Protein AF-A0A8H5JXR9-F1 (afdb_monomer_lite)

Secondary structure (DSSP, 8-state):
------PPPPP--TBTTTB-GGG-HHHHHHHHHHHHHHHHH---HHHHHHHHHHHHHHHSSHHHHHHHHH---HHHHHHHHTTTS-HHHH----HHHHHHHHTS-TTS----SSSGGGEEEEEEEETT-TT--EE--EEE-BTTBTTT--EEESSTT-EESS--B-TTSPBP---EEE-BSS--TT--TT-EEEEEEEHHHHHHHTTSSPPPHHHHHHHHHHS-B-TTSSB--S--TTTTSEEEEETTEEEEE---S-GGG--HHHHS-SS--HHHHHHHHHHHHHTTT-------GGGS--TT-GGGGS-HHHHHHHHHHS-HHHHHHHHHH-HHHHT----HHHHHHTTSTTSTTTT-THHHHS--S-HHHHHHHHHHHGGG-HHHHHHHHHHHHHHHHHHHHHHHTT--EESEEE--SS-TT-SBPPPPGGGEEEE-S-EE-TTS--SSSEE--EEEEEE--TT--EEEEEEEEEEETTEEEEEEEEEEETTS-EEEEEE--TTSEEEEE--TT----EEEEEE-SS-EEEEEEE-TTS-B-PPBS--TTS-EEEEE-SS--SEEEEEE-SSSEEEEEEE----SPPPHHHHS-EES-PPPTT---TT-----TT--TTSPEEEE-SS-TT-TTGGGEEEEEEEEETTTEEEEEEEEESSTT--EEES------TT-SS-----SS--EEEEEE--GGGT--EEEEEEEEETTEEEEEEEEETTS-EEE-S-SS--S----EEE--SSS----EEEE----SS---EEEEEETTTSHHHHHHHHHHTTSTTEEEEEEESS--PPTT-S-GGGEEEEE--TT-HHHHHHHHHHH--SEEEE-----TTS-HHHHHIIIIIHHHHHHHHHHH-TT--EEEEEEEGGGB---SS-B-GGG--B--TTT-SSHHHHHHHHHHHHHHHT--SS-EEEEEEE-EEE-TT-TTHHHHHHHHHHTT-TTEEETT---EE-EEEHHHHHHHHHHHHHHHHSTTTHHHHTTEEEE---S--EEHHHHHHHHHHHTT----GGG-EEEPHHHHHHHHHHHHHHHHHHHTTSS--SS-HHHHHGGGT---B--HHHHHHH-PPPPS-HHHHHHHHHHHHHHH-

Sequence (1114 aa):
MDRSPEKPVLFFDIDNCLYSRNDKVLEHMGKNIDDYFKKHLGLSPDDAERLHKDYSQQYGQAIEGLVRHHQIDALEYNAKVDDAVPLDDLIKPNAQLRQFLEDIDTSKTKYEAATWAREFRAIWIQGNNFNHVKLSGVAVGHWRDPMESNVVPVDPNARYDGRQTDDDGFPIEVAEIFILNSFLPNHPPEWCWGFLFHDACWSLLNFEQQVDLGDLFRLCVSTPIGPDMLPNFGHDYGDIASISYEGAIEVLVSDFKSPNYASDMLRANPFEIPALRKSINFAARMQQDAFQSILDRSTLSADKDVFNYFPPEILEKIVMVLPSPDVHSLRLASRVFATLSLSERFWASRFTEGHEFNYLPEVFATPPTSWRALYLSLHIWASENSGMGSRSRVWPSVKDLHETLRQMKDVDCLGNVINTVNEPEAPKPMPERESLITAERYIFEPGTHFMGGSRVLRARSAEFPQHLKIMLMSVSFVDTPAGLFISGLMFVGADGVFESLGYTNKSQMEHLTLPEDQHVKGFEVALDFCGFRAIAAITQDGTTSSWAGDPANYPRRRLYDVEGISLIVAQFDALKLVSLSRDRIAKKLQEPRDRLLWYPEIPPPEIFFDGLRPLDKKVSSTIPIMTAFFGENDGRYIRQVTSIDTHIYDWCHVDRISFEFMDDSIQRCLGDIEYETEQSNAPLRFPDHGSSMGHMDIDSGNGEEIESFEVQFDQGIIIGLKFNTNTNRTELVSNADDPFDLSWTKVTPRGKKIIGMFSQGAENEWGSSKRVLVTGGSGFLGGHVVRQLLEDAETTVAIVSRHPKMPADVADESRVSLHAADLTIPSQIEHVFETFKPHAVIHTASPSYIDTPANLIKANIDGTKALLKAASACADTHAFVFTSSDSAVIPTQEPLLEEDSVLYDETNAPNTYAMSKAAAERLVISSNSEQLWTAAIRIPATYGECDMNFVRQLVQSIRRNEHKMQVGNDTKVFEFLYVKKAAEAHILAMKALLDSEKRDIAGGQAFFISDGKPHKFFDFSRKLYAAAGHPVELEEVTKIPFFMMQAMASTAEWVYWIMTLGYIKPAMRRSAIDHLDSGCCWSLDKAKRVLGYEPVADQDEAIRKTMEWGMKAL

Organism: NCBI:txid42672

pLDDT: mean 78.65, std 15.87, range [23.16, 98.62]

Structure (mmCIF, N/CA/C/O backbone):
data_AF-A0A8H5JXR9-F1
#
_entry.id   AF-A0A8H5JXR9-F1
#
loop_
_atom_site.group_PDB
_atom_site.id
_atom_site.type_symbol
_atom_site.label_atom_id
_atom_site.label_alt_id
_atom_site.label_comp_id
_atom_site.label_asym_id
_atom_site.label_entity_id
_atom_site.label_seq_id
_atom_site.pdbx_PDB_ins_code
_atom_site.Cartn_x
_atom_site.Cartn_y
_atom_site.Cartn_z
_atom_site.occupancy
_atom_site.B_iso_or_equiv
_atom_site.auth_seq_id
_atom_site.auth_comp_id
_atom_site.auth_asym_id
_atom_site.auth_atom_id
_atom_site.pdbx_PDB_model_num
ATOM 1 N N . MET A 1 1 ? 37.589 0.070 -11.341 1.00 32.25 1 MET A N 1
ATOM 2 C CA . MET A 1 1 ? 37.617 0.906 -12.555 1.00 32.25 1 MET A CA 1
ATOM 3 C C . MET A 1 1 ? 37.499 2.342 -12.107 1.00 32.25 1 MET A C 1
ATOM 5 O O . MET A 1 1 ? 36.699 2.620 -11.222 1.00 32.25 1 MET A O 1
ATOM 9 N N . ASP A 1 2 ? 38.390 3.167 -12.631 1.00 27.89 2 ASP A N 1
ATOM 10 C CA . ASP A 1 2 ? 38.575 4.577 -12.306 1.00 27.89 2 ASP A CA 1
ATOM 11 C C . ASP A 1 2 ? 37.255 5.348 -12.490 1.00 27.89 2 ASP A C 1
ATOM 13 O O . ASP A 1 2 ? 36.664 5.306 -13.568 1.00 27.89 2 ASP A O 1
ATOM 17 N N . ARG A 1 3 ? 36.740 5.964 -11.418 1.00 34.00 3 ARG A N 1
ATOM 18 C CA . ARG A 1 3 ? 35.513 6.777 -11.438 1.00 34.00 3 ARG A CA 1
ATOM 19 C C . ARG A 1 3 ? 35.912 8.233 -11.646 1.00 34.00 3 ARG A C 1
ATOM 21 O O . ARG A 1 3 ? 36.011 8.995 -10.688 1.00 34.00 3 ARG A O 1
ATOM 28 N N . SER A 1 4 ? 36.146 8.612 -12.894 1.00 33.78 4 SER A N 1
ATOM 29 C CA . SER A 1 4 ? 36.067 10.016 -13.287 1.00 33.78 4 SER A CA 1
ATOM 30 C C . SER A 1 4 ? 34.589 10.438 -13.373 1.00 33.78 4 SER A C 1
ATOM 32 O O . SER A 1 4 ? 33.741 9.601 -13.693 1.00 33.78 4 SER A O 1
ATOM 34 N N . PRO A 1 5 ? 34.248 11.699 -13.046 1.00 43.16 5 PRO A N 1
ATOM 35 C CA . PRO A 1 5 ? 32.894 12.215 -13.234 1.00 43.16 5 PRO A CA 1
ATOM 36 C C . PRO A 1 5 ? 32.511 12.083 -14.712 1.00 43.16 5 PRO A C 1
ATOM 38 O O . PRO A 1 5 ? 33.328 12.401 -15.582 1.00 43.16 5 PRO A O 1
ATOM 41 N N . GLU A 1 6 ? 31.301 11.584 -14.987 1.00 46.03 6 GLU A N 1
ATOM 42 C CA . GLU A 1 6 ? 30.745 11.538 -16.341 1.00 46.03 6 GLU A CA 1
ATOM 43 C C . GLU A 1 6 ? 30.864 12.932 -16.953 1.00 46.03 6 GLU A C 1
ATOM 45 O O . GLU A 1 6 ? 30.287 13.906 -16.466 1.00 46.03 6 GLU A O 1
ATOM 50 N N . LYS A 1 7 ? 31.713 13.045 -17.976 1.00 47.88 7 LYS A N 1
ATOM 51 C CA . LYS A 1 7 ? 31.901 14.305 -18.682 1.00 47.88 7 LYS A CA 1
ATOM 52 C C . LYS A 1 7 ? 30.597 14.621 -19.416 1.00 47.88 7 LYS A C 1
ATOM 54 O O . LYS A 1 7 ? 30.038 13.704 -20.019 1.00 47.88 7 LYS A O 1
ATOM 59 N N . PRO A 1 8 ? 30.128 15.878 -19.409 1.00 51.44 8 PRO A N 1
ATOM 60 C CA . PRO A 1 8 ? 28.983 16.266 -20.220 1.00 51.44 8 PRO A CA 1
ATOM 61 C C . PRO A 1 8 ? 29.239 15.881 -21.683 1.00 51.44 8 PRO A C 1
ATOM 63 O O . PRO A 1 8 ? 30.275 16.229 -22.253 1.00 51.44 8 PRO A O 1
ATOM 66 N N . VAL A 1 9 ? 28.312 15.118 -22.264 1.00 55.25 9 VAL A N 1
ATOM 67 C CA . VAL A 1 9 ? 28.344 14.706 -23.671 1.00 55.25 9 VAL A CA 1
ATOM 68 C C . VAL A 1 9 ? 27.439 15.656 -24.445 1.00 55.25 9 VAL A C 1
ATOM 70 O O . VAL A 1 9 ? 26.243 15.733 -24.173 1.00 55.25 9 VAL A O 1
ATOM 73 N N . LEU A 1 10 ? 28.017 16.398 -25.387 1.00 58.38 10 LEU A N 1
ATOM 74 C CA . LEU A 1 10 ? 27.280 17.264 -26.303 1.00 58.38 10 LEU A CA 1
ATOM 75 C C . LEU A 1 10 ? 27.076 16.518 -27.622 1.00 58.38 10 LEU A C 1
ATOM 77 O O . LEU A 1 10 ? 28.047 16.079 -28.240 1.00 58.38 10 LEU A O 1
ATOM 81 N N . PHE A 1 11 ? 25.821 16.390 -28.047 1.00 63.31 11 PHE A N 1
ATOM 82 C CA . PHE A 1 11 ? 25.473 15.912 -29.381 1.00 63.31 11 PHE A CA 1
ATOM 83 C C . PHE A 1 11 ? 25.272 17.122 -30.285 1.00 63.31 11 PHE A C 1
ATOM 85 O O . PHE A 1 11 ? 24.472 18.006 -29.979 1.00 63.31 11 PHE A O 1
ATOM 92 N N . PHE A 1 12 ? 26.007 17.162 -31.388 1.00 69.94 12 PHE A N 1
ATOM 93 C CA . PHE A 1 12 ? 25.842 18.172 -32.420 1.00 69.94 12 PHE A CA 1
ATOM 94 C C . PHE A 1 12 ? 25.430 17.483 -33.709 1.00 69.94 12 PHE A C 1
ATOM 96 O O . PHE A 1 12 ? 25.989 16.442 -34.058 1.00 69.94 12 PHE A O 1
ATOM 103 N N . ASP A 1 13 ? 24.485 18.089 -34.417 1.00 71.25 13 ASP A N 1
ATOM 104 C CA . ASP A 1 13 ? 24.206 17.693 -35.789 1.00 71.25 13 ASP A CA 1
ATOM 105 C C . ASP A 1 13 ? 25.420 18.033 -36.676 1.00 71.25 13 ASP A C 1
ATOM 107 O O . ASP A 1 13 ? 26.120 19.029 -36.454 1.00 71.25 13 ASP A O 1
ATOM 111 N N . ILE A 1 14 ? 25.722 17.186 -37.655 1.00 74.06 14 ILE A N 1
ATOM 112 C CA . ILE A 1 14 ? 26.901 17.362 -38.510 1.00 74.06 14 ILE A CA 1
ATOM 113 C C . ILE A 1 14 ? 26.590 18.397 -39.594 1.00 74.06 14 ILE A C 1
ATOM 115 O O . ILE A 1 14 ? 27.339 19.363 -39.746 1.00 74.06 14 ILE A O 1
ATOM 119 N N . ASP A 1 15 ? 25.471 18.249 -40.304 1.00 71.25 15 ASP A N 1
ATOM 120 C CA . ASP A 1 15 ? 25.033 19.188 -41.340 1.00 71.25 15 ASP A CA 1
ATOM 121 C C . ASP A 1 15 ? 24.288 20.384 -40.763 1.00 71.25 15 ASP A C 1
ATOM 123 O O . ASP A 1 15 ? 23.494 20.263 -39.838 1.00 71.25 15 ASP A O 1
ATOM 127 N N . ASN A 1 16 ? 24.482 21.560 -41.364 1.00 67.38 16 ASN A N 1
ATOM 128 C CA . ASN A 1 16 ? 23.810 22.819 -41.014 1.00 67.38 16 ASN A CA 1
ATOM 129 C C . ASN A 1 16 ? 23.987 23.291 -39.557 1.00 67.38 16 ASN A C 1
ATOM 131 O O . ASN A 1 16 ? 23.498 24.370 -39.217 1.00 67.38 16 ASN A O 1
ATOM 135 N N . CYS A 1 17 ? 24.705 22.533 -38.726 1.00 75.12 17 CYS A N 1
ATOM 136 C CA . CYS A 1 17 ? 25.067 22.871 -37.358 1.00 75.12 17 CYS A CA 1
ATOM 137 C C . CYS A 1 17 ? 26.593 22.985 -37.216 1.00 75.12 17 CYS A C 1
ATOM 139 O O . CYS A 1 17 ? 27.087 24.094 -37.013 1.00 75.12 17 CYS A O 1
ATOM 141 N N . LEU A 1 18 ? 27.351 21.893 -37.385 1.00 81.50 18 LEU A N 1
ATOM 142 C CA . LEU A 1 18 ? 28.822 21.934 -37.353 1.00 81.50 18 LEU A CA 1
ATOM 143 C C . LEU A 1 18 ? 29.445 22.296 -38.707 1.00 81.50 18 LEU A C 1
ATOM 145 O O . LEU A 1 18 ? 30.393 23.082 -38.768 1.00 81.50 18 LEU A O 1
ATOM 149 N N . TYR A 1 19 ? 28.910 21.733 -39.786 1.00 81.06 19 TYR A N 1
ATOM 150 C CA . TYR A 1 19 ? 29.397 21.896 -41.151 1.00 81.06 19 TYR A CA 1
ATOM 151 C C . TYR A 1 19 ? 28.339 22.561 -42.033 1.00 81.06 19 TYR A C 1
ATOM 153 O O . TYR A 1 19 ? 27.139 22.552 -41.750 1.00 81.06 19 TYR A O 1
ATOM 161 N N . SER A 1 20 ? 28.788 23.236 -43.089 1.00 80.62 20 SER A N 1
ATOM 162 C CA . SER A 1 20 ? 27.895 24.012 -43.946 1.00 80.62 20 SER A CA 1
ATOM 163 C C . SER A 1 20 ? 27.084 23.077 -44.837 1.00 80.62 20 SER A C 1
ATOM 165 O O . SER A 1 20 ? 27.592 22.056 -45.286 1.00 80.62 20 SER A O 1
ATOM 167 N N . ARG A 1 21 ? 25.880 23.493 -45.250 1.00 75.94 21 ARG A N 1
ATOM 168 C CA . ARG A 1 21 ? 25.125 22.823 -46.327 1.00 75.94 21 ARG A CA 1
ATOM 169 C C . ARG A 1 21 ? 25.956 22.562 -47.594 1.00 75.94 21 ARG A C 1
ATOM 171 O O . ARG A 1 21 ? 25.656 21.649 -48.356 1.00 75.94 21 ARG A O 1
ATOM 178 N N . ASN A 1 22 ? 26.989 23.373 -47.830 1.00 79.62 22 ASN A N 1
ATOM 179 C CA . ASN A 1 22 ? 27.895 23.231 -48.969 1.00 79.62 22 ASN A CA 1
ATOM 180 C C . ASN A 1 22 ? 28.757 21.958 -48.925 1.00 79.62 22 ASN A C 1
ATOM 182 O O . ASN A 1 22 ? 29.306 21.591 -49.964 1.00 79.62 22 ASN A O 1
ATOM 186 N N . ASP A 1 23 ? 28.850 21.291 -47.771 1.00 81.62 23 ASP A N 1
ATOM 187 C CA . ASP A 1 23 ? 29.579 20.031 -47.587 1.00 81.62 23 ASP A CA 1
ATOM 188 C C . ASP A 1 23 ? 28.755 18.807 -48.057 1.00 81.62 23 ASP A C 1
ATOM 190 O O . ASP A 1 23 ? 29.273 17.697 -48.154 1.00 81.62 23 ASP A O 1
ATOM 194 N N . LYS A 1 24 ? 27.493 19.030 -48.469 1.00 85.00 24 LYS A N 1
ATOM 195 C CA . LYS A 1 24 ? 26.612 18.082 -49.184 1.00 85.00 24 LYS A CA 1
ATOM 196 C C . LYS A 1 24 ? 26.311 16.768 -48.458 1.00 85.00 24 LYS A C 1
ATOM 198 O O . LYS A 1 24 ? 25.861 15.817 -49.102 1.00 85.00 24 LYS A O 1
ATOM 203 N N . VAL A 1 25 ? 26.498 16.704 -47.145 1.00 84.75 25 VAL A N 1
ATOM 204 C CA . VAL A 1 25 ? 26.243 15.485 -46.367 1.00 84.75 25 VAL A CA 1
ATOM 205 C C . VAL A 1 25 ? 24.733 15.159 -46.382 1.00 84.75 25 VAL A C 1
ATOM 207 O O . VAL A 1 25 ? 24.370 14.048 -46.771 1.00 84.75 25 VAL A O 1
ATOM 210 N N . LEU A 1 26 ? 23.845 16.151 -46.221 1.00 79.00 26 LEU A N 1
ATOM 211 C CA . LEU A 1 26 ? 22.387 15.992 -46.417 1.00 79.00 26 LEU A CA 1
ATOM 212 C C . LEU A 1 26 ? 21.972 15.543 -47.832 1.00 79.00 26 LEU A C 1
ATOM 214 O O . LEU A 1 26 ? 21.009 14.792 -47.986 1.00 79.00 26 LEU A O 1
ATOM 218 N N . GLU A 1 27 ? 22.661 16.007 -48.881 1.00 84.88 27 GLU A N 1
ATOM 219 C CA . GLU A 1 27 ? 22.359 15.597 -50.265 1.00 84.88 27 GLU A CA 1
ATOM 220 C C . GLU A 1 27 ? 22.741 14.129 -50.499 1.00 84.88 27 GLU A C 1
ATOM 222 O O . GLU A 1 27 ? 22.033 13.399 -51.195 1.00 84.88 27 GLU A O 1
ATOM 227 N N . HIS A 1 28 ? 23.848 13.685 -49.899 1.00 86.62 28 HIS A N 1
ATOM 228 C CA . HIS A 1 28 ? 24.297 12.298 -49.976 1.00 86.62 28 HIS A CA 1
ATOM 229 C C . HIS A 1 28 ? 23.386 11.364 -49.177 1.00 86.62 28 HIS A C 1
ATOM 231 O O . HIS A 1 28 ? 23.009 10.304 -49.672 1.00 86.62 28 HIS A O 1
ATOM 237 N N . MET A 1 29 ? 22.974 11.795 -47.983 1.00 86.62 29 MET A N 1
ATOM 238 C CA . MET A 1 29 ? 22.012 11.080 -47.151 1.00 86.62 29 MET A CA 1
ATOM 239 C C . MET A 1 29 ? 20.667 10.938 -47.873 1.00 86.62 29 MET A C 1
ATOM 241 O O . MET A 1 29 ? 20.179 9.824 -48.028 1.00 86.62 29 MET A O 1
ATOM 245 N N . GLY A 1 30 ? 20.123 12.023 -48.441 1.00 86.75 30 GLY A N 1
ATOM 246 C CA . GLY A 1 30 ? 18.894 11.975 -49.244 1.00 86.75 30 GLY A CA 1
ATOM 247 C C . GLY A 1 30 ? 18.982 10.996 -50.421 1.00 86.75 30 GLY A C 1
ATOM 248 O O . GLY A 1 30 ? 18.058 10.220 -50.652 1.00 86.75 30 GLY A O 1
ATOM 249 N N . LYS A 1 31 ? 20.131 10.946 -51.106 1.00 89.25 31 LYS A N 1
ATOM 250 C CA . LYS A 1 31 ? 20.369 9.974 -52.179 1.00 89.25 31 LYS A CA 1
ATOM 251 C C . LYS A 1 31 ? 20.415 8.530 -51.669 1.00 89.25 31 LYS A C 1
ATOM 253 O O . LYS A 1 31 ? 19.857 7.650 -52.322 1.00 89.25 31 LYS A O 1
ATOM 258 N N . ASN A 1 32 ? 21.050 8.280 -50.524 1.00 92.75 32 ASN A N 1
ATOM 259 C CA . ASN A 1 32 ? 21.072 6.952 -49.911 1.00 92.75 32 ASN A CA 1
ATOM 260 C C . ASN A 1 32 ? 19.659 6.496 -49.517 1.00 92.75 32 ASN A C 1
ATOM 262 O O . ASN A 1 32 ? 19.325 5.331 -49.728 1.00 92.75 32 ASN A O 1
ATOM 266 N N . ILE A 1 33 ? 18.814 7.409 -49.021 1.00 91.56 33 ILE A N 1
ATOM 267 C CA . ILE A 1 33 ? 17.395 7.140 -48.741 1.00 91.56 33 ILE A CA 1
ATOM 268 C C . ILE A 1 33 ? 16.673 6.743 -50.032 1.00 91.56 33 ILE A C 1
ATOM 270 O O . ILE A 1 33 ? 16.065 5.674 -50.096 1.00 91.56 33 ILE A O 1
ATOM 274 N N . ASP A 1 34 ? 16.790 7.544 -51.091 1.00 91.81 34 ASP A N 1
ATOM 275 C CA . ASP A 1 34 ? 16.127 7.252 -52.366 1.00 91.81 34 ASP A CA 1
ATOM 276 C C . ASP A 1 34 ? 16.604 5.918 -52.963 1.00 91.81 34 ASP A C 1
ATOM 278 O O . ASP A 1 34 ? 15.806 5.130 -53.472 1.00 91.81 34 ASP A O 1
ATOM 282 N N . ASP A 1 35 ? 17.904 5.626 -52.892 1.00 91.62 35 ASP A N 1
ATOM 283 C CA . ASP A 1 35 ? 18.478 4.367 -53.372 1.00 91.62 35 ASP A CA 1
ATOM 284 C C . ASP A 1 35 ? 18.046 3.171 -52.503 1.00 91.62 35 ASP A C 1
ATOM 286 O O . ASP A 1 35 ? 17.832 2.069 -53.027 1.00 91.62 35 ASP A O 1
ATOM 290 N N . TYR A 1 36 ? 17.826 3.380 -51.201 1.00 93.12 36 TYR A N 1
ATOM 291 C CA . TYR A 1 36 ? 17.245 2.382 -50.308 1.00 93.12 36 TYR A CA 1
ATOM 292 C C . TYR A 1 36 ? 15.803 2.051 -50.708 1.00 93.12 36 TYR A C 1
ATOM 294 O O . TYR A 1 36 ? 15.482 0.868 -50.865 1.00 93.12 36 TYR A O 1
ATOM 302 N N . PHE A 1 37 ? 14.966 3.070 -50.943 1.00 92.50 37 PHE A N 1
ATOM 303 C CA . PHE A 1 37 ? 13.584 2.915 -51.411 1.00 92.50 37 PHE A CA 1
ATOM 304 C C . PHE A 1 37 ? 13.533 2.200 -52.770 1.00 92.50 37 PHE A C 1
ATOM 306 O O . PHE A 1 37 ? 12.782 1.237 -52.930 1.00 92.50 37 PHE A O 1
ATOM 313 N N . LYS A 1 38 ? 14.385 2.581 -53.733 1.00 92.62 38 LYS A N 1
ATOM 314 C CA . LYS A 1 38 ? 14.481 1.897 -55.040 1.00 92.62 38 LYS A CA 1
ATOM 315 C C . LYS A 1 38 ? 14.813 0.417 -54.882 1.00 92.62 38 LYS A C 1
ATOM 317 O O . LYS A 1 38 ? 14.187 -0.433 -55.510 1.00 92.62 38 LYS A O 1
ATOM 322 N N . LYS A 1 39 ? 15.806 0.095 -54.048 1.00 89.12 39 LYS A N 1
ATOM 323 C CA . LYS A 1 39 ? 16.332 -1.268 -53.925 1.00 89.12 39 LYS A CA 1
ATOM 324 C C . LYS A 1 39 ? 15.428 -2.195 -53.112 1.00 89.12 39 LYS A C 1
ATOM 326 O O . LYS A 1 39 ? 15.252 -3.340 -53.516 1.00 89.12 39 LYS A O 1
ATOM 331 N N . HIS A 1 40 ? 14.888 -1.731 -51.984 1.00 87.44 40 HIS A N 1
ATOM 332 C CA . HIS A 1 40 ? 14.122 -2.583 -51.063 1.00 87.44 40 HIS A CA 1
ATOM 333 C C . HIS A 1 40 ? 12.631 -2.619 -51.388 1.00 87.44 40 HIS A C 1
ATOM 335 O O . HIS A 1 40 ? 11.991 -3.633 -51.130 1.00 87.44 40 HIS A O 1
ATOM 341 N N . LEU A 1 41 ? 12.089 -1.564 -52.005 1.00 88.44 41 LEU A N 1
ATOM 342 C CA . LEU A 1 41 ? 10.682 -1.518 -52.417 1.00 88.44 41 LEU A CA 1
ATOM 343 C C . LEU A 1 41 ? 10.489 -1.735 -53.927 1.00 88.44 41 LEU A C 1
ATOM 345 O O . LEU A 1 41 ? 9.357 -1.780 -54.400 1.00 88.44 41 LEU A O 1
ATOM 349 N N . GLY A 1 42 ? 11.576 -1.875 -54.698 1.00 88.75 42 GLY A N 1
ATOM 350 C CA . GLY A 1 42 ? 11.520 -2.110 -56.146 1.00 88.75 42 GLY A CA 1
ATOM 351 C C . GLY A 1 42 ? 10.958 -0.930 -56.947 1.00 88.75 42 GLY A C 1
ATOM 352 O O . GLY A 1 42 ? 10.382 -1.134 -58.015 1.00 88.75 42 GLY A O 1
ATOM 353 N N . LEU A 1 43 ? 11.078 0.291 -56.419 1.00 91.12 43 LEU A N 1
ATOM 354 C CA . LEU A 1 43 ? 10.469 1.492 -56.990 1.00 91.12 43 LEU A CA 1
ATOM 355 C C . LEU A 1 43 ? 11.297 2.088 -58.132 1.00 91.12 43 LEU A C 1
ATOM 357 O O . LEU A 1 43 ? 12.527 1.985 -58.169 1.00 91.12 43 LEU A O 1
ATOM 361 N N . SER A 1 44 ? 10.605 2.764 -59.054 1.00 91.50 44 SER A N 1
ATOM 362 C CA . SER A 1 44 ? 11.256 3.628 -60.040 1.00 91.50 44 SER A CA 1
ATOM 363 C C . SER A 1 44 ? 11.919 4.828 -59.339 1.00 91.50 44 SER A C 1
ATOM 365 O O . SER A 1 44 ? 11.517 5.173 -58.224 1.00 91.50 44 SER A O 1
ATOM 367 N N . PRO A 1 45 ? 12.924 5.487 -59.948 1.00 89.00 45 PRO A N 1
ATOM 368 C CA . PRO A 1 45 ? 13.599 6.610 -59.305 1.00 89.00 45 PRO A CA 1
ATOM 369 C C . PRO A 1 45 ? 12.662 7.746 -58.879 1.00 89.00 45 PRO A C 1
ATOM 371 O O . PRO A 1 45 ? 12.777 8.222 -57.754 1.00 89.00 45 PRO A O 1
ATOM 374 N N . ASP A 1 46 ? 11.703 8.102 -59.735 1.00 88.81 46 ASP A N 1
ATOM 375 C CA . ASP A 1 46 ? 10.748 9.185 -59.476 1.00 88.81 46 ASP A CA 1
ATOM 376 C C . ASP A 1 46 ? 9.726 8.796 -58.392 1.00 88.81 46 ASP A C 1
ATOM 378 O O . ASP A 1 46 ? 9.295 9.632 -57.598 1.00 88.81 46 ASP A O 1
ATOM 382 N N . ASP A 1 47 ? 9.339 7.516 -58.331 1.00 89.25 47 ASP A N 1
ATOM 383 C CA . ASP A 1 47 ? 8.419 7.022 -57.301 1.00 89.25 47 ASP A CA 1
ATOM 384 C C . ASP A 1 47 ? 9.100 6.887 -55.936 1.00 89.25 47 ASP A C 1
ATOM 386 O O . ASP A 1 47 ? 8.456 7.125 -54.917 1.00 89.25 47 ASP A O 1
ATOM 390 N N . ALA A 1 48 ? 10.388 6.533 -55.907 1.00 91.88 48 ALA A N 1
ATOM 391 C CA . ALA A 1 48 ? 11.174 6.480 -54.679 1.00 91.88 48 ALA A CA 1
ATOM 392 C C . ALA A 1 48 ? 11.338 7.875 -54.062 1.00 91.88 48 ALA A C 1
ATOM 394 O O . ALA A 1 48 ? 11.044 8.039 -52.882 1.00 91.88 48 ALA A O 1
ATOM 395 N N . GLU A 1 49 ? 11.710 8.877 -54.866 1.00 91.38 49 GLU A N 1
ATOM 396 C CA . GLU A 1 49 ? 11.848 10.268 -54.410 1.00 91.38 49 GLU A CA 1
ATOM 397 C C . GLU A 1 49 ? 10.500 10.838 -53.931 1.00 91.38 49 GLU A C 1
ATOM 399 O O . GLU A 1 49 ? 10.417 11.480 -52.880 1.00 91.38 49 GLU A O 1
ATOM 404 N N . ARG A 1 50 ? 9.408 10.555 -54.661 1.00 92.25 50 ARG A N 1
ATOM 405 C CA . ARG A 1 50 ? 8.058 10.968 -54.253 1.00 92.25 50 ARG A CA 1
ATOM 406 C C . ARG A 1 50 ? 7.652 10.325 -52.929 1.00 92.25 50 ARG A C 1
ATOM 408 O O . ARG A 1 50 ? 7.223 11.035 -52.026 1.00 92.25 50 ARG A O 1
ATOM 415 N N . LEU A 1 51 ? 7.805 9.006 -52.798 1.00 91.00 51 LEU A N 1
ATOM 416 C CA . LEU A 1 51 ? 7.372 8.283 -51.602 1.00 91.00 51 LEU A CA 1
ATOM 417 C C . LEU A 1 51 ? 8.222 8.633 -50.378 1.00 91.00 51 LEU A C 1
ATOM 419 O O . LEU A 1 51 ? 7.678 8.785 -49.288 1.00 91.00 51 LEU A O 1
ATOM 423 N N . HIS A 1 52 ? 9.531 8.816 -50.557 1.00 92.50 52 HIS A N 1
ATOM 424 C CA . HIS A 1 52 ? 10.406 9.366 -49.527 1.00 92.50 52 HIS A CA 1
ATOM 425 C C . HIS A 1 52 ? 9.860 10.712 -49.034 1.00 92.50 52 HIS A C 1
ATOM 427 O O . HIS A 1 52 ? 9.637 10.887 -47.834 1.00 92.50 52 HIS A O 1
ATOM 433 N N . LYS A 1 53 ? 9.582 11.653 -49.943 1.00 88.31 53 LYS A N 1
ATOM 434 C CA . LYS A 1 53 ? 9.070 12.977 -49.575 1.00 88.31 53 LYS A CA 1
ATOM 435 C C . LYS A 1 53 ? 7.715 12.909 -48.869 1.00 88.31 53 LYS A C 1
ATOM 437 O O . LYS A 1 53 ? 7.532 13.598 -47.866 1.00 88.31 53 LYS A O 1
ATOM 442 N N . ASP A 1 54 ? 6.803 12.076 -49.359 1.00 89.56 54 ASP A N 1
ATOM 443 C CA . ASP A 1 54 ? 5.477 11.889 -48.769 1.00 89.56 54 ASP A CA 1
ATOM 444 C C . ASP A 1 54 ? 5.587 11.313 -47.348 1.00 89.56 54 ASP A C 1
ATOM 446 O O . ASP A 1 54 ? 4.967 11.831 -46.420 1.00 89.56 54 ASP A O 1
ATOM 450 N N . TYR A 1 55 ? 6.438 10.303 -47.139 1.00 90.25 55 TYR A N 1
ATOM 451 C CA . TYR A 1 55 ? 6.654 9.709 -45.818 1.00 90.25 55 TYR A CA 1
ATOM 452 C C . TYR A 1 55 ? 7.310 10.686 -44.844 1.00 90.25 55 TYR A C 1
ATOM 454 O O . TYR A 1 55 ? 6.856 10.805 -43.708 1.00 90.25 55 TYR A O 1
ATOM 462 N N . SER A 1 56 ? 8.312 11.444 -45.288 1.00 83.06 56 SER A N 1
ATOM 463 C CA . SER A 1 56 ? 8.933 12.485 -44.464 1.00 83.06 56 SER A CA 1
ATOM 464 C C . SER A 1 56 ? 7.947 13.600 -44.091 1.00 83.06 56 SER A C 1
ATOM 466 O O . SER A 1 56 ? 7.978 14.086 -42.965 1.00 83.06 56 SER A O 1
ATOM 468 N N . GLN A 1 57 ? 7.039 13.994 -44.991 1.00 82.38 57 GLN A N 1
ATOM 469 C CA . GLN A 1 57 ? 6.022 15.014 -44.698 1.00 82.38 57 GLN A CA 1
ATOM 470 C C . GLN A 1 57 ? 4.902 14.506 -43.788 1.00 82.38 57 GLN A C 1
ATOM 472 O O . GLN A 1 57 ? 4.416 15.255 -42.943 1.00 82.38 57 GLN A O 1
ATOM 477 N N . GLN A 1 58 ? 4.478 13.256 -43.964 1.00 75.88 58 GLN A N 1
ATOM 478 C CA . GLN A 1 58 ? 3.340 12.694 -43.241 1.00 75.88 58 GLN A CA 1
ATOM 479 C C . GLN A 1 58 ? 3.723 12.123 -41.869 1.00 75.88 58 GLN A C 1
ATOM 481 O O . GLN A 1 58 ? 2.909 12.167 -40.948 1.00 75.88 58 GLN A O 1
ATOM 486 N N . TYR A 1 59 ? 4.939 11.590 -41.731 1.00 76.31 59 TYR A N 1
ATOM 487 C CA . TYR A 1 59 ? 5.398 10.880 -40.531 1.00 76.31 59 TYR A CA 1
ATOM 488 C C . TYR A 1 59 ? 6.618 11.527 -39.864 1.00 76.31 59 TYR A C 1
ATOM 490 O O . TYR A 1 59 ? 7.168 10.970 -38.920 1.00 76.31 59 TYR A O 1
ATOM 498 N N . GLY A 1 60 ? 7.070 12.686 -40.347 1.00 64.75 60 GLY A N 1
ATOM 499 C CA . GLY A 1 60 ? 8.219 13.420 -39.807 1.00 64.75 60 GLY A CA 1
ATOM 500 C C . GLY A 1 60 ? 9.583 12.886 -40.261 1.00 64.75 60 GLY A C 1
ATOM 501 O O . GLY A 1 60 ? 10.511 13.674 -40.425 1.00 64.75 60 GLY A O 1
ATOM 502 N N . GLN A 1 61 ? 9.710 11.581 -40.526 1.00 81.50 61 GLN A N 1
ATOM 503 C CA . GLN A 1 61 ? 10.894 10.963 -41.134 1.00 81.50 61 GLN A CA 1
ATOM 504 C C . GLN A 1 61 ? 10.506 9.833 -42.096 1.00 81.50 61 GLN A C 1
ATOM 506 O O . GLN A 1 61 ? 9.524 9.120 -41.884 1.00 81.50 61 GLN A O 1
ATOM 511 N N . ALA A 1 62 ? 11.323 9.619 -43.130 1.00 84.81 62 ALA A N 1
ATOM 512 C CA . ALA A 1 62 ? 11.108 8.571 -44.128 1.00 84.81 62 ALA A CA 1
ATOM 513 C C . ALA A 1 62 ? 11.075 7.156 -43.518 1.00 84.81 62 ALA A C 1
ATOM 515 O O . ALA A 1 62 ? 10.271 6.318 -43.935 1.00 84.81 62 ALA A O 1
ATOM 516 N N . ILE A 1 63 ? 11.926 6.904 -42.515 1.00 88.25 63 ILE A N 1
ATOM 517 C CA . ILE A 1 63 ? 12.055 5.597 -41.858 1.00 88.25 63 ILE A CA 1
ATOM 518 C C . ILE A 1 63 ? 10.787 5.197 -41.103 1.00 88.25 63 ILE A C 1
ATOM 520 O O . ILE A 1 63 ? 10.396 4.035 -41.138 1.00 88.25 63 ILE A O 1
ATOM 524 N N . GLU A 1 64 ? 10.075 6.156 -40.517 1.00 82.00 64 GLU A N 1
ATOM 525 C CA . GLU A 1 64 ? 8.834 5.883 -39.792 1.00 82.00 64 GLU A CA 1
ATOM 526 C C . GLU A 1 64 ? 7.749 5.345 -40.740 1.00 82.00 64 GLU A C 1
ATOM 528 O O . GLU A 1 64 ? 7.049 4.378 -40.433 1.00 82.00 64 GLU A O 1
ATOM 533 N N . GLY A 1 65 ? 7.662 5.905 -41.950 1.00 86.88 65 GLY A N 1
ATOM 534 C CA . GLY A 1 65 ? 6.788 5.378 -42.997 1.00 86.88 65 GLY A CA 1
ATOM 535 C C . GLY A 1 65 ? 7.222 3.997 -43.508 1.00 86.88 65 GLY A C 1
ATOM 536 O O . GLY A 1 65 ? 6.371 3.151 -43.795 1.00 86.88 65 GLY A O 1
ATOM 537 N N . LEU A 1 66 ? 8.530 3.729 -43.592 1.00 88.00 66 LEU A N 1
ATOM 538 C CA . LEU A 1 66 ? 9.066 2.420 -43.989 1.00 88.00 66 LEU A CA 1
ATOM 539 C C . LEU A 1 66 ? 8.791 1.323 -42.953 1.00 88.00 66 LEU A C 1
ATOM 541 O O . LEU A 1 66 ? 8.364 0.232 -43.326 1.00 88.00 66 LEU A O 1
ATOM 545 N N . VAL A 1 67 ? 8.995 1.599 -41.665 1.00 86.19 67 VAL A N 1
ATOM 546 C CA . VAL A 1 67 ? 8.735 0.637 -40.581 1.00 86.19 67 VAL A CA 1
ATOM 547 C C . VAL A 1 67 ? 7.245 0.297 -40.529 1.00 86.19 67 VAL A C 1
ATOM 549 O O . VAL A 1 67 ? 6.875 -0.877 -40.508 1.00 86.19 67 VAL A O 1
ATOM 552 N N . ARG A 1 68 ? 6.376 1.315 -40.577 1.00 83.25 68 ARG A N 1
ATOM 553 C CA . ARG A 1 68 ? 4.921 1.137 -40.446 1.00 83.25 68 ARG A CA 1
ATOM 554 C C . ARG A 1 68 ? 4.288 0.395 -41.615 1.00 83.25 68 ARG A C 1
ATOM 556 O O . ARG A 1 68 ? 3.454 -0.478 -41.398 1.00 83.25 68 ARG A O 1
ATOM 563 N N . HIS A 1 69 ? 4.654 0.754 -42.845 1.00 87.00 69 HIS A N 1
ATOM 564 C CA . HIS A 1 69 ? 3.967 0.240 -44.036 1.00 87.00 69 HIS A CA 1
ATOM 565 C C . HIS A 1 69 ? 4.694 -0.917 -44.712 1.00 87.00 69 HIS A C 1
ATOM 567 O O . HIS A 1 69 ? 4.067 -1.664 -45.458 1.00 87.00 69 HIS A O 1
ATOM 573 N N . HIS A 1 70 ? 5.995 -1.080 -44.452 1.00 83.38 70 HIS A N 1
ATOM 574 C CA . HIS A 1 70 ? 6.843 -2.052 -45.150 1.00 83.38 70 HIS A CA 1
ATOM 575 C C . HIS A 1 70 ? 7.654 -2.959 -44.210 1.00 83.38 70 HIS A C 1
ATOM 577 O O . HIS A 1 70 ? 8.433 -3.770 -44.701 1.00 83.38 70 HIS A O 1
ATOM 583 N N . GLN A 1 71 ? 7.459 -2.864 -42.884 1.00 84.31 71 GLN A N 1
ATOM 584 C CA . GLN A 1 71 ? 8.104 -3.711 -41.859 1.00 84.31 71 GLN A CA 1
ATOM 585 C C . GLN A 1 71 ? 9.638 -3.773 -41.971 1.00 84.31 71 GLN A C 1
ATOM 587 O O . GLN A 1 71 ? 10.257 -4.808 -41.726 1.00 84.31 71 GLN A O 1
ATOM 592 N N . ILE A 1 72 ? 10.255 -2.660 -42.368 1.00 86.62 72 ILE A N 1
ATOM 593 C CA . ILE A 1 72 ? 11.709 -2.546 -42.515 1.00 86.62 72 ILE A CA 1
ATOM 594 C C . ILE A 1 72 ? 12.389 -2.474 -41.139 1.00 86.62 72 ILE A C 1
ATOM 596 O O . ILE A 1 72 ? 11.905 -1.781 -40.248 1.00 86.62 72 ILE A O 1
ATOM 600 N N . ASP A 1 73 ? 13.528 -3.158 -40.975 1.00 83.38 73 ASP A N 1
ATOM 601 C CA . ASP A 1 73 ? 14.375 -3.043 -39.781 1.00 83.38 73 ASP A CA 1
ATOM 602 C C . ASP A 1 73 ? 15.100 -1.685 -39.769 1.00 83.38 73 ASP A C 1
ATOM 604 O O . ASP A 1 73 ? 15.877 -1.355 -40.671 1.00 83.38 73 ASP A O 1
ATOM 608 N N . ALA A 1 74 ? 14.852 -0.897 -38.722 1.00 83.25 74 ALA A N 1
ATOM 609 C CA . ALA A 1 74 ? 15.440 0.425 -38.545 1.00 83.25 74 ALA A CA 1
ATOM 610 C C . ALA A 1 74 ? 16.973 0.390 -38.416 1.00 83.25 74 ALA A C 1
ATOM 612 O O . ALA A 1 74 ? 17.643 1.293 -38.916 1.00 83.25 74 ALA A O 1
ATOM 613 N N . LEU A 1 75 ? 17.549 -0.655 -37.805 1.00 78.62 75 LEU A N 1
ATOM 614 C CA . LEU A 1 75 ? 19.005 -0.784 -37.668 1.00 78.62 75 LEU A CA 1
ATOM 615 C C . LEU A 1 75 ? 19.665 -1.093 -39.014 1.00 78.62 75 LEU A C 1
ATOM 617 O O . LEU A 1 75 ? 20.738 -0.576 -39.324 1.00 78.62 75 LEU A O 1
ATOM 621 N N . GLU A 1 76 ? 19.005 -1.902 -39.842 1.00 86.88 76 GLU A N 1
ATOM 622 C CA . GLU A 1 76 ? 19.462 -2.180 -41.202 1.00 86.88 76 GLU A CA 1
ATOM 623 C C . GLU A 1 76 ? 19.370 -0.935 -42.095 1.00 86.88 76 GLU A C 1
ATOM 625 O O . GLU A 1 76 ? 20.266 -0.687 -42.909 1.00 86.88 76 GLU A O 1
ATOM 630 N N . TYR A 1 77 ? 18.296 -0.153 -41.957 1.00 89.00 77 TYR A N 1
ATOM 631 C CA . TYR A 1 77 ? 18.149 1.122 -42.651 1.00 89.00 77 TYR A CA 1
ATOM 632 C C . TYR A 1 77 ? 19.266 2.097 -42.267 1.00 89.00 77 TYR A C 1
ATOM 634 O O . TYR A 1 77 ? 19.948 2.599 -43.159 1.00 89.00 77 TYR A O 1
ATOM 642 N N . ASN A 1 78 ? 19.527 2.282 -40.967 1.00 86.31 78 ASN A N 1
ATOM 643 C CA . ASN A 1 78 ? 20.603 3.146 -40.473 1.00 86.31 78 ASN A CA 1
ATOM 644 C C . ASN A 1 78 ? 21.966 2.744 -41.059 1.00 86.31 78 ASN A C 1
ATOM 646 O O . ASN A 1 78 ? 22.673 3.579 -41.617 1.00 86.31 78 ASN A O 1
ATOM 650 N N . ALA A 1 79 ? 22.285 1.444 -41.049 1.00 85.25 79 ALA A N 1
ATOM 651 C CA . ALA A 1 79 ? 23.545 0.923 -41.583 1.00 85.25 79 ALA A CA 1
ATOM 652 C C . ALA A 1 79 ? 23.742 1.190 -43.090 1.00 85.25 79 ALA A C 1
ATOM 654 O O . ALA A 1 79 ? 24.869 1.239 -43.583 1.00 85.25 79 ALA A O 1
ATOM 655 N N . LYS A 1 80 ? 22.646 1.309 -43.849 1.00 87.94 80 LYS A N 1
ATOM 656 C CA . LYS A 1 80 ? 22.657 1.485 -45.312 1.00 87.94 80 LYS A CA 1
ATOM 657 C C . LYS A 1 80 ? 22.422 2.924 -45.760 1.00 87.94 80 LYS A C 1
ATOM 659 O O . LYS A 1 80 ? 22.642 3.211 -46.937 1.00 87.94 80 LYS A O 1
ATOM 664 N N . VAL A 1 81 ? 21.958 3.788 -44.865 1.00 88.12 81 VAL A N 1
ATOM 665 C CA . VAL A 1 81 ? 21.617 5.177 -45.165 1.00 88.12 81 VAL A CA 1
ATOM 666 C C . VAL A 1 81 ? 22.553 6.121 -44.434 1.00 88.12 81 VAL A C 1
ATOM 668 O O . VAL A 1 81 ? 23.351 6.780 -45.101 1.00 88.12 81 VAL A O 1
ATOM 671 N N . ASP A 1 82 ? 22.492 6.127 -43.104 1.00 82.81 82 ASP A N 1
ATOM 672 C CA . ASP A 1 82 ? 23.186 7.089 -42.247 1.00 82.81 82 ASP A CA 1
ATOM 673 C C . ASP A 1 82 ? 24.659 6.698 -42.051 1.00 82.81 82 ASP A C 1
ATOM 675 O O . ASP A 1 82 ? 25.555 7.486 -42.353 1.00 82.81 82 ASP A O 1
ATOM 679 N N . ASP A 1 83 ? 24.940 5.440 -41.688 1.00 83.56 83 ASP A N 1
ATOM 680 C CA . ASP A 1 83 ? 26.321 4.942 -41.533 1.00 83.56 83 ASP A CA 1
ATOM 681 C C . ASP A 1 83 ? 27.042 4.778 -42.885 1.00 83.56 83 ASP A C 1
ATOM 683 O O . ASP A 1 83 ? 28.266 4.641 -42.946 1.00 83.56 83 ASP A O 1
ATOM 687 N N . ALA A 1 84 ? 26.284 4.771 -43.986 1.00 86.62 84 ALA A N 1
ATOM 688 C CA . ALA A 1 84 ? 26.806 4.623 -45.341 1.00 86.62 84 ALA A CA 1
ATOM 689 C C . ALA A 1 84 ? 27.270 5.951 -45.962 1.00 86.62 84 ALA A C 1
ATOM 691 O O . ALA A 1 84 ? 27.787 5.952 -47.083 1.00 86.62 84 ALA A O 1
ATOM 692 N N . VAL A 1 85 ? 27.074 7.084 -45.279 1.00 87.56 85 VAL A N 1
ATOM 693 C CA . VAL A 1 85 ? 27.541 8.384 -45.766 1.00 87.56 85 VAL A CA 1
ATOM 694 C C . VAL A 1 85 ? 29.073 8.452 -45.653 1.00 87.56 85 VAL A C 1
ATOM 696 O O . VAL A 1 85 ? 29.614 8.275 -44.561 1.00 87.56 85 VAL A O 1
ATOM 699 N N . PRO A 1 86 ? 29.813 8.734 -46.745 1.00 87.25 86 PRO A N 1
ATOM 700 C CA . PRO A 1 86 ? 31.275 8.768 -46.736 1.00 87.25 86 PRO A CA 1
ATOM 701 C C . PRO A 1 86 ? 31.786 10.084 -46.130 1.00 87.25 86 PRO A C 1
ATOM 703 O O . PRO A 1 86 ? 32.311 10.953 -46.827 1.00 87.25 86 PRO A O 1
ATOM 706 N N . LEU A 1 87 ? 31.604 10.256 -44.819 1.00 85.00 87 LEU A N 1
ATOM 707 C CA . LEU A 1 87 ? 31.939 11.494 -44.110 1.00 85.00 87 LEU A CA 1
ATOM 708 C C . LEU A 1 87 ? 33.413 11.885 -44.287 1.00 85.00 87 LEU A C 1
ATOM 710 O O . LEU A 1 87 ? 33.694 13.054 -44.532 1.00 85.00 87 LEU A O 1
ATOM 714 N N . ASP A 1 88 ? 34.336 10.920 -44.275 1.00 84.06 88 ASP A N 1
ATOM 715 C CA . ASP A 1 88 ? 35.775 11.168 -44.463 1.00 84.06 88 ASP A CA 1
ATOM 716 C C . ASP A 1 88 ? 36.114 11.856 -45.803 1.00 84.06 88 ASP A C 1
ATOM 718 O O . ASP A 1 88 ? 37.122 12.562 -45.903 1.00 84.06 88 ASP A O 1
ATOM 722 N N . ASP A 1 89 ? 35.266 11.684 -46.823 1.00 86.00 89 ASP A N 1
ATOM 723 C CA . ASP A 1 89 ? 35.424 12.311 -48.139 1.00 86.00 89 ASP A CA 1
ATOM 724 C C . ASP A 1 89 ? 34.713 13.673 -48.236 1.00 86.00 89 ASP A C 1
ATOM 726 O O . ASP A 1 89 ? 35.121 14.536 -49.023 1.00 86.00 89 ASP A O 1
ATOM 730 N N . LEU A 1 90 ? 33.636 13.860 -47.464 1.00 83.81 90 LEU A N 1
ATOM 731 C CA . LEU A 1 90 ? 32.740 15.018 -47.545 1.00 83.81 90 LEU A CA 1
ATOM 732 C C . LEU A 1 90 ? 33.153 16.159 -46.615 1.00 83.81 90 LEU A C 1
ATOM 734 O O . LEU A 1 90 ? 33.081 17.323 -47.009 1.00 83.81 90 LEU A O 1
ATOM 738 N N . ILE A 1 91 ? 33.630 15.845 -45.411 1.00 86.25 91 ILE A N 1
ATOM 739 C CA . ILE A 1 91 ? 34.028 16.841 -44.414 1.00 86.25 91 ILE A CA 1
ATOM 740 C C . ILE A 1 91 ? 35.542 16.850 -44.215 1.00 86.25 91 ILE A C 1
ATOM 742 O O . ILE A 1 91 ? 36.229 15.836 -44.301 1.00 86.25 91 ILE A O 1
ATOM 746 N N . LYS A 1 92 ? 36.092 18.036 -43.945 1.00 83.19 92 LYS A N 1
ATOM 747 C CA . LYS A 1 92 ? 37.521 18.222 -43.661 1.00 83.19 92 LYS A CA 1
ATOM 748 C C . LYS A 1 92 ? 37.709 18.852 -42.288 1.00 83.19 92 LYS A C 1
ATOM 750 O O . LYS A 1 92 ? 36.884 19.673 -41.892 1.00 83.19 92 LYS A O 1
ATOM 755 N N . PRO A 1 93 ? 38.818 18.555 -41.586 1.00 83.69 93 PRO A N 1
ATOM 756 C CA . PRO A 1 93 ? 39.106 19.176 -40.299 1.00 83.69 93 PRO A CA 1
ATOM 757 C C . PRO A 1 93 ? 39.053 20.709 -40.373 1.00 83.69 93 PRO A C 1
ATOM 759 O O . PRO A 1 93 ? 39.795 21.328 -41.138 1.00 83.69 93 PRO A O 1
ATOM 762 N N . ASN A 1 94 ? 38.197 21.320 -39.552 1.00 83.50 94 ASN A N 1
ATOM 763 C CA . ASN A 1 94 ? 38.050 22.769 -39.455 1.00 83.50 94 ASN A CA 1
ATOM 764 C C . ASN A 1 94 ? 38.648 23.274 -38.133 1.00 83.50 94 ASN A C 1
ATOM 766 O O . ASN A 1 94 ? 38.093 23.061 -37.056 1.00 83.50 94 ASN A O 1
ATOM 770 N N . ALA A 1 95 ? 39.794 23.955 -38.219 1.00 85.19 95 ALA A N 1
ATOM 771 C CA . ALA A 1 95 ? 40.518 24.448 -37.047 1.00 85.19 95 ALA A CA 1
ATOM 772 C C . ALA A 1 95 ? 39.751 25.532 -36.266 1.00 85.19 95 ALA A C 1
ATOM 774 O O . ALA A 1 95 ? 39.863 25.581 -35.046 1.00 85.19 95 ALA A O 1
ATOM 775 N N . GLN A 1 96 ? 38.952 26.369 -36.940 1.00 83.31 96 GLN A N 1
ATOM 776 C CA . GLN A 1 96 ? 38.128 27.385 -36.271 1.00 83.31 96 GLN A CA 1
ATOM 777 C C . GLN A 1 96 ? 36.954 26.757 -35.524 1.00 83.31 96 GLN A C 1
ATOM 779 O O . GLN A 1 96 ? 36.686 27.139 -34.391 1.00 83.31 96 GLN A O 1
ATOM 784 N N . LEU A 1 97 ? 36.287 25.771 -36.131 1.00 82.06 97 LEU A N 1
ATOM 785 C CA . LEU A 1 97 ? 35.216 25.021 -35.474 1.00 82.06 97 LEU A CA 1
ATOM 786 C C . LEU A 1 97 ? 35.744 24.264 -34.253 1.00 82.06 97 LEU A C 1
ATOM 788 O O . LEU A 1 97 ? 35.123 24.280 -33.197 1.00 82.06 97 LEU A O 1
ATOM 792 N N . ARG A 1 98 ? 36.915 23.634 -34.384 1.00 82.94 98 ARG A N 1
ATOM 793 C CA . ARG A 1 98 ? 37.574 22.951 -33.272 1.00 82.94 98 ARG A CA 1
ATOM 794 C C . ARG A 1 98 ? 37.870 23.905 -32.119 1.00 82.94 98 ARG A C 1
ATOM 796 O O . ARG A 1 98 ? 37.516 23.588 -30.993 1.00 82.94 98 ARG A O 1
ATOM 803 N N . GLN A 1 99 ? 38.462 25.064 -32.409 1.00 84.12 99 GLN A N 1
ATOM 804 C CA . GLN A 1 99 ? 38.732 26.078 -31.391 1.00 84.12 99 GLN A CA 1
ATOM 805 C C . GLN A 1 99 ? 37.434 26.565 -30.736 1.00 84.12 99 GLN A C 1
ATOM 807 O O . GLN A 1 99 ? 37.368 26.641 -29.520 1.00 84.12 99 GLN A O 1
ATOM 812 N N . PHE A 1 100 ? 36.377 26.810 -31.517 1.00 81.75 100 PHE A N 1
ATOM 813 C CA . PHE A 1 100 ? 35.065 27.183 -30.984 1.00 81.75 100 PHE A CA 1
ATOM 814 C C . PHE A 1 100 ? 34.512 26.134 -30.012 1.00 81.75 100 PHE A C 1
ATOM 816 O O . PHE A 1 100 ? 34.053 26.502 -28.939 1.00 81.75 100 PHE A O 1
ATOM 823 N N . LEU A 1 101 ? 34.579 24.844 -30.363 1.00 77.38 101 LEU A N 1
ATOM 824 C CA . LEU A 1 101 ? 34.131 23.749 -29.496 1.00 77.38 101 LEU A CA 1
ATOM 825 C C . LEU A 1 101 ? 35.000 23.608 -28.235 1.00 77.38 101 LEU A C 1
ATOM 827 O O . LEU A 1 101 ? 34.476 23.290 -27.172 1.00 77.38 101 LEU A O 1
ATOM 831 N N . GLU A 1 102 ? 36.309 23.849 -28.346 1.00 78.25 102 GLU A N 1
ATOM 832 C CA . GLU A 1 102 ? 37.256 23.857 -27.220 1.00 78.25 102 GLU A CA 1
ATOM 833 C C . GLU A 1 102 ? 37.059 25.080 -26.299 1.00 78.25 102 GLU A C 1
ATOM 835 O O . GLU A 1 102 ? 37.288 24.976 -25.095 1.00 78.25 102 GLU A O 1
ATOM 840 N N . ASP A 1 103 ? 36.574 26.201 -26.841 1.00 77.81 103 ASP A N 1
ATOM 841 C CA . ASP A 1 103 ? 36.267 27.442 -26.118 1.00 77.81 103 ASP A CA 1
ATOM 842 C C . ASP A 1 103 ? 34.865 27.434 -25.469 1.00 77.81 103 ASP A C 1
ATOM 844 O O . ASP A 1 103 ? 34.510 28.379 -24.754 1.00 77.81 103 ASP A O 1
ATOM 848 N N . ILE A 1 104 ? 34.047 26.392 -25.696 1.00 69.44 104 ILE A N 1
ATOM 849 C CA . ILE A 1 104 ? 32.753 26.242 -25.017 1.00 69.44 104 ILE A CA 1
ATOM 850 C C . ILE A 1 104 ? 33.008 26.100 -23.517 1.00 69.44 104 ILE A C 1
ATOM 852 O O . ILE A 1 104 ? 33.567 25.114 -23.039 1.00 69.44 104 ILE A O 1
ATOM 856 N N . ASP A 1 105 ? 32.535 27.087 -22.760 1.00 63.66 105 ASP A N 1
ATOM 857 C CA . ASP A 1 105 ? 32.571 27.080 -21.305 1.00 63.66 105 ASP A CA 1
ATOM 858 C C . ASP A 1 105 ? 31.661 25.966 -20.758 1.00 63.66 105 ASP A C 1
ATOM 860 O O . ASP A 1 105 ? 30.449 26.127 -20.582 1.00 63.66 105 ASP A O 1
ATOM 864 N N . THR A 1 106 ? 32.253 24.804 -20.476 1.00 55.84 106 THR A N 1
ATOM 865 C CA . THR A 1 106 ? 31.548 23.635 -19.935 1.00 55.84 106 THR A CA 1
ATOM 866 C C . THR A 1 106 ? 31.008 23.860 -18.520 1.00 55.84 106 THR A C 1
ATOM 868 O O . THR A 1 106 ? 30.261 23.025 -18.022 1.00 55.84 106 THR A O 1
ATOM 871 N N . SER A 1 107 ? 31.359 24.971 -17.856 1.00 50.84 107 SER A N 1
ATOM 872 C CA . SER A 1 107 ? 30.754 25.365 -16.576 1.00 50.84 107 SER A CA 1
ATOM 873 C C . SER A 1 107 ? 29.394 26.063 -16.742 1.00 50.84 107 SER A C 1
ATOM 875 O O . SER A 1 107 ? 28.647 26.190 -15.774 1.00 50.84 107 SER A O 1
ATOM 877 N N . LYS A 1 108 ? 29.039 26.468 -17.973 1.00 43.69 108 LYS A N 1
ATOM 878 C CA . LYS A 1 108 ? 27.784 27.166 -18.315 1.00 43.69 108 LYS A CA 1
ATOM 879 C C . LYS A 1 108 ? 26.776 26.321 -19.090 1.00 43.69 108 LYS A C 1
ATOM 881 O O . LYS A 1 108 ? 25.653 26.768 -19.312 1.00 43.69 108 LYS A O 1
ATOM 886 N N . THR A 1 109 ? 27.130 25.100 -19.480 1.00 44.28 109 THR A N 1
ATOM 887 C CA . THR A 1 109 ? 26.186 24.138 -20.065 1.00 44.28 109 THR A CA 1
ATOM 888 C C . THR A 1 109 ? 25.398 23.460 -18.941 1.00 44.28 109 THR A C 1
ATOM 890 O O . THR A 1 109 ? 25.789 22.428 -18.402 1.00 44.28 109 THR A O 1
ATOM 893 N N . LYS A 1 110 ? 24.283 24.083 -18.539 1.00 41.78 110 LYS A N 1
ATOM 894 C CA . LYS A 1 110 ? 23.321 23.490 -17.602 1.00 41.78 110 LYS A CA 1
ATOM 895 C C . LYS A 1 110 ? 22.463 22.465 -18.346 1.00 41.78 110 LYS A C 1
ATOM 897 O O . LYS A 1 110 ? 21.813 22.797 -19.331 1.00 41.78 110 LYS A O 1
ATOM 902 N N . TYR A 1 111 ? 22.440 21.232 -17.852 1.00 36.34 111 TYR A N 1
ATOM 903 C CA . TYR A 1 111 ? 21.379 20.280 -18.171 1.00 36.34 111 TYR A CA 1
ATOM 904 C C . TYR A 1 111 ? 20.049 20.892 -17.687 1.00 36.34 111 TYR A C 1
ATOM 906 O O . TYR A 1 111 ? 19.894 21.143 -16.495 1.00 36.34 111 TYR A O 1
ATOM 914 N N . GLU A 1 112 ? 19.105 21.158 -18.592 1.00 41.28 112 GLU A N 1
ATOM 915 C CA . GLU A 1 112 ? 17.767 21.701 -18.278 1.00 41.28 112 GLU A CA 1
ATOM 916 C C . GLU A 1 112 ? 16.794 20.636 -17.733 1.00 41.28 112 GLU A C 1
ATOM 918 O O . GLU A 1 112 ? 15.595 20.871 -17.605 1.00 41.28 112 GLU A O 1
ATOM 923 N N . ALA A 1 113 ? 17.289 19.453 -17.364 1.00 39.69 113 ALA A N 1
ATOM 924 C CA . ALA A 1 113 ? 16.500 18.525 -16.570 1.00 39.69 113 ALA A CA 1
ATOM 925 C C . ALA A 1 113 ? 16.433 19.053 -15.123 1.00 39.69 113 ALA A C 1
ATOM 927 O O . ALA A 1 113 ? 17.408 18.957 -14.386 1.00 39.69 113 ALA A O 1
ATOM 928 N N . ALA A 1 114 ? 15.279 19.630 -14.764 1.00 53.56 114 ALA A N 1
ATOM 929 C CA . ALA A 1 114 ? 14.730 19.884 -13.422 1.00 53.56 114 ALA A CA 1
ATOM 930 C C . ALA A 1 114 ? 15.500 20.813 -12.440 1.00 53.56 114 ALA A C 1
ATOM 932 O O . ALA A 1 114 ? 15.672 20.490 -11.267 1.00 53.56 114 ALA A O 1
ATOM 933 N N . THR A 1 115 ? 15.884 22.029 -12.856 1.00 60.66 115 THR A N 1
ATOM 934 C CA . THR A 1 115 ? 16.298 23.094 -11.907 1.00 60.66 115 THR A CA 1
ATOM 935 C C . THR A 1 115 ? 15.164 23.537 -10.977 1.00 60.66 115 THR A C 1
ATOM 937 O O . THR A 1 115 ? 15.391 23.665 -9.779 1.00 60.66 115 THR A O 1
ATOM 940 N N . TRP A 1 116 ? 13.944 23.707 -11.495 1.00 74.62 116 TRP A N 1
ATOM 941 C CA . TRP A 1 116 ? 12.791 24.198 -10.722 1.00 74.62 116 TRP A CA 1
ATOM 942 C C . TRP A 1 116 ? 12.388 23.265 -9.567 1.00 74.62 116 TRP A C 1
ATOM 944 O O . TRP A 1 116 ? 11.996 23.739 -8.508 1.00 74.62 116 TRP A O 1
ATOM 954 N N . ALA A 1 117 ? 12.526 21.943 -9.742 1.00 69.75 117 ALA A N 1
ATOM 955 C CA . ALA A 1 117 ? 12.190 20.938 -8.725 1.00 69.75 117 ALA A CA 1
ATOM 956 C C . ALA A 1 117 ? 13.144 20.971 -7.519 1.00 69.75 117 ALA A C 1
ATOM 958 O O . ALA A 1 117 ? 13.008 20.198 -6.581 1.00 69.75 117 ALA A O 1
ATOM 959 N N . ARG A 1 118 ? 14.164 21.827 -7.578 1.00 70.19 118 ARG A N 1
ATOM 960 C CA . ARG A 1 118 ? 15.192 21.989 -6.551 1.00 70.19 118 ARG A CA 1
ATOM 961 C C . ARG A 1 118 ? 15.134 23.377 -5.943 1.00 70.19 118 ARG A C 1
ATOM 963 O O . ARG A 1 118 ? 15.874 23.649 -5.008 1.00 70.19 118 ARG A O 1
ATOM 970 N N . GLU A 1 119 ? 14.297 24.246 -6.499 1.00 79.56 119 GLU A N 1
ATOM 971 C CA . GLU A 1 119 ? 14.062 25.595 -6.024 1.00 79.56 119 GLU A CA 1
ATOM 972 C C . GLU A 1 119 ? 12.896 25.571 -5.047 1.00 79.56 119 GLU A C 1
ATOM 974 O O . GLU A 1 119 ? 11.777 25.222 -5.424 1.00 79.56 119 GLU A O 1
ATOM 979 N N . PHE A 1 120 ? 13.146 25.958 -3.799 1.00 80.81 120 PHE A N 1
ATOM 980 C CA . PHE A 1 120 ? 12.138 25.924 -2.743 1.00 80.81 120 PHE A CA 1
ATOM 981 C C . PHE A 1 120 ? 12.076 27.232 -1.970 1.00 80.81 120 PHE A C 1
ATOM 983 O O . PHE A 1 120 ? 13.074 27.934 -1.815 1.00 80.81 120 PHE A O 1
ATOM 990 N N . ARG A 1 121 ? 10.896 27.526 -1.434 1.00 86.50 121 ARG A N 1
ATOM 991 C CA . ARG A 1 121 ? 10.661 28.546 -0.410 1.00 86.50 121 ARG A CA 1
ATOM 992 C C . ARG A 1 121 ? 10.020 27.894 0.802 1.00 86.50 121 ARG A C 1
ATOM 994 O O . ARG A 1 121 ? 9.377 26.859 0.675 1.00 86.50 121 ARG A O 1
ATOM 1001 N N . ALA A 1 122 ? 10.136 28.537 1.950 1.00 86.94 122 ALA A N 1
ATOM 1002 C CA . ALA A 1 122 ? 9.468 28.155 3.176 1.00 86.94 122 ALA A CA 1
ATOM 1003 C C . ALA A 1 122 ? 8.456 29.219 3.594 1.00 86.94 122 ALA A C 1
ATOM 1005 O O . ALA A 1 122 ? 8.766 30.416 3.599 1.00 86.94 122 ALA A O 1
ATOM 1006 N N . ILE A 1 123 ? 7.288 28.774 4.046 1.00 89.94 123 ILE A N 1
ATOM 1007 C CA . ILE A 1 123 ? 6.502 29.533 5.023 1.00 89.94 123 ILE A CA 1
ATOM 1008 C C . ILE A 1 123 ? 6.920 29.058 6.409 1.00 89.94 123 ILE A C 1
ATOM 1010 O O . ILE A 1 123 ? 7.017 27.855 6.641 1.00 89.94 123 ILE A O 1
ATOM 1014 N N . TRP A 1 124 ? 7.216 29.973 7.324 1.00 87.88 124 TRP A N 1
ATOM 1015 C CA . TRP A 1 124 ? 7.845 29.604 8.589 1.00 87.88 124 TRP A CA 1
ATOM 1016 C C . TRP A 1 124 ? 7.474 30.534 9.737 1.00 87.88 124 TRP A C 1
ATOM 1018 O O . TRP A 1 124 ? 7.093 31.690 9.538 1.00 87.88 124 TRP A O 1
ATOM 1028 N N . ILE A 1 125 ? 7.624 30.016 10.954 1.00 85.62 125 ILE A N 1
ATOM 1029 C CA . ILE A 1 125 ? 7.506 30.762 12.207 1.00 85.62 125 ILE A CA 1
ATOM 1030 C C . ILE A 1 125 ? 8.748 30.546 13.070 1.00 85.62 125 ILE A C 1
ATOM 1032 O O . ILE A 1 125 ? 9.527 29.618 12.855 1.00 85.62 125 ILE A O 1
ATOM 1036 N N . GLN A 1 126 ? 8.915 31.408 14.070 1.00 83.94 126 GLN A N 1
ATOM 1037 C CA . GLN A 1 126 ? 9.932 31.264 15.106 1.00 83.94 126 GLN A CA 1
ATOM 1038 C C . GLN A 1 126 ? 9.270 30.846 16.429 1.00 83.94 126 GLN A C 1
ATOM 1040 O O . GLN A 1 126 ? 8.288 31.464 16.858 1.00 83.94 126 GLN A O 1
ATOM 1045 N N . GLY A 1 127 ? 9.792 29.795 17.065 1.00 77.06 127 GLY A N 1
ATOM 1046 C CA . GLY A 1 127 ? 9.180 29.173 18.240 1.00 77.06 127 GLY A CA 1
ATOM 1047 C C . GLY A 1 127 ? 7.738 28.725 17.961 1.00 77.06 127 GLY A C 1
ATOM 1048 O O . GLY A 1 127 ? 7.463 28.090 16.947 1.00 77.06 127 GLY A O 1
ATOM 1049 N N . ASN A 1 128 ? 6.803 29.101 18.839 1.00 74.00 128 ASN A N 1
ATOM 1050 C CA . ASN A 1 128 ? 5.377 28.750 18.730 1.00 74.00 128 ASN A CA 1
ATOM 1051 C C . ASN A 1 128 ? 4.481 29.960 18.392 1.00 74.00 128 ASN A C 1
ATOM 1053 O O . ASN A 1 128 ? 3.303 29.983 18.746 1.00 74.00 128 ASN A O 1
ATOM 1057 N N . ASN A 1 129 ? 5.019 31.006 17.753 1.00 77.56 129 ASN A N 1
ATOM 1058 C CA . ASN A 1 129 ? 4.241 32.208 17.439 1.00 77.56 129 ASN A CA 1
ATOM 1059 C C . ASN A 1 129 ? 3.478 32.079 16.106 1.00 77.56 129 ASN A C 1
ATOM 1061 O O . ASN A 1 129 ? 3.897 32.614 15.079 1.00 77.56 129 ASN A O 1
ATOM 1065 N N . PHE A 1 130 ? 2.320 31.414 16.139 1.00 76.00 130 PHE A N 1
ATOM 1066 C CA . PHE A 1 130 ? 1.436 31.205 14.978 1.00 76.00 130 PHE A CA 1
ATOM 1067 C C . PHE A 1 130 ? 0.867 32.492 14.356 1.00 76.00 130 PHE A C 1
ATOM 1069 O O . PHE A 1 130 ? 0.294 32.441 13.271 1.00 76.00 130 PHE A O 1
ATOM 1076 N N . ASN A 1 131 ? 0.999 33.642 15.023 1.00 75.56 131 ASN A N 1
ATOM 1077 C CA . ASN A 1 131 ? 0.514 34.927 14.515 1.00 75.56 131 ASN A CA 1
ATOM 1078 C C . ASN A 1 131 ? 1.574 35.688 13.705 1.00 75.56 131 ASN A C 1
ATOM 1080 O O . ASN A 1 131 ? 1.280 36.757 13.178 1.00 75.56 131 ASN A O 1
ATOM 1084 N N . HIS A 1 132 ? 2.802 35.166 13.609 1.00 86.38 132 HIS A N 1
ATOM 1085 C CA . HIS A 1 132 ? 3.917 35.840 12.941 1.00 86.38 132 HIS A CA 1
ATOM 1086 C C . HIS A 1 132 ? 4.571 34.949 11.882 1.00 86.38 132 HIS A C 1
ATOM 1088 O O . HIS A 1 132 ? 5.768 34.656 11.943 1.00 86.38 132 HIS A O 1
ATOM 1094 N N . VAL A 1 133 ? 3.762 34.508 10.915 1.00 90.50 133 VAL A N 1
ATOM 1095 C CA . VAL A 1 133 ? 4.216 33.709 9.769 1.00 90.50 133 VAL A CA 1
ATOM 1096 C C . VAL A 1 133 ? 4.978 34.582 8.777 1.00 90.50 133 VAL A C 1
ATOM 1098 O O . VAL A 1 133 ? 4.546 35.682 8.429 1.00 90.50 133 VAL A O 1
ATOM 1101 N N . LYS A 1 134 ? 6.123 34.085 8.314 1.00 92.38 134 LYS A N 1
ATOM 1102 C CA . LYS A 1 134 ? 6.993 34.741 7.336 1.00 92.38 134 LYS A CA 1
ATOM 1103 C C . LYS A 1 134 ? 7.193 33.860 6.111 1.00 92.38 134 LYS A C 1
ATOM 1105 O O . LYS A 1 134 ? 7.087 32.640 6.187 1.00 92.38 134 LYS A O 1
ATOM 1110 N N . LEU A 1 135 ? 7.532 34.503 4.999 1.00 92.38 135 LEU A N 1
ATOM 1111 C CA . LEU A 1 135 ? 7.963 33.858 3.763 1.00 92.38 135 LEU A CA 1
ATOM 1112 C C . LEU A 1 135 ? 9.484 33.986 3.630 1.00 92.38 135 LEU A C 1
ATOM 1114 O O . LEU A 1 135 ? 10.036 35.049 3.917 1.00 92.38 135 LEU A O 1
ATOM 1118 N N . SER A 1 136 ? 10.152 32.921 3.198 1.00 89.69 136 SER A N 1
ATOM 1119 C CA . SER A 1 136 ? 11.581 32.932 2.884 1.00 89.69 136 SER A CA 1
ATOM 1120 C C . SER A 1 136 ? 11.866 33.342 1.433 1.00 89.69 136 SER A C 1
ATOM 1122 O O . SER A 1 136 ? 10.987 33.342 0.563 1.00 89.69 136 SER A O 1
ATOM 1124 N N . GLY A 1 137 ? 13.137 33.625 1.148 1.00 86.62 137 GLY A N 1
ATOM 1125 C CA . GLY A 1 137 ? 13.660 33.648 -0.218 1.00 86.62 137 GLY A CA 1
ATOM 1126 C C . GLY A 1 137 ? 13.717 32.246 -0.834 1.00 86.62 137 GLY A C 1
ATOM 1127 O O . GLY A 1 137 ? 13.294 31.267 -0.215 1.00 86.62 137 GLY A O 1
ATOM 1128 N N . VAL A 1 138 ? 14.251 32.142 -2.051 1.00 86.00 138 VAL A N 1
ATOM 1129 C CA . VAL A 1 138 ? 14.400 30.860 -2.764 1.00 86.00 138 VAL A CA 1
ATOM 1130 C C . VAL A 1 138 ? 15.728 30.211 -2.407 1.00 86.00 138 VAL A C 1
ATOM 1132 O O . VAL A 1 138 ? 16.774 30.832 -2.583 1.00 86.00 138 VAL A O 1
ATOM 1135 N N . ALA A 1 139 ? 15.700 28.959 -1.972 1.00 77.94 139 ALA A N 1
ATOM 1136 C CA . ALA A 1 139 ? 16.871 28.102 -1.837 1.00 77.94 139 ALA A CA 1
ATOM 1137 C C . ALA A 1 139 ? 16.971 27.109 -2.998 1.00 77.94 139 ALA A C 1
ATOM 1139 O O . ALA A 1 139 ? 15.955 26.776 -3.606 1.00 77.94 139 ALA A O 1
ATOM 1140 N N . VAL A 1 140 ? 18.181 26.617 -3.285 1.00 72.81 140 VAL A N 1
ATOM 1141 C CA . VAL A 1 140 ? 18.421 25.549 -4.268 1.00 72.81 140 VAL A CA 1
ATOM 1142 C C . VAL A 1 140 ? 18.996 24.314 -3.566 1.00 72.81 140 VAL A C 1
ATOM 1144 O O . VAL A 1 140 ? 20.121 24.350 -3.073 1.00 72.81 140 VAL A O 1
ATOM 1147 N N . GLY A 1 141 ? 18.240 23.214 -3.544 1.00 60.75 141 GLY A N 1
ATOM 1148 C CA . GLY A 1 141 ? 18.642 21.937 -2.942 1.00 60.75 141 GLY A CA 1
ATOM 1149 C C . GLY A 1 141 ? 19.625 21.116 -3.796 1.00 60.75 141 GLY A C 1
ATOM 1150 O O . GLY A 1 141 ? 19.685 21.225 -5.028 1.00 60.75 141 GLY A O 1
ATOM 1151 N N . HIS A 1 142 ? 20.412 20.241 -3.158 1.00 52.50 142 HIS A N 1
ATOM 1152 C CA . HIS A 1 142 ? 21.307 19.309 -3.856 1.00 52.50 142 HIS A CA 1
ATOM 1153 C C . HIS A 1 142 ? 20.523 18.147 -4.508 1.00 52.50 142 HIS A C 1
ATOM 1155 O O . HIS A 1 142 ? 19.497 17.715 -4.011 1.00 52.50 142 HIS A O 1
ATOM 1161 N N . TRP A 1 143 ? 20.999 17.620 -5.654 1.00 36.88 143 TRP A N 1
ATOM 1162 C CA . TRP A 1 143 ? 20.267 16.618 -6.477 1.00 36.88 143 TRP A CA 1
ATOM 1163 C C . TRP A 1 143 ? 19.988 15.303 -5.745 1.00 36.88 143 TRP A C 1
ATOM 1165 O O . TRP A 1 143 ? 19.124 14.553 -6.179 1.00 36.88 143 TRP A O 1
ATOM 1175 N N . ARG A 1 144 ? 20.787 14.981 -4.724 1.00 37.34 144 ARG A N 1
ATOM 1176 C CA . ARG A 1 144 ? 20.725 13.684 -4.043 1.00 37.34 144 ARG A CA 1
ATOM 1177 C C . ARG A 1 144 ? 19.715 13.645 -2.909 1.00 37.34 144 ARG A C 1
ATOM 1179 O O . ARG A 1 144 ? 19.296 12.549 -2.575 1.00 37.34 144 ARG A O 1
ATOM 1186 N N . ASP A 1 145 ? 19.325 14.807 -2.398 1.00 42.81 145 ASP A N 1
ATOM 1187 C CA . ASP A 1 145 ? 18.270 14.946 -1.408 1.00 42.81 145 ASP A CA 1
ATOM 1188 C C . ASP A 1 145 ? 17.834 16.430 -1.367 1.00 42.81 145 ASP A C 1
ATOM 1190 O O . ASP A 1 145 ? 18.542 17.280 -0.814 1.00 42.81 145 ASP A O 1
ATOM 1194 N N . PRO A 1 146 ? 16.713 16.797 -2.016 1.00 40.38 146 PRO A N 1
ATOM 1195 C CA . PRO A 1 146 ? 16.180 18.157 -1.971 1.00 40.38 146 PRO A CA 1
ATOM 1196 C C . PRO A 1 146 ? 15.828 18.619 -0.546 1.00 40.38 146 PRO A C 1
ATOM 1198 O O . PRO A 1 146 ? 15.777 19.825 -0.308 1.00 40.38 146 PRO A O 1
ATOM 1201 N N . MET A 1 147 ? 15.630 17.684 0.394 1.00 46.12 147 MET A N 1
ATOM 1202 C CA . MET A 1 147 ? 15.240 17.934 1.785 1.00 46.12 147 MET A CA 1
ATOM 1203 C C . MET A 1 147 ? 16.422 17.898 2.774 1.00 46.12 147 MET A C 1
ATOM 1205 O O . MET A 1 147 ? 16.258 18.300 3.925 1.00 46.12 147 MET A O 1
ATOM 1209 N N . GLU A 1 148 ? 17.636 17.523 2.343 1.00 44.53 148 GLU A N 1
ATOM 1210 C CA . GLU A 1 148 ? 18.862 17.681 3.156 1.00 44.53 148 GLU A CA 1
ATOM 1211 C C . GLU A 1 148 ? 19.246 19.160 3.342 1.00 44.53 148 GLU A C 1
ATOM 1213 O O . GLU A 1 148 ? 19.845 19.540 4.350 1.00 44.53 148 GLU A O 1
ATOM 1218 N N . SER A 1 149 ? 18.879 20.025 2.390 1.00 54.91 149 SER A N 1
ATOM 1219 C CA . SER A 1 149 ? 19.110 21.471 2.453 1.00 54.91 149 SER A CA 1
ATOM 1220 C C . SER A 1 149 ? 17.869 22.201 2.967 1.00 54.91 149 SER A C 1
ATOM 1222 O O . SER A 1 149 ? 17.257 23.001 2.264 1.00 54.91 149 SER A O 1
ATOM 1224 N N . ASN A 1 150 ? 17.535 21.991 4.236 1.00 65.31 150 ASN A N 1
ATOM 1225 C CA . ASN A 1 150 ? 16.492 22.734 4.951 1.00 65.31 150 ASN A CA 1
ATOM 1226 C C . ASN A 1 150 ? 16.853 24.213 5.211 1.00 65.31 150 ASN A C 1
ATOM 1228 O O . ASN A 1 150 ? 16.285 24.853 6.087 1.00 65.31 150 ASN A O 1
ATOM 1232 N N . VAL A 1 151 ? 17.829 24.772 4.496 1.00 72.94 151 VAL A N 1
ATOM 1233 C CA . VAL A 1 151 ? 18.318 26.135 4.701 1.00 72.94 151 VAL A CA 1
ATOM 1234 C C . VAL A 1 151 ? 17.704 27.062 3.662 1.00 72.94 151 VAL A C 1
ATOM 1236 O O . VAL A 1 151 ? 17.839 26.824 2.464 1.00 72.94 151 VAL A O 1
ATOM 1239 N N . VAL A 1 152 ? 17.053 28.134 4.118 1.00 76.81 152 VAL A N 1
ATOM 1240 C CA . VAL A 1 152 ? 16.434 29.145 3.247 1.00 76.81 152 VAL A CA 1
ATOM 1241 C C . VAL A 1 152 ? 16.855 30.572 3.622 1.00 76.81 152 VAL A C 1
ATOM 1243 O O . VAL A 1 152 ? 17.106 30.846 4.801 1.00 76.81 152 VAL A O 1
ATOM 1246 N N . PRO A 1 153 ? 16.908 31.515 2.656 1.00 82.38 153 PRO A N 1
ATOM 1247 C CA . PRO A 1 153 ? 17.154 32.926 2.946 1.00 82.38 153 PRO A CA 1
ATOM 1248 C C . PRO A 1 153 ? 16.022 33.563 3.757 1.00 82.38 153 PRO A C 1
ATOM 1250 O O . PRO A 1 153 ? 14.846 33.355 3.464 1.00 82.38 153 PRO A O 1
ATOM 1253 N N . VAL A 1 154 ? 16.360 34.418 4.721 1.00 82.31 154 VAL A N 1
ATOM 1254 C CA . VAL A 1 154 ? 15.365 35.153 5.524 1.00 82.31 154 VAL A CA 1
ATOM 1255 C C . VAL A 1 154 ? 14.623 36.213 4.702 1.00 82.31 154 VAL A C 1
ATOM 1257 O O . VAL A 1 154 ? 13.443 36.454 4.953 1.00 82.31 154 VAL A O 1
ATOM 1260 N N . ASP A 1 155 ? 15.291 36.856 3.739 1.00 82.25 155 ASP A N 1
ATOM 1261 C CA . ASP A 1 155 ? 14.669 37.859 2.864 1.00 82.25 155 ASP A CA 1
ATOM 1262 C C . ASP A 1 155 ? 13.813 37.173 1.782 1.00 82.25 155 ASP A C 1
ATOM 1264 O O . ASP A 1 155 ? 14.371 36.434 0.965 1.00 82.25 155 ASP A O 1
ATOM 1268 N N . PRO A 1 156 ? 12.491 37.435 1.710 1.00 85.94 156 PRO A N 1
ATOM 1269 C CA . PRO A 1 156 ? 11.602 36.841 0.708 1.00 85.94 156 PRO A CA 1
ATOM 1270 C C . PRO A 1 156 ? 11.981 37.150 -0.748 1.00 85.94 156 PRO A C 1
ATOM 1272 O O . PRO A 1 156 ? 11.562 36.429 -1.659 1.00 85.94 156 PRO A O 1
ATOM 1275 N N . ASN A 1 157 ? 12.773 38.196 -0.988 1.00 82.69 157 ASN A N 1
ATOM 1276 C CA . ASN A 1 157 ? 13.219 38.577 -2.328 1.00 82.69 157 ASN A CA 1
ATOM 1277 C C . ASN A 1 157 ? 14.589 37.994 -2.707 1.00 82.69 157 ASN A C 1
ATOM 1279 O O . ASN A 1 157 ? 14.988 38.097 -3.867 1.00 82.69 157 ASN A O 1
ATOM 1283 N N . ALA A 1 158 ? 15.311 37.377 -1.768 1.00 79.75 158 ALA A N 1
ATOM 1284 C CA . ALA A 1 158 ? 16.609 36.771 -2.043 1.00 79.75 158 ALA A CA 1
ATOM 1285 C C . ALA A 1 158 ? 16.465 35.421 -2.774 1.00 79.75 158 ALA A C 1
ATOM 1287 O O . ALA A 1 158 ? 15.493 34.686 -2.580 1.00 79.75 158 ALA A O 1
ATOM 1288 N N . ARG A 1 159 ? 17.456 35.071 -3.603 1.00 75.19 159 ARG A N 1
ATOM 1289 C CA . ARG A 1 159 ? 17.610 33.738 -4.214 1.00 75.19 159 ARG A CA 1
ATOM 1290 C C . ARG A 1 159 ? 19.015 33.209 -3.925 1.00 75.19 159 ARG A C 1
ATOM 1292 O O . ARG A 1 159 ? 19.982 33.954 -4.043 1.00 75.19 159 ARG A O 1
ATOM 1299 N N . TYR A 1 160 ? 19.113 31.936 -3.561 1.00 67.62 160 TYR A N 1
ATOM 1300 C CA . TYR A 1 160 ? 20.355 31.239 -3.242 1.00 67.62 160 TYR A CA 1
ATOM 1301 C C . TYR A 1 160 ? 20.701 30.251 -4.358 1.00 67.62 160 TYR A C 1
ATOM 1303 O O . TYR A 1 160 ? 20.425 29.060 -4.270 1.00 67.62 160 TYR A O 1
ATOM 1311 N N . ASP A 1 161 ? 21.289 30.754 -5.440 1.00 61.59 161 ASP A N 1
ATOM 1312 C CA . ASP A 1 161 ? 21.679 29.990 -6.632 1.00 61.59 161 ASP A CA 1
ATOM 1313 C C . ASP A 1 161 ? 23.138 29.491 -6.601 1.00 61.59 161 ASP A C 1
ATOM 1315 O O . ASP A 1 161 ? 23.678 29.044 -7.615 1.00 61.59 161 ASP A O 1
ATOM 1319 N N . GLY A 1 162 ? 23.750 29.489 -5.411 1.00 55.44 162 GLY A N 1
ATOM 1320 C CA . GLY A 1 162 ? 25.136 29.090 -5.172 1.00 55.44 162 GLY A CA 1
ATOM 1321 C C . GLY A 1 162 ? 26.066 30.299 -5.070 1.00 55.44 162 GLY A C 1
ATOM 1322 O O . GLY A 1 162 ? 26.693 30.675 -6.051 1.00 55.44 162 GLY A O 1
ATOM 1323 N N . ARG A 1 163 ? 26.165 30.866 -3.854 1.00 54.12 163 ARG A N 1
ATOM 1324 C CA . ARG A 1 163 ? 27.044 31.982 -3.439 1.00 54.12 163 ARG A CA 1
ATOM 1325 C C . ARG A 1 163 ? 27.086 33.142 -4.439 1.00 54.12 163 ARG A C 1
ATOM 1327 O O . ARG A 1 163 ? 28.032 33.262 -5.214 1.00 54.12 163 ARG A O 1
ATOM 1334 N N . GLN A 1 164 ? 26.104 34.042 -4.347 1.00 51.72 164 GLN A N 1
ATOM 1335 C CA . GLN A 1 164 ? 26.253 35.372 -4.935 1.00 51.72 164 GLN A CA 1
ATOM 1336 C C . GLN A 1 164 ? 27.539 36.002 -4.406 1.00 51.72 164 GLN A C 1
ATOM 1338 O O . GLN A 1 164 ? 27.787 35.996 -3.199 1.00 51.72 164 GLN A O 1
ATOM 1343 N N . THR A 1 165 ? 28.359 36.507 -5.315 1.00 49.19 165 THR A N 1
ATOM 1344 C CA . THR A 1 165 ? 29.521 37.313 -4.976 1.00 49.19 165 THR A CA 1
ATOM 1345 C C . THR A 1 165 ? 29.231 38.771 -5.293 1.00 49.19 165 THR A C 1
ATOM 1347 O O . THR A 1 165 ? 28.505 39.045 -6.249 1.00 49.19 165 THR A O 1
ATOM 1350 N N . ASP A 1 166 ? 29.776 39.705 -4.521 1.00 53.09 166 ASP A N 1
ATOM 1351 C CA . ASP A 1 166 ? 29.781 41.113 -4.914 1.00 53.09 166 ASP A CA 1
ATOM 1352 C C . ASP A 1 166 ? 30.599 41.329 -6.206 1.00 53.09 166 ASP A C 1
ATOM 1354 O O . ASP A 1 166 ? 31.185 40.391 -6.763 1.00 53.09 166 ASP A O 1
ATOM 1358 N N . ASP A 1 167 ? 30.635 42.572 -6.699 1.00 45.84 167 ASP A N 1
ATOM 1359 C CA . ASP A 1 167 ? 31.382 42.951 -7.910 1.00 45.84 167 ASP A CA 1
ATOM 1360 C C . ASP A 1 167 ? 32.888 42.604 -7.823 1.00 45.84 167 ASP A C 1
ATOM 1362 O O . ASP A 1 167 ? 33.564 42.517 -8.851 1.00 45.84 167 ASP A O 1
ATOM 1366 N N . ASP A 1 168 ? 33.400 42.360 -6.610 1.00 40.19 168 ASP A N 1
ATOM 1367 C CA . ASP A 1 168 ? 34.788 42.013 -6.305 1.00 40.19 168 ASP A CA 1
ATOM 1368 C C . ASP A 1 168 ? 35.007 40.497 -6.092 1.00 40.19 168 ASP A C 1
ATOM 1370 O O . ASP A 1 168 ? 36.134 40.053 -5.849 1.00 40.19 168 ASP A O 1
ATOM 1374 N N . GLY A 1 169 ? 33.963 39.672 -6.230 1.00 41.31 169 GLY A N 1
ATOM 1375 C CA . GLY A 1 169 ? 34.059 38.217 -6.111 1.00 41.31 169 GLY A CA 1
ATOM 1376 C C . GLY A 1 169 ? 33.988 37.682 -4.673 1.00 41.31 169 GLY A C 1
ATOM 1377 O O . GLY A 1 169 ? 34.254 36.494 -4.465 1.00 41.31 169 GLY A O 1
ATOM 1378 N N . PHE A 1 170 ? 33.622 38.504 -3.680 1.00 37.56 170 PHE A N 1
ATOM 1379 C CA . PHE A 1 170 ? 33.437 38.064 -2.293 1.00 37.56 170 PHE A CA 1
ATOM 1380 C C . PHE A 1 170 ? 32.012 37.566 -2.041 1.00 37.56 170 PHE A C 1
ATOM 1382 O O . PHE A 1 170 ? 31.068 38.223 -2.470 1.00 37.56 170 PHE A O 1
ATOM 1389 N N . PRO A 1 171 ? 31.815 36.442 -1.323 1.00 46.78 171 PRO A N 1
ATOM 1390 C CA . PRO A 1 171 ? 30.481 35.935 -1.012 1.00 46.78 171 PRO A CA 1
ATOM 1391 C C . PRO A 1 171 ? 29.653 36.979 -0.256 1.00 46.78 171 PRO A C 1
ATOM 1393 O O . PRO A 1 171 ? 30.079 37.466 0.792 1.00 46.78 171 PRO A O 1
ATOM 1396 N N . ILE A 1 172 ? 28.465 37.290 -0.766 1.00 54.84 172 ILE A N 1
ATOM 1397 C CA . ILE A 1 172 ? 27.495 38.145 -0.085 1.00 54.84 172 ILE A CA 1
ATOM 1398 C C . ILE A 1 172 ? 26.921 37.344 1.089 1.00 54.84 172 ILE A C 1
ATOM 1400 O O . ILE A 1 172 ? 26.351 36.270 0.893 1.00 54.84 172 ILE A O 1
ATOM 1404 N N . GLU A 1 173 ? 27.077 37.846 2.316 1.00 53.41 173 GLU A N 1
ATOM 1405 C CA . GLU A 1 173 ? 26.433 37.258 3.494 1.00 53.41 173 GLU A CA 1
ATOM 1406 C C . GLU A 1 173 ? 24.913 37.454 3.397 1.00 53.41 173 GLU A C 1
ATOM 1408 O O . GLU A 1 173 ? 24.401 38.567 3.525 1.00 53.41 173 GLU A O 1
ATOM 1413 N N . VAL A 1 174 ? 24.183 36.362 3.177 1.00 55.75 174 VAL A N 1
ATOM 1414 C CA . VAL A 1 174 ? 22.720 36.329 3.251 1.00 55.75 174 VAL A CA 1
ATOM 1415 C C . VAL A 1 174 ? 22.344 35.713 4.595 1.00 55.75 174 VAL A C 1
ATOM 1417 O O . VAL A 1 174 ? 22.883 34.679 4.978 1.00 55.75 174 VAL A O 1
ATOM 1420 N N . ALA A 1 175 ? 21.441 36.349 5.344 1.00 57.44 175 ALA A N 1
ATOM 1421 C CA . ALA A 1 175 ? 20.919 35.750 6.568 1.00 57.44 175 ALA A CA 1
ATOM 1422 C C . ALA A 1 175 ? 20.106 34.492 6.216 1.00 57.44 175 ALA A C 1
ATOM 1424 O O . ALA A 1 175 ? 19.146 34.570 5.445 1.00 57.44 175 ALA A O 1
ATOM 1425 N N . GLU A 1 176 ? 20.487 33.352 6.785 1.00 64.69 176 GLU A N 1
ATOM 1426 C CA . GLU A 1 176 ? 19.916 32.029 6.512 1.00 64.69 176 GLU A CA 1
ATOM 1427 C C . GLU A 1 176 ? 19.231 31.458 7.762 1.00 64.69 176 GLU A C 1
ATOM 1429 O O . GLU A 1 176 ? 19.634 31.741 8.894 1.00 64.69 176 GLU A O 1
ATOM 1434 N N . ILE A 1 177 ? 18.201 30.635 7.558 1.00 66.31 177 ILE A N 1
ATOM 1435 C CA . ILE A 1 177 ? 17.522 29.879 8.619 1.00 66.31 177 ILE A CA 1
ATOM 1436 C C . ILE A 1 177 ? 17.358 28.420 8.217 1.00 66.31 177 ILE A C 1
ATOM 1438 O O . ILE A 1 177 ? 17.074 28.113 7.062 1.00 66.31 177 ILE A O 1
ATOM 1442 N N . PHE A 1 178 ? 17.514 27.527 9.190 1.00 62.66 178 PHE A N 1
ATOM 1443 C CA . PHE A 1 178 ? 17.200 26.112 9.042 1.00 62.66 178 PHE A CA 1
ATOM 1444 C C . PHE A 1 178 ? 15.715 25.886 9.356 1.00 62.66 178 PHE A C 1
ATOM 1446 O O . PHE A 1 178 ? 15.237 26.331 10.400 1.00 62.66 178 PHE A O 1
ATOM 1453 N N . ILE A 1 179 ? 14.998 25.218 8.456 1.00 66.38 179 ILE A N 1
ATOM 1454 C CA . ILE A 1 179 ? 13.570 24.918 8.532 1.00 66.38 179 ILE A CA 1
ATOM 1455 C C . ILE A 1 179 ? 13.391 23.437 8.798 1.00 66.38 179 ILE A C 1
ATOM 1457 O O . ILE A 1 179 ? 13.661 22.582 7.966 1.00 66.38 179 ILE A O 1
ATOM 1461 N N . LEU A 1 180 ? 12.876 23.127 9.971 1.00 60.19 180 LEU A N 1
ATOM 1462 C CA . LEU A 1 180 ? 12.442 21.781 10.282 1.00 60.19 180 LEU A CA 1
ATOM 1463 C C . LEU A 1 180 ? 11.045 21.552 9.683 1.00 60.19 180 LEU A C 1
ATOM 1465 O O . LEU A 1 180 ? 10.094 22.216 10.098 1.00 60.19 180 LEU A O 1
ATOM 1469 N N . ASN A 1 181 ? 10.915 20.614 8.734 1.00 61.75 181 ASN A N 1
ATOM 1470 C CA . ASN A 1 181 ? 9.625 20.148 8.185 1.00 61.75 181 ASN A CA 1
ATOM 1471 C C . ASN A 1 181 ? 8.904 19.231 9.185 1.00 61.75 181 ASN A C 1
ATOM 1473 O O . ASN A 1 181 ? 8.536 18.101 8.886 1.00 61.75 181 ASN A O 1
ATOM 1477 N N . SER A 1 182 ? 8.799 19.681 10.431 1.00 57.81 182 SER A N 1
ATOM 1478 C CA . SER A 1 182 ? 8.424 18.842 11.556 1.00 57.81 182 SER A CA 1
ATOM 1479 C C . SER A 1 182 ? 7.748 19.703 12.618 1.00 57.81 182 SER A C 1
ATOM 1481 O O . SER A 1 182 ? 8.374 20.617 13.152 1.00 57.81 182 SER A O 1
ATOM 1483 N N . PHE A 1 183 ? 6.496 19.410 12.972 1.00 59.94 183 PHE A N 1
ATOM 1484 C CA . PHE A 1 183 ? 5.896 19.996 14.172 1.00 59.94 183 PHE A CA 1
ATOM 1485 C C . PHE A 1 183 ? 6.461 19.250 15.390 1.00 59.94 183 PHE A C 1
ATOM 1487 O O . PHE A 1 183 ? 6.148 18.074 15.562 1.00 59.94 183 PHE A O 1
ATOM 1494 N N . LEU A 1 184 ? 7.276 19.910 16.222 1.00 54.88 184 LEU A N 1
ATOM 1495 C CA . LEU A 1 184 ? 7.705 19.401 17.533 1.00 54.88 184 LEU A CA 1
ATOM 1496 C C . LEU A 1 184 ? 7.119 20.278 18.647 1.00 54.88 184 LEU A C 1
ATOM 1498 O O . LEU A 1 184 ? 7.165 21.508 18.558 1.00 54.88 184 LEU A O 1
ATOM 1502 N N . PRO A 1 185 ? 6.602 19.688 19.737 1.00 50.00 185 PRO A N 1
ATOM 1503 C CA . PRO A 1 185 ? 6.183 20.450 20.889 1.00 50.00 185 PRO A CA 1
ATOM 1504 C C . PRO A 1 185 ? 7.469 20.821 21.640 1.00 50.00 185 PRO A C 1
ATOM 1506 O O . PRO A 1 185 ? 8.269 19.952 21.985 1.00 50.00 185 PRO A O 1
ATOM 1509 N N . ASN A 1 186 ? 7.665 22.106 21.927 1.00 56.50 186 ASN A N 1
ATOM 1510 C CA . ASN A 1 186 ? 8.811 22.637 22.686 1.00 56.50 186 ASN A CA 1
ATOM 1511 C C . ASN A 1 186 ? 10.092 22.891 21.876 1.00 56.50 186 ASN A C 1
ATOM 1513 O O . ASN A 1 186 ? 11.196 22.589 22.337 1.00 56.50 186 ASN A O 1
ATOM 1517 N N . HIS A 1 187 ? 9.977 23.528 20.710 1.00 63.16 187 HIS A N 1
ATOM 1518 C CA . HIS A 1 187 ? 11.147 24.189 20.141 1.00 63.16 187 HIS A CA 1
ATOM 1519 C C . HIS A 1 187 ? 11.641 25.315 21.062 1.00 63.16 187 HIS A C 1
ATOM 1521 O O . HIS A 1 187 ? 10.822 26.079 21.589 1.00 63.16 187 HIS A O 1
ATOM 1527 N N . PRO A 1 188 ? 12.965 25.456 21.248 1.00 64.69 188 PRO A N 1
ATOM 1528 C CA . PRO A 1 188 ? 13.524 26.652 21.857 1.00 64.69 188 PRO A CA 1
ATOM 1529 C C . PRO A 1 188 ? 13.016 27.909 21.121 1.00 64.69 188 PRO A C 1
ATOM 1531 O O . PRO A 1 188 ? 12.867 27.859 19.895 1.00 64.69 188 PRO A O 1
ATOM 1534 N N . PRO A 1 189 ? 12.738 29.030 21.816 1.00 65.31 189 PRO A N 1
ATOM 1535 C CA . PRO A 1 189 ? 12.181 30.243 21.207 1.00 65.31 189 PRO A CA 1
ATOM 1536 C C . PRO A 1 189 ? 12.972 30.768 20.004 1.00 65.31 189 PRO A C 1
ATOM 1538 O O . PRO A 1 189 ? 12.432 31.497 19.183 1.00 65.31 189 PRO A O 1
ATOM 1541 N N . GLU A 1 190 ? 14.252 30.426 19.910 1.00 69.88 190 GLU A N 1
ATOM 1542 C CA . GLU A 1 190 ? 15.157 30.842 18.852 1.00 69.88 190 GLU A CA 1
ATOM 1543 C C . GLU A 1 190 ? 15.078 29.996 17.567 1.00 69.88 190 GLU A C 1
ATOM 1545 O O . GLU A 1 190 ? 15.563 30.451 16.532 1.00 69.88 190 GLU A O 1
ATOM 1550 N N . TRP A 1 191 ? 14.441 28.819 17.588 1.00 74.12 191 TRP A N 1
ATOM 1551 C CA . TRP A 1 191 ? 14.356 27.915 16.431 1.00 74.12 191 TRP A CA 1
ATOM 1552 C C . TRP A 1 191 ? 13.258 28.324 15.445 1.00 74.12 191 TRP A C 1
ATOM 1554 O O . TRP A 1 191 ? 12.204 28.826 15.839 1.00 74.12 191 TRP A O 1
ATOM 1564 N N . CYS A 1 192 ? 13.504 28.072 14.158 1.00 79.25 192 CYS A N 1
ATOM 1565 C CA . CYS A 1 192 ? 12.561 28.318 13.069 1.00 79.25 192 CYS A CA 1
ATOM 1566 C C . CYS A 1 192 ? 12.071 26.988 12.488 1.00 79.25 192 CYS A C 1
ATOM 1568 O O . CYS A 1 192 ? 12.847 26.045 12.339 1.00 79.25 192 CYS A O 1
ATOM 1570 N N . TRP A 1 193 ? 10.787 26.906 12.160 1.00 80.94 193 TRP A N 1
ATOM 1571 C CA . TRP A 1 193 ? 10.199 25.722 11.532 1.00 80.94 193 TRP A CA 1
ATOM 1572 C C . TRP A 1 193 ? 9.018 26.116 10.649 1.00 80.94 193 TRP A C 1
ATOM 1574 O O . TRP A 1 193 ? 8.486 27.228 10.757 1.00 80.94 193 TRP A O 1
ATOM 1584 N N . GLY A 1 194 ? 8.634 25.226 9.740 1.00 82.50 194 GLY A N 1
ATOM 1585 C CA . GLY A 1 194 ? 7.613 25.531 8.753 1.00 82.50 194 GLY A CA 1
ATOM 1586 C C . GLY A 1 194 ? 7.498 24.490 7.654 1.00 82.50 194 GLY A C 1
ATOM 1587 O O . GLY A 1 194 ? 7.811 23.325 7.875 1.00 82.50 194 GLY A O 1
ATOM 1588 N N . PHE A 1 195 ? 7.027 24.926 6.488 1.00 84.25 195 PHE A N 1
ATOM 1589 C CA . PHE A 1 195 ? 6.709 24.053 5.359 1.00 84.25 195 PHE A CA 1
ATOM 1590 C C . PHE A 1 195 ? 7.368 24.563 4.085 1.00 84.25 195 PHE A C 1
ATOM 1592 O O . PHE A 1 195 ? 7.280 25.756 3.773 1.00 84.25 195 PHE A O 1
ATOM 1599 N N . LEU A 1 196 ? 8.009 23.652 3.353 1.00 81.38 196 LEU A N 1
ATOM 1600 C CA . LEU A 1 196 ? 8.635 23.932 2.066 1.00 81.38 196 LEU A CA 1
ATOM 1601 C C . LEU A 1 196 ? 7.644 23.791 0.904 1.00 81.38 196 LEU A C 1
ATOM 1603 O O . LEU A 1 196 ? 6.815 22.887 0.871 1.00 81.38 196 LEU A O 1
ATOM 1607 N N . PHE A 1 197 ? 7.792 24.664 -0.086 1.00 83.75 197 PHE A N 1
ATOM 1608 C CA . PHE A 1 197 ? 7.074 24.643 -1.356 1.00 83.75 197 PHE A CA 1
ATOM 1609 C C . PHE A 1 197 ? 8.074 24.817 -2.492 1.00 83.75 197 PHE A C 1
ATOM 1611 O O . PHE A 1 197 ? 8.965 25.661 -2.395 1.00 83.75 197 PHE A O 1
ATOM 1618 N N . HIS A 1 198 ? 7.898 24.091 -3.597 1.00 83.44 198 HIS A N 1
ATOM 1619 C CA . HIS A 1 198 ? 8.616 24.406 -4.833 1.00 83.44 198 HIS A CA 1
ATOM 1620 C C . HIS A 1 198 ? 8.323 25.859 -5.250 1.00 83.44 198 HIS A C 1
ATOM 1622 O O . HIS A 1 198 ? 7.160 26.266 -5.249 1.00 83.44 198 HIS A O 1
ATOM 1628 N N . ASP A 1 199 ? 9.336 26.624 -5.670 1.00 86.62 199 ASP A N 1
ATOM 1629 C CA . ASP A 1 199 ? 9.180 28.030 -6.096 1.00 86.62 199 ASP A CA 1
ATOM 1630 C C . ASP A 1 199 ? 8.165 28.161 -7.245 1.00 86.62 199 ASP A C 1
ATOM 1632 O O . ASP A 1 199 ? 7.338 29.073 -7.258 1.00 86.62 199 ASP A O 1
ATOM 1636 N N . ALA A 1 200 ? 8.156 27.197 -8.173 1.00 87.44 200 ALA A N 1
ATOM 1637 C CA . ALA A 1 200 ? 7.196 27.149 -9.275 1.00 87.44 200 ALA A CA 1
ATOM 1638 C C . ALA A 1 200 ? 5.752 26.910 -8.794 1.00 87.44 200 ALA A C 1
ATOM 1640 O O . ALA A 1 200 ? 4.834 27.600 -9.235 1.00 87.44 200 ALA A O 1
ATOM 1641 N N . CYS A 1 201 ? 5.540 25.969 -7.867 1.00 87.31 201 CYS A N 1
ATOM 1642 C CA . CYS A 1 201 ? 4.216 25.692 -7.303 1.00 87.31 201 CYS A CA 1
ATOM 1643 C C . CYS A 1 201 ? 3.720 26.858 -6.440 1.00 87.31 201 CYS A C 1
ATOM 1645 O O . CYS A 1 201 ? 2.559 27.240 -6.544 1.00 87.31 201 CYS A O 1
ATOM 1647 N N . TRP A 1 202 ? 4.607 27.474 -5.650 1.00 89.31 202 TRP A N 1
ATOM 1648 C CA . TRP A 1 202 ? 4.326 28.715 -4.927 1.00 89.31 202 TRP A CA 1
ATOM 1649 C C . TRP A 1 202 ? 3.902 29.836 -5.882 1.00 89.31 202 TRP A C 1
ATOM 1651 O O . TRP A 1 202 ? 2.909 30.520 -5.651 1.00 89.31 202 TRP A O 1
ATOM 1661 N N . SER A 1 203 ? 4.632 30.002 -6.987 1.00 90.62 203 SER A N 1
ATOM 1662 C CA . SER A 1 203 ? 4.339 31.021 -7.997 1.00 90.62 203 SER A CA 1
ATOM 1663 C C . SER A 1 203 ? 2.990 30.790 -8.674 1.00 90.62 203 SER A C 1
ATOM 1665 O O . SER A 1 203 ? 2.256 31.753 -8.875 1.00 90.62 203 SER A O 1
ATOM 1667 N N . LEU A 1 204 ? 2.627 29.534 -8.966 1.00 89.69 204 LEU A N 1
ATOM 1668 C CA . LEU A 1 204 ? 1.287 29.181 -9.450 1.00 89.69 204 LEU A CA 1
ATOM 1669 C C . LEU A 1 204 ? 0.209 29.504 -8.414 1.00 89.69 204 LEU A C 1
ATOM 1671 O O . LEU A 1 204 ? -0.778 30.160 -8.743 1.00 89.69 204 LEU A O 1
ATOM 1675 N N . LEU A 1 205 ? 0.417 29.086 -7.163 1.00 89.94 205 LEU A N 1
ATOM 1676 C CA . LEU A 1 205 ? -0.508 29.342 -6.063 1.00 89.94 205 LEU A CA 1
ATOM 1677 C C . LEU A 1 205 ? -0.693 30.846 -5.814 1.00 89.94 205 LEU A C 1
ATOM 1679 O O . LEU A 1 205 ? -1.776 31.278 -5.450 1.00 89.94 205 LEU A O 1
ATOM 1683 N N . ASN A 1 206 ? 0.320 31.672 -6.059 1.00 89.38 206 ASN A N 1
ATOM 1684 C CA . ASN A 1 206 ? 0.243 33.116 -5.849 1.00 89.38 206 ASN A CA 1
ATOM 1685 C C . ASN A 1 206 ? -0.024 33.914 -7.145 1.00 89.38 206 ASN A C 1
ATOM 1687 O O . ASN A 1 206 ? 0.072 35.142 -7.134 1.00 89.38 206 ASN A O 1
ATOM 1691 N N . PHE A 1 207 ? -0.321 33.242 -8.267 1.00 83.38 207 PHE A N 1
ATOM 1692 C CA . PHE A 1 207 ? -0.428 33.875 -9.588 1.00 83.38 207 PHE A CA 1
ATOM 1693 C C . PHE A 1 207 ? -1.680 34.752 -9.739 1.00 83.38 207 PHE A C 1
ATOM 1695 O O . PHE A 1 207 ? -1.577 35.906 -10.149 1.00 83.38 207 PHE A O 1
ATOM 1702 N N . GLU A 1 208 ? -2.862 34.215 -9.418 1.00 73.88 208 GLU A N 1
ATOM 1703 C CA . GLU A 1 208 ? -4.140 34.937 -9.557 1.00 73.88 208 GLU A CA 1
ATOM 1704 C C . GLU A 1 208 ? -4.529 35.708 -8.293 1.00 73.88 208 GLU A C 1
ATOM 1706 O O . GLU A 1 208 ? -5.131 36.781 -8.361 1.00 73.88 208 GLU A O 1
ATOM 1711 N N . GLN A 1 209 ? -4.194 35.150 -7.132 1.00 77.94 209 GLN A N 1
ATOM 1712 C CA . GLN A 1 209 ? -4.611 35.646 -5.833 1.00 77.94 209 GLN A CA 1
ATOM 1713 C C . GLN A 1 209 ? -3.435 35.559 -4.865 1.00 77.94 209 GLN A C 1
ATOM 1715 O O . GLN A 1 209 ? -2.805 34.513 -4.734 1.00 77.94 209 GLN A O 1
ATOM 1720 N N . GLN A 1 210 ? -3.156 36.659 -4.163 1.00 85.50 210 GLN A N 1
ATOM 1721 C CA . GLN A 1 210 ? -2.164 36.643 -3.097 1.00 85.50 210 GLN A CA 1
ATOM 1722 C C . GLN A 1 210 ? -2.695 35.824 -1.916 1.00 85.50 210 GLN A C 1
ATOM 1724 O O . GLN A 1 210 ? -3.785 36.104 -1.409 1.00 85.50 210 GLN A O 1
ATOM 1729 N N . VAL A 1 211 ? -1.930 34.819 -1.493 1.00 89.44 211 VAL A N 1
ATOM 1730 C CA . VAL A 1 211 ? -2.309 33.937 -0.383 1.00 89.44 211 VAL A CA 1
ATOM 1731 C C . VAL A 1 211 ? -1.973 34.578 0.963 1.00 89.44 211 VAL A C 1
ATOM 1733 O O . VAL A 1 211 ? -0.903 35.167 1.131 1.00 89.44 211 VAL A O 1
ATOM 1736 N N . ASP A 1 212 ? -2.885 34.454 1.931 1.00 91.25 212 ASP A N 1
ATOM 1737 C CA . ASP A 1 212 ? -2.604 34.802 3.322 1.00 91.25 212 ASP A CA 1
ATOM 1738 C C . ASP A 1 212 ? -1.671 33.751 3.941 1.00 91.25 212 ASP A C 1
ATOM 1740 O O . ASP A 1 212 ? -1.988 32.560 3.994 1.00 91.25 212 ASP A O 1
ATOM 1744 N N . LEU A 1 213 ? -0.491 34.191 4.385 1.00 91.75 213 LEU A N 1
ATOM 1745 C CA . LEU A 1 213 ? 0.529 33.294 4.932 1.00 91.75 213 LEU A CA 1
ATOM 1746 C C . LEU A 1 213 ? 0.068 32.618 6.228 1.00 91.75 213 LEU A C 1
ATOM 1748 O O . LEU A 1 213 ? 0.447 31.477 6.483 1.00 91.75 213 LEU A O 1
ATOM 1752 N N . GLY A 1 214 ? -0.725 33.313 7.046 1.00 89.44 214 GLY A N 1
ATOM 1753 C CA . GLY A 1 214 ? -1.242 32.799 8.308 1.00 89.44 214 GLY A CA 1
ATOM 1754 C C . GLY A 1 214 ? -2.223 31.656 8.087 1.00 89.44 214 GLY A C 1
ATOM 1755 O O . GLY A 1 214 ? -2.081 30.595 8.701 1.00 89.44 214 GLY A O 1
ATOM 1756 N N . ASP A 1 215 ? -3.176 31.850 7.180 1.00 90.31 215 ASP A N 1
ATOM 1757 C CA . ASP A 1 215 ? -4.171 30.832 6.845 1.00 90.31 215 ASP A CA 1
ATOM 1758 C C . ASP A 1 215 ? -3.527 29.624 6.159 1.00 90.31 215 ASP A C 1
ATOM 1760 O O . ASP A 1 215 ? -3.768 28.490 6.576 1.00 90.31 215 ASP A O 1
ATOM 1764 N N . LEU A 1 216 ? -2.612 29.842 5.206 1.00 90.81 216 LEU A N 1
ATOM 1765 C CA . LEU A 1 216 ? -1.880 28.744 4.568 1.00 90.81 216 LEU A CA 1
ATOM 1766 C C . LEU A 1 216 ? -1.037 27.949 5.570 1.00 90.81 216 LEU A C 1
ATOM 1768 O O . LEU A 1 216 ? -1.014 26.721 5.514 1.00 90.81 216 LEU A O 1
ATOM 1772 N N . PHE A 1 217 ? -0.368 28.618 6.511 1.00 88.94 217 PHE A N 1
ATOM 1773 C CA . PHE A 1 217 ? 0.407 27.930 7.542 1.00 88.94 217 PHE A CA 1
ATOM 1774 C C . PHE A 1 217 ? -0.491 27.087 8.450 1.00 88.94 217 PHE A C 1
ATOM 1776 O O . PHE A 1 217 ? -0.188 25.925 8.704 1.00 88.94 217 PHE A O 1
ATOM 1783 N N . ARG A 1 218 ? -1.622 27.634 8.914 1.00 86.81 218 ARG A N 1
ATOM 1784 C CA . ARG A 1 218 ? -2.594 26.892 9.739 1.00 86.81 218 ARG A CA 1
ATOM 1785 C C . ARG A 1 218 ? -3.170 25.691 8.994 1.00 86.81 218 ARG A C 1
ATOM 1787 O O . ARG A 1 218 ? -3.305 24.624 9.598 1.00 86.81 218 ARG A O 1
ATOM 1794 N N . LEU A 1 219 ? -3.460 25.856 7.703 1.00 88.94 219 LEU A N 1
ATOM 1795 C CA . LEU A 1 219 ? -3.874 24.770 6.827 1.00 88.94 219 LEU A CA 1
ATOM 1796 C C . LEU A 1 219 ? -2.805 23.673 6.806 1.00 88.94 219 LEU A C 1
ATOM 1798 O O . LEU A 1 219 ? -3.104 22.556 7.203 1.00 88.94 219 LEU A O 1
ATOM 1802 N N . CYS A 1 220 ? -1.549 24.003 6.491 1.00 86.62 220 CYS A N 1
ATOM 1803 C CA . CYS A 1 220 ? -0.447 23.032 6.461 1.00 86.62 220 CYS A CA 1
ATOM 1804 C C . CYS A 1 220 ? -0.244 22.307 7.801 1.00 86.62 220 CYS A C 1
ATOM 1806 O O . CYS A 1 220 ? 0.016 21.111 7.822 1.00 86.62 220 CYS A O 1
ATOM 1808 N N . VAL A 1 221 ? -0.405 23.001 8.933 1.00 83.75 221 VAL A N 1
ATOM 1809 C CA . VAL A 1 221 ? -0.320 22.392 10.274 1.00 83.75 221 VAL A CA 1
ATOM 1810 C C . VAL A 1 221 ? -1.457 21.394 10.543 1.00 83.75 221 VAL A C 1
ATOM 1812 O O . VAL A 1 221 ? -1.286 20.485 11.362 1.00 83.75 221 VAL A O 1
ATOM 1815 N N . SER A 1 222 ? -2.601 21.574 9.882 1.00 84.62 222 SER A N 1
ATOM 1816 C CA . SER A 1 222 ? -3.791 20.714 9.974 1.00 84.62 222 SER A CA 1
ATOM 1817 C C . SER A 1 222 ? -3.795 19.580 8.953 1.00 84.62 222 SER A C 1
ATOM 1819 O O . SER A 1 222 ? -4.604 18.662 9.065 1.00 84.62 222 SER A O 1
ATOM 1821 N N . THR A 1 223 ? -2.904 19.644 7.969 1.00 85.88 223 THR A N 1
ATOM 1822 C CA . THR A 1 223 ? -2.793 18.671 6.889 1.00 85.88 223 THR A CA 1
ATOM 1823 C C . THR A 1 223 ? -1.836 17.545 7.296 1.00 85.88 223 THR A C 1
ATOM 1825 O O . THR A 1 223 ? -0.731 17.841 7.764 1.00 85.88 223 THR A O 1
ATOM 1828 N N . PRO A 1 224 ? -2.218 16.265 7.123 1.00 81.06 224 PRO A N 1
ATOM 1829 C CA . PRO A 1 224 ? -1.294 15.146 7.285 1.00 81.06 224 PRO A CA 1
ATOM 1830 C C . PRO A 1 224 ? -0.067 15.305 6.386 1.00 81.06 224 PRO A C 1
ATOM 1832 O O . PRO A 1 224 ? -0.156 15.864 5.294 1.00 81.06 224 PRO A O 1
ATOM 1835 N N . ILE A 1 225 ? 1.084 14.817 6.832 1.00 75.12 225 ILE A N 1
ATOM 1836 C CA . ILE A 1 225 ? 2.337 14.885 6.076 1.00 75.12 225 ILE A CA 1
ATOM 1837 C C . ILE A 1 225 ? 2.656 13.483 5.569 1.00 75.12 225 ILE A C 1
ATOM 1839 O O . ILE A 1 225 ? 2.751 12.568 6.377 1.00 75.12 225 ILE A O 1
ATOM 1843 N N . GLY A 1 226 ? 2.814 13.300 4.260 1.00 66.94 226 GLY A N 1
ATOM 1844 C CA . GLY A 1 226 ? 3.156 11.997 3.693 1.00 66.94 226 GLY A CA 1
ATOM 1845 C C . GLY A 1 226 ? 4.572 11.525 4.078 1.00 66.94 226 GLY A C 1
ATOM 1846 O O . GLY A 1 226 ? 5.355 12.283 4.657 1.00 66.94 226 GLY A O 1
ATOM 1847 N N . PRO A 1 227 ? 4.946 10.274 3.749 1.00 61.53 227 PRO A N 1
ATOM 1848 C CA . PRO A 1 227 ? 6.307 9.757 3.947 1.00 61.53 227 PRO A CA 1
ATOM 1849 C C . PRO A 1 227 ? 7.379 10.564 3.197 1.00 61.53 227 PRO A C 1
ATOM 1851 O O . PRO A 1 227 ? 8.547 10.561 3.573 1.00 61.53 227 PRO A O 1
ATOM 1854 N N . ASP A 1 228 ? 6.963 11.269 2.147 1.00 61.00 228 ASP A N 1
ATOM 1855 C CA . ASP A 1 228 ? 7.725 12.253 1.378 1.00 61.00 228 ASP A CA 1
ATOM 1856 C C . ASP A 1 228 ? 7.939 13.581 2.130 1.00 61.00 228 ASP A C 1
ATOM 1858 O O . ASP A 1 228 ? 8.529 14.509 1.584 1.00 61.00 228 ASP A O 1
ATOM 1862 N N . MET A 1 229 ? 7.480 13.683 3.383 1.00 67.06 229 MET A N 1
ATOM 1863 C CA . MET A 1 229 ? 7.573 14.863 4.247 1.00 67.06 229 MET A CA 1
ATOM 1864 C C . MET A 1 229 ? 6.869 16.107 3.674 1.00 67.06 229 MET A C 1
ATOM 1866 O O . MET A 1 229 ? 7.143 17.237 4.094 1.00 67.06 229 MET A O 1
ATOM 1870 N N . LEU A 1 230 ? 5.922 15.910 2.749 1.00 71.38 230 LEU A N 1
ATOM 1871 C CA . LEU A 1 230 ? 5.110 16.965 2.147 1.00 71.38 230 LEU A CA 1
ATOM 1872 C C . LEU A 1 230 ? 3.677 16.956 2.704 1.00 71.38 230 LEU A C 1
ATOM 1874 O O . LEU A 1 230 ? 3.126 15.884 2.963 1.00 71.38 230 LEU A O 1
ATOM 1878 N N . PRO A 1 231 ? 3.031 18.128 2.872 1.00 78.19 231 PRO A N 1
ATOM 1879 C CA . PRO A 1 231 ? 1.615 18.183 3.216 1.00 78.19 231 PRO A CA 1
ATOM 1880 C C . PRO A 1 231 ? 0.756 17.493 2.150 1.00 78.19 231 PRO A C 1
ATOM 1882 O O . PRO A 1 231 ? 0.757 17.877 0.977 1.00 78.19 231 PRO A O 1
ATOM 1885 N N . ASN A 1 232 ? -0.013 16.498 2.572 1.00 79.69 232 ASN A N 1
ATOM 1886 C CA . ASN A 1 232 ? -0.954 15.782 1.733 1.00 79.69 232 ASN A CA 1
ATOM 1887 C C . ASN A 1 232 ? -2.311 16.491 1.747 1.00 79.69 232 ASN A C 1
ATOM 1889 O O . ASN A 1 232 ? -3.165 16.234 2.595 1.00 79.69 232 ASN A O 1
ATOM 1893 N N . PHE A 1 233 ? -2.524 17.377 0.778 1.00 80.31 233 PHE A N 1
ATOM 1894 C CA . PHE A 1 233 ? -3.792 18.086 0.635 1.00 80.31 233 PHE A CA 1
ATOM 1895 C C . PHE A 1 233 ? -4.945 17.213 0.111 1.00 80.31 233 PHE A C 1
ATOM 1897 O O . PHE A 1 233 ? -6.022 17.752 -0.080 1.00 80.31 233 PHE A O 1
ATOM 1904 N N . GLY A 1 234 ? -4.767 15.902 -0.098 1.00 74.31 234 GLY A N 1
ATOM 1905 C CA . GLY A 1 234 ? -5.805 15.010 -0.635 1.00 74.31 234 GLY A CA 1
ATOM 1906 C C . GLY A 1 234 ? -5.897 15.002 -2.163 1.00 74.31 234 GLY A C 1
ATOM 1907 O O . GLY A 1 234 ? -6.934 14.648 -2.705 1.00 74.31 234 GLY A O 1
ATOM 1908 N N . HIS A 1 235 ? -4.832 15.408 -2.862 1.00 77.88 235 HIS A N 1
ATOM 1909 C CA . HIS A 1 235 ? -4.792 15.492 -4.324 1.00 77.88 235 HIS A CA 1
ATOM 1910 C C . HIS A 1 235 ? -3.800 14.477 -4.907 1.00 77.88 235 HIS A C 1
ATOM 1912 O O . HIS A 1 235 ? -2.636 14.450 -4.509 1.00 77.88 235 HIS A O 1
ATOM 1918 N N . ASP A 1 236 ? -4.231 13.686 -5.892 1.00 73.50 236 ASP A N 1
ATOM 1919 C CA . ASP A 1 236 ? -3.461 12.573 -6.479 1.00 73.50 236 ASP A CA 1
ATOM 1920 C C . ASP A 1 236 ? -2.361 12.988 -7.462 1.00 73.50 236 ASP A C 1
ATOM 1922 O O . ASP A 1 236 ? -1.592 12.171 -7.973 1.00 73.50 236 ASP A O 1
ATOM 1926 N N . TYR A 1 237 ? -2.279 14.288 -7.733 1.00 74.94 237 TYR A N 1
ATOM 1927 C CA . TYR A 1 237 ? -1.294 14.871 -8.625 1.00 74.94 237 TYR A CA 1
ATOM 1928 C C . TYR A 1 237 ? -1.351 14.235 -10.018 1.00 74.94 237 TYR A C 1
ATOM 1930 O O . TYR A 1 237 ? -0.296 14.099 -10.634 1.00 74.94 237 TYR A O 1
ATOM 1938 N N . GLY A 1 238 ? -2.554 13.898 -10.505 1.00 72.62 238 GLY A N 1
ATOM 1939 C CA . GLY A 1 238 ? -2.826 13.215 -11.772 1.00 72.62 238 GLY A CA 1
ATOM 1940 C C . GLY A 1 238 ? -2.197 11.832 -11.814 1.00 72.62 238 GLY A C 1
ATOM 1941 O O . GLY A 1 238 ? -1.261 11.607 -12.585 1.00 72.62 238 GLY A O 1
ATOM 1942 N N . ASP A 1 239 ? -2.687 10.952 -10.941 1.00 70.50 239 ASP A N 1
ATOM 1943 C CA . ASP A 1 239 ? -2.275 9.552 -10.780 1.00 70.50 239 ASP A CA 1
ATOM 1944 C C . ASP A 1 239 ? -0.816 9.311 -10.364 1.00 70.50 239 ASP A C 1
ATOM 1946 O O . ASP A 1 239 ? -0.357 8.158 -10.365 1.00 70.50 239 ASP A O 1
ATOM 1950 N N . ILE A 1 240 ? -0.069 10.365 -10.017 1.00 71.75 240 ILE A N 1
ATOM 1951 C CA . ILE A 1 240 ? 1.288 10.217 -9.482 1.00 71.75 240 ILE A CA 1
ATOM 1952 C C . ILE A 1 240 ? 1.203 9.708 -8.062 1.00 71.75 240 ILE A C 1
ATOM 1954 O O . ILE A 1 240 ? 1.860 8.725 -7.748 1.00 71.75 240 ILE A O 1
ATOM 1958 N N . ALA A 1 241 ? 0.419 10.372 -7.215 1.00 71.50 241 ALA A N 1
ATOM 1959 C CA . ALA A 1 241 ? 0.317 9.956 -5.840 1.00 71.50 241 ALA A CA 1
ATOM 1960 C C . ALA A 1 241 ? -0.375 8.593 -5.785 1.00 71.50 241 ALA A C 1
ATOM 1962 O O . ALA A 1 241 ? -1.436 8.376 -6.371 1.00 71.50 241 ALA A O 1
ATOM 1963 N N . SER A 1 242 ? 0.256 7.656 -5.097 1.00 66.00 242 SER A N 1
ATOM 1964 C CA . SER A 1 242 ? -0.313 6.352 -4.801 1.00 66.00 242 SER A CA 1
ATOM 1965 C C . SER A 1 242 ? -0.930 6.378 -3.414 1.00 66.00 242 SER A C 1
ATOM 1967 O O . SER A 1 242 ? -0.362 6.962 -2.491 1.00 66.00 242 SER A O 1
ATOM 1969 N N . ILE A 1 243 ? -2.057 5.697 -3.245 1.00 63.81 243 ILE A N 1
ATOM 1970 C CA . ILE A 1 243 ? -2.591 5.414 -1.916 1.00 63.81 243 ILE A CA 1
ATOM 1971 C C . ILE A 1 243 ? -1.688 4.360 -1.269 1.00 63.81 243 ILE A C 1
ATOM 1973 O O . ILE A 1 243 ? -1.470 3.286 -1.828 1.00 63.81 243 ILE A O 1
ATOM 1977 N N . SER A 1 244 ? -1.145 4.693 -0.105 1.00 58.69 244 SER A N 1
ATOM 1978 C CA . SER A 1 244 ? -0.448 3.780 0.795 1.00 58.69 244 SER A CA 1
ATOM 1979 C C . SER A 1 244 ? -1.301 3.558 2.040 1.00 58.69 244 SER A C 1
ATOM 1981 O O . SER A 1 244 ? -2.068 4.433 2.437 1.00 58.69 244 SER A O 1
ATOM 1983 N N . TYR A 1 245 ? -1.146 2.404 2.680 1.00 52.81 245 TYR A N 1
ATOM 1984 C CA . TYR A 1 245 ? -1.789 2.109 3.956 1.00 52.81 245 TYR A CA 1
ATOM 1985 C C . TYR A 1 245 ? -0.734 2.102 5.051 1.00 52.81 245 TYR A C 1
ATOM 1987 O O . TYR A 1 245 ? 0.184 1.280 5.038 1.00 52.81 245 TYR A O 1
ATOM 1995 N N . GLU A 1 246 ? -0.873 3.003 6.020 1.00 49.06 246 GLU A N 1
ATOM 1996 C CA . GLU A 1 246 ? -0.039 2.996 7.216 1.00 49.06 246 GLU A CA 1
ATOM 1997 C C . GLU A 1 246 ? -0.906 2.669 8.435 1.00 49.06 246 GLU A C 1
ATOM 1999 O O . GLU A 1 246 ? -1.687 3.482 8.934 1.00 49.06 246 GLU A O 1
ATOM 2004 N N . GLY A 1 247 ? -0.823 1.414 8.882 1.00 56.31 247 GLY A N 1
ATOM 2005 C CA . GLY A 1 247 ? -1.769 0.869 9.852 1.00 56.31 247 GLY A CA 1
ATOM 2006 C C . GLY A 1 247 ? -3.163 0.713 9.238 1.00 56.31 247 GLY A C 1
ATOM 2007 O O . GLY A 1 247 ? -3.316 0.034 8.229 1.00 56.31 247 GLY A O 1
ATOM 2008 N N . ALA A 1 248 ? -4.174 1.330 9.856 1.00 47.53 248 ALA A N 1
ATOM 2009 C CA . ALA A 1 248 ? -5.578 1.252 9.432 1.00 47.53 248 ALA A CA 1
ATOM 2010 C C . ALA A 1 248 ? -6.036 2.451 8.575 1.00 47.53 248 ALA A C 1
ATOM 2012 O O . ALA A 1 248 ? -7.239 2.667 8.440 1.00 47.53 248 ALA A O 1
ATOM 2013 N N . ILE A 1 249 ? -5.109 3.278 8.076 1.00 52.53 249 ILE A N 1
ATOM 2014 C CA . ILE A 1 249 ? -5.425 4.574 7.459 1.00 52.53 249 ILE A CA 1
ATOM 2015 C C . ILE A 1 249 ? -4.822 4.669 6.068 1.00 52.53 249 ILE A C 1
ATOM 2017 O O . ILE A 1 249 ? -3.637 4.396 5.875 1.00 52.53 249 ILE A O 1
ATOM 2021 N N . GLU A 1 250 ? -5.653 5.113 5.130 1.00 59.56 250 GLU A N 1
ATOM 2022 C CA . GLU A 1 250 ? -5.245 5.497 3.786 1.00 59.56 250 GLU A CA 1
ATOM 2023 C C . GLU A 1 250 ? -4.492 6.824 3.817 1.00 59.56 250 GLU A C 1
ATOM 2025 O O . GLU A 1 250 ? -4.977 7.844 4.315 1.00 59.56 250 GLU A O 1
ATOM 2030 N N . VAL A 1 251 ? -3.290 6.801 3.263 1.00 60.75 251 VAL A N 1
ATOM 2031 C CA . VAL A 1 251 ? -2.413 7.952 3.130 1.00 60.75 251 VAL A CA 1
ATOM 2032 C C . VAL A 1 251 ? -2.050 8.083 1.664 1.00 60.75 251 VAL A C 1
ATOM 2034 O O . VAL A 1 251 ? -1.399 7.215 1.088 1.00 60.75 251 VAL A O 1
ATOM 2037 N N . LEU A 1 252 ? -2.447 9.190 1.050 1.00 67.06 252 LEU A N 1
ATOM 2038 C CA . LEU A 1 252 ? -1.932 9.556 -0.264 1.00 67.06 252 LEU A CA 1
ATOM 2039 C C . LEU A 1 252 ? -0.433 9.880 -0.145 1.00 67.06 252 LEU A C 1
ATOM 2041 O O . LEU A 1 252 ? -0.042 10.720 0.668 1.00 67.06 252 LEU A O 1
ATOM 2045 N N . VAL A 1 253 ? 0.400 9.232 -0.953 1.00 62.34 253 VAL A N 1
ATOM 2046 C CA . VAL A 1 253 ? 1.852 9.440 -0.986 1.00 62.34 253 VAL A CA 1
ATOM 2047 C C . VAL A 1 253 ? 2.249 9.880 -2.379 1.00 62.34 253 VAL A C 1
ATOM 2049 O O . VAL A 1 253 ? 1.955 9.175 -3.343 1.00 62.34 253 VAL A O 1
ATOM 2052 N N . SER A 1 254 ? 2.950 11.008 -2.496 1.00 61.91 254 SER A N 1
ATOM 2053 C CA . SER A 1 254 ? 3.439 11.527 -3.779 1.00 61.91 254 SER A CA 1
ATOM 2054 C C . SER A 1 254 ? 4.676 10.752 -4.259 1.00 61.91 254 SER A C 1
ATOM 2056 O O . SER A 1 254 ? 5.747 11.327 -4.435 1.00 61.91 254 SER A O 1
ATOM 2058 N N . ASP A 1 255 ? 4.559 9.437 -4.452 1.00 56.56 255 ASP A N 1
ATOM 2059 C CA . ASP A 1 255 ? 5.655 8.603 -4.950 1.00 56.56 255 ASP A CA 1
ATOM 2060 C C . ASP A 1 255 ? 5.510 8.329 -6.449 1.00 56.56 255 ASP A C 1
ATOM 2062 O O . ASP A 1 255 ? 4.436 8.012 -6.956 1.00 56.56 255 ASP A O 1
ATOM 2066 N N . PHE A 1 256 ? 6.607 8.426 -7.195 1.00 56.00 256 PHE A N 1
ATOM 2067 C CA . PHE A 1 256 ? 6.578 8.080 -8.607 1.00 56.00 256 PHE A CA 1
ATOM 2068 C C . PHE A 1 256 ? 6.505 6.562 -8.737 1.00 56.00 256 PHE A C 1
ATOM 2070 O O . PHE A 1 256 ? 7.477 5.866 -8.455 1.00 56.00 256 PHE A O 1
ATOM 2077 N N . LYS A 1 257 ? 5.400 6.054 -9.299 1.00 46.53 257 LYS A N 1
ATOM 2078 C CA . LYS A 1 257 ? 5.175 4.622 -9.587 1.00 46.53 257 LYS A CA 1
ATOM 2079 C C . LYS A 1 257 ? 6.349 3.914 -10.317 1.00 46.53 257 LYS A C 1
ATOM 2081 O O . LYS A 1 257 ? 6.409 2.688 -10.323 1.00 46.53 257 LYS A O 1
ATOM 2086 N N . SER A 1 258 ? 7.313 4.641 -10.910 1.00 39.75 258 SER A N 1
ATOM 2087 C CA . SER A 1 258 ? 8.663 4.141 -11.238 1.00 39.75 258 SER A CA 1
ATOM 2088 C C . SER A 1 258 ? 9.669 5.286 -11.510 1.00 39.75 258 SER A C 1
ATOM 2090 O O . SER A 1 258 ? 9.366 6.167 -12.321 1.00 39.75 258 SER A O 1
ATOM 2092 N N . PRO A 1 259 ? 10.915 5.255 -10.983 1.00 36.84 259 PRO A N 1
ATOM 2093 C CA . PRO A 1 259 ? 11.941 6.278 -11.260 1.00 36.84 259 PRO A CA 1
ATOM 2094 C C . PRO A 1 259 ? 12.373 6.371 -12.735 1.00 36.84 259 PRO A C 1
ATOM 2096 O O . PRO A 1 259 ? 12.829 7.421 -13.194 1.00 36.84 259 PRO A O 1
ATOM 2099 N N . ASN A 1 260 ? 12.196 5.293 -13.509 1.00 39.91 260 ASN A N 1
ATOM 2100 C CA . ASN A 1 260 ? 12.497 5.268 -14.947 1.00 39.91 260 ASN A CA 1
ATOM 2101 C C . ASN A 1 260 ? 11.393 5.921 -15.806 1.00 39.91 260 ASN A C 1
ATOM 2103 O O . ASN A 1 260 ? 11.591 6.102 -17.005 1.00 39.91 260 ASN A O 1
ATOM 2107 N N . TYR A 1 261 ? 10.263 6.299 -15.194 1.00 41.16 261 TYR A N 1
ATOM 2108 C CA . TYR A 1 261 ? 9.074 6.871 -15.836 1.00 41.16 261 TYR A CA 1
ATOM 2109 C C . TYR A 1 261 ? 8.698 8.258 -15.301 1.00 41.16 261 TYR A C 1
ATOM 2111 O O . TYR A 1 261 ? 7.559 8.691 -15.476 1.00 41.16 261 TYR A O 1
ATOM 2119 N N . ALA A 1 262 ? 9.635 9.014 -14.714 1.00 51.59 262 ALA A N 1
ATOM 2120 C CA . ALA A 1 262 ? 9.450 10.461 -14.653 1.00 51.59 262 ALA A CA 1
ATOM 2121 C C . ALA A 1 262 ? 9.446 10.980 -16.100 1.00 51.59 262 ALA A C 1
ATOM 2123 O O . ALA A 1 262 ? 10.499 11.274 -16.662 1.00 51.59 262 ALA A O 1
ATOM 2124 N N . SER A 1 263 ? 8.277 10.973 -16.744 1.00 61.31 263 SER A N 1
ATOM 2125 C CA . SER A 1 263 ? 8.102 11.449 -18.110 1.00 61.31 263 SER A CA 1
ATOM 2126 C C . SER A 1 263 ? 8.611 12.885 -18.196 1.00 61.31 263 SER A C 1
ATOM 2128 O O . SER A 1 263 ? 8.689 13.588 -17.183 1.00 61.31 263 SER A O 1
ATOM 2130 N N . ASP A 1 264 ? 8.962 13.357 -19.391 1.00 65.56 264 ASP A N 1
ATOM 2131 C CA . ASP A 1 264 ? 9.412 14.746 -19.554 1.00 65.56 264 ASP A CA 1
ATOM 2132 C C . ASP A 1 264 ? 8.404 15.737 -18.955 1.00 65.56 264 ASP A C 1
ATOM 2134 O O . ASP A 1 264 ? 8.800 16.773 -18.426 1.00 65.56 264 ASP A O 1
ATOM 2138 N N . MET A 1 265 ? 7.115 15.370 -18.943 1.00 70.44 265 MET A N 1
ATOM 2139 C CA . MET A 1 265 ? 6.032 16.070 -18.250 1.00 70.44 265 MET A CA 1
ATOM 2140 C C . MET A 1 265 ? 6.301 16.283 -16.756 1.00 70.44 265 MET A C 1
ATOM 2142 O O . MET A 1 265 ? 6.126 17.386 -16.259 1.00 70.44 265 MET A O 1
ATOM 2146 N N . LEU A 1 266 ? 6.770 15.267 -16.034 1.00 69.06 266 LEU A N 1
ATOM 2147 C CA . LEU A 1 266 ? 7.035 15.346 -14.593 1.00 69.06 266 LEU A CA 1
ATOM 2148 C C . LEU A 1 266 ? 8.260 16.196 -14.259 1.00 69.06 266 LEU A C 1
ATOM 2150 O O . LEU A 1 266 ? 8.330 16.803 -13.193 1.00 69.06 266 LEU A O 1
ATOM 2154 N N . ARG A 1 267 ? 9.220 16.263 -15.184 1.00 70.19 267 ARG A N 1
ATOM 2155 C CA . ARG A 1 267 ? 10.434 17.075 -15.033 1.00 70.19 267 ARG A CA 1
ATOM 2156 C C . ARG A 1 267 ? 10.243 18.516 -15.497 1.00 70.19 267 ARG A C 1
ATOM 2158 O O . ARG A 1 267 ? 11.079 19.364 -15.181 1.00 70.19 267 ARG A O 1
ATOM 2165 N N . ALA A 1 268 ? 9.175 18.808 -16.233 1.00 78.44 268 ALA A N 1
ATOM 2166 C CA . ALA A 1 268 ? 8.919 20.132 -16.774 1.00 78.44 268 ALA A CA 1
ATOM 2167 C C . ALA A 1 268 ? 8.347 21.087 -15.723 1.00 78.44 268 ALA A C 1
ATOM 2169 O O . ALA A 1 268 ? 7.518 20.710 -14.894 1.00 78.44 268 ALA A O 1
ATOM 2170 N N . ASN A 1 269 ? 8.793 22.343 -15.787 1.00 83.12 269 ASN A N 1
ATOM 2171 C CA . ASN A 1 269 ? 8.345 23.405 -14.895 1.00 83.12 269 ASN A CA 1
ATOM 2172 C C . ASN A 1 269 ? 6.843 23.679 -15.126 1.00 83.12 269 ASN A C 1
ATOM 2174 O O . ASN A 1 269 ? 6.467 24.016 -16.253 1.00 83.12 269 ASN A O 1
ATOM 2178 N N . PRO A 1 270 ? 5.982 23.547 -14.099 1.00 87.19 270 PRO A N 1
ATOM 2179 C CA . PRO A 1 270 ? 4.546 23.763 -14.252 1.00 87.19 270 PRO A CA 1
ATOM 2180 C C . PRO A 1 270 ? 4.168 25.254 -14.329 1.00 87.19 270 PRO A C 1
ATOM 2182 O O . PRO A 1 270 ? 3.061 25.580 -14.742 1.00 87.19 270 PRO A O 1
ATOM 2185 N N . PHE A 1 271 ? 5.055 26.179 -13.949 1.00 87.94 271 PHE A N 1
ATOM 2186 C CA . PHE A 1 271 ? 4.809 27.623 -14.016 1.00 87.94 271 PHE A CA 1
ATOM 2187 C C . PHE A 1 271 ? 5.369 28.241 -15.303 1.00 87.94 271 PHE A C 1
ATOM 2189 O O . PHE A 1 271 ? 4.652 28.896 -16.063 1.00 87.94 271 PHE A O 1
ATOM 2196 N N . GLU A 1 272 ? 6.653 28.017 -15.583 1.00 83.75 272 GLU A N 1
ATOM 2197 C CA . GLU A 1 272 ? 7.316 28.582 -16.758 1.00 83.75 272 GLU A CA 1
ATOM 2198 C C . GLU A 1 272 ? 7.164 27.662 -17.973 1.00 83.75 272 GLU A C 1
ATOM 2200 O O . GLU A 1 272 ? 7.913 26.703 -18.142 1.00 83.75 272 GLU A O 1
ATOM 2205 N N . ILE A 1 273 ? 6.213 27.987 -18.860 1.00 83.50 273 ILE A N 1
ATOM 2206 C CA . ILE A 1 273 ? 5.927 27.210 -20.079 1.00 83.50 273 ILE A CA 1
ATOM 2207 C C . ILE A 1 273 ? 6.278 28.037 -21.335 1.00 83.50 273 ILE A C 1
ATOM 2209 O O . ILE A 1 273 ? 5.410 28.699 -21.917 1.00 83.50 273 ILE A O 1
ATOM 2213 N N . PRO A 1 274 ? 7.537 28.021 -21.825 1.00 73.88 274 PRO A N 1
ATOM 2214 C CA . PRO A 1 274 ? 7.948 28.807 -22.995 1.00 73.88 274 PRO A CA 1
ATOM 2215 C C . PRO A 1 274 ? 7.133 28.526 -24.266 1.00 73.88 274 PRO A C 1
ATOM 2217 O O . PRO A 1 274 ? 6.898 29.429 -25.077 1.00 73.88 274 PRO A O 1
ATOM 2220 N N . ALA A 1 275 ? 6.680 27.283 -24.449 1.00 69.00 275 ALA A N 1
ATOM 2221 C CA . ALA A 1 275 ? 5.876 26.877 -25.601 1.00 69.00 275 ALA A CA 1
ATOM 2222 C C . ALA A 1 275 ? 4.488 27.531 -25.630 1.00 69.00 275 ALA A C 1
ATOM 2224 O O . ALA A 1 275 ? 3.969 27.804 -26.713 1.00 69.00 275 ALA A O 1
ATOM 2225 N N . LEU A 1 276 ? 3.919 27.868 -24.471 1.00 76.69 276 LEU A N 1
ATOM 2226 C CA . LEU A 1 276 ? 2.635 28.556 -24.386 1.00 76.69 276 LEU A CA 1
ATOM 2227 C C . LEU A 1 276 ? 2.721 29.957 -25.006 1.00 76.69 276 LEU A C 1
ATOM 2229 O O . LEU A 1 276 ? 1.901 30.319 -25.849 1.00 76.69 276 LEU A O 1
ATOM 2233 N N . ARG A 1 277 ? 3.785 30.714 -24.697 1.00 71.81 277 ARG A N 1
ATOM 2234 C CA . ARG A 1 277 ? 4.034 32.035 -25.308 1.00 71.81 277 ARG A CA 1
ATOM 2235 C C . ARG A 1 277 ? 4.211 31.942 -26.825 1.00 71.81 277 ARG A C 1
ATOM 2237 O O . ARG A 1 277 ? 3.712 32.792 -27.562 1.00 71.81 277 ARG A O 1
ATOM 2244 N N . LYS A 1 278 ? 4.908 30.909 -27.310 1.00 70.56 278 LYS A N 1
ATOM 2245 C CA . LYS A 1 278 ? 5.061 30.656 -28.755 1.00 70.56 278 LYS A CA 1
ATOM 2246 C C . LYS A 1 278 ? 3.717 30.322 -29.411 1.00 70.56 278 LYS A C 1
ATOM 2248 O O . LYS A 1 278 ? 3.434 30.856 -30.479 1.00 70.56 278 LYS A O 1
ATOM 2253 N N . SER A 1 279 ? 2.883 29.520 -28.752 1.00 71.88 279 SER A N 1
ATOM 2254 C CA . SER A 1 279 ? 1.563 29.105 -29.246 1.00 71.88 279 SER A CA 1
ATOM 2255 C C . SER A 1 279 ? 0.580 30.271 -29.338 1.00 71.88 279 SER A C 1
ATOM 2257 O O . SER A 1 279 ? -0.115 30.395 -30.345 1.00 71.88 279 SER A O 1
ATOM 2259 N N . ILE A 1 280 ? 0.585 31.180 -28.356 1.00 71.69 280 ILE A N 1
ATOM 2260 C CA . ILE A 1 280 ? -0.196 32.430 -28.392 1.00 71.69 280 ILE A CA 1
ATOM 2261 C C . ILE A 1 280 ? 0.226 33.295 -29.591 1.00 71.69 280 ILE A C 1
ATOM 2263 O O . ILE A 1 280 ? -0.615 33.747 -30.370 1.00 71.69 280 ILE A O 1
ATOM 2267 N N . ASN A 1 281 ? 1.534 33.461 -29.804 1.00 70.38 281 ASN A N 1
ATOM 2268 C CA . ASN A 1 281 ? 2.062 34.224 -30.940 1.00 70.38 281 ASN A CA 1
ATOM 2269 C C . ASN A 1 281 ? 1.783 33.556 -32.299 1.00 70.38 281 ASN A C 1
ATOM 2271 O O . ASN A 1 281 ? 1.594 34.245 -33.303 1.00 70.38 281 ASN A O 1
ATOM 2275 N N . PHE A 1 282 ? 1.769 32.223 -32.356 1.00 68.12 282 PHE A N 1
ATOM 2276 C CA . PHE A 1 282 ? 1.456 31.460 -33.563 1.00 68.12 282 PHE A CA 1
ATOM 2277 C C . PHE A 1 282 ? -0.040 31.500 -33.904 1.00 68.12 282 PHE A C 1
ATOM 2279 O O . PHE A 1 282 ? -0.394 31.700 -35.067 1.00 68.12 282 PHE A O 1
ATOM 2286 N N . ALA A 1 283 ? -0.919 31.401 -32.902 1.00 67.25 283 ALA A N 1
ATOM 2287 C CA . ALA A 1 283 ? -2.366 31.534 -33.068 1.00 67.25 283 ALA A CA 1
ATOM 2288 C C . ALA A 1 283 ? -2.748 32.865 -33.740 1.00 67.25 283 ALA A C 1
ATOM 2290 O O . ALA A 1 283 ? -3.601 32.889 -34.628 1.00 67.25 283 ALA A O 1
ATOM 2291 N N . ALA A 1 284 ? -2.043 33.952 -33.403 1.00 65.25 284 ALA A N 1
ATOM 2292 C CA . ALA A 1 284 ? -2.220 35.253 -34.048 1.00 65.25 284 ALA A CA 1
ATOM 2293 C C . ALA A 1 284 ? -1.912 35.241 -35.563 1.00 65.25 284 ALA A C 1
ATOM 2295 O O . ALA A 1 284 ? -2.461 36.049 -36.308 1.00 65.25 284 ALA A O 1
ATOM 2296 N N . ARG A 1 285 ? -1.063 34.318 -36.042 1.00 63.75 285 ARG A N 1
ATOM 2297 C CA . ARG A 1 285 ? -0.730 34.154 -37.471 1.00 63.75 285 ARG A CA 1
ATOM 2298 C C . ARG A 1 285 ? -1.730 33.258 -38.207 1.00 63.75 285 ARG A C 1
ATOM 2300 O O . ARG A 1 285 ? -2.097 33.572 -39.334 1.00 63.75 285 ARG A O 1
ATOM 2307 N N . MET A 1 286 ? -2.211 32.186 -37.569 1.00 61.19 286 MET A N 1
ATOM 2308 C CA . MET A 1 286 ? -3.185 31.243 -38.154 1.00 61.19 286 MET A CA 1
ATOM 2309 C C . MET A 1 286 ? -4.566 31.850 -38.431 1.00 61.19 286 MET A C 1
ATOM 2311 O O . MET A 1 286 ? -5.335 31.308 -39.226 1.00 61.19 286 MET A O 1
ATOM 2315 N N . GLN A 1 287 ? -4.880 32.993 -37.822 1.00 58.75 287 GLN A N 1
ATOM 2316 C CA . GLN A 1 287 ? -6.119 33.731 -38.061 1.00 58.75 287 GLN A CA 1
ATOM 2317 C C . GLN A 1 287 ? -6.328 34.114 -39.543 1.00 58.75 287 GLN A C 1
ATOM 2319 O O . GLN A 1 287 ? -7.457 34.405 -39.933 1.00 58.75 287 GLN A O 1
ATOM 2324 N N . GLN A 1 288 ? -5.278 34.087 -40.375 1.00 51.09 288 GLN A N 1
ATOM 2325 C CA . GLN A 1 288 ? -5.380 34.401 -41.803 1.00 51.09 288 GLN A CA 1
ATOM 2326 C C . GLN A 1 288 ? -5.926 33.252 -42.679 1.00 51.09 288 GLN A C 1
ATOM 2328 O O . GLN A 1 288 ? -6.416 33.552 -43.762 1.00 51.09 288 GLN A O 1
ATOM 2333 N N . ASP A 1 289 ? -5.952 31.991 -42.209 1.00 49.59 289 ASP A N 1
ATOM 2334 C CA . ASP A 1 289 ? -6.221 30.815 -43.072 1.00 49.59 289 ASP A CA 1
ATOM 2335 C C . ASP A 1 289 ? -7.356 29.865 -42.613 1.00 49.59 289 ASP A C 1
ATOM 2337 O O . ASP A 1 289 ? -7.578 28.807 -43.206 1.00 49.59 289 ASP A O 1
ATOM 2341 N N . ALA A 1 290 ? -8.127 30.186 -41.570 1.00 45.81 290 ALA A N 1
ATOM 2342 C CA . ALA A 1 290 ? -9.057 29.205 -40.996 1.00 45.81 290 ALA A CA 1
ATOM 2343 C C . ALA A 1 290 ? -10.448 29.156 -41.675 1.00 45.81 290 ALA A C 1
ATOM 2345 O O . ALA A 1 290 ? -11.286 30.042 -41.500 1.00 45.81 290 ALA A O 1
ATOM 2346 N N . PHE A 1 291 ? -10.728 28.034 -42.351 1.00 49.19 291 PHE A N 1
ATOM 2347 C CA . PHE A 1 291 ? -12.029 27.599 -42.881 1.00 49.19 291 PHE A CA 1
ATOM 2348 C C . PHE A 1 291 ? -13.213 27.902 -41.937 1.00 49.19 291 PHE A C 1
ATOM 2350 O O . PHE A 1 291 ? -13.266 27.414 -40.798 1.00 49.19 291 PHE A O 1
ATOM 2357 N N . GLN A 1 292 ? -14.204 28.644 -42.443 1.00 48.03 292 GLN A N 1
ATOM 2358 C CA . GLN A 1 292 ? -15.569 28.653 -41.916 1.00 48.03 292 GLN A CA 1
ATOM 2359 C C . GLN A 1 292 ? -16.368 27.557 -42.629 1.00 48.03 292 GLN A C 1
ATOM 2361 O O . GLN A 1 292 ? -16.781 27.722 -43.773 1.00 48.03 292 GLN A O 1
ATOM 2366 N N . SER A 1 293 ? -16.599 26.427 -41.962 1.00 44.62 293 SER A N 1
ATOM 2367 C CA . SER A 1 293 ? -17.615 25.473 -42.413 1.00 44.62 293 SER A CA 1
ATOM 2368 C C . SER A 1 293 ? -18.982 25.984 -41.961 1.00 44.62 293 SER A C 1
ATOM 2370 O O . SER A 1 293 ? -19.434 25.666 -40.860 1.00 44.62 293 SER A O 1
ATOM 2372 N N . ILE A 1 294 ? -19.628 26.798 -42.793 1.00 51.62 294 ILE A N 1
ATOM 2373 C CA . ILE A 1 294 ? -21.041 27.143 -42.624 1.00 51.62 294 ILE A CA 1
ATOM 2374 C C . ILE A 1 294 ? -21.842 26.077 -43.373 1.00 51.62 294 ILE A C 1
ATOM 2376 O O . ILE A 1 294 ? -21.922 26.100 -44.598 1.00 51.62 294 ILE A O 1
ATOM 2380 N N . LEU A 1 295 ? -22.414 25.121 -42.642 1.00 50.19 295 LEU A N 1
ATOM 2381 C CA . LEU A 1 295 ? -23.496 24.298 -43.182 1.00 50.19 295 LEU A CA 1
ATOM 2382 C C . LEU A 1 295 ? -24.738 25.187 -43.305 1.00 50.19 295 LEU A C 1
ATOM 2384 O O . LEU A 1 295 ? -25.151 25.815 -42.329 1.00 50.19 295 LEU A O 1
ATOM 2388 N N . ASP A 1 296 ? -25.313 25.268 -44.504 1.00 52.25 296 ASP A N 1
ATOM 2389 C CA . ASP A 1 296 ? -26.479 26.109 -44.766 1.00 52.25 296 ASP A CA 1
ATOM 2390 C C . ASP A 1 296 ? -27.712 25.567 -44.019 1.00 52.25 296 ASP A C 1
ATOM 2392 O O . ASP A 1 296 ? -28.150 24.432 -44.237 1.00 52.25 296 ASP A O 1
ATOM 2396 N N . ARG A 1 297 ? -28.309 26.387 -43.143 1.00 51.91 297 ARG A N 1
ATOM 2397 C CA . ARG A 1 297 ? -29.538 26.035 -42.407 1.00 51.91 297 ARG A CA 1
ATOM 2398 C C . ARG A 1 297 ? -30.691 25.678 -43.346 1.00 51.91 297 ARG A C 1
ATOM 2400 O O . ARG A 1 297 ? -31.579 24.933 -42.943 1.00 51.91 297 ARG A O 1
ATOM 2407 N N . SER A 1 298 ? -30.668 26.160 -44.591 1.00 55.16 298 SER A N 1
ATOM 2408 C CA . SER A 1 298 ? -31.691 25.855 -45.595 1.00 55.16 298 SER A CA 1
ATOM 2409 C C . SER A 1 298 ? -31.720 24.376 -46.021 1.00 55.16 298 SER A C 1
ATOM 2411 O O . SER A 1 298 ? -32.746 23.900 -46.506 1.00 55.16 298 SER A O 1
ATOM 2413 N N . THR A 1 299 ? -30.628 23.627 -45.806 1.00 52.62 299 THR A N 1
ATOM 2414 C CA . THR A 1 299 ? -30.498 22.225 -46.253 1.00 52.62 299 THR A CA 1
ATOM 2415 C C . THR A 1 299 ? -31.013 21.163 -45.274 1.00 52.62 299 THR A C 1
ATOM 2417 O O . THR A 1 299 ? -31.112 19.995 -45.651 1.00 52.62 299 THR A O 1
ATOM 2420 N N . LEU A 1 300 ? -31.379 21.518 -44.036 1.00 55.22 300 LEU A N 1
ATOM 2421 C CA . LEU A 1 300 ? -31.726 20.544 -42.992 1.00 55.22 300 LEU A CA 1
ATOM 2422 C C . LEU A 1 300 ? -33.053 20.905 -42.305 1.00 55.22 300 LEU A C 1
ATOM 2424 O O . LEU A 1 300 ? -33.139 21.874 -41.562 1.00 55.22 300 LEU A O 1
ATOM 2428 N N . SER A 1 301 ? -34.093 20.088 -42.510 1.00 56.59 301 SER A N 1
ATOM 2429 C CA . SER A 1 301 ? -35.381 20.218 -41.806 1.00 56.59 301 SER A CA 1
ATOM 2430 C C . SER A 1 301 ? -35.197 19.984 -40.297 1.00 56.59 301 SER A C 1
ATOM 2432 O O . SER A 1 301 ? -35.018 18.837 -39.869 1.00 56.59 301 SER A O 1
ATOM 2434 N N . ALA A 1 302 ? -35.265 21.059 -39.506 1.00 60.97 302 ALA A N 1
ATOM 2435 C CA . ALA A 1 302 ? -35.118 21.068 -38.044 1.00 60.97 302 ALA A CA 1
ATOM 2436 C C . ALA A 1 302 ? -36.454 20.956 -37.272 1.00 60.97 302 ALA A C 1
ATOM 2438 O O . ALA A 1 302 ? -36.447 20.906 -36.048 1.00 60.97 302 ALA A O 1
ATOM 2439 N N . ASP A 1 303 ? -37.595 20.850 -37.964 1.00 62.81 303 ASP A N 1
ATOM 2440 C CA . ASP A 1 303 ? -38.951 20.947 -37.384 1.00 62.81 303 ASP A CA 1
ATOM 2441 C C . ASP A 1 303 ? -39.308 19.908 -36.300 1.00 62.81 303 ASP A C 1
ATOM 2443 O O . ASP A 1 303 ? -40.311 20.062 -35.607 1.00 62.81 303 ASP A O 1
ATOM 2447 N N . LYS A 1 304 ? -38.511 18.843 -36.141 1.00 68.62 304 LYS A N 1
ATOM 2448 C CA . LYS A 1 304 ? -38.702 17.804 -35.109 1.00 68.62 304 LYS A CA 1
ATOM 2449 C C . LYS A 1 304 ? -37.671 17.848 -33.977 1.00 68.62 304 LYS A C 1
ATOM 2451 O O . LYS A 1 304 ? -37.762 17.038 -33.060 1.00 68.62 304 LYS A O 1
ATOM 2456 N N . ASP A 1 305 ? -36.687 18.739 -34.051 1.00 81.25 305 ASP A N 1
ATOM 2457 C CA . ASP A 1 305 ? -35.656 18.881 -33.025 1.00 81.25 305 ASP A CA 1
ATOM 2458 C C . ASP A 1 305 ? -36.188 19.766 -31.887 1.00 81.25 305 ASP A C 1
ATOM 2460 O O . ASP A 1 305 ? -36.572 20.914 -32.113 1.00 81.25 305 ASP A O 1
ATOM 2464 N N . VAL A 1 306 ? -36.232 19.235 -30.661 1.00 85.38 306 VAL A N 1
ATOM 2465 C CA . VAL A 1 306 ? -36.756 19.953 -29.483 1.00 85.38 306 VAL A CA 1
ATOM 2466 C C . VAL A 1 306 ? -35.957 21.217 -29.164 1.00 85.38 306 VAL A C 1
ATOM 2468 O O . VAL A 1 306 ? -36.494 22.147 -28.568 1.00 85.38 306 VAL A O 1
ATOM 2471 N N . PHE A 1 307 ? -34.701 21.300 -29.608 1.00 86.88 307 PHE A N 1
ATOM 2472 C CA . PHE A 1 307 ? -33.873 22.484 -29.409 1.00 86.88 307 PHE A CA 1
ATOM 2473 C C . PHE A 1 307 ? -34.195 23.617 -30.393 1.00 86.88 307 PHE A C 1
ATOM 2475 O O . PHE A 1 307 ? -33.762 24.747 -30.178 1.00 86.88 307 PHE A O 1
ATOM 2482 N N . ASN A 1 308 ? -35.008 23.366 -31.428 1.00 83.94 308 ASN A N 1
ATOM 2483 C CA . ASN A 1 308 ? -35.430 24.386 -32.396 1.00 83.94 308 ASN A CA 1
ATOM 2484 C C . ASN A 1 308 ? -36.335 25.467 -31.768 1.00 83.94 308 ASN A C 1
ATOM 2486 O O . ASN A 1 308 ? -36.533 26.529 -32.352 1.00 83.94 308 ASN A O 1
ATOM 2490 N N . TYR A 1 309 ? -36.881 25.209 -30.574 1.00 83.19 309 TYR A N 1
ATOM 2491 C CA . TYR A 1 309 ? -37.684 26.169 -29.812 1.00 83.19 309 TYR A CA 1
ATOM 2492 C C . TYR A 1 309 ? -36.843 27.157 -28.989 1.00 83.19 309 TYR A C 1
ATOM 2494 O O . TYR A 1 309 ? -37.388 28.151 -28.505 1.00 83.19 309 TYR A O 1
ATOM 2502 N N . PHE A 1 310 ? -35.540 26.911 -28.813 1.00 84.50 310 PHE A N 1
ATOM 2503 C CA . PHE A 1 310 ? -34.669 27.818 -28.072 1.00 84.50 310 PHE A CA 1
ATOM 2504 C C . PHE A 1 310 ? -34.075 28.901 -28.977 1.00 84.50 310 PHE A C 1
ATOM 2506 O O . PHE A 1 310 ? -33.695 28.626 -30.118 1.00 84.50 310 PHE A O 1
ATOM 2513 N N . PRO A 1 311 ? -33.938 30.137 -28.470 1.00 84.94 311 PRO A N 1
ATOM 2514 C CA . PRO A 1 311 ? -33.258 31.188 -29.206 1.00 84.94 311 PRO A CA 1
ATOM 2515 C C . PRO A 1 311 ? -31.740 30.896 -29.289 1.00 84.94 311 PRO A C 1
ATOM 2517 O O . PRO A 1 311 ? -31.197 30.211 -28.411 1.00 84.94 311 PRO A O 1
ATOM 2520 N N . PRO A 1 312 ? -31.031 31.393 -30.324 1.00 78.12 312 PRO A N 1
ATOM 2521 C CA . PRO A 1 312 ? -29.606 31.120 -30.545 1.00 78.12 312 PRO A CA 1
ATOM 2522 C C . PRO A 1 312 ? -28.701 31.404 -29.342 1.00 78.12 312 PRO A C 1
ATOM 2524 O O . PRO A 1 312 ? -27.717 30.700 -29.150 1.00 78.12 312 PRO A O 1
ATOM 2527 N N . GLU A 1 313 ? -29.046 32.387 -28.516 1.00 82.88 313 GLU A N 1
ATOM 2528 C CA . GLU A 1 313 ? -28.309 32.777 -27.313 1.00 82.88 313 GLU A CA 1
ATOM 2529 C C . GLU A 1 313 ? -28.337 31.679 -26.239 1.00 82.88 313 GLU A C 1
ATOM 2531 O O . GLU A 1 313 ? -27.342 31.444 -25.556 1.00 82.88 313 GLU A O 1
ATOM 2536 N N . ILE A 1 314 ? -29.464 30.973 -26.102 1.00 88.88 314 ILE A N 1
ATOM 2537 C CA . ILE A 1 314 ? -29.605 29.854 -25.159 1.00 88.88 314 ILE A CA 1
ATOM 2538 C C . ILE A 1 314 ? -28.870 28.625 -25.692 1.00 88.88 314 ILE A C 1
ATOM 2540 O O . ILE A 1 314 ? -28.181 27.952 -24.932 1.00 88.88 314 ILE A O 1
ATOM 2544 N N . LEU A 1 315 ? -28.945 28.372 -27.001 1.00 87.44 315 LEU A N 1
ATOM 2545 C CA . LEU A 1 315 ? -28.173 27.311 -27.652 1.00 87.44 315 LEU A CA 1
ATOM 2546 C C . LEU A 1 315 ? -26.663 27.547 -27.493 1.00 87.44 315 LEU A C 1
ATOM 2548 O O . LEU A 1 315 ? -25.928 26.633 -27.129 1.00 87.44 315 LEU A O 1
ATOM 2552 N N . GLU A 1 316 ? -26.200 28.782 -27.696 1.00 86.25 316 GLU A N 1
ATOM 2553 C CA . GLU A 1 316 ? -24.808 29.171 -27.457 1.00 86.25 316 GLU A CA 1
ATOM 2554 C C . GLU A 1 316 ? -24.421 28.965 -25.984 1.00 86.25 316 GLU A C 1
ATOM 2556 O O . GLU A 1 316 ? -23.368 28.398 -25.698 1.00 86.25 316 GLU A O 1
ATOM 2561 N N . LYS A 1 317 ? -25.291 29.339 -25.036 1.00 89.62 317 LYS A N 1
ATOM 2562 C CA . LYS A 1 317 ? -25.031 29.135 -23.605 1.00 89.62 317 LYS A CA 1
ATOM 2563 C C . LYS A 1 317 ? -24.926 27.656 -23.230 1.00 89.62 317 LYS A C 1
ATOM 2565 O O . LYS A 1 317 ? -24.056 27.317 -22.434 1.00 89.62 317 LYS A O 1
ATOM 2570 N N . ILE A 1 318 ? -25.759 26.793 -23.815 1.00 91.94 318 ILE A N 1
ATOM 2571 C CA . ILE A 1 318 ? -25.701 25.338 -23.610 1.00 91.94 318 ILE A CA 1
ATOM 2572 C C . ILE A 1 318 ? -24.329 24.807 -24.038 1.00 91.94 318 ILE A C 1
ATOM 2574 O O . ILE A 1 318 ? -23.643 24.185 -23.233 1.00 91.94 318 ILE A O 1
ATOM 2578 N N . VAL A 1 319 ? -23.875 25.110 -25.261 1.00 90.75 319 VAL A N 1
ATOM 2579 C CA . VAL A 1 319 ? -22.566 24.613 -25.728 1.00 90.75 319 VAL A CA 1
ATOM 2580 C C . VAL A 1 319 ? -21.384 25.230 -24.980 1.00 90.75 319 VAL A C 1
ATOM 2582 O O . VAL A 1 319 ? -20.338 24.604 -24.905 1.00 90.75 319 VAL A O 1
ATOM 2585 N N . MET A 1 320 ? -21.527 26.431 -24.413 1.00 92.19 320 MET A N 1
ATOM 2586 C CA . MET A 1 320 ? -20.480 27.056 -23.596 1.00 92.19 320 MET A CA 1
ATOM 2587 C C . MET A 1 320 ? -20.290 26.405 -22.221 1.00 92.19 320 MET A C 1
ATOM 2589 O O . MET A 1 320 ? -19.213 26.552 -21.656 1.00 92.19 320 MET A O 1
ATOM 2593 N N . VAL A 1 321 ? -21.320 25.760 -21.665 1.00 90.88 321 VAL A N 1
ATOM 2594 C CA . VAL A 1 321 ? -21.264 25.112 -20.338 1.00 90.88 321 VAL A CA 1
ATOM 2595 C C . VAL A 1 321 ? -20.898 23.630 -20.449 1.00 90.88 321 VAL A C 1
ATOM 2597 O O . VAL A 1 321 ? -20.356 23.063 -19.509 1.00 90.88 321 VAL A O 1
ATOM 2600 N N . LEU A 1 322 ? -21.188 23.002 -21.590 1.00 90.75 322 LEU A N 1
ATOM 2601 C CA . LEU A 1 322 ? -20.871 21.595 -21.822 1.00 90.75 322 LEU A CA 1
ATOM 2602 C C . LEU A 1 322 ? -19.379 21.390 -22.153 1.00 90.75 322 LEU A C 1
ATOM 2604 O O . LEU A 1 322 ? -18.823 22.184 -22.918 1.00 90.75 322 LEU A O 1
ATOM 2608 N N . PRO A 1 323 ? -18.743 20.300 -21.687 1.00 89.69 323 PRO A N 1
ATOM 2609 C CA . PRO A 1 323 ? -17.427 19.848 -22.156 1.00 89.69 323 PRO A CA 1
ATOM 2610 C C . PRO A 1 323 ? -17.388 19.601 -23.675 1.00 89.69 323 PRO A C 1
ATOM 2612 O O . PRO A 1 323 ? -18.409 19.275 -24.281 1.00 89.69 323 PRO A O 1
ATOM 2615 N N . SER A 1 324 ? -16.227 19.720 -24.338 1.00 88.50 324 SER A N 1
ATOM 2616 C CA . SER A 1 324 ? -16.166 19.552 -25.806 1.00 88.50 324 SER A CA 1
ATOM 2617 C C . SER A 1 324 ? -16.605 18.168 -26.316 1.00 88.50 324 SER A C 1
ATOM 2619 O O . SER A 1 324 ? -17.238 18.136 -27.376 1.00 88.50 324 SER A O 1
ATOM 2621 N N . PRO A 1 325 ? -16.348 17.039 -25.618 1.00 89.00 325 PRO A N 1
ATOM 2622 C CA . PRO A 1 325 ? -16.903 15.734 -26.000 1.00 89.00 325 PRO A CA 1
ATOM 2623 C C . PRO A 1 325 ? -18.438 15.702 -25.985 1.00 89.00 325 PRO A C 1
ATOM 2625 O O . PRO A 1 325 ? -19.062 15.142 -26.891 1.00 89.00 325 PRO A O 1
ATOM 2628 N N . ASP A 1 326 ? -19.058 16.376 -25.018 1.00 92.75 326 ASP A N 1
ATOM 2629 C CA . ASP A 1 326 ? -20.515 16.474 -24.916 1.00 92.75 326 ASP A CA 1
ATOM 2630 C C . ASP A 1 326 ? -21.077 17.408 -25.980 1.00 92.75 326 ASP A C 1
ATOM 2632 O O . ASP A 1 326 ? -22.105 17.112 -26.584 1.00 92.75 326 ASP A O 1
ATOM 2636 N N . VAL A 1 327 ? -20.372 18.496 -26.298 1.00 91.25 327 VAL A N 1
ATOM 2637 C CA . VAL A 1 327 ? -20.709 19.361 -27.436 1.00 91.25 327 VAL A CA 1
ATOM 2638 C C . VAL A 1 327 ? -20.627 18.572 -28.742 1.00 91.25 327 VAL A C 1
ATOM 2640 O O . VAL A 1 327 ? -21.514 18.696 -29.584 1.00 91.25 327 VAL A O 1
ATOM 2643 N N . HIS A 1 328 ? -19.605 17.733 -28.927 1.00 88.12 328 HIS A N 1
ATOM 2644 C CA . HIS A 1 328 ? -19.496 16.859 -30.093 1.00 88.12 328 HIS A CA 1
ATOM 2645 C C . HIS A 1 328 ? -20.681 15.887 -30.176 1.00 88.12 328 HIS A C 1
ATOM 2647 O O . HIS A 1 328 ? -21.369 15.846 -31.198 1.00 88.12 328 HIS A O 1
ATOM 2653 N N . SER A 1 329 ? -20.976 15.183 -29.082 1.00 92.50 329 SER A N 1
ATOM 2654 C CA . SER A 1 329 ? -22.098 14.243 -28.984 1.00 92.50 329 SER A CA 1
ATOM 2655 C C . SER A 1 329 ? -23.444 14.928 -29.232 1.00 92.50 329 SER A C 1
ATOM 2657 O O . SER A 1 329 ? -24.261 14.445 -30.016 1.00 92.50 329 SER A O 1
ATOM 2659 N N . LEU A 1 330 ? -23.650 16.114 -28.656 1.00 89.81 330 LEU A N 1
ATOM 2660 C CA . LEU A 1 330 ? -24.841 16.936 -28.853 1.00 89.81 330 LEU A CA 1
ATOM 2661 C C . LEU A 1 330 ? -24.991 17.374 -30.313 1.00 89.81 330 LEU A C 1
ATOM 2663 O O . LEU A 1 330 ? -26.098 17.366 -30.846 1.00 89.81 330 LEU A O 1
ATOM 2667 N N . ARG A 1 331 ? -23.893 17.718 -30.992 1.00 89.06 331 ARG A N 1
ATOM 2668 C CA . ARG A 1 331 ? -23.905 18.074 -32.419 1.00 89.06 331 ARG A CA 1
ATOM 2669 C C . ARG A 1 331 ? -24.125 16.878 -33.341 1.00 89.06 331 ARG A C 1
ATOM 2671 O O . ARG A 1 331 ? -24.645 17.073 -34.435 1.00 89.06 331 ARG A O 1
ATOM 2678 N N . LEU A 1 332 ? -23.761 15.666 -32.924 1.00 86.94 332 LEU A N 1
ATOM 2679 C CA . LEU A 1 332 ? -24.128 14.435 -33.630 1.00 86.94 332 LEU A CA 1
ATOM 2680 C C . LEU A 1 332 ? -25.609 14.083 -33.419 1.00 86.94 332 LEU A C 1
ATOM 2682 O O . LEU A 1 332 ? -26.269 13.618 -34.348 1.00 86.94 332 LEU A O 1
ATOM 2686 N N . ALA A 1 333 ? -26.137 14.330 -32.217 1.00 87.81 333 ALA A N 1
ATOM 2687 C CA . ALA A 1 333 ? -27.505 13.990 -31.833 1.00 87.81 333 ALA A CA 1
ATOM 2688 C C . ALA A 1 333 ? -28.559 15.017 -32.293 1.00 87.81 333 ALA A C 1
ATOM 2690 O O . ALA A 1 333 ? -29.692 14.641 -32.598 1.00 87.81 333 ALA A O 1
ATOM 2691 N N . SER A 1 334 ? -28.208 16.305 -32.363 1.00 87.94 334 SER A N 1
ATOM 2692 C CA . SER A 1 334 ? -29.119 17.406 -32.694 1.00 87.94 334 SER A CA 1
ATOM 2693 C C . SER A 1 334 ? -28.691 18.143 -33.958 1.00 87.94 334 SER A C 1
ATOM 2695 O O . SER A 1 334 ? -27.578 18.659 -34.077 1.00 87.94 334 SER A O 1
ATOM 2697 N N . ARG A 1 335 ? -29.633 18.281 -34.895 1.00 83.12 335 ARG A N 1
ATOM 2698 C CA . ARG A 1 335 ? -29.421 19.008 -36.158 1.00 83.12 335 ARG A CA 1
ATOM 2699 C C . ARG A 1 335 ? -29.323 20.516 -35.932 1.00 83.12 335 ARG A C 1
ATOM 2701 O O . ARG A 1 335 ? -28.604 21.204 -36.660 1.00 83.12 335 ARG A O 1
ATOM 2708 N N . VAL A 1 336 ? -30.022 21.024 -34.915 1.00 85.00 336 VAL A N 1
ATOM 2709 C CA . VAL A 1 336 ? -29.954 22.432 -34.499 1.00 85.00 336 VAL A CA 1
ATOM 2710 C C . VAL A 1 336 ? -28.537 22.772 -34.033 1.00 85.00 336 VAL A C 1
ATOM 2712 O O . VAL A 1 336 ? -27.955 23.745 -34.513 1.00 85.00 336 VAL A O 1
ATOM 2715 N N . PHE A 1 337 ? -27.929 21.930 -33.194 1.00 86.75 337 PHE A N 1
ATOM 2716 C CA . PHE A 1 337 ? -26.541 22.117 -32.764 1.00 86.75 337 PHE A CA 1
ATOM 2717 C C . PHE A 1 337 ? -25.519 21.785 -33.863 1.00 86.75 337 PHE A C 1
ATOM 2719 O O . PHE A 1 337 ? -24.501 22.471 -33.975 1.00 86.75 337 PHE A O 1
ATOM 2726 N N . ALA A 1 338 ? -25.783 20.808 -34.738 1.00 82.69 338 ALA A N 1
ATOM 2727 C CA . ALA A 1 338 ? -24.924 20.504 -35.889 1.00 82.69 338 ALA A CA 1
ATOM 2728 C C . ALA A 1 338 ? -24.684 21.736 -36.782 1.00 82.69 338 ALA A C 1
ATOM 2730 O O . ALA A 1 338 ? -23.559 21.969 -37.225 1.00 82.69 338 ALA A O 1
ATOM 2731 N N . THR A 1 339 ? -25.718 22.560 -36.983 1.00 76.81 339 THR A N 1
ATOM 2732 C CA . THR A 1 339 ? -25.670 23.791 -37.796 1.00 76.81 339 THR A CA 1
ATOM 2733 C C . THR A 1 339 ? -25.316 25.054 -37.002 1.00 76.81 339 THR A C 1
ATOM 2735 O O . THR A 1 339 ? -25.203 26.135 -37.583 1.00 76.81 339 THR A O 1
ATOM 2738 N N . LEU A 1 340 ? -25.127 24.951 -35.682 1.00 80.69 340 LEU A N 1
ATOM 2739 C CA . LEU A 1 340 ? -24.739 26.083 -34.846 1.00 80.69 340 LEU A CA 1
ATOM 2740 C C . LEU A 1 340 ? -23.273 26.464 -35.110 1.00 80.69 340 LEU A C 1
ATOM 2742 O O . LEU A 1 340 ? -22.362 25.632 -35.048 1.00 80.69 340 LEU A O 1
ATOM 2746 N N . SER A 1 341 ? -23.033 27.742 -35.400 1.00 78.44 341 SER A N 1
ATOM 2747 C CA . SER A 1 341 ? -21.682 28.290 -35.508 1.00 78.44 341 SER A CA 1
ATOM 2748 C C . SER A 1 341 ? -21.058 28.417 -34.120 1.00 78.44 341 SER A C 1
ATOM 2750 O O . SER A 1 341 ? -21.636 29.061 -33.246 1.00 78.44 341 SER A O 1
ATOM 2752 N N . LEU A 1 342 ? -19.862 27.860 -33.932 1.00 85.06 342 LEU A N 1
ATOM 2753 C CA . LEU A 1 342 ? -19.104 28.029 -32.692 1.00 85.06 342 LEU A CA 1
ATOM 2754 C C . LEU A 1 342 ? -18.379 29.371 -32.723 1.00 85.06 342 LEU A C 1
ATOM 2756 O O . LEU A 1 342 ? -17.441 29.555 -33.503 1.00 85.06 342 LEU A O 1
ATOM 2760 N N . SER A 1 343 ? -18.851 30.307 -31.906 1.00 85.44 343 SER A N 1
ATOM 2761 C CA . SER A 1 343 ? -18.311 31.660 -31.819 1.00 85.44 343 SER A CA 1
ATOM 2762 C C . SER A 1 343 ? -16.969 31.699 -31.080 1.00 85.44 343 SER A C 1
ATOM 2764 O O . SER A 1 343 ? -16.584 30.764 -30.381 1.00 85.44 343 SER A O 1
ATOM 2766 N N . GLU A 1 344 ? -16.274 32.833 -31.160 1.00 86.62 344 GLU A N 1
ATOM 2767 C CA . GLU A 1 344 ? -15.088 33.099 -30.333 1.00 86.62 344 GLU A CA 1
ATOM 2768 C C . GLU A 1 344 ? -15.394 33.034 -28.823 1.00 86.62 344 GLU A C 1
ATOM 2770 O O . GLU A 1 344 ? -14.510 32.701 -28.043 1.00 86.62 344 GLU A O 1
ATOM 2775 N N . ARG A 1 345 ? -16.648 33.267 -28.395 1.00 88.50 345 ARG A N 1
ATOM 2776 C CA . ARG A 1 345 ? -17.058 33.109 -26.986 1.00 88.50 345 ARG A CA 1
ATOM 2777 C C . ARG A 1 345 ? -17.120 31.646 -26.568 1.00 88.50 345 ARG A C 1
ATOM 2779 O O . ARG A 1 345 ? -16.712 31.317 -25.458 1.00 88.50 345 ARG A O 1
ATOM 2786 N N . PHE A 1 346 ? -17.591 30.773 -27.460 1.00 90.25 346 PHE A N 1
ATOM 2787 C CA . PHE A 1 346 ? -17.517 29.332 -27.245 1.00 90.25 346 PHE A CA 1
ATOM 2788 C C . PHE A 1 346 ? -16.060 28.887 -27.086 1.00 90.25 346 PHE A C 1
ATOM 2790 O O . PHE A 1 346 ? -15.730 28.227 -26.106 1.00 90.25 346 PHE A O 1
ATOM 2797 N N . TRP A 1 347 ? -15.164 29.301 -27.983 1.00 90.06 347 TRP A N 1
ATOM 2798 C CA . TRP A 1 347 ? -13.757 28.904 -27.888 1.00 90.06 347 TRP A CA 1
ATOM 2799 C C . TRP A 1 347 ? -13.058 29.490 -26.656 1.00 90.06 347 TRP A C 1
ATOM 2801 O O . TRP A 1 347 ? -12.286 28.783 -26.019 1.00 90.06 347 TRP A O 1
ATOM 2811 N N . ALA A 1 348 ? -13.388 30.721 -26.254 1.00 91.88 348 ALA A N 1
ATOM 2812 C CA . ALA A 1 348 ? -12.919 31.297 -24.994 1.00 91.88 348 ALA A CA 1
ATOM 2813 C C . ALA A 1 348 ? -13.400 30.497 -23.770 1.00 91.88 348 ALA A C 1
ATOM 2815 O O . ALA A 1 348 ? -12.647 30.328 -22.815 1.00 91.88 348 ALA A O 1
ATOM 2816 N N . SER A 1 349 ? -14.625 29.949 -23.805 1.00 93.06 349 SER A N 1
ATOM 2817 C CA . SER A 1 349 ? -15.153 29.137 -22.696 1.00 93.06 349 SER A CA 1
ATOM 2818 C C . SER A 1 349 ? -14.324 27.878 -22.419 1.00 93.06 349 SER A C 1
ATOM 2820 O O . SER A 1 349 ? -14.291 27.422 -21.283 1.00 93.06 349 SER A O 1
ATOM 2822 N N . ARG A 1 350 ? -13.580 27.356 -23.408 1.00 93.31 350 ARG A N 1
ATOM 2823 C CA . ARG A 1 350 ? -12.719 26.167 -23.239 1.00 93.31 350 ARG A CA 1
ATOM 2824 C C . ARG A 1 350 ? -11.532 26.393 -22.290 1.00 93.31 350 ARG A C 1
ATOM 2826 O O . ARG A 1 350 ? -10.901 25.440 -21.852 1.00 93.31 350 ARG A O 1
ATOM 2833 N N . PHE A 1 351 ? -11.238 27.654 -21.975 1.00 92.06 351 PHE A N 1
ATOM 2834 C CA . PHE A 1 351 ? -10.193 28.074 -21.037 1.00 92.06 351 PHE A CA 1
ATOM 2835 C C . PHE A 1 351 ? -10.755 28.434 -19.655 1.00 92.06 351 PHE A C 1
ATOM 2837 O O . PHE A 1 351 ? -10.010 28.859 -18.781 1.00 92.06 351 PHE A O 1
ATOM 2844 N N . THR A 1 352 ? -12.070 28.313 -19.455 1.00 89.88 352 THR A N 1
ATOM 2845 C CA . THR A 1 352 ? -12.719 28.603 -18.169 1.00 89.88 352 THR A CA 1
ATOM 2846 C C . THR A 1 352 ? -12.820 27.353 -17.302 1.00 89.88 352 THR A C 1
ATOM 2848 O O . THR A 1 352 ? -12.610 26.239 -17.774 1.00 89.88 352 THR A O 1
ATOM 2851 N N . GLU A 1 353 ? -13.132 27.537 -16.022 1.00 85.12 353 GLU A N 1
ATOM 2852 C CA . GLU A 1 353 ? -13.307 26.452 -15.054 1.00 85.12 353 GLU A CA 1
ATOM 2853 C C . GLU A 1 353 ? -14.247 25.346 -15.576 1.00 85.12 353 GLU A C 1
ATOM 2855 O O . GLU A 1 353 ? -15.221 25.623 -16.281 1.00 85.12 353 GLU A O 1
ATOM 2860 N N . GLY A 1 354 ? -13.903 24.085 -15.293 1.00 83.00 354 GLY A N 1
ATOM 2861 C CA . GLY A 1 354 ? -14.600 22.901 -15.817 1.00 83.00 354 GLY A CA 1
ATOM 2862 C C . GLY A 1 354 ? -14.275 22.494 -17.265 1.00 83.00 354 GLY A C 1
ATOM 2863 O O . GLY A 1 354 ? -14.892 21.559 -17.766 1.00 83.00 354 GLY A O 1
ATOM 2864 N N . HIS A 1 355 ? -13.331 23.160 -17.946 1.00 89.56 355 HIS A N 1
ATOM 2865 C CA . HIS A 1 355 ? -13.013 22.905 -19.361 1.00 89.56 355 HIS A CA 1
ATOM 2866 C C . HIS A 1 355 ? -11.527 22.595 -19.634 1.00 89.56 355 HIS A C 1
ATOM 2868 O O . HIS A 1 355 ? -10.680 22.681 -18.748 1.00 89.56 355 HIS A O 1
ATOM 2874 N N . GLU A 1 356 ? -11.209 22.223 -20.880 1.00 87.19 356 GLU A N 1
ATOM 2875 C CA . GLU A 1 356 ? -9.977 21.527 -21.295 1.00 87.19 356 GLU A CA 1
ATOM 2876 C C . GLU A 1 356 ? -8.683 22.294 -21.024 1.00 87.19 356 GLU A C 1
ATOM 2878 O O . GLU A 1 356 ? -7.640 21.677 -20.841 1.00 87.19 356 GLU A O 1
ATOM 2883 N N . PHE A 1 357 ? -8.732 23.626 -21.039 1.00 90.06 357 PHE A N 1
ATOM 2884 C CA . PHE A 1 357 ? -7.570 24.496 -20.854 1.00 90.06 357 PHE A CA 1
ATOM 2885 C C . PHE A 1 357 ? -7.745 25.448 -19.663 1.00 90.06 357 PHE A C 1
ATOM 2887 O O . PHE A 1 357 ? -7.154 26.530 -19.641 1.00 90.06 357 PHE A O 1
ATOM 2894 N N . ASN A 1 358 ? -8.551 25.061 -18.667 1.00 89.25 358 ASN A N 1
ATOM 2895 C CA . ASN A 1 358 ? -8.793 25.849 -17.450 1.00 89.25 358 ASN A CA 1
ATOM 2896 C C . ASN A 1 358 ? -7.518 26.177 -16.645 1.00 89.25 358 ASN A C 1
ATOM 2898 O O . ASN A 1 358 ? -7.529 27.084 -15.817 1.00 89.25 358 ASN A O 1
ATOM 2902 N N . TYR A 1 359 ? -6.424 25.461 -16.908 1.00 89.62 359 TYR A N 1
ATOM 2903 C CA . TYR A 1 359 ? -5.123 25.611 -16.268 1.00 89.62 359 TYR A CA 1
ATOM 2904 C C . TYR A 1 359 ? -4.245 26.706 -16.879 1.00 89.62 359 TYR A C 1
ATOM 2906 O O . TYR A 1 359 ? -3.085 26.836 -16.494 1.00 89.62 359 TYR A O 1
ATOM 2914 N N . LEU A 1 360 ? -4.772 27.499 -17.818 1.00 89.31 360 LEU A N 1
ATOM 2915 C CA . LEU A 1 360 ? -4.046 28.562 -18.521 1.00 89.31 360 LEU A CA 1
ATOM 2916 C C . LEU A 1 360 ? -4.674 29.954 -18.317 1.00 89.31 360 LEU A C 1
ATOM 2918 O O . LEU A 1 360 ? -4.940 30.638 -19.304 1.00 89.31 360 LEU A O 1
ATOM 2922 N N . PRO A 1 361 ? -4.936 30.423 -17.087 1.00 86.12 361 PRO A N 1
ATOM 2923 C CA . PRO A 1 361 ? -5.620 31.698 -16.850 1.00 86.12 361 PRO A CA 1
ATOM 2924 C C . PRO A 1 361 ? -4.932 32.937 -17.445 1.00 86.12 361 PRO A C 1
ATOM 2926 O O . PRO A 1 361 ? -5.597 33.931 -17.743 1.00 86.12 361 PRO A O 1
ATOM 2929 N N . GLU A 1 362 ? -3.617 32.906 -17.681 1.00 84.00 362 GLU A N 1
ATOM 2930 C CA . GLU A 1 362 ? -2.873 34.028 -18.268 1.00 84.00 362 GLU A CA 1
ATOM 2931 C C . GLU A 1 362 ? -3.370 34.429 -19.663 1.00 84.00 362 GLU A C 1
ATOM 2933 O O . GLU A 1 362 ? -3.173 35.572 -20.088 1.00 84.00 362 GLU A O 1
ATOM 2938 N N . VAL A 1 363 ? -4.057 33.520 -20.365 1.00 85.69 363 VAL A N 1
ATOM 2939 C CA . VAL A 1 363 ? -4.670 33.809 -21.665 1.00 85.69 363 VAL A CA 1
ATOM 2940 C C . VAL A 1 363 ? -5.760 34.871 -21.547 1.00 85.69 363 VAL A C 1
ATOM 2942 O O . VAL A 1 363 ? -6.025 35.559 -22.521 1.00 85.69 363 VAL A O 1
ATOM 2945 N N . PHE A 1 364 ? -6.369 35.063 -20.372 1.00 86.50 364 PHE A N 1
ATOM 2946 C CA . PHE A 1 364 ? -7.338 36.139 -20.145 1.00 86.50 364 PHE A CA 1
ATOM 2947 C C . PHE A 1 364 ? -6.676 37.471 -19.792 1.00 86.50 364 PHE A C 1
ATOM 2949 O O . PHE A 1 364 ? -7.236 38.524 -20.094 1.00 86.50 364 PHE A O 1
ATOM 2956 N N . ALA A 1 365 ? -5.476 37.446 -19.202 1.00 82.56 365 ALA A N 1
ATOM 2957 C CA . ALA A 1 365 ? -4.695 38.655 -18.947 1.00 82.56 365 ALA A CA 1
ATOM 2958 C C . ALA A 1 365 ? -4.154 39.260 -20.253 1.00 82.56 365 ALA A C 1
ATOM 2960 O O . ALA A 1 365 ? -4.095 40.480 -20.400 1.00 82.56 365 ALA A O 1
ATOM 2961 N N . THR A 1 366 ? -3.797 38.409 -21.223 1.00 79.88 366 THR A N 1
ATOM 2962 C CA . THR A 1 366 ? -3.433 38.821 -22.589 1.00 79.88 366 THR A CA 1
ATOM 2963 C C . THR A 1 366 ? -4.266 38.045 -23.621 1.00 79.88 366 THR A C 1
ATOM 2965 O O . THR A 1 366 ? -3.760 37.085 -24.207 1.00 79.88 366 THR A O 1
ATOM 2968 N N . PRO A 1 367 ? -5.536 38.440 -23.856 1.00 82.38 367 PRO A N 1
ATOM 2969 C CA . PRO A 1 367 ? -6.441 37.731 -24.760 1.00 82.38 367 PRO A CA 1
ATOM 2970 C C . PRO A 1 367 ? -5.869 37.554 -26.171 1.00 82.38 367 PRO A C 1
ATOM 2972 O O . PRO A 1 367 ? -5.345 38.520 -26.740 1.00 82.38 367 PRO A O 1
ATOM 2975 N N . PRO A 1 368 ? -5.986 36.356 -26.775 1.00 82.31 368 PRO A N 1
ATOM 2976 C CA . PRO A 1 368 ? -5.562 36.133 -28.149 1.00 82.31 368 PRO A CA 1
ATOM 2977 C C . PRO A 1 368 ? -6.465 36.892 -29.126 1.00 82.31 368 PRO A C 1
ATOM 2979 O O . PRO A 1 368 ? -7.627 37.191 -28.848 1.00 82.31 368 PRO A O 1
ATOM 2982 N N . THR A 1 369 ? -5.957 37.136 -30.334 1.00 78.75 369 THR A N 1
ATOM 2983 C CA . THR A 1 369 ? -6.758 37.732 -31.413 1.00 78.75 369 THR A CA 1
ATOM 2984 C C . THR A 1 369 ? -7.812 36.770 -31.981 1.00 78.75 369 THR A C 1
ATOM 2986 O O . THR A 1 369 ? -8.807 37.229 -32.542 1.00 78.75 369 THR A O 1
ATOM 2989 N N . SER A 1 370 ? -7.619 35.451 -31.828 1.00 84.12 370 SER A N 1
ATOM 2990 C CA . SER A 1 370 ? -8.636 34.408 -32.034 1.00 84.12 370 SER A CA 1
ATOM 2991 C C . SER A 1 370 ? -8.453 33.277 -31.017 1.00 84.12 370 SER A C 1
ATOM 2993 O O . SER A 1 370 ? -7.424 32.598 -30.990 1.00 84.12 370 SER A O 1
ATOM 2995 N N . TRP A 1 371 ? -9.485 33.052 -30.211 1.00 87.25 371 TRP A N 1
ATOM 2996 C CA . TRP A 1 371 ? -9.617 31.946 -29.269 1.00 87.25 371 TRP A CA 1
ATOM 2997 C C . TRP A 1 371 ? -9.706 30.603 -29.976 1.00 87.25 371 TRP A C 1
ATOM 2999 O O . TRP A 1 371 ? -9.145 29.625 -29.494 1.00 87.25 371 TRP A O 1
ATOM 3009 N N . ARG A 1 372 ? -10.357 30.547 -31.145 1.00 85.06 372 ARG A N 1
ATOM 3010 C CA . ARG A 1 372 ? -10.401 29.322 -31.955 1.00 85.06 372 ARG A CA 1
ATOM 3011 C C . ARG A 1 372 ? -9.008 28.909 -32.416 1.00 85.06 372 ARG A C 1
ATOM 3013 O O . ARG A 1 372 ? -8.650 27.740 -32.305 1.00 85.06 372 ARG A O 1
ATOM 3020 N N . ALA A 1 373 ? -8.238 29.855 -32.954 1.00 81.88 373 ALA A N 1
ATOM 3021 C CA . ALA A 1 373 ? -6.883 29.581 -33.422 1.00 81.88 373 ALA A CA 1
ATOM 3022 C C . ALA A 1 373 ? -5.974 29.150 -32.265 1.00 81.88 373 ALA A C 1
ATOM 3024 O O . ALA A 1 373 ? -5.190 28.221 -32.434 1.00 81.88 373 ALA A O 1
ATOM 3025 N N . LEU A 1 374 ? -6.126 29.779 -31.093 1.00 85.62 374 LEU A N 1
ATOM 3026 C CA . LEU A 1 374 ? -5.407 29.386 -29.884 1.00 85.62 374 LEU A CA 1
ATOM 3027 C C . LEU A 1 374 ? -5.801 27.982 -29.415 1.00 85.62 374 LEU A C 1
ATOM 3029 O O . LEU A 1 374 ? -4.928 27.178 -29.119 1.00 85.62 374 LEU A O 1
ATOM 3033 N N . TYR A 1 375 ? -7.095 27.661 -29.386 1.00 87.44 375 TYR A N 1
ATOM 3034 C CA . TYR A 1 375 ? -7.564 26.324 -29.025 1.00 87.44 375 TYR A CA 1
ATOM 3035 C C . TYR A 1 375 ? -6.975 25.260 -29.956 1.00 87.44 375 TYR A C 1
ATOM 3037 O O . TYR A 1 375 ? -6.430 24.269 -29.487 1.00 87.44 375 TYR A O 1
ATOM 3045 N N . LEU A 1 376 ? -7.042 25.470 -31.275 1.00 81.75 376 LEU A N 1
ATOM 3046 C CA . LEU A 1 376 ? -6.526 24.508 -32.251 1.00 81.75 376 LEU A CA 1
ATOM 3047 C C . LEU A 1 376 ? -5.001 24.374 -32.185 1.00 81.75 376 LEU A C 1
ATOM 3049 O O . LEU A 1 376 ? -4.494 23.260 -32.292 1.00 81.75 376 LEU A O 1
ATOM 3053 N N . SER A 1 377 ? -4.268 25.478 -31.995 1.00 77.75 377 SER A N 1
ATOM 3054 C CA . SER A 1 377 ? -2.811 25.415 -31.858 1.00 77.75 377 SER A CA 1
ATOM 3055 C C . SER A 1 377 ? -2.410 24.684 -30.582 1.00 77.75 377 SER A C 1
ATOM 3057 O O . SER A 1 377 ? -1.576 23.788 -30.639 1.00 77.75 377 SER A O 1
ATOM 3059 N N . LEU A 1 378 ? -3.049 24.985 -29.451 1.00 81.38 378 LEU A N 1
ATOM 3060 C CA . LEU A 1 378 ? -2.780 24.288 -28.198 1.00 81.38 378 LEU A CA 1
ATOM 3061 C C . LEU A 1 378 ? -3.211 22.827 -28.258 1.00 81.38 378 LEU A C 1
ATOM 3063 O O . LEU A 1 378 ? -2.491 21.991 -27.750 1.00 81.38 378 LEU A O 1
ATOM 3067 N N . HIS A 1 379 ? -4.311 22.478 -28.921 1.00 77.06 379 HIS A N 1
ATOM 3068 C CA . HIS A 1 379 ? -4.722 21.079 -29.045 1.00 77.06 379 HIS A CA 1
ATOM 3069 C C . HIS A 1 379 ? -3.712 20.232 -29.837 1.00 77.06 379 HIS A C 1
ATOM 3071 O O . HIS A 1 379 ? -3.500 19.072 -29.507 1.00 77.06 379 HIS A O 1
ATOM 3077 N N . ILE A 1 380 ? -3.052 20.817 -30.843 1.00 70.00 380 ILE A N 1
ATOM 3078 C CA . ILE A 1 380 ? -1.980 20.149 -31.597 1.00 70.00 380 ILE A CA 1
ATOM 3079 C C . ILE A 1 380 ? -0.687 20.060 -30.765 1.00 70.00 380 ILE A C 1
ATOM 3081 O O . ILE A 1 380 ? 0.020 19.065 -30.838 1.00 70.00 380 ILE A O 1
ATOM 3085 N N . TRP A 1 381 ? -0.362 21.097 -29.986 1.00 67.31 381 TRP A N 1
ATOM 3086 C CA . TRP A 1 381 ? 0.940 21.219 -29.312 1.00 67.31 381 TRP A CA 1
ATOM 3087 C C . TRP A 1 381 ? 0.949 20.674 -27.876 1.00 67.31 381 TRP A C 1
ATOM 3089 O O . TRP A 1 381 ? 2.007 20.310 -27.369 1.00 67.31 381 TRP A O 1
ATOM 3099 N N . ALA A 1 382 ? -0.199 20.630 -27.196 1.00 63.50 382 ALA A N 1
ATOM 3100 C CA . ALA A 1 382 ? -0.297 20.283 -25.779 1.00 63.50 382 ALA A CA 1
ATOM 3101 C C . ALA A 1 382 ? 0.058 18.818 -25.511 1.00 63.50 382 ALA A C 1
ATOM 3103 O O . ALA A 1 382 ? 0.696 18.541 -24.501 1.00 63.50 382 ALA A O 1
ATOM 3104 N N . SER A 1 383 ? -0.279 17.897 -26.421 1.00 60.75 383 SER A N 1
ATOM 3105 C CA . SER A 1 383 ? 0.088 16.478 -26.296 1.00 60.75 383 SER A CA 1
ATOM 3106 C C . SER A 1 383 ? 1.596 16.232 -26.395 1.00 60.75 383 SER A C 1
ATOM 3108 O O . SER A 1 383 ? 2.079 15.208 -25.925 1.00 60.75 383 SER A O 1
ATOM 3110 N N . GLU A 1 384 ? 2.341 17.166 -26.988 1.00 64.38 384 GLU A N 1
ATOM 3111 C CA . GLU A 1 384 ? 3.794 17.083 -27.169 1.00 64.38 384 GLU A CA 1
ATOM 3112 C C . GLU A 1 384 ? 4.557 18.003 -26.199 1.00 64.38 384 GLU A C 1
ATOM 3114 O O . GLU A 1 384 ? 5.789 17.991 -26.167 1.00 64.38 384 GLU A O 1
ATOM 3119 N N . ASN A 1 385 ? 3.853 18.810 -25.389 1.00 76.75 385 ASN A N 1
ATOM 3120 C CA . ASN A 1 385 ? 4.477 19.753 -24.469 1.00 76.75 385 ASN A CA 1
ATOM 3121 C C . ASN A 1 385 ? 4.399 19.306 -23.008 1.00 76.75 385 ASN A C 1
ATOM 3123 O O . ASN A 1 385 ? 3.390 19.472 -22.321 1.00 76.75 385 ASN A O 1
ATOM 3127 N N . SER A 1 386 ? 5.539 18.855 -22.503 1.00 78.31 386 SER A N 1
ATOM 3128 C CA . SER A 1 386 ? 5.722 18.443 -21.116 1.00 78.31 386 SER A CA 1
ATOM 3129 C C . SER A 1 386 ? 5.327 19.504 -20.077 1.00 78.31 386 SER A C 1
ATOM 3131 O O . SER A 1 386 ? 4.716 19.163 -19.069 1.00 78.31 386 SER A O 1
ATOM 3133 N N . GLY A 1 387 ? 5.613 20.790 -20.312 1.00 81.81 387 GLY A N 1
ATOM 3134 C CA . GLY A 1 387 ? 5.268 21.874 -19.380 1.00 81.81 387 GLY A CA 1
ATOM 3135 C C . GLY A 1 387 ? 3.761 22.095 -19.240 1.00 81.81 387 GLY A C 1
ATOM 3136 O O . GLY A 1 387 ? 3.267 22.309 -18.134 1.00 81.81 387 GLY A O 1
ATOM 3137 N N . MET A 1 388 ? 3.014 21.975 -20.342 1.00 83.75 388 MET A N 1
ATOM 3138 C CA . MET A 1 388 ? 1.550 22.049 -20.310 1.00 83.75 388 MET A CA 1
ATOM 3139 C C . MET A 1 388 ? 0.940 20.885 -19.531 1.00 83.75 388 MET A C 1
ATOM 3141 O O . MET A 1 388 ? 0.087 21.128 -18.681 1.00 83.75 388 MET A O 1
ATOM 3145 N N . GLY A 1 389 ? 1.422 19.659 -19.757 1.00 83.06 389 GLY A N 1
ATOM 3146 C CA . GLY A 1 389 ? 0.981 18.491 -18.990 1.00 83.06 389 GLY A CA 1
ATOM 3147 C C . GLY A 1 389 ? 1.357 18.570 -17.502 1.00 83.06 389 GLY A C 1
ATOM 3148 O O . GLY A 1 389 ? 0.570 18.196 -16.636 1.00 83.06 389 GLY A O 1
ATOM 3149 N N . SER A 1 390 ? 2.532 19.126 -17.177 1.00 83.69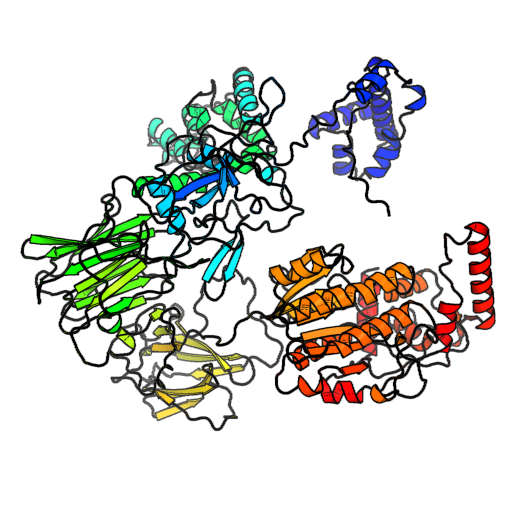 390 SER A N 1
ATOM 3150 C CA . SER A 1 390 ? 2.949 19.361 -15.787 1.00 83.69 390 SER A CA 1
ATOM 3151 C C . SER A 1 390 ? 1.985 20.308 -15.073 1.00 83.69 390 SER A C 1
ATOM 3153 O O . SER A 1 390 ? 1.545 20.040 -13.955 1.00 83.69 390 SER A O 1
ATOM 3155 N N . ARG A 1 391 ? 1.602 21.404 -15.740 1.00 88.50 391 ARG A N 1
ATOM 3156 C CA . ARG A 1 391 ? 0.680 22.390 -15.174 1.00 88.50 391 ARG A CA 1
ATOM 3157 C C . ARG A 1 391 ? -0.745 21.879 -15.069 1.00 88.50 391 ARG A C 1
ATOM 3159 O O . ARG A 1 391 ? -1.344 22.066 -14.017 1.00 88.50 391 ARG A O 1
ATOM 3166 N N . SER A 1 392 ? -1.280 21.233 -16.107 1.00 87.31 392 SER A N 1
ATOM 3167 C CA . SER A 1 392 ? -2.659 20.717 -16.099 1.00 87.31 392 SER A CA 1
ATOM 3168 C C . SER A 1 392 ? -2.915 19.759 -14.940 1.00 87.31 392 SER A C 1
ATOM 3170 O O . SER A 1 392 ? -4.023 19.686 -14.429 1.00 87.31 392 SER A O 1
ATOM 3172 N N . ARG A 1 393 ? -1.866 19.059 -14.512 1.00 85.81 393 ARG A N 1
ATOM 3173 C CA . ARG A 1 393 ? -1.858 18.105 -13.411 1.00 85.81 393 ARG A CA 1
ATOM 3174 C C . ARG A 1 393 ? -1.781 18.748 -12.022 1.00 85.81 393 ARG A C 1
ATOM 3176 O O . ARG A 1 393 ? -2.368 18.240 -11.079 1.00 85.81 393 ARG A O 1
ATOM 3183 N N . VAL A 1 394 ? -1.024 19.836 -11.875 1.00 85.94 394 VAL A N 1
ATOM 3184 C CA . VAL A 1 394 ? -0.862 20.554 -10.593 1.00 85.94 394 VAL A CA 1
ATOM 3185 C C . VAL A 1 394 ? -1.996 21.559 -10.366 1.00 85.94 394 VAL A C 1
ATOM 3187 O O . VAL A 1 394 ? -2.324 21.883 -9.229 1.00 85.94 394 VAL A O 1
ATOM 3190 N N . TRP A 1 395 ? -2.604 22.057 -11.444 1.00 89.56 395 TRP A N 1
ATOM 3191 C CA . TRP A 1 395 ? -3.611 23.113 -11.397 1.00 89.56 395 TRP A CA 1
ATOM 3192 C C . TRP A 1 395 ? -4.852 22.807 -10.543 1.00 89.56 395 TRP A C 1
ATOM 3194 O O . TRP A 1 395 ? -5.262 23.715 -9.818 1.00 89.56 395 TRP A O 1
ATOM 3204 N N . PRO A 1 396 ? -5.443 21.593 -10.558 1.00 87.81 396 PRO A N 1
ATOM 3205 C CA . PRO A 1 396 ? -6.604 21.310 -9.717 1.00 87.81 396 PRO A CA 1
ATOM 3206 C C . PRO A 1 396 ? -6.267 21.464 -8.226 1.00 87.81 396 PRO A C 1
ATOM 3208 O O . PRO A 1 396 ? -6.948 22.209 -7.534 1.00 87.81 396 PRO A O 1
ATOM 3211 N N . SER A 1 397 ? -5.112 20.958 -7.775 1.00 86.69 397 SER A N 1
ATOM 3212 C CA . SER A 1 397 ? -4.615 21.196 -6.409 1.00 86.69 397 SER A CA 1
ATOM 3213 C C . SER A 1 397 ? -4.500 22.687 -6.054 1.00 86.69 397 SER A C 1
ATOM 3215 O O . SER A 1 397 ? -4.884 23.094 -4.958 1.00 86.69 397 SER A O 1
ATOM 3217 N N . VAL A 1 398 ? -4.018 23.532 -6.977 1.00 89.12 398 VAL A N 1
ATOM 3218 C CA . VAL A 1 398 ? -3.964 24.992 -6.761 1.00 89.12 398 VAL A CA 1
ATOM 3219 C C . VAL A 1 398 ? -5.364 25.577 -6.565 1.00 89.12 398 VAL A C 1
ATOM 3221 O O . VAL A 1 398 ? -5.570 26.402 -5.674 1.00 89.12 398 VAL A O 1
ATOM 3224 N N . LYS A 1 399 ? -6.327 25.140 -7.379 1.00 88.69 399 LYS A N 1
ATOM 3225 C CA . LYS A 1 399 ? -7.719 25.591 -7.322 1.00 88.69 399 LYS A CA 1
ATOM 3226 C C . LYS A 1 399 ? -8.408 25.162 -6.028 1.00 88.69 399 LYS A C 1
ATOM 3228 O O . LYS A 1 399 ? -9.035 26.008 -5.389 1.00 88.69 399 LYS A O 1
ATOM 3233 N N . ASP A 1 400 ? -8.227 23.916 -5.608 1.00 87.94 400 ASP A N 1
ATOM 3234 C CA . ASP A 1 400 ? -8.827 23.398 -4.376 1.00 87.94 400 ASP A CA 1
ATOM 3235 C C . ASP A 1 400 ? -8.238 24.092 -3.138 1.00 87.94 400 ASP A C 1
ATOM 3237 O O . ASP A 1 400 ? -8.958 24.451 -2.200 1.00 87.94 400 ASP A O 1
ATOM 3241 N N . LEU A 1 401 ? -6.930 24.379 -3.155 1.00 89.19 401 LEU A N 1
ATOM 3242 C CA . LEU A 1 401 ? -6.273 25.180 -2.121 1.00 89.19 401 LEU A CA 1
ATOM 3243 C C . LEU A 1 401 ? -6.801 26.616 -2.084 1.00 89.19 401 LEU A C 1
ATOM 3245 O O . LEU A 1 401 ? -7.064 27.137 -1.001 1.00 89.19 401 LEU A O 1
ATOM 3249 N N . HIS A 1 402 ? -6.991 27.268 -3.235 1.00 90.62 402 HIS A N 1
ATOM 3250 C CA . HIS A 1 402 ? -7.599 28.603 -3.290 1.00 90.62 402 HIS A CA 1
ATOM 3251 C C . HIS A 1 402 ? -9.017 28.623 -2.738 1.00 90.62 402 HIS A C 1
ATOM 3253 O O . HIS A 1 402 ? -9.361 29.566 -2.026 1.00 90.62 402 HIS A O 1
ATOM 3259 N N . GLU A 1 403 ? -9.832 27.620 -3.057 1.00 89.50 403 GLU A N 1
ATOM 3260 C CA . GLU A 1 403 ? -11.192 27.517 -2.529 1.00 89.50 403 GLU A CA 1
ATOM 3261 C C . GLU A 1 403 ? -11.179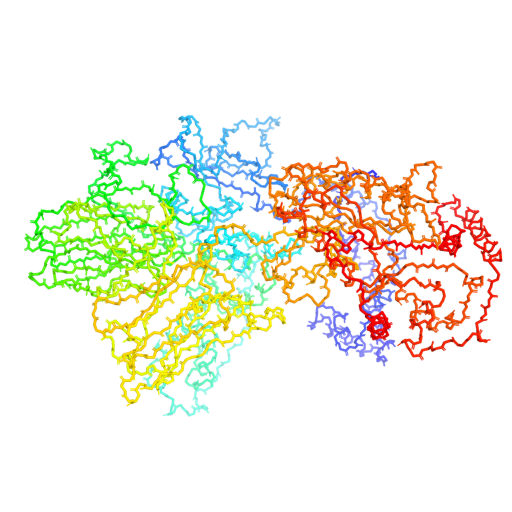 27.300 -1.014 1.00 89.50 403 GLU A C 1
ATOM 3263 O O . GLU A 1 403 ? -11.872 28.005 -0.281 1.00 89.50 403 GLU A O 1
ATOM 3268 N N . THR A 1 404 ? -10.316 26.412 -0.520 1.00 90.12 404 THR A N 1
ATOM 3269 C CA . THR A 1 404 ? -10.152 26.169 0.920 1.00 90.12 404 THR A CA 1
ATOM 3270 C C . THR A 1 404 ? -9.710 27.445 1.649 1.00 90.12 404 THR A C 1
ATOM 3272 O O . THR A 1 404 ? -10.337 27.866 2.619 1.00 90.12 404 THR A O 1
ATOM 3275 N N . LEU A 1 405 ? -8.676 28.132 1.153 1.00 91.00 405 LEU A N 1
ATOM 3276 C CA . LEU A 1 405 ? -8.176 29.385 1.736 1.00 91.00 405 LEU A CA 1
ATOM 3277 C C . LEU A 1 405 ? -9.210 30.517 1.666 1.00 91.00 405 LEU A C 1
ATOM 3279 O O . LEU A 1 405 ? -9.283 31.357 2.561 1.00 91.00 405 LEU A O 1
ATOM 3283 N N . ARG A 1 406 ? -10.038 30.553 0.619 1.00 90.69 406 ARG A N 1
ATOM 3284 C CA . ARG A 1 406 ? -11.145 31.510 0.510 1.00 90.69 406 ARG A CA 1
ATOM 3285 C C . ARG A 1 406 ? -12.197 31.269 1.587 1.00 90.69 406 ARG A C 1
ATOM 3287 O O . ARG A 1 406 ? -12.706 32.244 2.130 1.00 90.69 406 ARG A O 1
ATOM 3294 N N . GLN A 1 407 ? -12.487 30.009 1.904 1.00 90.62 407 GLN A N 1
ATOM 3295 C CA . GLN A 1 407 ? -13.391 29.638 2.994 1.00 90.62 407 GLN A CA 1
ATOM 3296 C C . GLN A 1 407 ? -12.794 29.910 4.386 1.00 90.62 407 GLN A C 1
ATOM 3298 O O . GLN A 1 407 ? -13.552 30.107 5.329 1.00 90.62 407 GLN A O 1
ATOM 3303 N N . MET A 1 408 ? -11.463 29.957 4.527 1.00 89.44 408 MET A N 1
ATOM 3304 C CA . MET A 1 408 ? -10.781 30.354 5.776 1.00 89.44 408 MET A CA 1
ATOM 3305 C C . MET A 1 408 ? -10.828 31.853 6.038 1.00 89.44 408 MET A C 1
ATOM 3307 O O . MET A 1 408 ? -10.832 32.296 7.189 1.00 89.44 408 MET A O 1
ATOM 3311 N N . LYS A 1 409 ? -10.809 32.634 4.960 1.00 88.06 409 LYS A N 1
ATOM 3312 C CA . LYS A 1 409 ? -10.595 34.068 5.032 1.00 88.06 409 LYS A CA 1
ATOM 3313 C C . LYS A 1 409 ? -11.710 34.755 5.819 1.00 88.06 409 LYS A C 1
ATOM 3315 O O . LYS A 1 409 ? -12.886 34.624 5.492 1.00 88.06 409 LYS A O 1
ATOM 3320 N N . ASP A 1 410 ? -11.311 35.549 6.809 1.00 84.56 410 ASP A N 1
ATOM 3321 C CA . ASP A 1 410 ? -12.215 36.307 7.683 1.00 84.56 410 ASP A CA 1
ATOM 3322 C C . ASP A 1 410 ? -13.217 35.413 8.459 1.00 84.56 410 ASP A C 1
ATOM 3324 O O . ASP A 1 410 ? -14.294 35.873 8.850 1.00 84.56 410 ASP A O 1
ATOM 3328 N N . VAL A 1 411 ? -12.868 34.138 8.703 1.00 86.56 411 VAL A N 1
ATOM 3329 C CA . VAL A 1 411 ? -13.681 33.191 9.485 1.00 86.56 411 VAL A CA 1
ATOM 3330 C C . VAL A 1 411 ? -13.048 32.914 10.849 1.00 86.56 411 VAL A C 1
ATOM 3332 O O . VAL A 1 411 ? -12.039 32.220 10.983 1.00 86.56 411 VAL A O 1
ATOM 3335 N N . ASP A 1 412 ? -13.693 33.420 11.898 1.00 87.06 412 ASP A N 1
ATOM 3336 C CA . ASP A 1 412 ? -13.279 33.186 13.279 1.00 87.06 412 ASP A CA 1
ATOM 3337 C C . ASP A 1 412 ? -13.795 31.845 13.827 1.00 87.06 412 ASP A C 1
ATOM 3339 O O . ASP A 1 412 ? -14.902 31.397 13.523 1.00 87.06 412 ASP A O 1
ATOM 3343 N N . CYS A 1 413 ? -13.000 31.225 14.705 1.00 91.06 413 CYS A N 1
ATOM 3344 C CA . CYS A 1 413 ? -13.405 30.043 15.467 1.00 91.06 413 CYS A CA 1
ATOM 3345 C C . CYS A 1 413 ? -14.177 30.481 16.723 1.00 91.06 413 CYS A C 1
ATOM 3347 O O . CYS A 1 413 ? -13.570 30.881 17.724 1.00 91.06 413 CYS A O 1
ATOM 3349 N N . LEU A 1 414 ? -15.507 30.428 16.655 1.00 92.56 414 LEU A N 1
ATOM 3350 C CA . LEU A 1 414 ? -16.439 30.932 17.665 1.00 92.56 414 LEU A CA 1
ATOM 3351 C C . LEU A 1 414 ? -16.620 29.964 18.849 1.00 92.56 414 LEU A C 1
ATOM 3353 O O . LEU A 1 414 ? -16.345 28.768 18.749 1.00 92.56 414 LEU A O 1
ATOM 3357 N N . GLY A 1 415 ? -17.094 30.499 19.976 1.00 90.69 415 GLY A N 1
ATOM 3358 C CA . GLY A 1 415 ? -17.354 29.770 21.224 1.00 90.69 415 GLY A CA 1
ATOM 3359 C C . GLY A 1 415 ? -16.425 30.178 22.366 1.00 90.69 415 GLY A C 1
ATOM 3360 O O . GLY A 1 415 ? -15.523 31.000 22.194 1.00 90.69 415 GLY A O 1
ATOM 3361 N N . ASN A 1 416 ? -16.620 29.600 23.552 1.00 92.56 416 ASN A N 1
ATOM 3362 C CA . ASN A 1 416 ? -15.755 29.901 24.693 1.00 92.56 416 ASN A CA 1
ATOM 3363 C C . ASN A 1 416 ? -14.373 29.276 24.483 1.00 92.56 416 ASN A C 1
ATOM 3365 O O . ASN A 1 416 ? -14.257 28.063 24.330 1.00 92.56 416 ASN A O 1
ATOM 3369 N N . VAL A 1 417 ? -13.323 30.096 24.488 1.00 94.00 417 VAL A N 1
ATOM 3370 C CA . VAL A 1 417 ? -11.949 29.655 24.205 1.00 94.00 417 VAL A CA 1
ATOM 3371 C C . VAL A 1 417 ? -11.419 28.763 25.333 1.00 94.00 417 VAL A C 1
ATOM 3373 O O . VAL A 1 417 ? -11.420 29.164 26.501 1.00 94.00 417 VAL A O 1
ATOM 3376 N N . ILE A 1 418 ? -10.944 27.568 24.973 1.00 93.31 418 ILE A N 1
ATOM 3377 C CA . ILE A 1 418 ? -10.271 26.620 25.870 1.00 93.31 418 ILE A CA 1
ATOM 3378 C C . ILE A 1 418 ? -8.764 26.634 25.597 1.00 93.31 418 ILE A C 1
ATOM 3380 O O . ILE A 1 418 ? -8.324 26.766 24.457 1.00 93.31 418 ILE A O 1
ATOM 3384 N N . ASN A 1 419 ? -7.981 26.468 26.660 1.00 89.31 419 ASN A N 1
ATOM 3385 C CA . ASN A 1 419 ? -6.530 26.364 26.635 1.00 89.31 419 ASN A CA 1
ATOM 3386 C C . ASN A 1 419 ? -6.053 25.215 25.736 1.00 89.31 419 ASN A C 1
ATOM 3388 O O . ASN A 1 419 ? -6.416 24.056 25.940 1.00 89.31 419 ASN A O 1
ATOM 3392 N N . THR A 1 420 ? -5.229 25.556 24.746 1.00 85.75 420 THR A N 1
ATOM 3393 C CA . THR A 1 420 ? -4.572 24.621 23.820 1.00 85.75 420 THR A CA 1
ATOM 3394 C C . THR A 1 420 ? -3.125 25.055 23.582 1.00 85.75 420 THR A C 1
ATOM 3396 O O . THR A 1 420 ? -2.730 26.146 23.986 1.00 85.75 420 THR A O 1
ATOM 3399 N N . VAL A 1 421 ? -2.331 24.235 22.882 1.00 76.81 421 VAL A N 1
ATOM 3400 C CA . VAL A 1 421 ? -0.944 24.585 22.508 1.00 76.81 421 VAL A CA 1
ATOM 3401 C C . VAL A 1 421 ? -0.880 25.881 21.688 1.00 76.81 421 VAL A C 1
ATOM 3403 O O . VAL A 1 421 ? 0.049 26.667 21.869 1.00 76.81 421 VAL A O 1
ATOM 3406 N N . ASN A 1 422 ? -1.874 26.138 20.832 1.00 76.88 422 ASN A N 1
ATOM 3407 C CA . ASN A 1 422 ? -1.907 27.335 19.987 1.00 76.88 422 ASN A CA 1
ATOM 3408 C C . ASN A 1 422 ? -2.576 28.535 20.680 1.00 76.88 422 ASN A C 1
ATOM 3410 O O . ASN A 1 422 ? -2.397 29.669 20.240 1.00 76.88 422 ASN A O 1
ATOM 3414 N N . GLU A 1 423 ? -3.331 28.306 21.758 1.00 82.75 423 GLU A N 1
ATOM 3415 C CA . GLU A 1 423 ? -3.990 29.341 22.566 1.00 82.75 423 GLU A CA 1
ATOM 3416 C C . GLU A 1 423 ? -3.663 29.151 24.066 1.00 82.75 423 GLU A C 1
ATOM 3418 O O . GLU A 1 423 ? -4.564 28.916 24.881 1.00 82.75 423 GLU A O 1
ATOM 3423 N N . PRO A 1 424 ? -2.375 29.240 24.465 1.00 79.50 424 PRO A N 1
ATOM 3424 C CA . PRO A 1 424 ? -1.927 28.908 25.822 1.00 79.50 424 PRO A CA 1
ATOM 3425 C C . PRO A 1 424 ? -2.353 29.937 26.879 1.00 79.50 424 PRO A C 1
ATOM 3427 O O . PRO A 1 424 ? -2.279 29.657 28.073 1.00 79.50 424 PRO A O 1
ATOM 3430 N N . GLU A 1 425 ? -2.806 31.120 26.460 1.00 84.44 425 GLU A N 1
ATOM 3431 C CA . GLU A 1 425 ? -3.309 32.184 27.340 1.00 84.44 425 GLU A CA 1
ATOM 3432 C C . GLU A 1 425 ? -4.834 32.130 27.539 1.00 84.44 425 GLU A C 1
ATOM 3434 O O . GLU A 1 425 ? -5.402 32.981 28.225 1.00 84.44 425 GLU A O 1
ATOM 3439 N N . ALA A 1 426 ? -5.525 31.151 26.941 1.00 87.19 426 ALA A N 1
ATOM 3440 C CA . ALA A 1 426 ? -6.976 31.064 27.051 1.00 87.19 426 ALA A CA 1
ATOM 3441 C C . ALA A 1 426 ? -7.431 30.826 28.509 1.00 87.19 426 ALA A C 1
ATOM 3443 O O . ALA A 1 426 ? -6.791 30.072 29.249 1.00 87.19 426 ALA A O 1
ATOM 3444 N N . PRO A 1 427 ? -8.563 31.427 28.924 1.00 87.06 427 PRO A N 1
ATOM 3445 C CA . PRO A 1 427 ? -8.950 31.523 30.332 1.00 87.06 427 PRO A CA 1
ATOM 3446 C C . PRO A 1 427 ? -9.488 30.218 30.935 1.00 87.06 427 PRO A C 1
ATOM 3448 O O . PRO A 1 427 ? -9.474 30.069 32.157 1.00 87.06 427 PRO A O 1
ATOM 3451 N N . LYS A 1 428 ? -9.996 29.287 30.114 1.00 89.56 428 LYS A N 1
ATOM 3452 C CA . LYS A 1 428 ? -10.571 28.014 30.576 1.00 89.56 428 LYS A CA 1
ATOM 3453 C C . LYS A 1 428 ? -9.599 26.858 30.306 1.00 89.56 428 LYS A C 1
ATOM 3455 O O . LYS A 1 428 ? -9.199 26.695 29.155 1.00 89.56 428 LYS A O 1
ATOM 3460 N N . PRO A 1 429 ? -9.229 26.032 31.302 1.00 90.19 429 PRO A N 1
ATOM 3461 C CA . PRO A 1 429 ? -8.437 24.828 31.057 1.00 90.19 429 PRO A CA 1
ATOM 3462 C C . PRO A 1 429 ? -9.260 23.762 30.318 1.00 90.19 429 PRO A C 1
ATOM 3464 O O . PRO A 1 429 ? -10.492 23.779 30.359 1.00 90.19 429 PRO A O 1
ATOM 3467 N N . MET A 1 430 ? -8.580 22.816 29.667 1.00 88.06 430 MET A N 1
ATOM 3468 C CA . MET A 1 430 ? -9.232 21.634 29.099 1.00 88.06 430 MET A CA 1
ATOM 3469 C C . MET A 1 430 ? -9.874 20.799 30.225 1.00 88.06 430 MET A C 1
ATOM 3471 O O . MET A 1 430 ? -9.186 20.513 31.209 1.00 88.06 430 MET A O 1
ATOM 3475 N N . PRO A 1 431 ? -11.156 20.398 30.118 1.00 89.50 431 PRO A N 1
ATOM 3476 C CA . PRO A 1 431 ? -11.775 19.522 31.111 1.00 89.50 431 PRO A CA 1
ATOM 3477 C C . PRO A 1 431 ? -11.082 18.156 31.200 1.00 89.50 431 PRO A C 1
ATOM 3479 O O . PRO A 1 431 ? -10.517 17.664 30.223 1.00 89.50 431 PRO A O 1
ATOM 3482 N N . GLU A 1 432 ? -11.152 17.516 32.369 1.00 85.62 432 GLU A N 1
ATOM 3483 C CA . GLU A 1 432 ? -10.590 16.175 32.564 1.00 85.62 432 GLU A CA 1
ATOM 3484 C C . GLU A 1 432 ? -11.266 15.167 31.625 1.00 85.62 432 GLU A C 1
ATOM 3486 O O . GLU A 1 432 ? -12.495 15.092 31.574 1.00 85.62 432 GLU A O 1
ATOM 3491 N N . ARG A 1 433 ? -10.485 14.343 30.915 1.00 80.25 433 ARG A N 1
ATOM 3492 C CA . ARG A 1 433 ? -11.012 13.387 29.919 1.00 80.25 433 ARG A CA 1
ATOM 3493 C C . ARG A 1 433 ? -12.069 12.437 30.499 1.00 80.25 433 ARG A C 1
ATOM 3495 O O . ARG A 1 433 ? -13.016 12.084 29.810 1.00 80.25 433 ARG A O 1
ATOM 3502 N N . GLU A 1 434 ? -11.952 12.060 31.774 1.00 80.12 434 GLU A N 1
ATOM 3503 C CA . GLU A 1 434 ? -12.922 11.195 32.469 1.00 80.12 434 GLU A CA 1
ATOM 3504 C C . GLU A 1 434 ? -14.293 11.860 32.675 1.00 80.12 434 GLU A C 1
ATOM 3506 O O . GLU A 1 434 ? -15.323 11.179 32.717 1.00 80.12 434 GLU A O 1
ATOM 3511 N N . SER A 1 435 ? -14.311 13.194 32.760 1.00 83.88 435 SER A N 1
ATOM 3512 C CA . SER A 1 435 ? -15.533 13.999 32.851 1.00 83.88 435 SER A CA 1
ATOM 3513 C C . SER A 1 435 ? -16.249 14.149 31.508 1.00 83.88 435 SER A C 1
ATOM 3515 O O . SER A 1 435 ? -17.381 14.625 31.475 1.00 83.88 435 SER A O 1
ATOM 3517 N N . LEU A 1 436 ? -15.618 13.716 30.412 1.00 86.25 436 LEU A N 1
ATOM 3518 C CA . LEU A 1 436 ? -16.133 13.837 29.059 1.00 86.25 436 LEU A CA 1
ATOM 3519 C C . LEU A 1 436 ? -16.468 12.475 28.448 1.00 86.25 436 LEU A C 1
ATOM 3521 O O . LEU A 1 436 ? -16.014 11.406 28.874 1.00 86.25 436 LEU A O 1
ATOM 3525 N N . ILE A 1 437 ? -17.306 12.540 27.422 1.00 85.94 437 ILE A N 1
ATOM 3526 C CA . ILE A 1 437 ? -17.582 11.444 26.502 1.00 85.94 437 ILE A CA 1
ATOM 3527 C C . ILE A 1 437 ? -17.364 11.989 25.106 1.00 85.94 437 ILE A C 1
ATOM 3529 O O . ILE A 1 437 ? -18.074 12.899 24.679 1.00 85.94 437 ILE A O 1
ATOM 3533 N N . THR A 1 438 ? -16.356 11.445 24.438 1.00 88.00 438 THR A N 1
ATOM 3534 C CA . THR A 1 438 ? -15.758 12.034 23.240 1.00 88.00 438 THR A CA 1
ATOM 3535 C C . THR A 1 438 ? -15.977 11.140 22.038 1.00 88.00 438 THR A C 1
ATOM 3537 O O . THR A 1 438 ? -15.759 9.934 22.128 1.00 88.00 438 THR A O 1
ATOM 3540 N N . ALA A 1 439 ? -16.390 11.725 20.919 1.00 90.31 439 ALA A N 1
ATOM 3541 C CA . ALA A 1 439 ? -16.290 11.123 19.605 1.00 90.31 439 ALA A CA 1
ATOM 3542 C C . ALA A 1 439 ? -15.032 11.649 18.915 1.00 90.31 439 ALA A C 1
ATOM 3544 O O . ALA A 1 439 ? -14.879 12.852 18.719 1.00 90.31 439 ALA A O 1
ATOM 3545 N N . GLU A 1 440 ? -14.139 10.726 18.583 1.00 87.75 440 GLU A N 1
ATOM 3546 C CA . GLU A 1 440 ? -12.883 10.952 17.877 1.00 87.75 440 GLU A CA 1
ATOM 3547 C C . GLU A 1 440 ? -12.444 9.616 17.265 1.00 87.75 440 GLU A C 1
ATOM 3549 O O . GLU A 1 440 ? -12.769 8.557 17.814 1.00 87.75 440 GLU A O 1
ATOM 3554 N N . ARG A 1 441 ? -11.713 9.654 16.147 1.00 80.12 441 ARG A N 1
ATOM 3555 C CA . ARG A 1 441 ? -10.984 8.482 15.640 1.00 80.12 441 ARG A CA 1
ATOM 3556 C C . ARG A 1 441 ? -9.500 8.664 15.886 1.00 80.12 441 ARG A C 1
ATOM 3558 O O . ARG A 1 441 ? -8.983 8.144 16.867 1.00 80.12 441 ARG A O 1
ATOM 3565 N N . TYR A 1 442 ? -8.828 9.406 15.013 1.00 78.56 442 TYR A N 1
ATOM 3566 C CA . TYR A 1 442 ? -7.374 9.407 14.942 1.00 78.56 442 TYR A CA 1
ATOM 3567 C C . TYR A 1 442 ? -6.829 10.823 15.092 1.00 78.56 442 TYR A C 1
ATOM 3569 O O . TYR A 1 442 ? -6.649 11.554 14.120 1.00 78.56 442 TYR A O 1
ATOM 3577 N N . ILE A 1 443 ? -6.650 11.217 16.353 1.00 81.69 443 ILE A N 1
ATOM 3578 C CA . ILE A 1 443 ? -6.164 12.538 16.737 1.00 81.69 443 ILE A CA 1
ATOM 3579 C C . ILE A 1 443 ? -4.735 12.421 17.237 1.00 81.69 443 ILE A C 1
ATOM 3581 O O . ILE A 1 443 ? -4.452 11.677 18.175 1.00 81.69 443 ILE A O 1
ATOM 3585 N N . PHE A 1 444 ? -3.860 13.218 16.644 1.00 77.88 444 PHE A N 1
ATOM 3586 C CA . PHE A 1 444 ? -2.475 13.325 17.058 1.00 77.88 444 PHE A CA 1
ATOM 3587 C C . PHE A 1 444 ? -2.274 14.444 18.059 1.00 77.88 444 PHE A C 1
ATOM 3589 O O . PHE A 1 444 ? -2.893 15.514 17.977 1.00 77.88 444 PHE A O 1
ATOM 3596 N N . GLU A 1 445 ? -1.343 14.212 18.984 1.00 69.56 445 GLU A N 1
ATOM 3597 C CA . GLU A 1 445 ? -0.843 15.290 19.817 1.00 69.56 445 GLU A CA 1
ATOM 3598 C C . GLU A 1 445 ? -0.253 16.370 18.908 1.00 69.56 445 GLU A C 1
ATOM 3600 O O . GLU A 1 445 ? 0.439 16.028 17.939 1.00 69.56 445 GLU A O 1
ATOM 3605 N N . PRO A 1 446 ? -0.474 17.663 19.217 1.00 61.16 446 PRO A N 1
ATOM 3606 C CA . PRO A 1 446 ? 0.024 18.755 18.396 1.00 61.16 446 PRO A CA 1
ATOM 3607 C C . PRO A 1 446 ? 1.485 18.546 17.994 1.00 61.16 446 PRO A C 1
ATOM 3609 O O . PRO A 1 446 ? 1.805 18.669 16.825 1.00 61.16 446 PRO A O 1
ATOM 3612 N N . GLY A 1 447 ? 2.314 18.062 18.925 1.00 59.97 447 GLY A N 1
ATOM 3613 C CA . GLY A 1 447 ? 3.738 17.766 18.783 1.00 59.97 447 GLY A CA 1
ATOM 3614 C C . GLY A 1 447 ? 4.206 16.602 17.898 1.00 59.97 447 GLY A C 1
ATOM 3615 O O . GLY A 1 447 ? 5.400 16.327 17.849 1.00 59.97 447 GLY A O 1
ATOM 3616 N N . THR A 1 448 ? 3.318 15.842 17.275 1.00 63.84 448 THR A N 1
ATOM 3617 C CA . THR A 1 448 ? 3.705 14.559 16.660 1.00 63.84 448 THR A CA 1
ATOM 3618 C C . THR A 1 448 ? 3.508 14.582 15.157 1.00 63.84 448 THR A C 1
ATOM 3620 O O . THR A 1 448 ? 2.552 15.181 14.673 1.00 63.84 448 THR A O 1
ATOM 3623 N N . HIS A 1 449 ? 4.415 13.968 14.393 1.00 67.75 449 HIS A N 1
ATOM 3624 C CA . HIS A 1 449 ? 4.182 13.766 12.958 1.00 67.75 449 HIS A CA 1
ATOM 3625 C C . HIS A 1 449 ? 3.014 12.826 12.767 1.00 67.75 449 HIS A C 1
ATOM 3627 O O . HIS A 1 449 ? 2.881 11.845 13.495 1.00 67.75 449 HIS A O 1
ATOM 3633 N N . PHE A 1 450 ? 2.168 13.171 11.806 1.00 72.50 450 PHE A N 1
ATOM 3634 C CA . PHE A 1 450 ? 0.982 12.405 11.507 1.00 72.50 450 PHE A CA 1
ATOM 3635 C C . PHE A 1 450 ? 0.833 12.277 10.003 1.00 72.50 450 PHE A C 1
ATOM 3637 O O . PHE A 1 450 ? 0.783 13.277 9.288 1.00 72.50 450 PHE A O 1
ATOM 3644 N N . MET A 1 451 ? 0.822 11.029 9.552 1.00 70.19 451 MET A N 1
ATOM 3645 C CA . MET A 1 451 ? 0.777 10.672 8.137 1.00 70.19 451 MET A CA 1
ATOM 3646 C C . MET A 1 451 ? -0.657 10.452 7.649 1.00 70.19 451 MET A C 1
ATOM 3648 O O . MET A 1 451 ? -0.938 10.579 6.466 1.00 70.19 451 MET A O 1
ATOM 3652 N N . GLY A 1 452 ? -1.599 10.273 8.576 1.00 73.38 452 GLY A N 1
ATOM 3653 C CA . GLY A 1 452 ? -3.039 10.306 8.336 1.00 73.38 452 GLY A CA 1
ATOM 3654 C C . GLY A 1 452 ? -3.772 10.797 9.582 1.00 73.38 452 GLY A C 1
ATOM 3655 O O . GLY A 1 452 ? -3.148 11.007 10.617 1.00 73.38 452 GLY A O 1
ATOM 3656 N N . GLY A 1 453 ? -5.089 10.984 9.514 1.00 79.62 453 GLY A N 1
ATOM 3657 C CA . GLY A 1 453 ? -5.885 11.444 10.656 1.00 79.62 453 GLY A CA 1
ATOM 3658 C C . GLY A 1 453 ? -6.005 12.965 10.782 1.00 79.62 453 GLY A C 1
ATOM 3659 O O . GLY A 1 453 ? -6.031 13.683 9.786 1.00 79.62 453 GLY A O 1
ATOM 3660 N N . SER A 1 454 ? -6.105 13.451 12.021 1.00 84.69 454 SER A N 1
ATOM 3661 C CA . SER A 1 454 ? -6.345 14.862 12.351 1.00 84.69 454 SER A CA 1
ATOM 3662 C C . SER A 1 454 ? -5.498 15.351 13.526 1.00 84.69 454 SER A C 1
ATOM 3664 O O . SER A 1 454 ? -4.981 14.565 14.321 1.00 84.69 454 SER A O 1
ATOM 3666 N N . ARG A 1 455 ? -5.414 16.674 13.698 1.00 85.19 455 ARG A N 1
ATOM 3667 C CA . ARG A 1 455 ? -4.735 17.318 14.831 1.00 85.19 455 ARG A CA 1
ATOM 3668 C C . ARG A 1 455 ? -5.612 18.396 15.456 1.00 85.19 455 ARG A C 1
ATOM 3670 O O . ARG A 1 455 ? -6.314 19.119 14.760 1.00 85.19 455 ARG A O 1
ATOM 3677 N N . VAL A 1 456 ? -5.522 18.551 16.776 1.00 88.06 456 VAL A N 1
ATOM 3678 C CA . VAL A 1 456 ? -6.225 19.619 17.500 1.00 88.06 456 VAL A CA 1
ATOM 3679 C C . VAL A 1 456 ? -5.367 20.878 17.552 1.00 88.06 456 VAL A C 1
ATOM 3681 O O . VAL A 1 456 ? -4.314 20.888 18.186 1.00 88.06 456 VAL A O 1
ATOM 3684 N N . LEU A 1 457 ? -5.842 21.958 16.932 1.00 87.25 457 LEU A N 1
ATOM 3685 C CA . LEU A 1 457 ? -5.226 23.286 17.023 1.00 87.25 457 LEU A CA 1
ATOM 3686 C C . LEU A 1 457 ? -5.990 24.215 17.954 1.00 87.25 457 LEU A C 1
ATOM 3688 O O . LEU A 1 457 ? -5.381 25.041 18.626 1.00 87.25 457 LEU A O 1
ATOM 3692 N N . ARG A 1 458 ? -7.317 24.092 18.001 1.00 90.88 458 ARG A N 1
ATOM 3693 C CA . ARG A 1 458 ? -8.187 24.926 18.831 1.00 90.88 458 ARG A CA 1
ATOM 3694 C C . ARG A 1 458 ? -9.226 24.076 19.537 1.00 90.88 458 ARG A C 1
ATOM 3696 O O . ARG A 1 458 ? -9.629 23.024 19.052 1.00 90.88 458 ARG A O 1
ATOM 3703 N N . ALA A 1 459 ? -9.689 24.562 20.680 1.00 93.69 459 ALA A N 1
ATOM 3704 C CA . ALA A 1 459 ? -10.791 23.960 21.413 1.00 93.69 459 ALA A CA 1
ATOM 3705 C C . ALA A 1 459 ? -11.765 25.044 21.873 1.00 93.69 459 ALA A C 1
ATOM 3707 O O . ALA A 1 459 ? -11.363 26.147 22.265 1.00 93.69 459 ALA A O 1
ATOM 3708 N N . ARG A 1 460 ? -13.057 24.742 21.791 1.00 95.00 460 ARG A N 1
ATOM 3709 C CA . ARG A 1 460 ? -14.146 25.645 22.160 1.00 95.00 460 ARG A CA 1
ATOM 3710 C C . ARG A 1 460 ? -15.152 24.907 23.028 1.00 95.00 460 ARG A C 1
ATOM 3712 O O . ARG A 1 460 ? -15.387 23.718 22.816 1.00 95.00 460 ARG A O 1
ATOM 3719 N N . SER A 1 461 ? -15.762 25.608 23.977 1.00 93.69 461 SER A N 1
ATOM 3720 C CA . SER A 1 461 ? -16.919 25.096 24.711 1.00 93.69 461 SER A CA 1
ATOM 3721 C C . SER A 1 461 ? -18.157 25.960 24.582 1.00 93.69 461 SER A C 1
ATOM 3723 O O . SER A 1 461 ? -18.085 27.184 24.462 1.00 93.69 461 SER A O 1
ATOM 3725 N N . ALA A 1 462 ? -19.306 25.297 24.642 1.00 89.62 462 ALA A N 1
ATOM 3726 C CA . ALA A 1 462 ? -20.604 25.920 24.835 1.00 89.62 462 ALA A CA 1
ATOM 3727 C C . ALA A 1 462 ? -21.245 25.272 26.057 1.00 89.62 462 ALA A C 1
ATOM 3729 O O . ALA A 1 462 ? -21.250 24.045 26.187 1.00 89.62 462 ALA A O 1
ATOM 3730 N N . GLU A 1 463 ? -21.734 26.110 26.960 1.00 86.75 463 GLU A N 1
ATOM 3731 C CA . GLU A 1 463 ? -22.400 25.689 28.185 1.00 86.75 463 GLU A CA 1
ATOM 3732 C C . GLU A 1 463 ? -23.890 25.964 28.030 1.00 86.75 463 GLU A C 1
ATOM 3734 O O . GLU A 1 463 ? -24.300 27.065 27.667 1.00 86.75 463 GLU A O 1
ATOM 3739 N N . PHE A 1 464 ? -24.700 24.952 28.307 1.00 78.94 464 PHE A N 1
ATOM 3740 C CA . PHE A 1 464 ? -26.143 25.012 28.177 1.00 78.94 464 PHE A CA 1
ATOM 3741 C C . PHE A 1 464 ? -26.759 24.932 29.575 1.00 78.94 464 PHE A C 1
ATOM 3743 O O . PHE A 1 464 ? -26.450 24.006 30.332 1.00 78.94 464 PHE A O 1
ATOM 3750 N N . PRO A 1 465 ? -27.646 25.870 29.950 1.00 70.00 465 PRO A N 1
ATOM 3751 C CA . PRO A 1 465 ? -28.439 25.730 31.162 1.00 70.00 465 PRO A CA 1
ATOM 3752 C C . PRO A 1 465 ? -29.183 24.390 31.155 1.00 70.00 465 PRO A C 1
ATOM 3754 O O . PRO A 1 465 ? -29.687 23.965 30.112 1.00 70.00 465 PRO A O 1
ATOM 3757 N N . GLN A 1 466 ? -29.286 23.729 32.313 1.00 61.09 466 GLN A N 1
ATOM 3758 C CA . GLN A 1 466 ? -30.059 22.489 32.429 1.00 61.09 466 GLN A CA 1
ATOM 3759 C C . GLN A 1 466 ? -31.474 22.714 31.866 1.00 61.09 466 GLN A C 1
ATOM 3761 O O . GLN A 1 466 ? -32.188 23.609 32.319 1.00 61.09 466 GLN A O 1
ATOM 3766 N N . HIS A 1 467 ? -31.855 21.899 30.874 1.00 61.66 467 HIS A N 1
ATOM 3767 C CA . HIS A 1 467 ? -33.129 21.951 30.138 1.00 61.66 467 HIS A CA 1
ATOM 3768 C C . HIS A 1 467 ? -33.282 23.040 29.057 1.00 61.66 467 HIS A C 1
ATOM 3770 O O . HIS A 1 467 ? -34.418 23.339 28.675 1.00 61.66 467 HIS A O 1
ATOM 3776 N N . LEU A 1 468 ? -32.194 23.614 28.523 1.00 62.62 468 LEU A N 1
ATOM 3777 C CA . LEU A 1 468 ? -32.305 24.525 27.377 1.00 62.62 468 LEU A CA 1
ATOM 3778 C C . LEU A 1 468 ? -32.958 23.810 26.179 1.00 62.62 468 LEU A C 1
ATOM 3780 O O . LEU A 1 468 ? -32.441 22.824 25.649 1.00 62.62 468 LEU A O 1
ATOM 3784 N N . LYS A 1 469 ? -34.118 24.317 25.752 1.00 73.31 469 LYS A N 1
ATOM 3785 C CA . LYS A 1 469 ? -34.818 23.850 24.552 1.00 73.31 469 LYS A CA 1
ATOM 3786 C C . LYS A 1 469 ? -34.134 24.441 23.326 1.00 73.31 469 LYS A C 1
ATOM 3788 O O . LYS A 1 469 ? -34.260 25.639 23.086 1.00 73.31 469 LYS A O 1
ATOM 3793 N N . ILE A 1 470 ? -33.426 23.615 22.565 1.00 74.81 470 ILE A N 1
ATOM 3794 C CA . ILE A 1 470 ? -32.839 24.016 21.285 1.00 74.81 470 ILE A CA 1
ATOM 3795 C C . ILE A 1 470 ? -33.950 23.949 20.236 1.00 74.81 470 ILE A C 1
ATOM 3797 O O . ILE A 1 470 ? -34.458 22.871 19.948 1.00 74.81 470 ILE A O 1
ATOM 3801 N N . MET A 1 471 ? -34.346 25.099 19.693 1.00 77.12 471 MET A N 1
ATOM 3802 C CA . MET A 1 471 ? -35.351 25.179 18.626 1.00 77.12 471 MET A CA 1
ATOM 3803 C C . MET A 1 471 ? -34.749 24.885 17.254 1.00 77.12 471 MET A C 1
ATOM 3805 O O . MET A 1 471 ? -35.362 24.225 16.417 1.00 77.12 471 MET A O 1
ATOM 3809 N N . LEU A 1 472 ? -33.550 25.413 17.020 1.00 84.81 472 LEU A N 1
ATOM 3810 C CA . LEU A 1 472 ? -32.861 25.315 15.745 1.00 84.81 472 LEU A CA 1
ATOM 3811 C C . LEU A 1 472 ? -31.399 24.986 16.002 1.00 84.81 472 LEU A C 1
ATOM 3813 O O . LEU A 1 472 ? -30.722 25.675 16.767 1.00 84.81 472 LEU A O 1
ATOM 3817 N N . MET A 1 473 ? -30.915 23.956 15.325 1.00 89.44 473 MET A N 1
ATOM 3818 C CA . MET A 1 473 ? -29.495 23.668 15.218 1.00 89.44 473 MET A CA 1
ATOM 3819 C C . MET A 1 473 ? -29.072 23.942 13.780 1.00 89.44 473 MET A C 1
ATOM 3821 O O . MET A 1 473 ? -29.747 23.523 12.847 1.00 89.44 473 MET A O 1
ATOM 3825 N N . SER A 1 474 ? -27.976 24.665 13.590 1.00 92.00 474 SER A N 1
ATOM 3826 C CA . SER A 1 474 ? -27.382 24.871 12.271 1.00 92.00 474 SER A CA 1
ATOM 3827 C C . SER A 1 474 ? -25.983 24.289 12.248 1.00 92.00 474 SER A C 1
ATOM 3829 O O . SER A 1 474 ? -25.228 24.435 13.210 1.00 92.00 474 SER A O 1
ATOM 3831 N N . VAL A 1 475 ? -25.651 23.624 11.153 1.00 95.38 475 VAL A N 1
ATOM 3832 C CA . VAL A 1 475 ? -24.378 22.939 10.958 1.00 95.38 475 VAL A CA 1
ATOM 3833 C C . VAL A 1 475 ? -23.679 23.619 9.798 1.00 95.38 475 VAL A C 1
ATOM 3835 O O . VAL A 1 475 ? -24.223 23.711 8.702 1.00 95.38 475 VAL A O 1
ATOM 3838 N N . SER A 1 476 ? -22.507 24.168 10.083 1.00 95.69 476 SER A N 1
ATOM 3839 C CA . SER A 1 476 ? -21.636 24.797 9.100 1.00 95.69 476 SER A CA 1
ATOM 3840 C C . SER A 1 476 ? -20.699 23.747 8.524 1.00 95.69 476 SER A C 1
ATOM 3842 O O . SER A 1 476 ? -20.176 22.921 9.276 1.00 95.69 476 SER A O 1
ATOM 3844 N N . PHE A 1 477 ? -20.447 23.821 7.221 1.00 95.88 477 PHE A N 1
ATOM 3845 C CA . PHE A 1 477 ? -19.522 22.945 6.515 1.00 95.88 477 PHE A CA 1
ATOM 3846 C C . PHE A 1 477 ? -18.336 23.720 5.942 1.00 95.88 477 PHE A C 1
ATOM 3848 O O . PHE A 1 477 ? -18.346 24.950 5.844 1.00 95.88 477 PHE A O 1
ATOM 3855 N N . VAL A 1 478 ? -17.271 22.988 5.647 1.00 93.38 478 VAL A N 1
ATOM 3856 C CA . VAL A 1 478 ? -16.126 23.459 4.877 1.00 93.38 478 VAL A CA 1
ATOM 3857 C C . VAL A 1 478 ? -15.800 22.411 3.830 1.00 93.38 478 VAL A C 1
ATOM 3859 O O . VAL A 1 478 ? -15.718 21.218 4.140 1.00 93.38 478 VAL A O 1
ATOM 3862 N N . ASP A 1 479 ? -15.637 22.869 2.598 1.00 90.56 479 ASP A N 1
ATOM 3863 C CA . ASP A 1 479 ? -15.193 22.032 1.497 1.00 90.56 479 ASP A CA 1
ATOM 3864 C C . ASP A 1 479 ? -13.666 22.016 1.448 1.00 90.56 479 ASP A C 1
ATOM 3866 O O . ASP A 1 479 ? -13.015 23.060 1.554 1.00 90.56 479 ASP A O 1
ATOM 3870 N N . THR A 1 480 ? -13.099 20.825 1.333 1.00 87.00 480 THR A N 1
ATOM 3871 C CA . THR A 1 480 ? -11.655 20.596 1.279 1.00 87.00 480 THR A CA 1
ATOM 3872 C C . THR A 1 480 ? -11.376 19.589 0.170 1.00 87.00 480 THR A C 1
ATOM 3874 O O . THR A 1 480 ? -12.280 18.839 -0.195 1.00 87.00 480 THR A O 1
ATOM 3877 N N . PRO A 1 481 ? -10.135 19.461 -0.324 1.00 79.31 481 PRO A N 1
ATOM 3878 C CA . PRO A 1 481 ? -9.859 18.453 -1.344 1.00 79.31 481 PRO A CA 1
ATOM 3879 C C . PRO A 1 481 ? -10.083 17.008 -0.838 1.00 79.31 481 PRO A C 1
ATOM 3881 O O . PRO A 1 481 ? -10.345 16.113 -1.630 1.00 79.31 481 PRO A O 1
ATOM 3884 N N . ALA A 1 482 ? -10.083 16.779 0.484 1.00 76.81 482 ALA A N 1
ATOM 3885 C CA . ALA A 1 482 ? -10.460 15.504 1.112 1.00 76.81 482 ALA A CA 1
ATOM 3886 C C . ALA A 1 482 ? -11.989 15.336 1.322 1.00 76.81 482 ALA A C 1
ATOM 3888 O O . ALA A 1 482 ? -12.444 14.413 2.006 1.00 76.81 482 ALA A O 1
ATOM 3889 N N . GLY A 1 483 ? -12.796 16.252 0.784 1.00 84.62 483 GLY A N 1
ATOM 3890 C CA . GLY A 1 483 ? -14.255 16.274 0.836 1.00 84.62 483 GLY A CA 1
ATOM 3891 C C . GLY A 1 483 ? -14.839 17.266 1.846 1.00 84.62 483 GLY A C 1
ATOM 3892 O O . GLY A 1 483 ? -14.129 18.052 2.477 1.00 84.62 483 GLY A O 1
ATOM 3893 N N . LEU A 1 484 ? -16.160 17.183 2.015 1.00 91.31 484 LEU A N 1
ATOM 3894 C CA . LEU A 1 484 ? -16.951 18.065 2.871 1.00 91.31 484 LEU A CA 1
ATOM 3895 C C . LEU A 1 484 ? -16.870 17.640 4.346 1.00 91.31 484 LEU A C 1
ATOM 3897 O O . LEU A 1 484 ? -17.065 16.465 4.669 1.00 91.31 484 LEU A O 1
ATOM 3901 N N . PHE A 1 485 ? -16.610 18.591 5.245 1.00 94.44 485 PHE A N 1
ATOM 3902 C CA . PHE A 1 485 ? -16.524 18.348 6.689 1.00 94.44 485 PHE A CA 1
ATOM 3903 C C . PHE A 1 485 ? -17.323 19.370 7.490 1.00 94.44 485 PHE A C 1
ATOM 3905 O O . PHE A 1 485 ? -17.447 20.529 7.097 1.00 94.44 485 PHE A O 1
ATOM 3912 N N . ILE A 1 486 ? -17.811 18.966 8.663 1.00 97.44 486 ILE A N 1
ATOM 3913 C CA . ILE A 1 486 ? -18.434 19.883 9.620 1.00 97.44 486 ILE A CA 1
ATOM 3914 C C . ILE A 1 486 ? -17.367 20.842 10.158 1.00 97.44 486 ILE A C 1
ATOM 3916 O O . ILE A 1 486 ? -16.365 20.414 10.728 1.00 97.44 486 ILE A O 1
ATOM 3920 N N . SER A 1 487 ? -17.597 22.146 10.014 1.00 96.31 487 SER A N 1
ATOM 3921 C CA . SER A 1 487 ? -16.692 23.218 10.443 1.00 96.31 487 SER A CA 1
ATOM 3922 C C . SER A 1 487 ? -17.130 23.919 11.723 1.00 96.31 487 SER A C 1
ATOM 3924 O O . SER A 1 487 ? -16.291 24.365 12.512 1.00 96.31 487 SER A O 1
ATOM 3926 N N . GLY A 1 488 ? -18.434 23.935 11.992 1.00 95.38 488 GLY A N 1
ATOM 3927 C CA . GLY A 1 488 ? -18.983 24.548 13.190 1.00 95.38 488 GLY A CA 1
ATOM 3928 C C . GLY A 1 488 ? -20.444 24.205 13.433 1.00 95.38 488 GLY A C 1
ATOM 3929 O O . GLY A 1 488 ? -21.150 23.710 12.557 1.00 95.38 488 GLY A O 1
ATOM 3930 N N . LEU A 1 489 ? -20.894 24.476 14.652 1.00 93.38 489 LEU A N 1
ATOM 3931 C CA . LEU A 1 489 ? -22.242 24.212 15.135 1.00 93.38 489 LEU A CA 1
ATOM 3932 C C . LEU A 1 489 ? -22.825 25.494 15.720 1.00 93.38 489 LEU A C 1
ATOM 3934 O O . LEU A 1 489 ? -22.151 26.218 16.450 1.00 93.38 489 LEU A O 1
ATOM 3938 N N . MET A 1 490 ? -24.093 25.753 15.437 1.00 90.38 490 MET A N 1
ATOM 3939 C CA . MET A 1 490 ? -24.839 26.871 15.994 1.00 90.38 490 MET A CA 1
ATOM 3940 C C . MET A 1 490 ? -26.138 26.360 16.592 1.00 90.38 490 MET A C 1
ATOM 3942 O O . MET A 1 490 ? -26.869 25.604 15.958 1.00 90.38 490 MET A O 1
ATOM 3946 N N . PHE A 1 491 ? -26.444 26.802 17.801 1.00 87.19 491 PHE A N 1
ATOM 3947 C CA . PHE A 1 491 ? -27.639 26.411 18.530 1.00 87.19 491 PHE A CA 1
ATOM 3948 C C . PHE A 1 491 ? -28.443 27.657 18.851 1.00 87.19 491 PHE A C 1
ATOM 3950 O O . PHE A 1 491 ? -27.882 28.628 19.347 1.00 87.19 491 PHE A O 1
ATOM 3957 N N . VAL A 1 492 ? -29.746 27.624 18.589 1.00 85.44 492 VAL A N 1
ATOM 3958 C CA . VAL A 1 492 ? -30.684 28.685 18.961 1.00 85.44 492 VAL A CA 1
ATOM 3959 C C . VAL A 1 492 ? -31.677 28.112 19.963 1.00 85.44 492 VAL A C 1
ATOM 3961 O O . VAL A 1 492 ? -32.450 27.204 19.643 1.00 85.44 492 VAL A O 1
ATOM 3964 N N . GLY A 1 493 ? -31.631 28.631 21.187 1.00 78.06 493 GLY A N 1
ATOM 3965 C CA . GLY A 1 493 ? -32.557 28.303 22.259 1.00 78.06 493 GLY A CA 1
ATOM 3966 C C . GLY A 1 493 ? -33.938 28.933 22.056 1.00 78.06 493 GLY A C 1
ATOM 3967 O O . GLY A 1 493 ? -34.089 29.941 21.364 1.00 78.06 493 GLY A O 1
ATOM 3968 N N . ALA A 1 494 ? -34.960 28.363 22.695 1.00 71.94 494 ALA A N 1
ATOM 3969 C CA . ALA A 1 494 ? -36.327 28.896 22.680 1.00 71.94 494 ALA A CA 1
ATOM 3970 C C . ALA A 1 494 ? -36.479 30.272 23.356 1.00 71.94 494 ALA A C 1
ATOM 3972 O O . ALA A 1 494 ? -37.456 30.983 23.134 1.00 71.94 494 ALA A O 1
ATOM 3973 N N . ASP A 1 495 ? -35.506 30.652 24.179 1.00 69.94 495 ASP A N 1
ATOM 3974 C CA . ASP A 1 495 ? -35.358 31.973 24.787 1.00 69.94 495 ASP A CA 1
ATOM 3975 C C . ASP A 1 495 ? -34.689 33.002 23.853 1.00 69.94 495 ASP A C 1
ATOM 3977 O O . ASP A 1 495 ? -34.568 34.174 24.213 1.00 69.94 495 ASP A O 1
ATOM 3981 N N . GLY A 1 496 ? -34.278 32.583 22.650 1.00 67.62 496 GLY A N 1
ATOM 3982 C CA . GLY A 1 496 ? -33.570 33.404 21.670 1.00 67.62 496 GLY A CA 1
ATOM 3983 C C . GLY A 1 496 ? -32.064 33.524 21.918 1.00 67.62 496 GLY A C 1
ATOM 3984 O O . GLY A 1 496 ? -31.398 34.258 21.185 1.00 67.62 496 GLY A O 1
ATOM 3985 N N . VAL A 1 497 ? -31.513 32.828 22.921 1.00 67.75 497 VAL A N 1
ATOM 3986 C CA . VAL A 1 497 ? -30.064 32.762 23.153 1.00 67.75 497 VAL A CA 1
ATOM 3987 C C . VAL A 1 497 ? -29.435 31.879 22.079 1.00 67.75 497 VAL A C 1
ATOM 3989 O O . VAL A 1 497 ? -29.927 30.784 21.809 1.00 67.75 497 VAL A O 1
ATOM 3992 N N . PHE A 1 498 ? -28.354 32.350 21.457 1.00 75.06 498 PHE A N 1
ATOM 3993 C CA . PHE A 1 498 ? -27.598 31.565 20.488 1.00 75.06 498 PHE A CA 1
ATOM 3994 C C . PHE A 1 498 ? -26.182 31.290 20.989 1.00 75.06 498 PHE A C 1
ATOM 3996 O O . PHE A 1 498 ? -25.489 32.195 21.446 1.00 75.06 498 PHE A O 1
ATOM 4003 N N . GLU A 1 499 ? -25.756 30.038 20.864 1.00 84.12 499 GLU A N 1
ATOM 4004 C CA . GLU A 1 499 ? -24.390 29.591 21.130 1.00 84.12 499 GLU A CA 1
ATOM 4005 C C . GLU A 1 499 ? -23.788 29.092 19.817 1.00 84.12 499 GLU A C 1
ATOM 4007 O O . GLU A 1 499 ? -24.458 28.428 19.025 1.00 84.12 499 GLU A O 1
ATOM 4012 N N . SER A 1 500 ? -22.534 29.441 19.545 1.00 89.06 500 SER A N 1
ATOM 4013 C CA . SER A 1 500 ? -21.817 29.019 18.336 1.00 89.06 500 SER A CA 1
ATOM 4014 C C . SER A 1 500 ? -20.489 28.385 18.714 1.00 89.06 500 SER A C 1
ATOM 4016 O O . SER A 1 500 ? -19.811 28.854 19.624 1.00 89.06 500 SER A O 1
ATOM 4018 N N . LEU A 1 501 ? -20.119 27.329 18.002 1.00 92.44 501 LEU A N 1
ATOM 4019 C CA . LEU A 1 501 ? -18.894 26.570 18.198 1.00 92.44 501 LEU A CA 1
ATOM 4020 C C . LEU A 1 501 ? -18.202 26.357 16.863 1.00 92.44 501 LEU A C 1
ATOM 4022 O O . LEU A 1 501 ? -18.809 25.824 15.941 1.00 92.44 501 LEU A O 1
ATOM 4026 N N . GLY A 1 502 ? -16.919 26.689 16.786 1.00 94.50 502 GLY A N 1
ATOM 4027 C CA . GLY A 1 502 ? -16.115 26.412 15.600 1.00 94.50 502 GLY A CA 1
ATOM 4028 C C . GLY A 1 502 ? -16.218 27.479 14.521 1.00 94.50 502 GLY A C 1
ATOM 4029 O O . GLY A 1 502 ? -16.580 28.628 14.780 1.00 94.50 502 GLY A O 1
ATOM 4030 N N . TYR A 1 503 ? -15.851 27.097 13.306 1.00 94.19 503 TYR A N 1
ATOM 4031 C CA . TYR A 1 503 ? -15.804 27.980 12.148 1.00 94.19 503 TYR A CA 1
ATOM 4032 C C . TYR A 1 503 ? -17.181 28.046 11.492 1.00 94.19 503 TYR A C 1
ATOM 4034 O O . TYR A 1 503 ? -17.833 27.026 11.291 1.00 94.19 503 TYR A O 1
ATOM 4042 N N . THR A 1 504 ? -17.653 29.253 11.185 1.00 88.75 504 THR A N 1
ATOM 4043 C CA . THR A 1 504 ? -19.002 29.455 10.639 1.00 88.75 504 THR A CA 1
ATOM 4044 C C . THR A 1 504 ? -18.937 29.984 9.215 1.00 88.75 504 THR A C 1
ATOM 4046 O O . THR A 1 504 ? -18.687 31.168 8.994 1.00 88.75 504 THR A O 1
ATOM 4049 N N . ASN A 1 505 ? -19.247 29.120 8.254 1.00 85.69 505 ASN A N 1
ATOM 4050 C CA . ASN A 1 505 ? -19.390 29.454 6.851 1.00 85.69 505 ASN A CA 1
ATOM 4051 C C . ASN A 1 505 ? -20.876 29.606 6.493 1.00 85.69 505 ASN A C 1
ATOM 4053 O O . ASN A 1 505 ? -21.635 28.643 6.422 1.00 85.69 505 ASN A O 1
ATOM 4057 N N . LYS A 1 506 ? -21.317 30.847 6.268 1.00 80.06 506 LYS A N 1
ATOM 4058 C CA . LYS A 1 506 ? -22.736 31.144 6.007 1.00 80.06 506 LYS A CA 1
ATOM 4059 C C . LYS A 1 506 ? -23.226 30.658 4.642 1.00 80.06 506 LYS A C 1
ATOM 4061 O O . LYS A 1 506 ? -24.434 30.529 4.472 1.00 80.06 506 LYS A O 1
ATOM 4066 N N . SER A 1 507 ? -22.336 30.450 3.669 1.00 80.62 507 SER A N 1
ATOM 4067 C CA . SER A 1 507 ? -22.726 29.972 2.334 1.00 80.62 507 SER A CA 1
ATOM 4068 C C . SER A 1 507 ? -22.930 28.457 2.280 1.00 80.62 507 SER A C 1
ATOM 4070 O O . SER A 1 507 ? -23.600 27.984 1.366 1.00 80.62 507 SER A O 1
ATOM 4072 N N . GLN A 1 508 ? -22.399 27.717 3.256 1.00 86.81 508 GLN A N 1
ATOM 4073 C CA . GLN A 1 508 ? -22.494 26.261 3.361 1.00 86.81 508 GLN A CA 1
ATOM 4074 C C . GLN A 1 508 ? -23.003 25.876 4.755 1.00 86.81 508 GLN A C 1
ATOM 4076 O O . GLN A 1 508 ? -22.259 25.390 5.606 1.00 86.81 508 GLN A O 1
ATOM 4081 N N . MET A 1 509 ? -24.283 26.155 5.004 1.00 91.06 509 MET A N 1
ATOM 4082 C CA . MET A 1 509 ? -24.932 25.886 6.283 1.00 91.06 509 MET A CA 1
ATOM 4083 C C . MET A 1 509 ? -26.238 25.129 6.078 1.00 91.06 509 MET A C 1
ATOM 4085 O O . MET A 1 509 ? -27.084 25.538 5.282 1.00 91.06 509 MET A O 1
ATOM 4089 N N . GLU A 1 510 ? -26.417 24.061 6.845 1.00 93.88 510 GLU A N 1
ATOM 4090 C CA . GLU A 1 510 ? -27.661 23.302 6.904 1.00 93.88 510 GLU A CA 1
ATOM 4091 C C . GLU A 1 510 ? -28.382 23.552 8.226 1.00 93.88 510 GLU A C 1
ATOM 4093 O O . GLU A 1 510 ? -27.764 23.789 9.265 1.00 93.88 510 GLU A O 1
ATOM 4098 N N . HIS A 1 511 ? -29.711 23.505 8.187 1.00 91.50 511 HIS A N 1
ATOM 4099 C CA . HIS A 1 511 ? -30.573 23.834 9.315 1.00 91.50 511 HIS A CA 1
ATOM 4100 C C . HIS A 1 511 ? -31.409 22.619 9.719 1.00 91.50 511 HIS A C 1
ATOM 4102 O O . HIS A 1 511 ? -32.241 22.135 8.954 1.00 91.50 511 HIS A O 1
ATOM 4108 N N . LEU A 1 512 ? -31.229 22.169 10.956 1.00 88.00 512 LEU A N 1
ATOM 4109 C CA . LEU A 1 512 ? -31.984 21.096 11.585 1.00 88.00 512 LEU A CA 1
ATOM 4110 C C . LEU A 1 512 ? -33.071 21.703 12.473 1.00 88.00 512 LEU A C 1
ATOM 4112 O O . LEU A 1 512 ? -32.790 22.293 13.521 1.00 88.00 512 LEU A O 1
ATOM 4116 N N . THR A 1 513 ? -34.324 21.563 12.041 1.00 80.38 513 THR A N 1
ATOM 4117 C CA . THR A 1 513 ? -35.484 21.987 12.836 1.00 80.38 513 THR A CA 1
ATOM 4118 C C . THR A 1 513 ? -35.823 20.899 13.844 1.00 80.38 513 THR A C 1
ATOM 4120 O O . THR A 1 513 ? -36.044 19.749 13.463 1.00 80.38 513 THR A O 1
ATOM 4123 N N . LEU A 1 514 ? -35.877 21.262 15.124 1.00 80.56 514 LEU A N 1
ATOM 4124 C CA . LEU A 1 514 ? -36.219 20.347 16.210 1.00 80.56 514 LEU A CA 1
ATOM 4125 C C . LEU A 1 514 ? -37.657 20.606 16.693 1.00 80.56 514 LEU A C 1
ATOM 4127 O O . LEU A 1 514 ? -38.152 21.728 16.560 1.00 80.56 514 LEU A O 1
ATOM 4131 N N . PRO A 1 515 ? -38.362 19.601 17.247 1.00 76.75 515 PRO A N 1
ATOM 4132 C CA . PRO A 1 515 ? -39.713 19.800 17.774 1.00 76.75 515 PRO A CA 1
ATOM 4133 C C . PRO A 1 515 ? -39.753 20.852 18.899 1.00 76.75 515 PRO A C 1
ATOM 4135 O O . PRO A 1 515 ? -38.957 20.778 19.833 1.00 76.75 515 PRO A O 1
ATOM 4138 N N . GLU A 1 516 ? -40.729 21.773 18.861 1.00 66.38 516 GLU A N 1
ATOM 4139 C CA . GLU A 1 516 ? -40.841 22.960 19.747 1.00 66.38 516 GLU A CA 1
ATOM 4140 C C . GLU A 1 516 ? -40.893 22.646 21.268 1.00 66.38 516 GLU A C 1
ATOM 4142 O O . GLU A 1 516 ? -40.693 23.528 22.109 1.00 66.38 516 GLU A O 1
ATOM 4147 N N . ASP A 1 517 ? -41.099 21.379 21.644 1.00 67.44 517 ASP A N 1
ATOM 4148 C CA . ASP A 1 517 ? -41.268 20.927 23.029 1.00 67.44 517 ASP A CA 1
ATOM 4149 C C . ASP A 1 517 ? -40.257 19.888 23.529 1.00 67.44 517 ASP A C 1
ATOM 4151 O O . ASP A 1 517 ? -40.383 19.420 24.662 1.00 67.44 517 ASP A O 1
ATOM 4155 N N . GLN A 1 518 ? -39.235 19.547 22.742 1.00 67.62 518 GLN A N 1
ATOM 4156 C CA . GLN A 1 518 ? -38.263 18.517 23.116 1.00 67.62 518 GLN A CA 1
ATOM 4157 C C . GLN A 1 518 ? -36.877 19.113 23.407 1.00 67.62 518 GLN A C 1
ATOM 4159 O O . GLN A 1 518 ? -36.427 20.042 22.745 1.00 67.62 518 GLN A O 1
ATOM 4164 N N . HIS A 1 519 ? -36.187 18.579 24.421 1.00 74.69 519 HIS A N 1
ATOM 4165 C CA . HIS A 1 519 ? -34.785 18.919 24.697 1.00 74.69 519 HIS A CA 1
ATOM 4166 C C . HIS A 1 519 ? -33.829 17.991 23.941 1.00 74.69 519 HIS A C 1
ATOM 4168 O O . HIS A 1 519 ? -34.156 16.828 23.693 1.00 74.69 519 HIS A O 1
ATOM 4174 N N . VAL A 1 520 ? -32.633 18.493 23.625 1.00 82.06 520 VAL A N 1
ATOM 4175 C CA . VAL A 1 520 ? -31.556 17.690 23.032 1.00 82.06 520 VAL A CA 1
ATOM 4176 C C . VAL A 1 520 ? -30.836 16.916 24.134 1.00 82.06 520 VAL A C 1
ATOM 4178 O O . VAL A 1 520 ? -30.364 17.489 25.115 1.00 82.06 520 VAL A O 1
ATOM 4181 N N . LYS A 1 521 ? -30.774 15.596 23.975 1.00 85.06 521 LYS A N 1
ATOM 4182 C CA . LYS A 1 521 ? -30.113 14.656 24.892 1.00 85.06 521 LYS A CA 1
ATOM 4183 C C . LYS A 1 521 ? -28.728 14.220 24.440 1.00 85.06 521 LYS A C 1
ATOM 4185 O O . LYS A 1 521 ? -27.994 13.589 25.200 1.00 85.06 521 LYS A O 1
ATOM 4190 N N . GLY A 1 522 ? -28.392 14.493 23.190 1.00 88.94 522 GLY A N 1
ATOM 4191 C CA . GLY A 1 522 ? -27.185 13.966 22.595 1.00 88.94 522 GLY A CA 1
ATOM 4192 C C . GLY A 1 522 ? -27.073 14.252 21.114 1.00 88.94 522 GLY A C 1
ATOM 4193 O O . GLY A 1 522 ? -27.936 14.904 20.527 1.00 88.94 522 GLY A O 1
ATOM 4194 N N . PHE A 1 523 ? -26.037 13.676 20.521 1.00 92.19 523 PHE A N 1
ATOM 4195 C CA . PHE A 1 523 ? -25.815 13.678 19.082 1.00 92.19 523 PHE A CA 1
ATOM 4196 C C . PHE A 1 523 ? -25.494 12.270 18.594 1.00 92.19 523 PHE A C 1
ATOM 4198 O O . PHE A 1 523 ? -24.828 11.507 19.296 1.00 92.19 523 PHE A O 1
ATOM 4205 N N . GLU A 1 524 ? -25.931 11.937 17.388 1.00 93.56 524 GLU A N 1
ATOM 4206 C CA . GLU A 1 524 ? -25.311 10.879 16.595 1.00 93.56 524 GLU A CA 1
ATOM 4207 C C . GLU A 1 524 ? -24.417 11.543 15.557 1.00 93.56 524 GLU A C 1
ATOM 4209 O O . GLU A 1 524 ? -24.797 12.538 14.943 1.00 93.56 524 GLU A O 1
ATOM 4214 N N . VAL A 1 525 ? -23.197 11.040 15.420 1.00 95.00 525 VAL A N 1
ATOM 4215 C CA . VAL A 1 525 ? -22.174 11.624 14.553 1.00 95.00 525 VAL A CA 1
ATOM 4216 C C . VAL A 1 525 ? -21.609 10.555 13.639 1.00 95.00 525 VAL A C 1
ATOM 4218 O O . VAL A 1 525 ? -21.397 9.427 14.082 1.00 95.00 525 VAL A O 1
ATOM 4221 N N . ALA A 1 526 ? -21.359 10.925 12.388 1.00 93.31 526 ALA A N 1
ATOM 4222 C CA . ALA A 1 526 ? -20.668 10.107 11.405 1.00 93.31 526 ALA A CA 1
ATOM 4223 C C . ALA A 1 526 ? -19.305 10.744 11.113 1.00 93.31 526 ALA A C 1
ATOM 4225 O O . ALA A 1 526 ? -19.227 11.946 10.834 1.00 93.31 526 ALA A O 1
ATOM 4226 N N . LEU A 1 527 ? -18.232 9.966 11.243 1.00 90.44 527 LEU A N 1
ATOM 4227 C CA . LEU A 1 527 ? -16.862 10.468 11.152 1.00 90.44 527 LEU A CA 1
ATOM 4228 C C . LEU A 1 527 ? -15.911 9.447 10.529 1.00 90.44 527 LEU A C 1
ATOM 4230 O O . LEU A 1 527 ? -15.990 8.249 10.806 1.00 90.44 527 LEU A O 1
ATOM 4234 N N . ASP A 1 528 ? -14.972 9.949 9.735 1.00 83.88 528 ASP A N 1
ATOM 4235 C CA . ASP A 1 528 ? -13.844 9.183 9.216 1.00 83.88 528 ASP A CA 1
ATOM 4236 C C . ASP A 1 528 ? -12.556 9.525 9.989 1.00 83.88 528 ASP A C 1
ATOM 4238 O O . ASP A 1 528 ? -12.596 9.991 11.131 1.00 83.88 528 ASP A O 1
ATOM 4242 N N . PHE A 1 529 ? -11.392 9.208 9.421 1.00 80.88 529 PHE A N 1
ATOM 4243 C CA . PHE A 1 529 ? -10.107 9.528 10.046 1.00 80.88 529 PHE A CA 1
ATOM 4244 C C . PHE A 1 529 ? -9.779 11.032 10.016 1.00 80.88 529 PHE A C 1
ATOM 4246 O O . PHE A 1 529 ? -9.079 11.525 10.902 1.00 80.88 529 PHE A O 1
ATOM 4253 N N . CYS A 1 530 ? -10.297 11.768 9.036 1.00 81.44 530 CYS A N 1
ATOM 4254 C CA . CYS A 1 530 ? -10.007 13.176 8.785 1.00 81.44 530 CYS A CA 1
ATOM 4255 C C . CYS A 1 530 ? -10.990 14.130 9.476 1.00 81.44 530 CYS A C 1
ATOM 4257 O O . CYS A 1 530 ? -10.684 15.312 9.613 1.00 81.44 530 CYS A O 1
ATOM 4259 N N . GLY A 1 531 ? -12.156 13.658 9.921 1.00 89.50 531 GLY A N 1
ATOM 4260 C CA . GLY A 1 531 ? -13.071 14.465 10.722 1.00 89.50 531 GLY A CA 1
ATOM 4261 C C . GLY A 1 531 ? -14.532 14.047 10.623 1.00 89.50 531 GLY A C 1
ATOM 4262 O O . GLY A 1 531 ? -14.876 12.929 10.244 1.00 89.50 531 GLY A O 1
ATOM 4263 N N . PHE A 1 532 ? -15.408 14.973 11.007 1.00 95.44 532 PHE A N 1
ATOM 4264 C CA . PHE A 1 532 ? -16.849 14.751 11.075 1.00 95.44 532 PHE A CA 1
ATOM 4265 C C . PHE A 1 532 ? -17.518 15.057 9.733 1.00 95.44 532 PHE A C 1
ATOM 4267 O O . PHE A 1 532 ? -17.374 16.160 9.205 1.00 95.44 532 PHE A O 1
ATOM 4274 N N . ARG A 1 533 ? -18.281 14.090 9.216 1.00 94.94 533 ARG A N 1
ATOM 4275 C CA . ARG A 1 533 ? -18.991 14.161 7.929 1.00 94.94 533 ARG A CA 1
ATOM 4276 C C . ARG A 1 533 ? -20.457 14.538 8.093 1.00 94.94 533 ARG A C 1
ATOM 4278 O O . ARG A 1 533 ? -20.974 15.334 7.316 1.00 94.94 533 ARG A O 1
ATOM 4285 N N . ALA A 1 534 ? -21.107 14.014 9.131 1.00 96.25 534 ALA A N 1
ATOM 4286 C CA . ALA A 1 534 ? -22.515 14.284 9.392 1.00 96.25 534 ALA A CA 1
ATOM 4287 C C . ALA A 1 534 ? -22.852 14.262 10.886 1.00 96.25 534 ALA A C 1
ATOM 4289 O O . ALA A 1 534 ? -22.166 13.628 11.696 1.00 96.25 534 ALA A O 1
ATOM 4290 N N . ILE A 1 535 ? -23.932 14.952 11.253 1.00 96.12 535 ILE A N 1
ATOM 4291 C CA . ILE A 1 535 ? -24.450 15.001 12.624 1.00 96.12 535 ILE A CA 1
ATOM 4292 C C . ILE A 1 535 ? -25.980 15.033 12.644 1.00 96.12 535 ILE A C 1
ATOM 4294 O O . ILE A 1 535 ? -26.613 15.711 11.835 1.00 96.12 535 ILE A O 1
ATOM 4298 N N . ALA A 1 536 ? -26.571 14.336 13.609 1.00 93.88 536 ALA A N 1
ATOM 4299 C CA . ALA A 1 536 ? -27.987 14.407 13.945 1.00 93.88 536 ALA A CA 1
ATOM 4300 C C . ALA A 1 536 ? -28.156 14.654 15.450 1.00 93.88 536 ALA A C 1
ATOM 4302 O O . ALA A 1 536 ? -27.385 14.153 16.272 1.00 93.88 536 ALA A O 1
ATOM 4303 N N . ALA A 1 537 ? -29.177 15.419 15.833 1.00 90.88 537 ALA A N 1
ATOM 4304 C CA . ALA A 1 537 ? -29.516 15.647 17.232 1.00 90.88 537 ALA A CA 1
ATOM 4305 C C . ALA A 1 537 ? -30.415 14.521 17.756 1.00 90.88 537 ALA A C 1
ATOM 4307 O O . ALA A 1 537 ? -31.328 14.072 17.065 1.00 90.88 537 ALA A O 1
ATOM 4308 N N . ILE A 1 538 ? -30.188 14.095 18.997 1.00 89.12 538 ILE A N 1
ATOM 4309 C CA . ILE A 1 538 ? -31.048 13.138 19.700 1.00 89.12 538 ILE A CA 1
ATOM 4310 C C . ILE A 1 538 ? -31.998 13.924 20.593 1.00 89.12 538 ILE A C 1
ATOM 4312 O O . ILE A 1 538 ? -31.556 14.674 21.466 1.00 89.12 538 ILE A O 1
ATOM 4316 N N . THR A 1 539 ? -33.296 13.739 20.408 1.00 85.62 539 THR A N 1
ATOM 4317 C CA . THR A 1 539 ? -34.336 14.446 21.156 1.00 85.62 539 THR A CA 1
ATOM 4318 C C . THR A 1 539 ? -34.749 13.707 22.437 1.00 85.62 539 THR A C 1
ATOM 4320 O O . THR A 1 539 ? -34.277 12.614 22.762 1.00 85.62 539 THR A O 1
ATOM 4323 N N . GLN A 1 540 ? -35.641 14.322 23.220 1.00 80.94 540 GLN A N 1
ATOM 4324 C CA . GLN A 1 540 ? -36.088 13.834 24.527 1.00 80.94 540 GLN A CA 1
ATOM 4325 C C . GLN A 1 540 ? -36.686 12.419 24.508 1.00 80.94 540 GLN A C 1
ATOM 4327 O O . GLN A 1 540 ? -36.495 11.669 25.475 1.00 80.94 540 GLN A O 1
ATOM 4332 N N . ASP A 1 541 ? -37.417 12.072 23.450 1.00 78.31 541 ASP A N 1
ATOM 4333 C CA . ASP A 1 541 ? -38.023 10.751 23.249 1.00 78.31 541 ASP A CA 1
ATOM 4334 C C . ASP A 1 541 ? -37.020 9.703 22.735 1.00 78.31 541 ASP A C 1
ATOM 4336 O O . ASP A 1 541 ? -37.361 8.528 22.627 1.00 78.31 541 ASP A O 1
ATOM 4340 N N . GLY A 1 542 ? -35.765 10.103 22.505 1.00 76.94 542 GLY A N 1
ATOM 4341 C CA . GLY A 1 542 ? -34.689 9.239 22.036 1.00 76.94 542 GLY A CA 1
ATOM 4342 C C . GLY A 1 542 ? -34.644 9.075 20.518 1.00 76.94 542 GLY A C 1
ATOM 4343 O O . GLY A 1 542 ? -33.798 8.310 20.048 1.00 76.94 542 GLY A O 1
ATOM 4344 N N . THR A 1 543 ? -35.512 9.776 19.777 1.00 82.94 543 THR A N 1
ATOM 4345 C CA . THR A 1 543 ? -35.490 9.811 18.311 1.00 82.94 543 THR A CA 1
ATOM 4346 C C . THR A 1 543 ? -34.374 10.725 17.801 1.00 82.94 543 THR A C 1
ATOM 4348 O O . THR A 1 543 ? -33.891 11.610 18.511 1.00 82.94 543 THR A O 1
ATOM 4351 N N . THR A 1 544 ? -33.898 10.463 16.588 1.00 86.81 544 THR A N 1
ATOM 4352 C CA . THR A 1 544 ? -32.889 11.283 15.913 1.00 86.81 544 THR A CA 1
ATOM 4353 C C . THR A 1 544 ? -33.561 12.251 14.946 1.00 86.81 544 THR A C 1
ATOM 4355 O O . THR A 1 544 ? -34.552 11.914 14.295 1.00 86.81 544 THR A O 1
ATOM 4358 N N . SER A 1 545 ? -33.034 13.472 14.855 1.00 89.88 545 SER A N 1
ATOM 4359 C CA . SER A 1 545 ? -33.413 14.421 13.807 1.00 89.88 545 SER A CA 1
ATOM 4360 C C . SER A 1 545 ? -33.005 13.909 12.421 1.00 89.88 545 SER A C 1
ATOM 4362 O O . SER A 1 545 ? -32.308 12.901 12.292 1.00 89.88 545 SER A O 1
ATOM 4364 N N . SER A 1 546 ? -33.355 14.655 11.367 1.00 90.62 546 SER A N 1
ATOM 4365 C CA . SER A 1 546 ? -32.643 14.510 10.095 1.00 90.62 546 SER A CA 1
ATOM 4366 C C . SER A 1 546 ? -31.144 14.746 10.303 1.00 90.62 546 SER A C 1
ATOM 4368 O O . SER A 1 546 ? -30.743 15.504 11.195 1.00 90.62 546 SER A O 1
ATOM 4370 N N . TRP A 1 547 ? -30.330 14.096 9.482 1.00 93.06 547 TRP A N 1
ATOM 4371 C CA . TRP A 1 547 ? -28.899 14.354 9.429 1.00 93.06 547 TRP A CA 1
ATOM 4372 C C . TRP A 1 547 ? -28.638 15.680 8.720 1.00 93.06 547 TRP A C 1
ATOM 4374 O O . TRP A 1 547 ? -29.330 16.010 7.758 1.00 93.06 547 TRP A O 1
ATOM 4384 N N . ALA A 1 548 ? -27.664 16.431 9.224 1.00 95.31 548 ALA A N 1
ATOM 4385 C CA . ALA A 1 548 ? -26.968 17.437 8.439 1.00 95.31 548 ALA A CA 1
ATOM 4386 C C . ALA A 1 548 ? -25.685 16.802 7.895 1.00 95.31 548 ALA A C 1
ATOM 4388 O O . ALA A 1 548 ? -24.925 16.225 8.683 1.00 95.31 548 ALA A O 1
ATOM 4389 N N . GLY A 1 549 ? -25.449 16.916 6.589 1.00 93.69 549 GLY A N 1
ATOM 4390 C CA . GLY A 1 549 ? -24.421 16.155 5.870 1.00 93.69 549 GLY A CA 1
ATOM 4391 C C . GLY A 1 549 ? -24.825 14.701 5.579 1.00 93.69 549 GLY A C 1
ATOM 4392 O O . GLY A 1 549 ? -25.948 14.282 5.869 1.00 93.69 549 GLY A O 1
ATOM 4393 N N . ASP A 1 550 ? -23.900 13.921 5.011 1.00 90.00 550 ASP A N 1
ATOM 4394 C CA . ASP A 1 550 ? -24.146 12.532 4.597 1.00 90.00 550 ASP A CA 1
ATOM 4395 C C . ASP A 1 550 ? -23.509 11.513 5.569 1.00 90.00 550 ASP A C 1
ATOM 4397 O O . ASP A 1 550 ? -22.281 11.452 5.683 1.00 90.00 550 ASP A O 1
ATOM 4401 N N . PRO A 1 551 ? -24.312 10.724 6.312 1.00 87.62 551 PRO A N 1
ATOM 4402 C CA . PRO A 1 551 ? -23.811 9.687 7.210 1.00 87.62 551 PRO A CA 1
ATOM 4403 C C . PRO A 1 551 ? -23.576 8.335 6.515 1.00 87.62 551 PRO A C 1
ATOM 4405 O O . PRO A 1 551 ? -23.268 7.353 7.204 1.00 87.62 551 PRO A O 1
ATOM 4408 N N . ALA A 1 552 ? -23.825 8.222 5.207 1.00 80.56 552 ALA A N 1
ATOM 4409 C CA . ALA A 1 552 ? -23.620 6.988 4.463 1.00 80.56 552 ALA A CA 1
ATOM 4410 C C . ALA A 1 552 ? -22.135 6.611 4.450 1.00 80.56 552 ALA A C 1
ATOM 4412 O O . ALA A 1 552 ? -21.266 7.469 4.367 1.00 80.56 552 ALA A O 1
ATOM 4413 N N . ASN A 1 553 ? -21.842 5.314 4.548 1.00 75.25 553 ASN A N 1
ATOM 4414 C CA . ASN A 1 553 ? -20.487 4.764 4.429 1.00 75.25 553 ASN A CA 1
ATOM 4415 C C . ASN A 1 553 ? -19.458 5.259 5.464 1.00 75.25 553 ASN A C 1
ATOM 4417 O O . ASN A 1 553 ? -18.271 4.965 5.327 1.00 75.25 553 ASN A O 1
ATOM 4421 N N . TYR A 1 554 ? -19.891 5.911 6.549 1.00 84.81 554 TYR A N 1
ATOM 4422 C CA . TYR A 1 554 ? -19.000 6.357 7.622 1.00 84.81 554 TYR A CA 1
ATOM 4423 C C . TYR A 1 554 ? -19.334 5.711 8.971 1.00 84.81 554 TYR A C 1
ATOM 4425 O O . TYR A 1 554 ? -20.511 5.573 9.318 1.00 84.81 554 TYR A O 1
ATOM 4433 N N . PRO A 1 555 ? -18.315 5.357 9.777 1.00 86.06 555 PRO A N 1
ATOM 4434 C CA . PRO A 1 555 ? -18.510 4.941 11.157 1.00 86.06 555 PRO A CA 1
ATOM 4435 C C . PRO A 1 555 ? -19.309 5.955 11.976 1.00 86.06 555 PRO A C 1
ATOM 4437 O O . PRO A 1 555 ? -19.107 7.166 11.869 1.00 86.06 555 PRO A O 1
ATOM 4440 N N . ARG A 1 556 ? -20.186 5.449 12.843 1.00 90.06 556 ARG A N 1
ATOM 4441 C CA . ARG A 1 556 ? -21.113 6.236 13.651 1.00 90.06 556 ARG A CA 1
ATOM 4442 C C . ARG A 1 556 ? -20.849 6.076 15.137 1.00 90.06 556 ARG A C 1
ATOM 4444 O O . ARG A 1 556 ? -20.560 4.986 15.634 1.00 90.06 556 ARG A O 1
ATOM 4451 N N . ARG A 1 557 ? -21.002 7.175 15.871 1.00 90.31 557 ARG A N 1
ATOM 4452 C CA . ARG A 1 557 ? -20.897 7.206 17.330 1.00 90.31 557 ARG A CA 1
ATOM 4453 C C . ARG A 1 557 ? -22.033 8.005 17.943 1.00 90.31 557 ARG A C 1
ATOM 4455 O O . ARG A 1 557 ? -22.446 9.032 17.415 1.00 90.31 557 ARG A O 1
ATOM 4462 N N . ARG A 1 558 ? -22.510 7.539 19.094 1.00 89.38 558 ARG A N 1
ATOM 4463 C CA . ARG A 1 558 ? -23.585 8.175 19.853 1.00 89.38 558 ARG A CA 1
ATOM 4464 C C . ARG A 1 558 ? -23.024 8.890 21.078 1.00 89.38 558 ARG A C 1
ATOM 4466 O O . ARG A 1 558 ? -22.359 8.291 21.913 1.00 89.38 558 ARG A O 1
ATOM 4473 N N . LEU A 1 559 ? -23.302 10.182 21.193 1.00 89.31 559 LEU A N 1
ATOM 4474 C CA . LEU A 1 559 ? -22.958 11.037 22.327 1.00 89.31 559 LEU A CA 1
ATOM 4475 C C . LEU A 1 559 ? -24.234 11.350 23.110 1.00 89.31 559 LEU A C 1
ATOM 4477 O O . LEU A 1 559 ? -24.786 12.432 22.969 1.00 89.31 559 LEU A O 1
ATOM 4481 N N . TYR A 1 560 ? -24.731 10.398 23.903 1.00 86.38 560 TYR A N 1
ATOM 4482 C CA . TYR A 1 560 ? -26.060 10.468 24.534 1.00 86.38 560 TYR A CA 1
ATOM 4483 C C . TYR A 1 560 ? -26.000 10.468 26.062 1.00 86.38 560 TYR A C 1
ATOM 4485 O O . TYR A 1 560 ? -25.295 9.632 26.627 1.00 86.38 560 TYR A O 1
ATOM 4493 N N . ASP A 1 561 ? -26.769 11.336 26.730 1.00 81.88 561 ASP A N 1
ATOM 4494 C CA . ASP A 1 561 ? -27.049 11.274 28.172 1.00 81.88 561 ASP A CA 1
ATOM 4495 C C . ASP A 1 561 ? -28.557 11.291 28.466 1.00 81.88 561 ASP A C 1
ATOM 4497 O O . ASP A 1 561 ? -29.357 11.875 27.737 1.00 81.88 561 ASP A O 1
ATOM 4501 N N . VAL A 1 562 ? -28.957 10.666 29.572 1.00 77.25 562 VAL A N 1
ATOM 4502 C CA . VAL A 1 562 ? -30.362 10.618 29.993 1.00 77.25 562 VAL A CA 1
ATOM 4503 C C . VAL A 1 562 ? -30.823 11.972 30.540 1.00 77.25 562 VAL A C 1
ATOM 4505 O O . VAL A 1 562 ? -31.989 12.325 30.354 1.00 77.25 562 VAL A O 1
ATOM 4508 N N . GLU A 1 563 ? -29.928 12.716 31.197 1.00 78.06 563 GLU A N 1
ATOM 4509 C CA . GLU A 1 563 ? -30.228 14.005 31.837 1.00 78.06 563 GLU A CA 1
ATOM 4510 C C . GLU A 1 563 ? -30.091 15.206 30.885 1.00 78.06 563 GLU A C 1
ATOM 4512 O O . GLU A 1 563 ? -30.529 16.306 31.221 1.00 78.06 563 GLU A O 1
ATOM 4517 N N . GLY A 1 564 ? -29.561 14.991 29.677 1.00 78.31 564 GLY A N 1
ATOM 4518 C CA . GLY A 1 564 ? -29.308 16.037 28.686 1.00 78.31 564 GLY A CA 1
ATOM 4519 C C . GLY A 1 564 ? -27.826 16.382 28.543 1.00 78.31 564 GLY A C 1
ATOM 4520 O O . GLY A 1 564 ? -26.964 15.732 29.126 1.00 78.31 564 GLY A O 1
ATOM 4521 N N . ILE A 1 565 ? -27.532 17.412 27.752 1.00 81.75 565 ILE A N 1
ATOM 4522 C CA . ILE A 1 565 ? -26.176 17.953 27.595 1.00 81.75 565 ILE A CA 1
ATOM 4523 C C . ILE A 1 565 ? -26.103 19.283 28.342 1.00 81.75 565 ILE A C 1
ATOM 4525 O O . ILE A 1 565 ? -26.967 20.135 28.130 1.00 81.75 565 ILE A O 1
ATOM 4529 N N . SER A 1 566 ? -25.088 19.477 29.188 1.00 85.62 566 SER A N 1
ATOM 4530 C CA . SER A 1 566 ? -24.848 20.774 29.843 1.00 85.62 566 SER A CA 1
ATOM 4531 C C . SER A 1 566 ? -23.579 21.462 29.348 1.00 85.62 566 SER A C 1
ATOM 4533 O O . SER A 1 566 ? -23.465 22.684 29.419 1.00 85.62 566 SER A O 1
ATOM 4535 N N . LEU A 1 567 ? -22.648 20.705 28.771 1.00 88.56 567 LEU A N 1
ATOM 4536 C CA . LEU A 1 567 ? -21.417 21.229 28.204 1.00 88.56 567 LEU A CA 1
ATOM 4537 C C . LEU A 1 567 ? -21.055 20.439 26.949 1.00 88.56 567 LEU A C 1
ATOM 4539 O O . LEU A 1 567 ? -20.915 19.217 26.976 1.00 88.56 567 LEU A O 1
ATOM 4543 N N . ILE A 1 568 ? -20.838 21.168 25.859 1.00 91.50 568 ILE A N 1
ATOM 4544 C CA . ILE A 1 568 ? -20.193 20.652 24.654 1.00 91.50 568 ILE A CA 1
ATOM 4545 C C . ILE A 1 568 ? -18.767 21.184 24.630 1.00 91.50 568 ILE A C 1
ATOM 4547 O O . ILE A 1 568 ? -18.548 22.384 24.799 1.00 91.50 568 ILE A O 1
ATOM 4551 N N . VAL A 1 569 ? -17.807 20.296 24.387 1.00 94.00 569 VAL A N 1
ATOM 4552 C CA . VAL A 1 569 ? -16.421 20.650 24.074 1.00 94.00 569 VAL A CA 1
ATOM 4553 C C . VAL A 1 569 ? -16.132 20.164 22.666 1.00 94.00 569 VAL A C 1
ATOM 4555 O O . VAL A 1 569 ? -16.175 18.968 22.394 1.00 94.00 569 VAL A O 1
ATOM 4558 N N . ALA A 1 570 ? -15.847 21.099 21.774 1.00 95.44 570 ALA A N 1
ATOM 4559 C CA . ALA A 1 570 ? -15.519 20.827 20.388 1.00 95.44 570 ALA A CA 1
ATOM 4560 C C . ALA A 1 570 ? -14.053 21.186 20.135 1.00 95.44 570 ALA A C 1
ATOM 4562 O O . ALA A 1 570 ? -13.581 22.257 20.525 1.00 95.44 570 ALA A O 1
ATOM 4563 N N . GLN A 1 571 ? -13.328 20.271 19.506 1.00 94.75 571 GLN A N 1
ATOM 4564 C CA . GLN A 1 571 ? -11.934 20.435 19.126 1.00 94.75 571 GLN A CA 1
ATOM 4565 C C . GLN A 1 571 ? -11.834 20.509 17.610 1.00 94.75 571 GLN A C 1
ATOM 4567 O O . GLN A 1 571 ? -12.468 19.736 16.889 1.00 94.75 571 GLN A O 1
ATOM 4572 N N . PHE A 1 572 ? -11.019 21.442 17.143 1.00 94.19 572 PHE A N 1
ATOM 4573 C CA . PHE A 1 572 ? -10.908 21.797 15.742 1.00 94.19 572 PHE A CA 1
ATOM 4574 C C . PHE A 1 572 ? -9.450 21.793 15.306 1.00 94.19 572 PHE A C 1
ATOM 4576 O O . PHE A 1 572 ? -8.554 22.156 16.080 1.00 94.19 572 PHE A O 1
ATOM 4583 N N . ASP A 1 573 ? -9.230 21.444 14.047 1.00 91.69 573 ASP A N 1
ATOM 4584 C CA . ASP A 1 573 ? -8.011 21.825 13.346 1.00 91.69 573 ASP A CA 1
ATOM 4585 C C . ASP A 1 573 ? -8.140 23.292 12.853 1.00 91.69 573 ASP A C 1
ATOM 4587 O O . ASP A 1 573 ? -8.820 24.120 13.479 1.00 91.69 573 ASP A O 1
ATOM 4591 N N . ALA A 1 574 ? -7.467 23.678 11.768 1.00 89.12 574 ALA A N 1
ATOM 4592 C CA . ALA A 1 574 ? -7.592 25.022 11.197 1.00 89.12 574 ALA A CA 1
ATOM 4593 C C . ALA A 1 574 ? -8.946 25.325 10.532 1.00 89.12 574 ALA A C 1
ATOM 4595 O O . ALA A 1 574 ? -9.211 26.493 10.260 1.00 89.12 574 ALA A O 1
ATOM 4596 N N . LEU A 1 575 ? -9.775 24.315 10.260 1.00 91.06 575 LEU A N 1
ATOM 4597 C CA . LEU A 1 575 ? -10.933 24.408 9.365 1.00 91.06 575 LEU A CA 1
ATOM 4598 C C . LEU A 1 575 ? -12.183 23.704 9.886 1.00 91.06 575 LEU A C 1
ATOM 4600 O O . LEU A 1 575 ? -13.302 24.174 9.683 1.00 91.06 575 LEU A O 1
ATOM 4604 N N . LYS A 1 576 ? -11.996 22.531 10.487 1.00 93.69 576 LYS A N 1
ATOM 4605 C CA . LYS A 1 576 ? -13.027 21.521 10.684 1.00 93.69 576 LYS A CA 1
ATOM 4606 C C . LYS A 1 576 ? -13.010 20.927 12.083 1.00 93.69 576 LYS A C 1
ATOM 4608 O O . LYS A 1 576 ? -12.021 20.985 12.817 1.00 93.69 576 LYS A O 1
ATOM 4613 N N . LEU A 1 577 ? -14.161 20.384 12.459 1.00 96.19 577 LEU A N 1
ATOM 4614 C CA . LEU A 1 577 ? -14.388 19.650 13.692 1.00 96.19 577 LEU A CA 1
ATOM 4615 C C . LEU A 1 577 ? -13.686 18.292 13.601 1.00 96.19 577 LEU A C 1
ATOM 4617 O O . LEU A 1 577 ? -13.964 17.503 12.698 1.00 96.19 577 LEU A O 1
ATOM 4621 N N . VAL A 1 578 ? -12.797 18.018 14.556 1.00 93.94 578 VAL A N 1
ATOM 4622 C CA . VAL A 1 578 ? -12.003 16.775 14.611 1.00 93.94 578 VAL A CA 1
ATOM 4623 C C . VAL A 1 578 ? -12.294 15.948 15.861 1.00 93.94 578 VAL A C 1
ATOM 4625 O O . VAL A 1 578 ? -12.078 14.739 15.859 1.00 93.94 578 VAL A O 1
ATOM 4628 N N . SER A 1 579 ? -12.845 16.568 16.909 1.00 94.25 579 SER A N 1
ATOM 4629 C CA . SER A 1 579 ? -13.390 15.873 18.078 1.00 94.25 579 SER A CA 1
ATOM 4630 C C . SER A 1 579 ? -14.585 16.625 18.647 1.00 94.25 579 SER A C 1
ATOM 4632 O O . SER A 1 579 ? -14.590 17.856 18.730 1.00 94.25 579 SER A O 1
ATOM 4634 N N . LEU A 1 580 ? -15.604 15.871 19.052 1.00 94.94 580 LEU A N 1
ATOM 4635 C CA . LEU A 1 580 ? -16.801 16.396 19.695 1.00 94.94 580 LEU A CA 1
ATOM 4636 C C . LEU A 1 580 ? -17.043 15.643 20.993 1.00 94.94 580 LEU A C 1
ATOM 4638 O O . LEU A 1 580 ? -17.159 14.419 21.009 1.00 94.94 580 LEU A O 1
ATOM 4642 N N . SER A 1 581 ? -17.139 16.383 22.086 1.00 92.75 581 SER A N 1
ATOM 4643 C CA . SER A 1 581 ? -17.327 15.833 23.419 1.00 92.75 581 SER A CA 1
ATOM 4644 C C . SER A 1 581 ? -18.520 16.458 24.115 1.00 92.75 581 SER A C 1
ATOM 4646 O O . SER A 1 581 ? -18.821 17.637 23.931 1.00 92.75 581 SER A O 1
ATOM 4648 N N . ARG A 1 582 ? -19.148 15.667 24.982 1.00 89.88 582 ARG A N 1
ATOM 4649 C CA . ARG A 1 582 ? -20.151 16.132 25.940 1.00 89.88 582 ARG A CA 1
ATOM 4650 C C . ARG A 1 582 ? -19.731 15.813 27.370 1.00 89.88 582 ARG A C 1
ATOM 4652 O O . ARG A 1 582 ? -18.928 14.904 27.588 1.00 89.88 582 ARG A O 1
ATOM 4659 N N . ASP A 1 583 ? -20.289 16.521 28.338 1.00 86.44 583 ASP A N 1
ATOM 4660 C CA . ASP A 1 583 ? -20.079 16.290 29.767 1.00 86.44 583 ASP A CA 1
ATOM 4661 C C . ASP A 1 583 ? -20.765 15.035 30.294 1.00 86.44 583 ASP A C 1
ATOM 4663 O O . ASP A 1 583 ? -21.863 14.699 29.869 1.00 86.44 583 ASP A O 1
ATOM 4667 N N . ARG A 1 584 ? -20.148 14.347 31.258 1.00 82.38 584 ARG A N 1
ATOM 4668 C CA . ARG A 1 584 ? -20.683 13.152 31.921 1.00 82.38 584 ARG A CA 1
ATOM 4669 C C . ARG A 1 584 ? -21.528 13.510 33.147 1.00 82.38 584 ARG A C 1
ATOM 4671 O O . ARG A 1 584 ? -21.019 13.530 34.266 1.00 82.38 584 ARG A O 1
ATOM 4678 N N . ILE A 1 585 ? -22.827 13.729 32.942 1.00 73.81 585 ILE A N 1
ATOM 4679 C CA . ILE A 1 585 ? -23.766 14.080 34.021 1.00 73.81 585 ILE A CA 1
ATOM 4680 C C . ILE A 1 585 ? -24.119 12.855 34.882 1.00 73.81 585 ILE A C 1
ATOM 4682 O O . ILE A 1 585 ? -23.970 12.875 36.108 1.00 73.81 585 ILE A O 1
ATOM 4686 N N . ALA A 1 586 ? -24.530 11.747 34.258 1.00 68.50 586 ALA A N 1
ATOM 4687 C CA . ALA A 1 586 ? -24.902 10.537 34.986 1.00 68.50 586 ALA A CA 1
ATOM 4688 C C . ALA A 1 586 ? -23.677 9.685 35.384 1.00 68.50 586 ALA A C 1
ATOM 4690 O O . ALA A 1 586 ? -22.844 9.322 34.554 1.00 68.50 586 ALA A O 1
ATOM 4691 N N . LYS A 1 587 ? -23.610 9.246 36.652 1.00 64.81 587 LYS A N 1
ATOM 4692 C CA . LYS A 1 587 ? -22.585 8.293 37.149 1.00 64.81 587 LYS A CA 1
ATOM 4693 C C . LYS A 1 587 ? -22.824 6.831 36.736 1.00 64.81 587 LYS A C 1
ATOM 4695 O O . LYS A 1 587 ? -22.055 5.952 37.125 1.00 64.81 587 LYS A O 1
ATOM 4700 N N . LYS A 1 588 ? -23.910 6.537 36.016 1.00 64.88 588 LYS A N 1
ATOM 4701 C CA . LYS A 1 588 ? -24.261 5.168 35.612 1.00 64.88 588 LYS A CA 1
ATOM 4702 C C . LYS A 1 588 ? -23.301 4.691 34.515 1.00 64.88 588 LYS A C 1
ATOM 4704 O O . LYS A 1 588 ? -22.941 5.471 33.639 1.00 64.88 588 LYS A O 1
ATOM 4709 N N . LEU A 1 589 ? -22.906 3.413 34.548 1.00 60.22 589 LEU A N 1
ATOM 4710 C CA . LEU A 1 589 ? -22.187 2.806 33.423 1.00 60.22 589 LEU A CA 1
ATOM 4711 C C . LEU A 1 589 ? -23.035 2.941 32.151 1.00 60.22 589 LEU A C 1
ATOM 4713 O O . LEU A 1 589 ? -24.211 2.572 32.154 1.00 60.22 589 LEU A O 1
ATOM 4717 N N . GLN A 1 590 ? -22.427 3.472 31.093 1.00 65.38 590 GLN A N 1
ATOM 4718 C CA . GLN A 1 590 ? -23.059 3.563 29.784 1.00 65.38 590 GLN A CA 1
ATOM 4719 C C . GLN A 1 590 ? -23.152 2.193 29.126 1.00 65.38 590 GLN A C 1
ATOM 4721 O O . GLN A 1 590 ? -22.275 1.344 29.311 1.00 65.38 590 GLN A O 1
ATOM 4726 N N . GLU A 1 591 ? -24.206 1.994 28.340 1.00 70.12 591 GLU A N 1
ATOM 4727 C CA . GLU A 1 591 ? -24.353 0.785 27.540 1.00 70.12 591 GLU A CA 1
ATOM 4728 C C . GLU A 1 591 ? -23.297 0.765 26.413 1.00 70.12 591 GLU A C 1
ATOM 4730 O O . GLU A 1 591 ? -22.917 1.829 25.918 1.00 70.12 591 GLU A O 1
ATOM 4735 N N . PRO A 1 592 ? -22.808 -0.417 25.982 1.00 71.31 592 PRO A N 1
ATOM 4736 C CA . PRO A 1 592 ? -21.847 -0.542 24.879 1.00 71.31 592 PRO A CA 1
ATOM 4737 C C . PRO A 1 592 ? -22.244 0.247 23.624 1.00 71.31 592 PRO A C 1
ATOM 4739 O O . PRO A 1 592 ? -21.398 0.897 23.014 1.00 71.31 592 PRO A O 1
ATOM 4742 N N . ARG A 1 593 ? -23.546 0.265 23.309 1.00 76.88 593 ARG A N 1
ATOM 4743 C CA . ARG A 1 593 ? -24.156 1.059 22.236 1.00 76.88 593 ARG A CA 1
ATOM 4744 C C . ARG A 1 593 ? -23.713 2.526 22.241 1.00 76.88 593 ARG A C 1
ATOM 4746 O O . ARG A 1 593 ? -23.357 3.048 21.193 1.00 76.88 593 ARG A O 1
ATOM 4753 N N . ASP A 1 594 ? -23.705 3.160 23.412 1.00 77.69 594 ASP A N 1
ATOM 4754 C CA . ASP A 1 594 ? -23.415 4.590 23.577 1.00 77.69 594 ASP A CA 1
ATOM 4755 C C . ASP A 1 594 ? -21.911 4.883 23.754 1.00 77.69 594 ASP A C 1
ATOM 4757 O O . ASP A 1 594 ? -21.502 6.042 23.794 1.00 77.69 594 ASP A O 1
ATOM 4761 N N . ARG A 1 595 ? -21.070 3.847 23.899 1.00 74.12 595 ARG A N 1
ATOM 4762 C CA . ARG A 1 595 ? -19.625 3.991 24.157 1.00 74.12 595 ARG A CA 1
ATOM 4763 C C . ARG A 1 595 ? -18.749 3.649 22.948 1.00 74.12 595 ARG A C 1
ATOM 4765 O O . ARG A 1 595 ? -17.627 4.149 22.869 1.00 74.12 595 ARG A O 1
ATOM 4772 N N . LEU A 1 596 ? -19.219 2.770 22.066 1.00 76.94 596 LEU A N 1
ATOM 4773 C CA . LEU A 1 596 ? -18.434 2.182 20.977 1.00 76.94 596 LEU A CA 1
ATOM 4774 C C . LEU A 1 596 ? -18.669 2.906 19.642 1.00 76.94 596 LEU A C 1
ATOM 4776 O O . LEU A 1 596 ? -19.631 3.660 19.488 1.00 76.94 596 LEU A O 1
ATOM 4780 N N . LEU A 1 597 ? -17.746 2.699 18.703 1.00 78.56 597 LEU A N 1
ATOM 4781 C CA . LEU A 1 597 ? -17.857 3.138 17.313 1.00 78.56 597 LEU A CA 1
ATOM 4782 C C . LEU A 1 597 ? -18.496 2.000 16.505 1.00 78.56 597 LEU A C 1
ATOM 4784 O O . LEU A 1 597 ? -18.075 0.856 16.657 1.00 78.56 597 LEU A O 1
ATOM 4788 N N . TRP A 1 598 ? -19.488 2.294 15.670 1.00 81.19 598 TRP A N 1
ATOM 4789 C CA . TRP A 1 598 ? -20.261 1.289 14.929 1.00 81.19 598 TRP A CA 1
ATOM 4790 C C . TRP A 1 598 ? -20.241 1.559 13.427 1.00 81.19 598 TRP A C 1
ATOM 4792 O O . TRP A 1 598 ? -20.140 2.711 13.018 1.00 81.19 598 TRP A O 1
ATOM 4802 N N . TYR A 1 599 ? -20.362 0.524 12.603 1.00 76.44 599 TYR A N 1
ATOM 4803 C CA . TYR A 1 599 ? -20.500 0.650 11.154 1.00 76.44 599 TYR A CA 1
ATOM 4804 C C . TYR A 1 599 ? -21.434 -0.437 10.590 1.00 76.44 599 TYR A C 1
ATOM 4806 O O . TYR A 1 599 ? -21.409 -1.562 11.086 1.00 76.44 599 TYR A O 1
ATOM 4814 N N . PRO A 1 600 ? -22.251 -0.146 9.563 1.00 66.88 600 PRO A N 1
ATOM 4815 C CA . PRO A 1 600 ? -22.571 1.197 9.082 1.00 66.88 600 PRO A CA 1
ATOM 4816 C C . PRO A 1 600 ? -23.529 1.932 10.033 1.00 66.88 600 PRO A C 1
ATOM 4818 O O . PRO A 1 600 ? -23.567 3.160 10.030 1.00 66.88 600 PRO A O 1
ATOM 4821 N N . GLU A 1 601 ? -24.274 1.218 10.885 1.00 77.94 601 GLU A N 1
ATOM 4822 C CA . GLU A 1 601 ? -25.276 1.818 11.772 1.00 77.94 601 GLU A CA 1
ATOM 4823 C C . GLU A 1 601 ? -25.090 1.436 13.245 1.00 77.94 601 GLU A C 1
ATOM 4825 O O . GLU A 1 601 ? -24.458 0.443 13.590 1.00 77.94 601 GLU A O 1
ATOM 4830 N N . ILE A 1 602 ? -25.652 2.248 14.141 1.00 80.75 602 ILE A N 1
ATOM 4831 C CA . ILE A 1 602 ? -25.642 1.984 15.583 1.00 80.75 602 ILE A CA 1
ATOM 4832 C C . ILE A 1 602 ? -26.806 1.037 15.901 1.00 80.75 602 ILE A C 1
ATOM 4834 O O . ILE A 1 602 ? -27.937 1.352 15.524 1.00 80.75 602 ILE A O 1
ATOM 4838 N N . PRO A 1 603 ? -26.595 -0.070 16.639 1.00 76.81 603 PRO A N 1
ATOM 4839 C CA . PRO A 1 603 ? -27.668 -1.012 16.931 1.00 76.81 603 PRO A CA 1
ATOM 4840 C C . PRO A 1 603 ? -28.812 -0.354 17.712 1.00 76.81 603 PRO A C 1
ATOM 4842 O O . PRO A 1 603 ? -28.552 0.500 18.567 1.00 76.81 603 PRO A O 1
ATOM 4845 N N . PRO A 1 604 ? -30.076 -0.730 17.450 1.00 75.06 604 PRO A N 1
ATOM 4846 C CA . PRO A 1 604 ? -31.234 -0.191 18.154 1.00 75.06 604 PRO A CA 1
ATOM 4847 C C . PRO A 1 604 ? -31.289 -0.685 19.620 1.00 75.06 604 PRO A C 1
ATOM 4849 O O . PRO A 1 604 ? -30.679 -1.705 19.959 1.00 75.06 604 PRO A O 1
ATOM 4852 N N . PRO A 1 605 ? -31.972 0.042 20.530 1.00 71.81 605 PRO A N 1
ATOM 4853 C CA . PRO A 1 605 ? -31.954 -0.234 21.977 1.00 71.81 605 PRO A CA 1
ATOM 4854 C C . PRO A 1 605 ? -32.548 -1.593 22.384 1.00 71.81 605 PRO A C 1
ATOM 4856 O O . PRO A 1 605 ? -32.299 -2.067 23.493 1.00 71.81 605 PRO A O 1
ATOM 4859 N N . GLU A 1 606 ? -33.349 -2.213 21.520 1.00 66.56 606 GLU A N 1
ATOM 4860 C CA . GLU A 1 606 ? -33.987 -3.515 21.725 1.00 66.56 606 GLU A CA 1
ATOM 4861 C C . GLU A 1 606 ? -32.984 -4.680 21.673 1.00 66.56 606 GLU A C 1
ATOM 4863 O O . GLU A 1 606 ? -33.272 -5.782 22.150 1.00 66.56 606 GLU A O 1
ATOM 4868 N N . ILE A 1 607 ? -31.784 -4.455 21.131 1.00 61.91 607 ILE A N 1
ATOM 4869 C CA . ILE A 1 607 ? -30.741 -5.476 21.066 1.00 61.91 607 ILE A CA 1
ATOM 4870 C C . ILE A 1 607 ? -29.852 -5.368 22.310 1.00 61.91 607 ILE A C 1
ATOM 4872 O O . ILE A 1 607 ? -29.249 -4.332 22.587 1.00 61.91 607 ILE A O 1
ATOM 4876 N N . PHE A 1 608 ? -29.771 -6.459 23.075 1.00 55.38 608 PHE A N 1
ATOM 4877 C CA . PHE A 1 608 ? -28.934 -6.563 24.269 1.00 55.38 608 PHE A CA 1
ATOM 4878 C C . PHE A 1 608 ? -27.902 -7.659 24.110 1.00 55.38 608 PHE A C 1
ATOM 4880 O O . PHE A 1 608 ? -28.193 -8.723 23.573 1.00 55.38 608 PHE A O 1
ATOM 4887 N N . PHE A 1 609 ? -26.711 -7.384 24.624 1.00 55.28 609 PHE A N 1
ATOM 4888 C CA . PHE A 1 609 ? -25.569 -8.273 24.537 1.00 55.28 609 PHE A CA 1
ATOM 4889 C C . PHE A 1 609 ? -25.229 -8.735 25.941 1.00 55.28 609 PHE A C 1
ATOM 4891 O O . PHE A 1 609 ? -24.606 -8.004 26.713 1.00 55.28 609 PHE A O 1
ATOM 4898 N N . ASP A 1 610 ? -25.687 -9.934 26.281 1.00 42.16 610 ASP A N 1
ATOM 4899 C CA . ASP A 1 610 ? -25.168 -10.642 27.441 1.00 42.16 610 ASP A CA 1
ATOM 4900 C C . ASP A 1 610 ? -23.875 -11.347 27.014 1.00 42.16 610 ASP A C 1
ATOM 4902 O O . ASP A 1 610 ? -23.837 -11.989 25.966 1.00 42.16 610 ASP A O 1
ATOM 4906 N N . GLY A 1 611 ? -22.791 -11.177 27.769 1.00 40.50 611 GLY A N 1
ATOM 4907 C CA . GLY A 1 611 ? -21.537 -11.876 27.474 1.00 40.50 611 GLY A CA 1
ATOM 4908 C C . GLY A 1 611 ? -20.609 -11.241 26.432 1.00 40.50 611 GLY A C 1
ATOM 4909 O O . GLY A 1 611 ? -19.738 -11.945 25.925 1.00 40.50 611 GLY A O 1
ATOM 4910 N N . LEU A 1 612 ? -20.674 -9.923 26.178 1.00 48.38 612 LEU A N 1
ATOM 4911 C CA . LEU A 1 612 ? -19.444 -9.224 25.775 1.00 48.38 612 LEU A CA 1
ATOM 4912 C C . LEU A 1 612 ? -18.429 -9.512 26.893 1.00 48.38 612 LEU A C 1
ATOM 4914 O O . LEU A 1 612 ? -18.492 -8.876 27.952 1.00 48.38 612 LEU A O 1
ATOM 4918 N N . ARG A 1 613 ? -17.524 -10.496 26.694 1.00 43.06 613 ARG A N 1
ATOM 4919 C CA . ARG A 1 613 ? -16.286 -10.590 27.488 1.00 43.06 613 ARG A CA 1
ATOM 4920 C C . ARG A 1 613 ? -15.780 -9.160 27.563 1.00 43.06 613 ARG A C 1
ATOM 4922 O O . ARG A 1 613 ? -15.888 -8.489 26.532 1.00 43.06 613 ARG A O 1
ATOM 4929 N N . PRO A 1 614 ? -15.368 -8.658 28.743 1.00 37.09 614 PRO A N 1
ATOM 4930 C CA . PRO A 1 614 ? -14.968 -7.267 28.870 1.00 37.09 614 PRO A CA 1
ATOM 4931 C C . PRO A 1 614 ? -14.058 -6.992 27.690 1.00 37.09 614 PRO A C 1
ATOM 4933 O O . PRO A 1 614 ? -13.017 -7.631 27.610 1.00 37.09 614 PRO A O 1
ATOM 4936 N N . LEU A 1 615 ? -14.544 -6.178 26.737 1.00 43.91 615 LEU A N 1
ATOM 4937 C CA . LEU A 1 615 ? -13.756 -5.685 25.620 1.00 43.91 615 LEU A CA 1
ATOM 4938 C C . LEU A 1 615 ? -12.508 -5.216 26.330 1.00 43.91 615 LEU A C 1
ATOM 4940 O O . LEU A 1 615 ? -12.622 -4.305 27.169 1.00 43.91 615 LEU A O 1
ATOM 4944 N N . ASP A 1 616 ? -11.420 -5.978 26.175 1.00 37.78 616 ASP A N 1
ATOM 4945 C CA . ASP A 1 616 ? -10.253 -5.808 27.021 1.00 37.78 616 ASP A CA 1
ATOM 4946 C C . ASP A 1 616 ? -9.900 -4.328 26.949 1.00 37.78 616 ASP A C 1
ATOM 4948 O O . ASP A 1 616 ? -10.246 -3.651 25.976 1.00 37.78 616 ASP A O 1
ATOM 4952 N N . LYS A 1 617 ? -9.326 -3.786 28.025 1.00 36.72 617 LYS A N 1
ATOM 4953 C CA . LYS A 1 617 ? -9.138 -2.345 28.308 1.00 36.72 617 LYS A CA 1
ATOM 4954 C C . LYS A 1 617 ? -8.430 -1.506 27.209 1.00 36.72 617 LYS A C 1
ATOM 4956 O O . LYS A 1 617 ? -8.016 -0.384 27.482 1.00 36.72 617 LYS A O 1
ATOM 4961 N N . LYS A 1 618 ? -8.284 -2.037 26.002 1.00 39.22 618 LYS A N 1
ATOM 4962 C CA . LYS A 1 618 ? -7.588 -1.574 24.820 1.00 39.22 618 LYS A CA 1
ATOM 4963 C C . LYS A 1 618 ? -8.418 -1.460 23.538 1.00 39.22 618 LYS A C 1
ATOM 4965 O O . LYS A 1 618 ? -7.794 -1.072 22.566 1.00 39.22 618 LYS A O 1
ATOM 4970 N N . VAL A 1 619 ? -9.735 -1.726 23.483 1.00 44.34 619 VAL A N 1
ATOM 4971 C CA . VAL A 1 619 ? -10.469 -1.452 22.221 1.00 44.34 619 VAL A CA 1
ATOM 4972 C C . VAL A 1 619 ? -10.332 0.027 21.893 1.00 44.34 619 VAL A C 1
ATOM 4974 O O . VAL A 1 619 ? -10.930 0.890 22.551 1.00 44.34 619 VAL A O 1
ATOM 4977 N N . SER A 1 620 ? -9.470 0.299 20.919 1.00 48.88 620 SER A N 1
ATOM 4978 C CA . SER A 1 620 ? -9.151 1.636 20.477 1.00 48.88 620 SER A CA 1
ATOM 4979 C C . SER A 1 620 ? -10.422 2.215 19.875 1.00 48.88 620 SER A C 1
ATOM 4981 O O . SER A 1 620 ? -11.098 1.572 19.073 1.00 48.88 620 SER A O 1
ATOM 4983 N N . SER A 1 621 ? -10.775 3.449 20.233 1.00 52.94 621 SER A N 1
ATOM 4984 C CA . SER A 1 621 ? -11.937 4.159 19.675 1.00 52.94 621 SER A CA 1
ATOM 4985 C C . SER A 1 621 ? -11.859 4.387 18.156 1.00 52.94 621 SER A C 1
ATOM 4987 O O . SER A 1 621 ? -12.745 5.021 17.591 1.00 52.94 621 SER A O 1
ATOM 4989 N N . THR A 1 622 ? -10.803 3.897 17.505 1.00 57.84 622 THR A N 1
ATOM 4990 C CA . THR A 1 622 ? -10.498 4.032 16.082 1.00 57.84 622 THR A CA 1
ATOM 4991 C C . THR A 1 622 ? -11.164 2.975 15.206 1.00 57.84 622 THR A C 1
ATOM 4993 O O . THR A 1 622 ? -11.391 3.256 14.024 1.00 57.84 622 THR A O 1
ATOM 4996 N N . ILE A 1 623 ? -11.469 1.787 15.743 1.00 64.94 623 ILE A N 1
ATOM 4997 C CA . ILE A 1 623 ? -11.950 0.645 14.952 1.00 64.94 623 ILE A CA 1
ATOM 4998 C C . ILE A 1 623 ? -13.456 0.462 15.166 1.00 64.94 623 ILE A C 1
ATOM 5000 O O . ILE A 1 623 ? -13.897 0.291 16.306 1.00 64.94 623 ILE A O 1
ATOM 5004 N N . PRO A 1 624 ? -14.268 0.557 14.096 1.00 69.62 624 PRO A N 1
ATOM 5005 C CA . PRO A 1 624 ? -15.702 0.370 14.206 1.00 69.62 624 PRO A CA 1
ATOM 5006 C C . PRO A 1 624 ? -16.061 -1.105 14.400 1.00 69.62 624 PRO A C 1
ATOM 5008 O O . PRO A 1 624 ? -15.438 -2.008 13.848 1.00 69.62 624 PRO A O 1
ATOM 5011 N N . ILE A 1 625 ? -17.120 -1.338 15.161 1.00 72.25 625 ILE A N 1
ATOM 5012 C CA . ILE A 1 625 ? -17.776 -2.636 15.274 1.00 72.25 625 ILE A CA 1
ATOM 5013 C C . ILE A 1 625 ? -18.772 -2.758 14.124 1.00 72.25 625 ILE A C 1
ATOM 5015 O O . ILE A 1 625 ? -19.624 -1.884 13.944 1.00 72.25 625 ILE A O 1
ATOM 5019 N N . MET A 1 626 ? -18.658 -3.838 13.358 1.00 69.25 626 MET A N 1
ATOM 5020 C CA . MET A 1 626 ? -19.489 -4.106 12.190 1.00 69.25 626 MET A CA 1
ATOM 5021 C C . MET A 1 626 ? -20.859 -4.605 12.625 1.00 69.25 626 MET A C 1
ATOM 5023 O O . MET A 1 626 ? -20.964 -5.449 13.508 1.00 69.25 626 MET A O 1
ATOM 5027 N N . THR A 1 627 ? -21.910 -4.110 11.990 1.00 69.81 627 THR A N 1
ATOM 5028 C CA . THR A 1 627 ? -23.305 -4.447 12.279 1.00 69.81 627 THR A CA 1
ATOM 5029 C C . THR A 1 627 ? -24.010 -4.868 11.002 1.00 69.81 627 THR A C 1
ATOM 5031 O O . THR A 1 627 ? -23.760 -4.306 9.939 1.00 69.81 627 THR A O 1
ATOM 5034 N N . ALA A 1 628 ? -24.931 -5.823 11.110 1.00 72.88 628 ALA A N 1
ATOM 5035 C CA . ALA A 1 628 ? -25.914 -6.064 10.065 1.00 72.88 628 ALA A CA 1
ATOM 5036 C C . ALA A 1 628 ? -27.275 -6.379 10.667 1.00 72.88 628 ALA A C 1
ATOM 5038 O O . ALA A 1 628 ? -27.408 -7.183 11.595 1.00 72.88 628 ALA A O 1
ATOM 5039 N N . PHE A 1 629 ? -28.298 -5.764 10.081 1.00 71.94 629 PHE A N 1
ATOM 5040 C CA . PHE A 1 629 ? -29.692 -5.955 10.452 1.00 71.94 629 PHE A CA 1
ATOM 5041 C C . PHE A 1 629 ? -30.397 -6.736 9.356 1.00 71.94 629 PHE A C 1
ATOM 5043 O O . PHE A 1 629 ? -30.730 -6.190 8.305 1.00 71.94 629 PHE A O 1
ATOM 5050 N N . PHE A 1 630 ? -30.661 -8.014 9.609 1.00 72.69 630 PHE A N 1
ATOM 5051 C CA . PHE A 1 630 ? -31.524 -8.806 8.739 1.00 72.69 630 PHE A CA 1
ATOM 5052 C C . PHE A 1 630 ? -33.008 -8.475 8.944 1.00 72.69 630 PHE A C 1
ATOM 5054 O O . PHE A 1 630 ? -33.830 -8.714 8.073 1.00 72.69 630 PHE A O 1
ATOM 5061 N N . GLY A 1 631 ? -33.378 -7.867 10.071 1.00 66.50 631 GLY A N 1
ATOM 5062 C CA . GLY A 1 631 ? -34.741 -7.415 10.324 1.00 66.50 631 GLY A CA 1
ATOM 5063 C C . GLY A 1 631 ? -35.038 -5.974 9.909 1.00 66.50 631 GLY A C 1
ATOM 5064 O O . GLY A 1 631 ? -36.203 -5.607 9.993 1.00 66.50 631 GLY A O 1
ATOM 5065 N N . GLU A 1 632 ? -34.049 -5.171 9.494 1.00 71.00 632 GLU A N 1
ATOM 5066 C CA . GLU A 1 632 ? -34.040 -3.701 9.687 1.00 71.00 632 GLU A CA 1
ATOM 5067 C C . GLU A 1 632 ? -34.136 -3.291 11.164 1.00 71.00 632 GLU A C 1
ATOM 5069 O O . GLU A 1 632 ? -34.400 -4.105 12.053 1.00 71.00 632 GLU A O 1
ATOM 5074 N N . ASN A 1 633 ? -33.974 -1.991 11.421 1.00 63.66 633 ASN A N 1
ATOM 5075 C CA . ASN A 1 633 ? -34.085 -1.401 12.758 1.00 63.66 633 ASN A CA 1
ATOM 5076 C C . ASN A 1 633 ? -35.459 -1.616 13.430 1.00 63.66 633 ASN A C 1
ATOM 5078 O O . ASN A 1 633 ? -35.565 -1.482 14.645 1.00 63.66 633 ASN A O 1
ATOM 5082 N N . ASP A 1 634 ? -36.506 -1.974 12.678 1.00 67.25 634 ASP A N 1
ATOM 5083 C CA . ASP A 1 634 ? -37.854 -2.248 13.198 1.00 67.25 634 ASP A CA 1
ATOM 5084 C C . ASP A 1 634 ? -38.295 -3.721 13.092 1.00 67.25 634 ASP A C 1
ATOM 5086 O O . ASP A 1 634 ? -39.425 -4.063 13.452 1.00 67.25 634 ASP A O 1
ATOM 5090 N N . GLY A 1 635 ? -37.419 -4.612 12.620 1.00 71.88 635 GLY A N 1
ATOM 5091 C CA . GLY A 1 635 ? -37.707 -6.041 12.511 1.00 71.88 635 GLY A CA 1
ATOM 5092 C C . GLY A 1 635 ? -38.669 -6.431 11.380 1.00 71.88 635 GLY A C 1
ATOM 5093 O O . GLY A 1 635 ? -39.118 -7.580 11.359 1.00 71.88 635 GLY A O 1
ATOM 5094 N N . ARG A 1 636 ? -39.011 -5.530 10.445 1.00 78.56 636 ARG A N 1
ATOM 5095 C CA . ARG A 1 636 ? -39.959 -5.800 9.345 1.00 78.56 636 ARG A CA 1
ATOM 5096 C C . ARG A 1 636 ? -39.556 -6.962 8.428 1.00 78.56 636 ARG A C 1
ATOM 5098 O O . ARG A 1 636 ? -40.443 -7.645 7.915 1.00 78.56 636 ARG A O 1
ATOM 5105 N N . TYR A 1 637 ? -38.258 -7.210 8.242 1.00 77.81 637 TYR A N 1
ATOM 5106 C CA . TYR A 1 637 ? -37.757 -8.266 7.348 1.00 77.81 637 TYR A CA 1
ATOM 5107 C C . TYR A 1 637 ? -37.377 -9.559 8.074 1.00 77.81 637 TYR A C 1
ATOM 5109 O O . TYR A 1 637 ? -36.997 -10.530 7.431 1.00 77.81 637 TYR A O 1
ATOM 5117 N N . ILE A 1 638 ? -37.574 -9.640 9.396 1.00 77.56 638 ILE A N 1
ATOM 5118 C CA . ILE A 1 638 ? -37.185 -10.829 10.174 1.00 77.56 638 ILE A CA 1
ATOM 5119 C C . ILE A 1 638 ? -37.868 -12.113 9.683 1.00 77.56 638 ILE A C 1
ATOM 5121 O O . ILE A 1 638 ? -37.275 -13.181 9.690 1.00 77.56 638 ILE A O 1
ATOM 5125 N N . ARG A 1 639 ? -39.118 -11.992 9.224 1.00 79.88 639 ARG A N 1
ATOM 5126 C CA . ARG A 1 639 ? -39.920 -13.099 8.684 1.00 79.88 639 ARG A CA 1
ATOM 5127 C C . ARG A 1 639 ? -39.639 -13.388 7.224 1.00 79.88 639 ARG A C 1
ATOM 5129 O O . ARG A 1 639 ? -40.372 -14.159 6.625 1.00 79.88 639 ARG A O 1
ATOM 5136 N N . GLN A 1 640 ? -38.699 -12.677 6.624 1.00 84.50 640 GLN A N 1
ATOM 5137 C CA . GLN A 1 640 ? -38.313 -12.902 5.247 1.00 84.50 640 GLN A CA 1
ATOM 5138 C C . GLN A 1 640 ? -37.041 -13.729 5.157 1.00 84.50 640 GLN A C 1
ATOM 5140 O O . GLN A 1 640 ? -36.789 -14.218 4.072 1.00 84.50 640 GLN A O 1
ATOM 5145 N N . VAL A 1 641 ? -36.303 -13.945 6.253 1.00 84.75 641 VAL A N 1
ATOM 5146 C CA . VAL A 1 641 ? -35.063 -14.733 6.239 1.00 84.75 641 VAL A CA 1
ATOM 5147 C C . VAL A 1 641 ? -35.369 -16.195 5.913 1.00 84.75 641 VAL A C 1
ATOM 5149 O 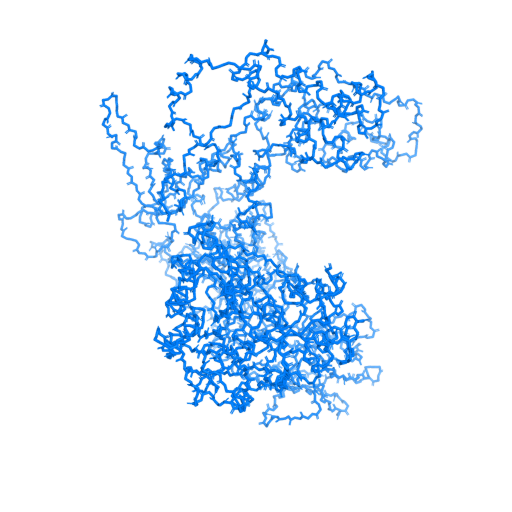O . VAL A 1 641 ? -36.148 -16.833 6.621 1.00 84.75 641 VAL A O 1
ATOM 5152 N N . THR A 1 642 ? -34.771 -16.724 4.853 1.00 87.06 642 THR A N 1
ATOM 5153 C CA . THR A 1 642 ? -34.970 -18.103 4.382 1.00 87.06 642 THR A CA 1
ATOM 5154 C C . THR A 1 642 ? -33.793 -19.007 4.700 1.00 87.06 642 THR A C 1
ATOM 5156 O O . THR A 1 642 ? -34.012 -20.186 4.957 1.00 87.06 642 THR A O 1
ATOM 5159 N N . SER A 1 643 ? -32.572 -18.476 4.743 1.00 86.50 643 SER A N 1
ATOM 5160 C CA . SER A 1 643 ? -31.389 -19.226 5.163 1.00 86.50 643 SER A CA 1
ATOM 5161 C C . SER A 1 643 ? -30.352 -18.333 5.837 1.00 86.50 643 SER A C 1
ATOM 5163 O O . SER A 1 643 ? -30.365 -17.102 5.713 1.00 86.50 643 SER A O 1
ATOM 5165 N N . ILE A 1 644 ? -29.454 -18.983 6.574 1.00 85.56 644 ILE A N 1
ATOM 5166 C CA . ILE A 1 644 ? -28.204 -18.410 7.056 1.00 85.56 644 ILE A CA 1
ATOM 5167 C C . ILE A 1 644 ? -27.068 -19.226 6.461 1.00 85.56 644 ILE A C 1
ATOM 5169 O O . ILE A 1 644 ? -27.020 -20.446 6.621 1.00 85.56 644 ILE A O 1
ATOM 5173 N N . ASP A 1 645 ? -26.132 -18.525 5.846 1.00 83.56 645 ASP A N 1
ATOM 5174 C CA . ASP A 1 645 ? -24.968 -19.096 5.196 1.00 83.56 645 ASP A CA 1
ATOM 5175 C C . ASP A 1 645 ? -23.718 -18.521 5.848 1.00 83.56 645 ASP A C 1
ATOM 5177 O O . ASP A 1 645 ? -23.582 -17.308 5.994 1.00 83.56 645 ASP A O 1
ATOM 5181 N N . THR A 1 646 ? -22.800 -19.381 6.262 1.00 79.00 646 THR A N 1
ATOM 5182 C CA . THR A 1 646 ? -21.492 -18.967 6.762 1.00 79.00 646 THR A CA 1
ATOM 5183 C C . THR A 1 646 ? -20.426 -19.405 5.786 1.00 79.00 646 THR A C 1
ATOM 5185 O O . THR A 1 646 ? -20.432 -20.534 5.294 1.00 79.00 646 THR A O 1
ATOM 5188 N N . HIS A 1 647 ? -19.492 -18.512 5.508 1.00 75.56 647 HIS A N 1
ATOM 5189 C CA . HIS A 1 647 ? -18.257 -18.869 4.849 1.00 75.56 647 HIS A CA 1
ATOM 5190 C C . HIS A 1 647 ? -17.223 -19.172 5.929 1.00 75.56 647 HIS A C 1
ATOM 5192 O O . HIS A 1 647 ? -17.076 -18.435 6.909 1.00 75.56 647 HIS A O 1
ATOM 5198 N N . ILE A 1 648 ? -16.572 -20.318 5.771 1.00 69.81 648 ILE A N 1
ATOM 5199 C CA . ILE A 1 648 ? -15.537 -20.793 6.673 1.00 69.81 648 ILE A CA 1
ATOM 5200 C C . ILE A 1 648 ? -14.265 -20.853 5.849 1.00 69.81 648 ILE A C 1
ATOM 5202 O O . ILE A 1 648 ? -14.150 -21.672 4.925 1.00 69.81 648 ILE A O 1
ATOM 5206 N N . TYR A 1 649 ? -13.322 -19.977 6.175 1.00 58.22 649 TYR A N 1
ATOM 5207 C CA . TYR A 1 649 ? -11.975 -20.088 5.651 1.00 58.22 649 TYR A CA 1
ATOM 5208 C C . TYR A 1 649 ? -11.197 -21.058 6.535 1.00 58.22 649 TYR A C 1
ATOM 5210 O O . TYR A 1 649 ? -11.428 -21.136 7.736 1.00 58.22 649 TYR A O 1
ATOM 5218 N N . ASP A 1 650 ? -10.311 -21.838 5.922 1.00 62.72 650 ASP A N 1
ATOM 5219 C CA . ASP A 1 650 ? -9.627 -22.965 6.556 1.00 62.72 650 ASP A CA 1
ATOM 5220 C C . ASP A 1 650 ? -10.557 -24.065 7.115 1.00 62.72 650 ASP A C 1
ATOM 5222 O O . ASP A 1 650 ? -11.433 -24.578 6.421 1.00 62.72 650 ASP A O 1
ATOM 5226 N N . TRP A 1 651 ? -10.295 -24.517 8.336 1.00 60.44 651 TRP A N 1
ATOM 5227 C CA . TRP A 1 651 ? -10.974 -25.601 9.012 1.00 60.44 651 TRP A CA 1
ATOM 5228 C C . TRP A 1 651 ? -12.072 -25.124 9.967 1.00 60.44 651 TRP A C 1
ATOM 5230 O O . TRP A 1 651 ? -12.994 -25.894 10.235 1.00 60.44 651 TRP A O 1
ATOM 5240 N N . CYS A 1 652 ? -12.009 -23.901 10.501 1.00 60.62 652 CYS A N 1
ATOM 5241 C CA . CYS A 1 652 ? -12.945 -23.479 11.551 1.00 60.62 652 CYS A CA 1
ATOM 5242 C C . CYS A 1 652 ? -13.260 -21.984 11.615 1.00 60.62 652 CYS A C 1
ATOM 5244 O O . CYS A 1 652 ? -14.238 -21.635 12.272 1.00 60.62 652 CYS A O 1
ATOM 5246 N N . HIS A 1 653 ? -12.503 -21.104 10.959 1.00 65.25 653 HIS A N 1
ATOM 5247 C CA . HIS A 1 653 ? -12.702 -19.665 11.120 1.00 65.25 653 HIS A CA 1
ATOM 5248 C C . HIS A 1 653 ? -13.811 -19.126 10.208 1.00 65.25 653 HIS A C 1
ATOM 5250 O O . HIS A 1 653 ? -13.781 -19.295 8.992 1.00 65.25 653 HIS A O 1
ATOM 5256 N N . VAL A 1 654 ? -14.798 -18.456 10.801 1.00 64.31 654 VAL A N 1
ATOM 5257 C CA . VAL A 1 654 ? -15.912 -17.817 10.089 1.00 64.31 654 VAL A CA 1
ATOM 5258 C C . VAL A 1 654 ? -15.507 -16.391 9.710 1.00 64.31 654 VAL A C 1
ATOM 5260 O O . VAL A 1 654 ? -15.361 -15.546 10.595 1.00 64.31 654 VAL A O 1
ATOM 5263 N N . ASP A 1 655 ? -15.344 -16.108 8.415 1.00 63.47 655 ASP A N 1
ATOM 5264 C CA . ASP A 1 655 ? -15.059 -14.756 7.894 1.00 63.47 655 ASP A CA 1
ATOM 5265 C C . ASP A 1 655 ? -16.313 -14.019 7.415 1.00 63.47 655 ASP A C 1
ATOM 5267 O O . ASP A 1 655 ? -16.365 -12.794 7.521 1.00 63.47 655 ASP A O 1
ATOM 5271 N N . ARG A 1 656 ? -17.330 -14.739 6.925 1.00 71.75 656 ARG A N 1
ATOM 5272 C CA . ARG A 1 656 ? -18.569 -14.164 6.390 1.00 71.75 656 ARG A CA 1
ATOM 5273 C C . ARG A 1 656 ? -19.800 -14.914 6.882 1.00 71.75 656 ARG A C 1
ATOM 5275 O O . ARG A 1 656 ? -19.821 -16.137 6.964 1.00 71.75 656 ARG A O 1
ATOM 5282 N N . ILE A 1 657 ? -20.858 -14.165 7.161 1.00 75.19 657 ILE A N 1
ATOM 5283 C CA . ILE A 1 657 ? -22.198 -14.653 7.479 1.00 75.19 657 ILE A CA 1
ATOM 5284 C C . ILE A 1 657 ? -23.182 -13.895 6.591 1.00 75.19 657 ILE A C 1
ATOM 5286 O O . ILE A 1 657 ? -23.397 -12.698 6.783 1.00 75.19 657 ILE A O 1
ATOM 5290 N N . SER A 1 658 ? -23.788 -14.576 5.629 1.00 78.75 658 SER A N 1
ATOM 5291 C CA . SER A 1 658 ? -24.836 -14.048 4.760 1.00 78.75 658 SER A CA 1
ATOM 5292 C C . SER A 1 658 ? -26.212 -14.554 5.172 1.00 78.75 658 SER A C 1
ATOM 5294 O O . SER A 1 658 ? -26.368 -15.655 5.696 1.00 78.75 658 SER A O 1
ATOM 5296 N N . PHE A 1 659 ? -27.220 -13.726 4.920 1.00 80.62 659 PHE A N 1
ATOM 5297 C CA . PHE A 1 659 ? -28.619 -14.053 5.158 1.00 80.62 659 PHE A CA 1
ATOM 5298 C C . PHE A 1 659 ? -29.365 -13.975 3.829 1.00 80.62 659 PHE A C 1
ATOM 5300 O O . PHE A 1 659 ? -29.310 -12.934 3.166 1.00 80.62 659 PHE A O 1
ATOM 5307 N N . GLU A 1 660 ? -30.067 -15.042 3.455 1.00 83.81 660 GLU A N 1
ATOM 5308 C CA . GLU A 1 660 ? -30.972 -15.020 2.304 1.00 83.81 660 GLU A CA 1
ATOM 5309 C C . GLU A 1 660 ? -32.387 -14.658 2.738 1.00 83.81 660 GLU A C 1
ATOM 5311 O O . GLU A 1 660 ? -32.809 -14.947 3.863 1.00 83.81 660 GLU A O 1
ATOM 5316 N N . PHE A 1 661 ? -33.126 -14.022 1.831 1.00 84.56 661 PHE A N 1
ATOM 5317 C CA . PHE A 1 661 ? -34.480 -13.550 2.072 1.00 84.56 661 PHE A CA 1
ATOM 5318 C C . PHE A 1 661 ? -35.442 -14.032 0.988 1.00 84.56 661 PHE A C 1
ATOM 5320 O O . PHE A 1 661 ? -35.049 -14.295 -0.139 1.00 84.56 661 PHE A O 1
ATOM 5327 N N . MET A 1 662 ? -36.740 -14.051 1.301 1.00 83.31 662 MET A N 1
ATOM 5328 C CA . MET A 1 662 ? -37.810 -14.301 0.327 1.00 83.31 662 MET A CA 1
ATOM 5329 C C . MET A 1 662 ? -37.835 -13.289 -0.833 1.00 83.31 662 MET A C 1
ATOM 5331 O O . MET A 1 662 ? -38.420 -13.581 -1.875 1.00 83.31 662 MET A O 1
ATOM 5335 N N . ASP A 1 663 ? -37.285 -12.092 -0.627 1.00 79.88 663 ASP A N 1
ATOM 5336 C CA . ASP A 1 663 ? -37.113 -11.059 -1.646 1.00 79.88 663 ASP A CA 1
ATOM 5337 C C . ASP A 1 663 ? -35.619 -10.897 -1.937 1.00 79.88 663 ASP A C 1
ATOM 5339 O O . ASP A 1 663 ? -34.878 -10.353 -1.118 1.00 79.88 663 ASP A O 1
ATOM 5343 N N . ASP A 1 664 ? -35.198 -11.344 -3.121 1.00 71.88 664 ASP A N 1
ATOM 5344 C CA . ASP A 1 664 ? -33.801 -11.323 -3.572 1.00 71.88 664 ASP A CA 1
ATOM 5345 C C . ASP A 1 664 ? -33.190 -9.907 -3.616 1.00 71.88 664 ASP A C 1
ATOM 5347 O O . ASP A 1 664 ? -31.972 -9.758 -3.712 1.00 71.88 664 ASP A O 1
ATOM 5351 N N . SER A 1 665 ? -34.009 -8.846 -3.560 1.00 70.38 665 SER A N 1
ATOM 5352 C CA . SER A 1 665 ? -33.516 -7.464 -3.476 1.00 70.38 665 SER A CA 1
ATOM 5353 C C . SER A 1 665 ? -32.955 -7.096 -2.097 1.00 70.38 665 SER A C 1
ATOM 5355 O O . SER A 1 665 ? -32.305 -6.057 -1.950 1.00 70.38 665 SER A O 1
ATOM 5357 N N . ILE A 1 666 ? -33.184 -7.936 -1.084 1.00 68.19 666 ILE A N 1
ATOM 5358 C CA . ILE A 1 666 ? -32.702 -7.747 0.280 1.00 68.19 666 ILE A CA 1
ATOM 5359 C C . ILE A 1 666 ? -31.438 -8.587 0.459 1.00 68.19 666 ILE A C 1
ATOM 5361 O O . ILE A 1 666 ? -31.501 -9.798 0.625 1.00 68.19 666 ILE A O 1
ATOM 5365 N N . GLN A 1 667 ? -30.276 -7.938 0.464 1.00 63.72 667 GLN A N 1
ATOM 5366 C CA . GLN A 1 667 ? -29.005 -8.589 0.789 1.00 63.72 667 GLN A CA 1
ATOM 5367 C C . GLN A 1 667 ? -28.453 -8.050 2.105 1.00 63.72 667 GLN A C 1
ATOM 5369 O O . GLN A 1 667 ? -28.373 -6.834 2.311 1.00 63.72 667 GLN A O 1
ATOM 5374 N N . ARG A 1 668 ? -28.096 -8.950 3.028 1.00 72.69 668 ARG A N 1
ATOM 5375 C CA . ARG A 1 668 ? -27.504 -8.604 4.329 1.00 72.69 668 ARG A CA 1
ATOM 5376 C C . ARG A 1 668 ? -26.367 -9.566 4.641 1.00 72.69 668 ARG A C 1
ATOM 5378 O O . ARG A 1 668 ? -26.517 -10.774 4.475 1.00 72.69 668 ARG A O 1
ATOM 5385 N N . CYS A 1 669 ? -25.247 -9.021 5.103 1.00 65.31 669 CYS A N 1
ATOM 5386 C CA . CYS A 1 669 ? -24.036 -9.787 5.354 1.00 65.31 669 CYS A CA 1
ATOM 5387 C C . CYS A 1 669 ? -23.234 -9.198 6.524 1.00 65.31 669 CYS A C 1
ATOM 5389 O O . CYS A 1 669 ? -23.222 -7.981 6.714 1.00 65.31 669 CYS A O 1
ATOM 5391 N N . LEU A 1 670 ? -22.598 -10.061 7.315 1.00 63.81 670 LEU A N 1
ATOM 5392 C CA . LEU A 1 670 ? -21.634 -9.732 8.370 1.00 63.81 670 LEU A CA 1
ATOM 5393 C C . LEU A 1 670 ? -20.304 -10.385 8.051 1.00 63.81 670 LEU A C 1
ATOM 5395 O O . LEU A 1 670 ? -20.249 -11.602 7.919 1.00 63.81 670 LEU A O 1
ATOM 5399 N N . GLY A 1 671 ? -19.252 -9.579 7.925 1.00 56.72 671 GLY A N 1
ATOM 5400 C CA . GLY A 1 671 ? -18.124 -9.981 7.082 1.00 56.72 671 GLY A CA 1
ATOM 5401 C C . GLY A 1 671 ? -18.551 -9.893 5.616 1.00 56.72 671 GLY A C 1
ATOM 5402 O O . GLY A 1 671 ? -19.704 -10.165 5.304 1.00 56.72 671 GLY A O 1
ATOM 5403 N N . ASP A 1 672 ? -17.696 -9.384 4.736 1.00 43.81 672 ASP A N 1
ATOM 5404 C CA . ASP A 1 672 ? -18.101 -8.885 3.411 1.00 43.81 672 ASP A CA 1
ATOM 5405 C C . ASP A 1 672 ? -19.275 -7.883 3.461 1.00 43.81 672 ASP A C 1
ATOM 5407 O O . ASP A 1 672 ? -20.330 -8.082 2.856 1.00 43.81 672 ASP A O 1
ATOM 5411 N N . ILE A 1 673 ? -19.086 -6.755 4.157 1.00 31.89 673 ILE A N 1
ATOM 5412 C CA . ILE A 1 673 ? -19.618 -5.513 3.584 1.00 31.89 673 ILE A CA 1
ATOM 5413 C C . ILE A 1 673 ? -18.601 -5.126 2.521 1.00 31.89 673 ILE A C 1
ATOM 5415 O O . ILE A 1 673 ? -17.412 -5.057 2.833 1.00 31.89 673 ILE A O 1
ATOM 5419 N N . GLU A 1 674 ? -19.056 -4.902 1.292 1.00 27.05 674 GLU A N 1
ATOM 5420 C CA . GLU A 1 674 ? -18.331 -4.114 0.301 1.00 27.05 674 GLU A CA 1
ATOM 5421 C C . GLU A 1 674 ? -17.895 -2.790 0.960 1.00 27.05 674 GLU A C 1
ATOM 5423 O O . GLU A 1 674 ? -18.593 -1.783 0.925 1.00 27.05 674 GLU A O 1
ATOM 5428 N N . TYR A 1 675 ? -16.720 -2.773 1.584 1.00 31.38 675 TYR A N 1
ATOM 5429 C CA . TYR A 1 675 ? -15.811 -1.704 1.249 1.00 31.38 675 TYR A CA 1
ATOM 5430 C C . TYR A 1 675 ? -15.539 -1.944 -0.229 1.00 31.38 675 TYR A C 1
ATOM 5432 O O . TYR A 1 675 ? -15.055 -3.019 -0.595 1.00 31.38 675 TYR A O 1
ATOM 5440 N N . GLU A 1 676 ? -15.869 -0.985 -1.087 1.00 24.50 676 GLU A N 1
ATOM 5441 C CA . GLU A 1 676 ? -15.049 -0.807 -2.273 1.00 24.50 676 GLU A CA 1
ATOM 5442 C C . GLU A 1 676 ? -13.608 -0.710 -1.763 1.00 24.50 676 GLU A C 1
ATOM 5444 O O . GLU A 1 676 ? -13.109 0.345 -1.395 1.00 24.50 676 GLU A O 1
ATOM 5449 N N . THR A 1 677 ? -12.921 -1.844 -1.699 1.00 29.03 677 THR A N 1
ATOM 5450 C CA . THR A 1 677 ? -11.569 -1.812 -2.188 1.00 29.03 677 THR A CA 1
ATOM 5451 C C . THR A 1 677 ? -11.769 -1.629 -3.681 1.00 29.03 677 THR A C 1
ATOM 5453 O O . THR A 1 677 ? -12.138 -2.563 -4.390 1.00 29.03 677 THR A O 1
ATOM 5456 N N . GLU A 1 678 ? -11.462 -0.446 -4.203 1.00 30.91 678 GLU A N 1
ATOM 5457 C CA . GLU A 1 678 ? -11.130 -0.287 -5.626 1.00 30.91 678 GLU A CA 1
ATOM 5458 C C . GLU A 1 678 ? -9.877 -1.120 -6.020 1.00 30.91 678 GLU A C 1
ATOM 5460 O O . GLU A 1 678 ? -9.202 -0.860 -7.012 1.00 30.91 678 GLU A O 1
ATOM 5465 N N . GLN A 1 679 ? -9.542 -2.167 -5.260 1.00 28.62 679 GLN A N 1
ATOM 5466 C CA . GLN A 1 679 ? -8.428 -3.071 -5.461 1.00 28.62 679 GLN A CA 1
ATOM 5467 C C . GLN A 1 679 ? -8.813 -4.521 -5.137 1.00 28.62 679 GLN A C 1
ATOM 5469 O O . GLN A 1 679 ? -8.095 -5.210 -4.425 1.00 28.62 679 GLN A O 1
ATOM 5474 N N . SER A 1 680 ? -9.894 -5.047 -5.714 1.00 29.50 680 SER A N 1
ATOM 5475 C CA . SER A 1 680 ? -9.829 -6.440 -6.178 1.00 29.50 680 SER A CA 1
ATOM 5476 C C . SER A 1 680 ? -10.810 -6.717 -7.318 1.00 29.50 680 SER A C 1
ATOM 5478 O O . SER A 1 680 ? -12.017 -6.809 -7.151 1.00 29.50 680 SER A O 1
ATOM 5480 N N . ASN A 1 681 ? -10.264 -6.926 -8.517 1.00 24.52 681 ASN A N 1
ATOM 5481 C CA . ASN A 1 681 ? -10.972 -7.577 -9.625 1.00 24.52 681 ASN A CA 1
ATOM 5482 C C . ASN A 1 681 ? -10.827 -9.112 -9.549 1.00 24.52 681 ASN A C 1
ATOM 5484 O O . ASN A 1 681 ? -10.842 -9.804 -10.569 1.00 24.52 681 ASN A O 1
ATOM 5488 N N . ALA A 1 682 ? -10.637 -9.668 -8.350 1.00 24.81 682 ALA A N 1
ATOM 5489 C CA . ALA A 1 682 ? -10.498 -11.102 -8.162 1.00 24.81 682 ALA A CA 1
ATOM 5490 C C . ALA A 1 682 ? -11.149 -11.533 -6.840 1.00 24.81 682 ALA A C 1
ATOM 5492 O O . ALA A 1 682 ? -10.772 -11.008 -5.794 1.00 24.81 682 ALA A O 1
ATOM 5493 N N . PRO A 1 683 ? -12.083 -12.502 -6.858 1.00 23.89 683 PRO A N 1
ATOM 5494 C CA . PRO A 1 683 ? -12.549 -13.127 -5.629 1.00 23.89 683 PRO A CA 1
ATOM 5495 C C . PRO A 1 683 ? -11.356 -13.771 -4.915 1.00 23.89 683 PRO A C 1
ATOM 5497 O O . PRO A 1 683 ? -10.527 -14.416 -5.567 1.00 23.89 683 PRO A O 1
ATOM 5500 N N . LEU A 1 684 ? -11.287 -13.602 -3.591 1.00 27.53 684 LEU A N 1
ATOM 5501 C CA . LEU A 1 684 ? -10.354 -14.291 -2.700 1.00 27.53 684 LEU A CA 1
ATOM 5502 C C . LEU A 1 684 ? -10.316 -15.785 -3.058 1.00 27.53 684 LEU A C 1
ATOM 5504 O O . LEU A 1 684 ? -11.267 -16.527 -2.821 1.00 27.53 684 LEU A O 1
ATOM 5508 N N . ARG A 1 685 ? -9.227 -16.232 -3.686 1.00 24.67 685 ARG A N 1
ATOM 5509 C CA . ARG A 1 685 ? -8.943 -17.653 -3.899 1.00 24.67 685 ARG A CA 1
ATOM 5510 C C . ARG A 1 685 ? -7.808 -18.047 -2.976 1.00 24.67 685 ARG A C 1
ATOM 5512 O O . ARG A 1 685 ? -6.646 -17.786 -3.274 1.00 24.67 685 ARG A O 1
ATOM 5519 N N . PHE A 1 686 ? -8.174 -18.680 -1.871 1.00 30.16 686 PHE A N 1
ATOM 5520 C CA . PHE A 1 686 ? -7.242 -19.367 -0.990 1.00 30.16 686 PHE A CA 1
ATOM 5521 C C . PHE A 1 686 ? -6.939 -20.786 -1.517 1.00 30.16 686 PHE A C 1
ATOM 5523 O O . PHE A 1 686 ? -7.735 -21.330 -2.287 1.00 30.16 686 PHE A O 1
ATOM 5530 N N . PRO A 1 687 ? -5.787 -21.382 -1.150 1.00 28.22 687 PRO A N 1
ATOM 5531 C CA . PRO A 1 687 ? -5.394 -22.730 -1.573 1.00 28.22 687 PRO A CA 1
ATOM 5532 C C . PRO A 1 687 ? -6.414 -23.779 -1.101 1.00 28.22 687 PRO A C 1
ATOM 5534 O O . PRO A 1 687 ? -6.995 -23.602 -0.036 1.00 28.22 687 PRO A O 1
ATOM 5537 N N . ASP A 1 688 ? -6.592 -24.869 -1.861 1.00 29.88 688 ASP A N 1
ATOM 5538 C CA . ASP A 1 688 ? -7.578 -25.964 -1.696 1.00 29.88 688 ASP A CA 1
ATOM 5539 C C . ASP A 1 688 ? -7.513 -26.756 -0.354 1.00 29.88 688 ASP A C 1
ATOM 5541 O O . ASP A 1 688 ? -7.481 -27.989 -0.327 1.00 29.88 688 ASP A O 1
ATOM 5545 N N . HIS A 1 689 ? -7.543 -26.091 0.798 1.00 38.69 689 HIS A N 1
ATOM 5546 C CA . HIS A 1 689 ? -8.111 -26.648 2.023 1.00 38.69 689 HIS A CA 1
ATOM 5547 C C . HIS A 1 689 ? -9.575 -26.229 2.018 1.00 38.69 689 HIS A C 1
ATOM 5549 O O . HIS A 1 689 ? -9.910 -25.180 2.551 1.00 38.69 689 HIS A O 1
ATOM 5555 N N . GLY A 1 690 ? -10.375 -26.989 1.259 1.00 41.31 690 GLY A N 1
ATOM 5556 C CA . GLY A 1 690 ? -11.697 -26.610 0.757 1.00 41.31 690 GLY A CA 1
ATOM 5557 C C . GLY A 1 690 ? -12.453 -25.630 1.646 1.00 41.31 690 GLY A C 1
ATOM 5558 O O . GLY A 1 690 ? -12.801 -25.974 2.774 1.00 41.31 690 GLY A O 1
ATOM 5559 N N . SER A 1 691 ? -12.727 -24.439 1.107 1.00 49.69 691 SER A N 1
ATOM 5560 C CA . SER A 1 691 ? -13.715 -23.544 1.693 1.00 49.69 691 SER A CA 1
ATOM 5561 C C . SER A 1 691 ? -14.987 -24.347 1.924 1.00 49.69 691 SER A C 1
ATOM 5563 O O . SER A 1 691 ? -15.484 -25.057 1.042 1.00 49.69 691 SER A O 1
ATOM 5565 N N . SER A 1 692 ? -15.460 -24.304 3.159 1.00 64.44 692 SER A N 1
ATOM 5566 C CA . SER A 1 692 ? -16.690 -24.977 3.539 1.00 64.44 692 SER A CA 1
ATOM 5567 C C . SER A 1 692 ? -17.728 -23.915 3.838 1.00 64.44 692 SER A C 1
ATOM 5569 O O . SER A 1 692 ? -17.410 -22.826 4.313 1.00 64.44 692 SER A O 1
ATOM 5571 N N . MET A 1 693 ? -18.972 -24.220 3.492 1.00 72.75 693 MET A N 1
ATOM 5572 C CA . MET A 1 693 ? -20.100 -23.390 3.869 1.00 72.75 693 MET A CA 1
ATOM 5573 C C . MET A 1 693 ? -20.868 -24.099 4.970 1.00 72.75 693 MET A C 1
ATOM 5575 O O . MET A 1 693 ? -21.255 -25.260 4.809 1.00 72.75 693 MET A O 1
ATOM 5579 N N . GLY A 1 694 ? -21.086 -23.401 6.079 1.00 76.50 694 GLY A N 1
ATOM 5580 C CA . GLY A 1 694 ? -22.167 -23.752 6.984 1.00 76.50 694 GLY A CA 1
ATOM 5581 C C . GLY A 1 694 ? -23.467 -23.218 6.397 1.00 76.50 694 GLY A C 1
ATOM 5582 O O . GLY A 1 694 ? -23.501 -22.107 5.878 1.00 76.50 694 GLY A O 1
ATOM 5583 N N . HIS A 1 695 ? -24.531 -24.007 6.462 1.00 85.88 695 HIS A N 1
ATOM 5584 C CA . HIS A 1 695 ? -25.835 -23.614 5.942 1.00 85.88 695 HIS A CA 1
ATOM 5585 C C . HIS A 1 695 ? -26.928 -24.032 6.918 1.00 85.88 695 HIS A C 1
ATOM 5587 O O . HIS A 1 695 ? -26.874 -25.135 7.461 1.00 85.88 695 HIS A O 1
ATOM 5593 N N . MET A 1 696 ? -27.911 -23.157 7.118 1.00 88.25 696 MET A N 1
ATOM 5594 C CA . MET A 1 696 ? -29.104 -23.414 7.917 1.00 88.25 696 MET A CA 1
ATOM 5595 C C . MET A 1 696 ? -30.336 -22.815 7.242 1.00 88.25 696 MET A C 1
ATOM 5597 O O . MET A 1 696 ? -30.471 -21.596 7.163 1.00 88.25 696 MET A O 1
ATOM 5601 N N . ASP A 1 697 ? -31.283 -23.669 6.860 1.00 88.50 697 ASP A N 1
ATOM 5602 C CA . ASP A 1 697 ? -32.608 -23.254 6.388 1.00 88.50 697 ASP A CA 1
ATOM 5603 C C . ASP A 1 697 ? -33.493 -22.738 7.535 1.00 88.50 697 ASP A C 1
ATOM 5605 O O . ASP A 1 697 ? -33.530 -23.337 8.617 1.00 88.50 697 ASP A O 1
ATOM 5609 N N . ILE A 1 698 ? -34.291 -21.701 7.272 1.00 86.19 698 ILE A N 1
ATOM 5610 C CA . ILE A 1 698 ? -35.302 -21.136 8.176 1.00 86.19 698 ILE A CA 1
ATOM 5611 C C . ILE A 1 698 ? -36.679 -21.187 7.506 1.00 86.19 698 ILE A C 1
ATOM 5613 O O . ILE A 1 698 ? -36.930 -20.524 6.497 1.00 86.19 698 ILE A O 1
ATOM 5617 N N . ASP A 1 699 ? -37.625 -21.909 8.113 1.00 84.94 699 ASP A N 1
ATOM 5618 C CA . ASP A 1 699 ? -39.011 -21.990 7.634 1.00 84.94 699 ASP A CA 1
ATOM 5619 C C . ASP A 1 699 ? -39.850 -20.778 8.084 1.00 84.94 699 ASP A C 1
ATOM 5621 O O . ASP A 1 699 ? -40.846 -20.869 8.819 1.00 84.94 699 ASP A O 1
ATOM 5625 N N . SER A 1 700 ? -39.435 -19.598 7.624 1.00 79.94 700 SER A N 1
ATOM 5626 C CA . SER A 1 700 ? -40.107 -18.325 7.899 1.00 79.94 700 SER A CA 1
ATOM 5627 C C . SER A 1 700 ? -41.584 -18.333 7.476 1.00 79.94 700 SER A C 1
ATOM 5629 O O . SER A 1 700 ? -42.428 -17.700 8.119 1.00 79.94 700 SER A O 1
ATOM 5631 N N . GLY A 1 701 ? -41.926 -19.092 6.426 1.00 77.50 701 GLY A N 1
ATOM 5632 C CA . GLY A 1 701 ? -43.294 -19.246 5.924 1.00 77.50 701 GLY A CA 1
ATOM 5633 C C . GLY A 1 701 ? -44.250 -19.894 6.933 1.00 77.50 701 GLY A C 1
ATOM 5634 O O . GLY A 1 701 ? -45.434 -19.550 6.957 1.00 77.50 701 GLY A O 1
ATOM 5635 N N . ASN A 1 702 ? -43.743 -20.772 7.806 1.00 81.25 702 ASN A N 1
ATOM 5636 C CA . ASN A 1 702 ? -44.508 -21.415 8.878 1.00 81.25 702 ASN A CA 1
ATOM 5637 C C . ASN A 1 702 ? -44.280 -20.782 10.266 1.00 81.25 702 ASN A C 1
ATOM 5639 O O . ASN A 1 702 ? -44.798 -21.282 11.268 1.00 81.25 702 ASN A O 1
ATOM 5643 N N . GLY A 1 703 ? -43.582 -19.642 10.331 1.00 80.69 703 GLY A N 1
ATOM 5644 C CA . GLY A 1 703 ? -43.380 -18.864 11.555 1.00 80.69 703 GLY A CA 1
ATOM 5645 C C . GLY A 1 703 ? -42.151 -19.254 12.380 1.00 80.69 703 GLY A C 1
ATOM 5646 O O . GLY A 1 703 ? -42.085 -18.874 13.555 1.00 80.69 703 GLY A O 1
ATOM 5647 N N . GLU A 1 704 ? -41.204 -19.992 11.793 1.00 85.44 704 GLU A N 1
ATOM 5648 C CA . GLU A 1 704 ? -39.878 -20.188 12.380 1.00 85.44 704 GLU A CA 1
ATOM 5649 C C . GLU A 1 704 ? -39.100 -18.860 12.355 1.00 85.44 704 GLU A C 1
ATOM 5651 O O . GLU A 1 704 ? -39.052 -18.173 11.340 1.00 85.44 704 GLU A O 1
ATOM 5656 N N . GLU A 1 705 ? -38.538 -18.458 13.495 1.00 81.69 705 GLU A N 1
ATOM 5657 C CA . GLU A 1 705 ? -37.763 -17.219 13.650 1.00 81.69 705 GLU A CA 1
ATOM 5658 C C . GLU A 1 705 ? -36.541 -17.495 14.551 1.00 81.69 705 GLU A C 1
ATOM 5660 O O . GLU A 1 705 ? -36.612 -18.321 15.468 1.00 81.69 705 GLU A O 1
ATOM 5665 N N . ILE A 1 706 ? -35.428 -16.784 14.331 1.00 80.12 706 ILE A N 1
ATOM 5666 C CA . ILE A 1 706 ? -34.221 -16.870 15.172 1.00 80.12 706 ILE A CA 1
ATOM 5667 C C . ILE A 1 706 ? -34.514 -16.257 16.555 1.00 80.12 706 ILE A C 1
ATOM 5669 O O . ILE A 1 706 ? -34.861 -15.079 16.671 1.00 80.12 706 ILE A O 1
ATOM 5673 N N . GLU A 1 707 ? -34.354 -17.050 17.616 1.00 79.44 707 GLU A N 1
ATOM 5674 C CA . GLU A 1 707 ? -34.619 -16.659 19.008 1.00 79.44 707 GLU A CA 1
ATOM 5675 C C . GLU A 1 707 ? -33.338 -16.297 19.777 1.00 79.44 707 GLU A C 1
ATOM 5677 O O . GLU A 1 707 ? -33.315 -15.316 20.522 1.00 79.44 707 GLU A O 1
ATOM 5682 N N . SER A 1 708 ? -32.262 -17.073 19.607 1.00 77.62 708 SER A N 1
ATOM 5683 C CA . SER A 1 708 ? -30.940 -16.798 20.199 1.00 77.62 708 SER A CA 1
ATOM 5684 C C . SER A 1 708 ? -29.817 -17.388 19.346 1.00 77.62 708 SER A C 1
ATOM 5686 O O . SER A 1 708 ? -30.074 -18.223 18.486 1.00 77.62 708 SER A O 1
ATOM 5688 N N . PHE A 1 709 ? -28.568 -16.995 19.579 1.00 78.44 709 PHE A N 1
ATOM 5689 C CA . PHE A 1 709 ? -27.408 -17.660 18.977 1.00 78.44 709 PHE A CA 1
ATOM 5690 C C . PHE A 1 709 ? -26.278 -17.799 19.995 1.00 78.44 709 PHE A C 1
ATOM 5692 O O . PHE A 1 709 ? -26.267 -17.119 21.018 1.00 78.44 709 PHE A O 1
ATOM 5699 N N . GLU A 1 710 ? -25.351 -18.712 19.752 1.00 78.69 710 GLU A N 1
ATOM 5700 C CA . GLU A 1 710 ? -24.179 -18.952 20.583 1.00 78.69 710 GLU A CA 1
ATOM 5701 C C . GLU A 1 710 ? -22.927 -18.841 19.720 1.00 78.69 710 GLU A C 1
ATOM 5703 O O . GLU A 1 710 ? -22.911 -19.307 18.582 1.00 78.69 710 GLU A O 1
ATOM 5708 N N . VAL A 1 711 ? -21.886 -18.214 20.266 1.00 73.44 711 VAL A N 1
ATOM 5709 C CA . VAL A 1 711 ? -20.629 -17.950 19.558 1.00 73.44 711 VAL A CA 1
ATOM 5710 C C . VAL A 1 711 ? -19.451 -18.487 20.357 1.00 73.44 711 VAL A C 1
ATOM 5712 O O . VAL A 1 711 ? -19.375 -18.302 21.578 1.00 73.44 711 VAL A O 1
ATOM 5715 N N . GLN A 1 712 ? -18.517 -19.121 19.663 1.00 72.06 712 GLN A N 1
ATOM 5716 C CA . GLN A 1 712 ? -17.229 -19.557 20.185 1.00 72.06 712 GLN A CA 1
ATOM 5717 C C . GLN A 1 712 ? -16.128 -18.714 19.531 1.00 72.06 712 GLN A C 1
ATOM 5719 O O . GLN A 1 712 ? -16.169 -18.453 18.328 1.00 72.06 712 GLN A O 1
ATOM 5724 N N . PHE A 1 713 ? -15.162 -18.272 20.335 1.00 63.00 713 PHE A N 1
ATOM 5725 C CA . PHE A 1 713 ? -14.075 -17.402 19.885 1.00 63.00 713 PHE A CA 1
ATOM 5726 C C . PHE A 1 713 ? -12.720 -18.039 20.179 1.00 63.00 713 PHE A C 1
ATOM 5728 O O . PHE A 1 713 ? -12.511 -18.477 21.317 1.00 63.00 713 PHE A O 1
ATOM 5735 N N . ASP A 1 714 ? -11.804 -17.965 19.215 1.00 55.44 714 ASP A N 1
ATOM 5736 C CA . ASP A 1 714 ? -10.366 -18.164 19.401 1.00 55.44 714 ASP A CA 1
ATOM 5737 C C . ASP A 1 714 ? -9.622 -16.890 18.993 1.00 55.44 714 ASP A C 1
ATOM 5739 O O . ASP A 1 714 ? -9.872 -16.340 17.928 1.00 55.44 714 ASP A O 1
ATOM 5743 N N . GLN A 1 715 ? -8.788 -16.359 19.889 1.00 50.75 715 GLN A N 1
ATOM 5744 C CA . GLN A 1 715 ? -8.020 -15.115 19.685 1.00 50.75 715 GLN A CA 1
ATOM 5745 C C . GLN A 1 715 ? -8.799 -13.926 19.065 1.00 50.75 715 GLN A C 1
ATOM 5747 O O . GLN A 1 715 ? -8.227 -13.087 18.383 1.00 50.75 715 GLN A O 1
ATOM 5752 N N . GLY A 1 716 ? -10.109 -13.821 19.327 1.00 50.25 716 GLY A N 1
ATOM 5753 C CA . GLY A 1 716 ? -10.967 -12.749 18.797 1.00 50.25 716 GLY A CA 1
ATOM 5754 C C . GLY A 1 716 ? -11.675 -13.075 17.475 1.00 50.25 716 GLY A C 1
ATOM 5755 O O . GLY A 1 716 ? -12.566 -12.328 17.077 1.00 50.25 716 GLY A O 1
ATOM 5756 N N . ILE A 1 717 ? -11.365 -14.209 16.848 1.00 53.66 717 ILE A N 1
ATOM 5757 C CA . ILE A 1 717 ? -11.998 -14.700 15.620 1.00 53.66 717 ILE A CA 1
ATOM 5758 C C . ILE A 1 717 ? -13.114 -15.688 15.976 1.00 53.66 717 ILE A C 1
ATOM 5760 O O . ILE A 1 717 ? -13.012 -16.454 16.939 1.00 53.66 717 ILE A O 1
ATOM 5764 N N . ILE A 1 718 ? -14.211 -15.653 15.218 1.00 66.38 718 ILE A N 1
ATOM 5765 C CA . ILE A 1 718 ? -15.328 -16.586 15.382 1.00 66.38 718 ILE A CA 1
ATOM 5766 C C . ILE A 1 718 ? -14.915 -17.937 14.801 1.00 66.38 718 ILE A C 1
ATOM 5768 O O . ILE A 1 718 ? -14.648 -18.038 13.609 1.00 66.38 718 ILE A O 1
ATOM 5772 N N . ILE A 1 719 ? -14.909 -18.971 15.637 1.00 69.00 719 ILE A N 1
ATOM 5773 C CA . ILE A 1 719 ? -14.599 -20.352 15.224 1.00 69.00 719 ILE A CA 1
ATOM 5774 C C . ILE A 1 719 ? -15.806 -21.295 15.317 1.00 69.00 719 ILE A C 1
ATOM 5776 O O . ILE A 1 719 ? -15.765 -22.437 14.865 1.00 69.00 719 ILE A O 1
ATOM 5780 N N . GLY A 1 720 ? -16.894 -20.827 15.935 1.00 74.75 720 GLY A N 1
ATOM 5781 C CA . GLY A 1 720 ? -18.093 -21.621 16.157 1.00 74.75 720 GLY A CA 1
ATOM 5782 C C . GLY A 1 720 ? -19.339 -20.752 16.241 1.00 74.75 720 GLY A C 1
ATOM 5783 O O . GLY A 1 720 ? -19.358 -19.763 16.978 1.00 74.75 720 GLY A O 1
ATOM 5784 N N . LEU A 1 721 ? -20.389 -21.133 15.508 1.00 81.12 721 LEU A N 1
ATOM 5785 C CA . LEU A 1 721 ? -21.640 -20.377 15.433 1.00 81.12 721 LEU A CA 1
ATOM 5786 C C . LEU A 1 721 ? -22.857 -21.310 15.500 1.00 81.12 721 LEU A C 1
ATOM 5788 O O . LEU A 1 721 ? -23.058 -22.140 14.616 1.00 81.12 721 LEU A O 1
ATOM 5792 N N . LYS A 1 722 ? -23.685 -21.175 16.541 1.00 84.88 722 LYS A N 1
ATOM 5793 C CA . LYS A 1 722 ? -24.924 -21.953 16.712 1.00 84.88 722 LYS A CA 1
ATOM 5794 C C . LYS A 1 722 ? -26.134 -21.036 16.737 1.00 84.88 722 LYS A C 1
ATOM 5796 O O . LYS A 1 722 ? -26.168 -20.113 17.542 1.00 84.88 722 LYS A O 1
ATOM 5801 N N . PHE A 1 723 ? -27.160 -21.320 15.947 1.00 85.00 723 PHE A N 1
ATOM 5802 C CA . PHE A 1 723 ? -28.429 -20.591 15.993 1.00 85.00 723 PHE A CA 1
ATOM 5803 C C . PHE A 1 723 ? -29.518 -21.424 16.653 1.00 85.00 723 PHE A C 1
ATOM 5805 O O . PHE A 1 723 ? -29.597 -22.632 16.459 1.00 85.00 723 PHE A O 1
ATOM 5812 N N . ASN A 1 724 ? -30.370 -20.762 17.428 1.00 86.19 724 ASN A N 1
ATOM 5813 C CA . ASN A 1 724 ? -31.520 -21.335 18.109 1.00 86.19 724 ASN A CA 1
ATOM 5814 C C . ASN A 1 724 ? -32.789 -20.646 17.598 1.00 86.19 724 ASN A C 1
ATOM 5816 O O . ASN A 1 724 ? -32.877 -19.416 17.646 1.00 86.19 724 ASN A O 1
ATOM 5820 N N . THR A 1 725 ? -33.780 -21.413 17.158 1.00 86.81 725 THR A N 1
ATOM 5821 C CA . THR A 1 725 ? -35.068 -20.890 16.686 1.00 86.81 725 THR A CA 1
ATOM 5822 C C . THR A 1 725 ? -36.161 -21.029 17.746 1.00 86.81 725 THR A C 1
ATOM 5824 O O . THR A 1 725 ? -36.082 -21.855 18.659 1.00 86.81 725 THR A O 1
ATOM 5827 N N . ASN A 1 726 ? -37.238 -20.260 17.581 1.00 85.31 726 ASN A N 1
ATOM 5828 C CA . ASN A 1 726 ? -38.441 -20.311 18.422 1.00 85.31 726 ASN A CA 1
ATOM 5829 C C . ASN A 1 726 ? -39.195 -21.663 18.381 1.00 85.31 726 ASN A C 1
ATOM 5831 O O . ASN A 1 726 ? -40.163 -21.854 19.123 1.00 85.31 726 ASN A O 1
ATOM 5835 N N . THR A 1 727 ? -38.784 -22.599 17.519 1.00 85.81 727 THR A N 1
ATOM 5836 C CA . THR A 1 727 ? -39.317 -23.967 17.432 1.00 85.81 727 THR A CA 1
ATOM 5837 C C . THR A 1 727 ? -38.516 -24.971 18.278 1.00 85.81 727 THR A C 1
ATOM 5839 O O . THR A 1 727 ? -38.821 -26.164 18.257 1.00 85.81 727 THR A O 1
ATOM 5842 N N . ASN A 1 728 ? -37.544 -24.501 19.080 1.00 81.06 728 ASN A N 1
ATOM 5843 C CA . ASN A 1 728 ? -36.542 -25.297 19.808 1.00 81.06 728 ASN A CA 1
ATOM 5844 C C . ASN A 1 728 ? -35.578 -26.085 18.897 1.00 81.06 728 ASN A C 1
ATOM 5846 O O . ASN A 1 728 ? -35.037 -27.110 19.321 1.00 81.06 728 ASN A O 1
ATOM 5850 N N . ARG A 1 729 ? -35.357 -25.635 17.656 1.00 87.81 729 ARG A N 1
ATOM 5851 C CA . ARG A 1 729 ? -34.285 -26.156 16.797 1.00 87.81 729 ARG A CA 1
ATOM 5852 C C . ARG A 1 729 ? -32.998 -25.387 17.088 1.00 87.81 729 ARG A C 1
ATOM 5854 O O . ARG A 1 729 ? -33.001 -24.159 17.101 1.00 87.81 729 ARG A O 1
ATOM 5861 N N . THR A 1 730 ? -31.912 -26.121 17.307 1.00 84.38 730 THR A N 1
ATOM 5862 C CA . THR A 1 730 ? -30.558 -25.575 17.445 1.00 84.38 730 THR A CA 1
ATOM 5863 C C . THR A 1 730 ? -29.690 -26.158 16.345 1.00 84.38 730 THR A C 1
ATOM 5865 O O . THR A 1 730 ? -29.637 -27.381 16.208 1.00 84.38 730 THR A O 1
ATOM 5868 N N . GLU A 1 731 ? -28.996 -25.310 15.594 1.00 85.19 731 GLU A N 1
ATOM 5869 C CA . GLU A 1 731 ? -28.151 -25.729 14.477 1.00 85.19 731 GLU A CA 1
ATOM 5870 C C . GLU A 1 731 ? -26.769 -25.097 14.567 1.00 85.19 731 GLU A C 1
ATOM 5872 O O . GLU A 1 731 ? -26.646 -23.894 14.793 1.00 85.19 731 GLU A O 1
ATOM 5877 N N . LEU A 1 732 ? -25.732 -25.924 14.422 1.00 82.44 732 LEU A N 1
ATOM 5878 C CA . LEU A 1 732 ? -24.358 -25.471 14.249 1.00 82.44 732 LEU A CA 1
ATOM 5879 C C . LEU A 1 732 ? -24.179 -25.115 12.777 1.00 82.44 732 LEU A C 1
ATOM 5881 O O . LEU A 1 732 ? -24.287 -25.983 11.918 1.00 82.44 732 LEU A O 1
ATOM 5885 N N . VAL A 1 733 ? -23.900 -23.847 12.510 1.00 75.81 733 VAL A N 1
ATOM 5886 C CA . VAL A 1 733 ? -23.723 -23.300 11.160 1.00 75.81 733 VAL A CA 1
ATOM 5887 C C . VAL A 1 733 ? -22.239 -22.990 10.944 1.00 75.81 733 VAL A C 1
ATOM 5889 O O . VAL A 1 733 ? -21.878 -22.019 10.306 1.00 75.81 733 VAL A O 1
ATOM 5892 N N . SER A 1 734 ? -21.358 -23.796 11.534 1.00 72.88 734 SER A N 1
ATOM 5893 C CA . SER A 1 734 ? -19.904 -23.817 11.323 1.00 72.88 734 SER A CA 1
ATOM 5894 C C . SER A 1 734 ? -19.451 -25.281 11.171 1.00 72.88 734 SER A C 1
ATOM 5896 O O . SER A 1 734 ? -20.294 -26.179 11.211 1.00 72.88 734 SER A O 1
ATOM 5898 N N . ASN A 1 735 ? -18.156 -25.558 10.968 1.00 65.75 735 ASN A N 1
ATOM 5899 C CA . ASN A 1 735 ? -17.694 -26.919 10.655 1.00 65.75 735 ASN A CA 1
ATOM 5900 C C . ASN A 1 735 ? -18.080 -27.956 11.733 1.00 65.75 735 ASN A C 1
ATOM 5902 O O . ASN A 1 735 ? -18.167 -27.642 12.919 1.00 65.75 735 ASN A O 1
ATOM 5906 N N . ALA A 1 736 ? -18.348 -29.192 11.291 1.00 50.94 736 ALA A N 1
ATOM 5907 C CA . ALA A 1 736 ? -19.171 -30.182 12.002 1.00 50.94 736 ALA A CA 1
ATOM 5908 C C . ALA A 1 736 ? -18.538 -30.858 13.238 1.00 50.94 736 ALA A C 1
ATOM 5910 O O . ALA A 1 736 ? -19.244 -31.564 13.961 1.00 50.94 736 ALA A O 1
ATOM 5911 N N . ASP A 1 737 ? -17.256 -30.632 13.512 1.00 55.00 737 ASP A N 1
ATOM 5912 C CA . ASP A 1 737 ? -16.551 -31.179 14.671 1.00 55.00 737 ASP A CA 1
ATOM 5913 C C . ASP A 1 737 ? -16.049 -30.008 15.523 1.00 55.00 737 ASP A C 1
ATOM 5915 O O . ASP A 1 737 ? -15.281 -29.207 15.013 1.00 55.00 737 ASP A O 1
ATOM 5919 N N . ASP A 1 738 ? -16.488 -29.891 16.785 1.00 52.34 738 ASP A N 1
ATOM 5920 C CA . ASP A 1 738 ? -15.982 -28.922 17.781 1.00 52.34 738 ASP A CA 1
ATOM 5921 C C . ASP A 1 738 ? -14.566 -29.377 18.206 1.00 52.34 738 ASP A C 1
ATOM 5923 O O . ASP A 1 738 ? -14.449 -30.273 19.051 1.00 52.34 738 ASP A O 1
ATOM 5927 N N . PRO A 1 739 ? -13.470 -28.882 17.589 1.00 49.38 739 PRO A N 1
ATOM 5928 C CA . PRO A 1 739 ? -12.128 -29.430 17.797 1.00 49.38 739 PRO A CA 1
ATOM 5929 C C . PRO A 1 739 ? -11.480 -28.862 19.064 1.00 49.38 739 PRO A C 1
ATOM 5931 O O . PRO A 1 739 ? -10.460 -29.373 19.532 1.00 49.38 739 PRO A O 1
ATOM 5934 N N . PHE A 1 740 ? -12.055 -27.787 19.606 1.00 53.34 740 PHE A N 1
ATOM 5935 C CA . PHE A 1 740 ? -11.469 -26.955 20.636 1.00 53.34 740 PHE A CA 1
ATOM 5936 C C . PHE A 1 740 ? -12.404 -26.947 21.843 1.00 53.34 740 PHE A C 1
ATOM 5938 O O . PHE A 1 740 ? -13.547 -26.524 21.747 1.00 53.34 740 PHE A O 1
ATOM 5945 N N . ASP A 1 741 ? -11.922 -27.393 23.003 1.00 63.62 741 ASP A N 1
ATOM 5946 C CA . ASP A 1 741 ? -12.659 -27.382 24.279 1.00 63.62 741 ASP A CA 1
ATOM 5947 C C . ASP A 1 741 ? -12.814 -25.936 24.817 1.00 63.62 741 ASP A C 1
ATOM 5949 O O . ASP A 1 741 ? -12.309 -25.573 25.880 1.00 63.62 741 ASP A O 1
ATOM 5953 N N . LEU A 1 742 ? -13.434 -25.059 24.019 1.00 65.50 742 LEU A N 1
ATOM 5954 C CA . LEU A 1 742 ? -13.620 -23.631 24.265 1.00 65.50 742 LEU A CA 1
ATOM 5955 C C . LEU A 1 742 ? -15.080 -23.338 24.628 1.00 65.50 742 LEU A C 1
ATOM 5957 O O . LEU A 1 742 ? -16.018 -23.920 24.085 1.00 65.50 742 LEU A O 1
ATOM 5961 N N . SER A 1 743 ? -15.292 -22.392 25.545 1.00 71.69 743 SER A N 1
ATOM 5962 C CA . SER A 1 743 ? -16.628 -22.058 26.049 1.00 71.69 743 SER A CA 1
ATOM 5963 C C . SER A 1 743 ? -17.487 -21.323 25.015 1.00 71.69 743 SER A C 1
ATOM 5965 O O . SER A 1 743 ? -17.070 -20.290 24.482 1.00 71.69 743 SER A O 1
ATOM 5967 N N . TRP A 1 744 ? -18.726 -21.782 24.838 1.00 73.81 744 TRP A N 1
ATOM 5968 C CA . TRP A 1 744 ? -19.762 -21.102 24.062 1.00 73.81 744 TRP A CA 1
ATOM 5969 C C . TRP A 1 744 ? -20.334 -19.898 24.822 1.00 73.81 744 TRP A C 1
ATOM 5971 O O . TRP A 1 744 ? -20.681 -19.992 26.001 1.00 73.81 744 TRP A O 1
ATOM 5981 N N . THR A 1 745 ? -20.452 -18.761 24.139 1.00 65.88 745 THR A N 1
ATOM 5982 C CA . THR A 1 745 ? -21.098 -17.546 24.652 1.00 65.88 745 THR A CA 1
ATOM 5983 C C . THR A 1 745 ? -22.495 -17.439 24.060 1.00 65.88 745 THR A C 1
ATOM 5985 O O . THR A 1 745 ? -22.632 -17.220 22.860 1.00 65.88 745 THR A O 1
ATOM 5988 N N . LYS A 1 746 ? -23.539 -17.563 24.885 1.00 71.44 746 LYS A N 1
ATOM 5989 C CA . LYS A 1 746 ? -24.927 -17.393 24.436 1.00 71.44 746 LYS A CA 1
ATOM 5990 C C . LYS A 1 746 ? -25.316 -15.918 24.357 1.00 71.44 746 LYS A C 1
ATOM 5992 O O . LYS A 1 746 ? -25.233 -15.206 25.351 1.00 71.44 746 LYS A O 1
ATOM 5997 N N . VAL A 1 747 ? -25.834 -15.500 23.207 1.00 65.25 747 VAL A N 1
ATOM 5998 C CA . VAL A 1 747 ? -26.348 -14.155 22.932 1.00 65.25 747 VAL A CA 1
ATOM 5999 C C . VAL A 1 747 ? -27.875 -14.204 22.843 1.00 65.25 747 VAL A C 1
ATOM 6001 O O . VAL A 1 747 ? -28.449 -14.941 22.040 1.00 65.25 747 VAL A O 1
ATOM 6004 N N . THR A 1 748 ? -28.548 -13.430 23.701 1.00 61.12 748 THR A N 1
ATOM 6005 C CA . THR A 1 748 ? -30.020 -13.385 23.802 1.00 61.12 748 THR A CA 1
ATOM 6006 C C . THR A 1 748 ? -30.511 -11.930 23.725 1.00 61.12 748 THR A C 1
ATOM 6008 O O . THR A 1 748 ? -29.983 -11.093 24.460 1.00 61.12 748 THR A O 1
ATOM 6011 N N . PRO A 1 749 ? -31.512 -11.596 22.885 1.00 63.22 749 PRO A N 1
ATOM 6012 C CA . PRO A 1 749 ? -31.992 -10.219 22.721 1.00 63.22 749 PRO A CA 1
ATOM 6013 C C . PRO A 1 749 ? -32.750 -9.694 23.958 1.00 63.22 749 PRO A C 1
ATOM 6015 O O . PRO A 1 749 ? -33.358 -10.463 24.706 1.00 63.22 749 PRO A O 1
ATOM 6018 N N . ARG A 1 750 ? -32.815 -8.361 24.145 1.00 54.66 750 ARG A N 1
ATOM 6019 C CA . ARG A 1 750 ? -33.744 -7.711 25.099 1.00 54.66 750 ARG A CA 1
ATOM 6020 C C . ARG A 1 750 ? -35.114 -7.576 24.433 1.00 54.66 750 ARG A C 1
ATOM 6022 O O . ARG A 1 750 ? -35.573 -6.499 24.075 1.00 54.66 750 ARG A O 1
ATOM 6029 N N . GLY A 1 751 ? -35.796 -8.697 24.263 1.00 61.59 751 GLY A N 1
ATOM 6030 C CA . GLY A 1 751 ? -37.097 -8.709 23.610 1.00 61.59 751 GLY A CA 1
ATOM 6031 C C . GLY A 1 751 ? -37.473 -10.094 23.125 1.00 61.59 751 GLY A C 1
ATOM 6032 O O . GLY A 1 751 ? -36.887 -11.088 23.532 1.00 61.59 751 GLY A O 1
ATOM 6033 N N . LYS A 1 752 ? -38.484 -10.156 22.257 1.00 58.16 752 LYS A N 1
ATOM 6034 C CA . LYS A 1 752 ? -38.975 -11.424 21.699 1.00 58.16 752 LYS A CA 1
ATOM 6035 C C . LYS A 1 752 ? -38.283 -11.845 20.395 1.00 58.16 752 LYS A C 1
ATOM 6037 O O . LYS A 1 752 ? -38.651 -12.886 19.869 1.00 58.16 752 LYS A O 1
ATOM 6042 N N . LYS A 1 753 ? -37.398 -11.018 19.823 1.00 66.06 753 LYS A N 1
ATOM 6043 C CA . LYS A 1 753 ? -36.893 -11.176 18.447 1.00 66.06 753 LYS A CA 1
ATOM 6044 C C . LYS A 1 753 ? -35.445 -10.699 18.309 1.00 66.06 753 LYS A C 1
ATOM 6046 O O . LYS A 1 753 ? -35.110 -9.656 18.870 1.00 66.06 753 LYS A O 1
ATOM 6051 N N . ILE A 1 754 ? -34.626 -11.417 17.537 1.00 69.88 754 ILE A N 1
ATOM 6052 C CA . ILE A 1 754 ? -33.312 -10.948 17.064 1.00 69.88 754 ILE A CA 1
ATOM 6053 C C . ILE A 1 754 ? -33.507 -10.270 15.710 1.00 69.88 754 ILE A C 1
ATOM 6055 O O . ILE A 1 754 ? -33.997 -10.900 14.786 1.00 69.88 754 ILE A O 1
ATOM 6059 N N . ILE A 1 755 ? -33.123 -9.000 15.587 1.00 69.19 755 ILE A N 1
ATOM 6060 C CA . ILE A 1 755 ? -33.270 -8.221 14.341 1.00 69.19 755 ILE A CA 1
ATOM 6061 C C . ILE A 1 755 ? -31.930 -7.929 13.643 1.00 69.19 755 ILE A C 1
ATOM 6063 O O . ILE A 1 755 ? -31.916 -7.365 12.551 1.00 69.19 755 ILE A O 1
ATOM 6067 N N . GLY A 1 756 ? -30.807 -8.321 14.254 1.00 70.81 756 GLY A N 1
ATOM 6068 C CA . GLY A 1 756 ? -29.465 -8.141 13.708 1.00 70.81 756 GLY A CA 1
ATOM 6069 C C . GLY A 1 756 ? -28.370 -8.783 14.560 1.00 70.81 756 GLY A C 1
ATOM 6070 O O . GLY A 1 756 ? -28.633 -9.316 15.641 1.00 70.81 756 GLY A O 1
ATOM 6071 N N . MET A 1 757 ? -27.142 -8.711 14.058 1.00 66.88 757 MET A N 1
ATOM 6072 C CA . MET A 1 757 ? -25.918 -9.241 14.663 1.00 66.88 757 MET A CA 1
ATOM 6073 C C . MET A 1 757 ? -24.765 -8.238 14.472 1.00 66.88 757 MET A C 1
ATOM 6075 O O . MET A 1 757 ? -24.877 -7.288 13.693 1.00 66.88 757 MET A O 1
ATOM 6079 N N . PHE A 1 758 ? -23.661 -8.433 15.193 1.00 64.44 758 PHE A N 1
ATOM 6080 C CA . PHE A 1 758 ? -22.444 -7.641 15.024 1.00 64.44 758 PHE A CA 1
ATOM 6081 C C . PHE A 1 758 ? -21.195 -8.511 15.138 1.00 64.44 758 PHE A C 1
ATOM 6083 O O . PHE A 1 758 ? -21.232 -9.576 15.756 1.00 64.44 758 PHE A O 1
ATOM 6090 N N . SER A 1 759 ? -20.075 -8.006 14.637 1.00 57.09 759 SER A N 1
ATOM 6091 C CA . SER A 1 759 ? -18.737 -8.537 14.897 1.00 57.09 759 SER A CA 1
ATOM 6092 C C . SER A 1 759 ? -17.771 -7.388 15.182 1.00 57.09 759 SER A C 1
ATOM 6094 O O . SER A 1 759 ? -17.962 -6.261 14.720 1.00 57.09 759 SER A O 1
ATOM 6096 N N . GLN A 1 760 ? -16.731 -7.644 15.978 1.00 53.59 760 GLN A N 1
ATOM 6097 C CA . GLN A 1 760 ? -15.601 -6.719 16.023 1.00 53.59 760 GLN A CA 1
ATOM 6098 C C . GLN A 1 760 ? -15.019 -6.682 14.604 1.00 53.59 760 GLN A C 1
ATOM 6100 O O . GLN A 1 760 ? -14.719 -7.741 14.055 1.00 53.59 760 GLN A O 1
ATOM 6105 N N . GLY A 1 761 ? -14.895 -5.496 13.995 1.00 42.19 761 GLY A N 1
ATOM 6106 C CA . GLY A 1 761 ? -14.017 -5.367 12.834 1.00 42.19 761 GLY A CA 1
ATOM 6107 C C . GLY A 1 761 ? -12.645 -5.815 13.313 1.00 42.19 761 GLY A C 1
ATOM 6108 O O . GLY A 1 761 ? -12.165 -5.245 14.290 1.00 42.19 761 GLY A O 1
ATOM 6109 N N . ALA A 1 762 ? -12.115 -6.906 12.760 1.00 33.09 762 ALA A N 1
ATOM 6110 C CA . ALA A 1 762 ? -10.949 -7.578 13.314 1.00 33.09 762 ALA A CA 1
ATOM 6111 C C . ALA A 1 762 ? -9.842 -6.554 13.620 1.00 33.09 762 ALA A C 1
ATOM 6113 O O . ALA A 1 762 ? -9.288 -5.925 12.720 1.00 33.09 762 ALA A O 1
ATOM 6114 N N . GLU A 1 763 ? -9.531 -6.366 14.907 1.00 30.88 763 GLU A N 1
ATOM 6115 C CA . GLU A 1 763 ? -8.184 -5.959 15.271 1.00 30.88 763 GLU A CA 1
ATOM 6116 C C . GLU A 1 763 ? -7.343 -7.190 14.975 1.00 30.88 763 GLU A C 1
ATOM 6118 O O . GLU A 1 763 ? -7.314 -8.133 15.764 1.00 30.88 763 GLU A O 1
ATOM 6123 N N . ASN A 1 764 ? -6.658 -7.188 13.836 1.00 26.89 764 ASN A N 1
ATOM 6124 C CA . ASN A 1 764 ? -5.423 -7.942 13.758 1.00 26.89 764 ASN A CA 1
ATOM 6125 C C . ASN A 1 764 ? -4.494 -7.300 14.802 1.00 26.89 764 ASN A C 1
ATOM 6127 O O . ASN A 1 764 ? -3.767 -6.352 14.501 1.00 26.89 764 ASN A O 1
ATOM 6131 N N . GLU A 1 765 ? -4.527 -7.776 16.054 1.00 25.80 765 GLU A N 1
ATOM 6132 C CA . GLU A 1 765 ? -3.430 -7.593 17.010 1.00 25.80 765 GLU A CA 1
ATOM 6133 C C . GLU A 1 765 ? -2.237 -8.434 16.531 1.00 25.80 765 GLU A C 1
ATOM 6135 O O . GLU A 1 765 ? -1.826 -9.392 17.159 1.00 25.80 765 GLU A O 1
ATOM 6140 N N . TRP A 1 766 ? -1.717 -8.068 15.365 1.00 23.16 766 TRP A N 1
ATOM 6141 C CA . TRP A 1 766 ? -0.333 -8.103 14.925 1.00 23.16 766 TRP A CA 1
ATOM 6142 C C . TRP A 1 766 ? -0.345 -7.404 13.567 1.00 23.16 766 TRP A C 1
ATOM 6144 O O . TRP A 1 766 ? -1.006 -7.857 12.634 1.00 23.16 766 TRP A O 1
ATOM 6154 N N . GLY A 1 767 ? 0.399 -6.302 13.427 1.00 32.50 767 GLY A N 1
ATOM 6155 C CA . GLY A 1 767 ? 0.841 -5.900 12.093 1.00 32.50 767 GLY A CA 1
ATOM 6156 C C . GLY A 1 767 ? 1.442 -7.144 11.434 1.00 32.50 767 GLY A C 1
ATOM 6157 O O . GLY A 1 767 ? 2.260 -7.840 12.025 1.00 32.50 767 GLY A O 1
ATOM 6158 N N . SER A 1 768 ? 1.093 -7.495 10.212 1.00 37.12 768 SER A N 1
ATOM 6159 C CA . SER A 1 768 ? 1.555 -6.752 9.057 1.00 37.12 768 SER A CA 1
ATOM 6160 C C . SER A 1 768 ? 1.397 -7.657 7.844 1.00 37.12 768 SER A C 1
ATOM 6162 O O . SER A 1 768 ? 1.561 -8.873 7.947 1.00 37.12 768 SER A O 1
ATOM 6164 N N . SER A 1 769 ? 1.215 -7.066 6.670 1.00 47.44 769 SER A N 1
ATOM 6165 C CA . SER A 1 769 ? 1.650 -7.746 5.460 1.00 47.44 769 SER A CA 1
ATOM 6166 C C . SER A 1 769 ? 3.075 -8.295 5.663 1.00 47.44 769 SER A C 1
ATOM 6168 O O . SER A 1 769 ? 3.974 -7.564 6.103 1.00 47.44 769 SER A O 1
ATOM 6170 N N . LYS A 1 770 ? 3.302 -9.580 5.367 1.00 68.31 770 LYS A N 1
ATOM 6171 C CA . LYS A 1 770 ? 4.635 -10.190 5.443 1.00 68.31 770 LYS A CA 1
ATOM 6172 C C . LYS A 1 770 ? 5.508 -9.561 4.361 1.00 68.31 770 LYS A C 1
ATOM 6174 O O . LYS A 1 770 ? 5.478 -9.981 3.211 1.00 68.31 770 LYS A O 1
ATOM 6179 N N . ARG A 1 771 ? 6.286 -8.544 4.728 1.00 90.25 771 ARG A N 1
ATOM 6180 C CA . ARG A 1 771 ? 7.270 -7.912 3.842 1.00 90.25 771 ARG A CA 1
ATOM 6181 C C . ARG A 1 771 ? 8.488 -8.816 3.692 1.00 90.25 771 ARG A C 1
ATOM 6183 O O . ARG A 1 771 ? 9.287 -8.947 4.621 1.00 90.25 771 ARG A O 1
ATOM 6190 N N . VAL A 1 772 ? 8.639 -9.441 2.528 1.00 96.00 772 VAL A N 1
ATOM 6191 C CA . VAL A 1 772 ? 9.754 -10.347 2.225 1.00 96.00 772 VAL A CA 1
ATOM 6192 C C . VAL A 1 772 ? 10.665 -9.729 1.173 1.00 96.00 772 VAL A C 1
ATOM 6194 O O . VAL A 1 772 ? 10.256 -9.444 0.051 1.00 96.00 772 VAL A O 1
ATOM 6197 N N . LEU A 1 773 ? 11.933 -9.533 1.517 1.00 97.81 773 LEU A N 1
ATOM 6198 C CA . LEU A 1 773 ? 12.945 -9.055 0.581 1.00 97.81 773 LEU A CA 1
ATOM 6199 C C . LEU A 1 773 ? 13.602 -10.250 -0.110 1.00 97.81 773 LEU A C 1
ATOM 6201 O O . LEU A 1 773 ? 14.276 -11.057 0.526 1.00 97.81 773 LEU A O 1
ATOM 6205 N N . VAL A 1 774 ? 13.447 -10.352 -1.428 1.00 98.00 774 VAL A N 1
ATOM 6206 C CA . VAL A 1 774 ? 14.034 -11.410 -2.254 1.00 98.00 774 VAL A CA 1
ATOM 6207 C C . VAL A 1 774 ? 15.135 -10.822 -3.129 1.00 98.00 774 VAL A C 1
ATOM 6209 O O . VAL A 1 774 ? 14.898 -10.229 -4.187 1.00 98.00 774 VAL A O 1
ATOM 6212 N N . THR A 1 775 ? 16.389 -11.015 -2.729 1.00 95.94 775 THR A N 1
ATOM 6213 C CA . THR A 1 775 ? 17.506 -10.655 -3.615 1.00 95.94 775 THR A CA 1
ATOM 6214 C C . THR A 1 775 ? 17.629 -11.700 -4.719 1.00 95.94 775 THR A C 1
ATOM 6216 O O . THR A 1 775 ? 17.565 -12.897 -4.445 1.00 95.94 775 THR A O 1
ATOM 6219 N N . GLY A 1 776 ? 17.846 -11.271 -5.960 1.00 88.69 776 GLY A N 1
ATOM 6220 C CA . GLY A 1 776 ? 17.843 -12.193 -7.095 1.00 88.69 776 GLY A CA 1
ATOM 6221 C C . GLY A 1 776 ? 16.441 -12.682 -7.469 1.00 88.69 776 GLY A C 1
ATOM 6222 O O . GLY A 1 776 ? 16.336 -13.642 -8.229 1.00 88.69 776 GLY A O 1
ATOM 6223 N N . GLY A 1 777 ? 15.384 -12.004 -6.996 1.00 91.94 777 GLY A N 1
ATOM 6224 C CA . GLY A 1 777 ? 13.982 -12.303 -7.313 1.00 91.94 777 GLY A CA 1
ATOM 6225 C C . GLY A 1 777 ? 13.638 -12.239 -8.806 1.00 91.94 777 GLY A C 1
ATOM 6226 O O . GLY A 1 777 ? 12.703 -12.887 -9.243 1.00 91.94 777 GLY A O 1
ATOM 6227 N N . SER A 1 778 ? 14.437 -11.545 -9.624 1.00 89.94 778 SER A N 1
ATOM 6228 C CA . SER A 1 778 ? 14.306 -11.550 -11.095 1.00 89.94 778 SER A CA 1
ATOM 6229 C C . SER A 1 778 ? 15.005 -12.733 -11.782 1.00 89.94 778 SER A C 1
ATOM 6231 O O . SER A 1 778 ? 15.013 -12.822 -13.009 1.00 89.94 778 SER A O 1
ATOM 6233 N N . GLY A 1 779 ? 15.679 -13.592 -11.015 1.00 87.88 779 GLY A N 1
ATOM 6234 C CA . GLY A 1 779 ? 16.402 -14.762 -11.507 1.00 87.88 779 GLY A CA 1
ATOM 6235 C C . GLY A 1 779 ? 15.531 -16.016 -11.585 1.00 87.88 779 GLY A C 1
ATOM 6236 O O . GLY A 1 779 ? 14.356 -16.001 -11.239 1.00 87.88 779 GLY A O 1
ATOM 6237 N N . PHE A 1 780 ? 16.135 -17.131 -12.006 1.00 89.94 780 PHE A N 1
ATOM 6238 C CA . PHE A 1 780 ? 15.438 -18.411 -12.174 1.00 89.94 780 PHE A CA 1
ATOM 6239 C C . PHE A 1 780 ? 14.777 -18.900 -10.873 1.00 89.94 780 PHE A C 1
ATOM 6241 O O . PHE A 1 780 ? 13.556 -18.976 -10.806 1.00 89.94 780 PHE A O 1
ATOM 6248 N N . LEU A 1 781 ? 15.561 -19.159 -9.820 1.00 92.12 781 LEU A N 1
ATOM 6249 C CA . LEU A 1 781 ? 15.028 -19.580 -8.519 1.00 92.12 781 LEU A CA 1
ATOM 6250 C C . LEU A 1 781 ? 14.220 -18.468 -7.838 1.00 92.12 781 LEU A C 1
ATOM 6252 O O . LEU A 1 781 ? 13.095 -18.702 -7.404 1.00 92.12 781 LEU A O 1
ATOM 6256 N N . GLY A 1 782 ? 14.784 -17.259 -7.763 1.00 93.38 782 GLY A N 1
ATOM 6257 C CA . GLY A 1 782 ? 14.154 -16.134 -7.075 1.00 93.38 782 GLY A CA 1
ATOM 6258 C C . GLY A 1 782 ? 12.783 -15.772 -7.650 1.00 93.38 782 GLY A C 1
ATOM 6259 O O . GLY A 1 782 ? 11.884 -15.453 -6.885 1.00 93.38 782 GLY A O 1
ATOM 6260 N N . GLY A 1 783 ? 12.578 -15.912 -8.963 1.00 94.31 783 GLY A N 1
ATOM 6261 C CA . GLY A 1 783 ? 11.274 -15.676 -9.584 1.00 94.31 783 GLY A CA 1
ATOM 6262 C C . GLY A 1 783 ? 10.217 -16.693 -9.159 1.00 94.31 783 GLY A C 1
ATOM 6263 O O . GLY A 1 783 ? 9.062 -16.329 -8.973 1.00 94.31 783 GLY A O 1
ATOM 6264 N N . HIS A 1 784 ? 10.593 -17.959 -8.946 1.00 95.31 784 HIS A N 1
ATOM 6265 C CA . HIS A 1 784 ? 9.679 -18.965 -8.385 1.00 95.31 784 HIS A CA 1
ATOM 6266 C C . HIS A 1 784 ? 9.403 -18.741 -6.898 1.00 95.31 784 HIS A C 1
ATOM 6268 O O . HIS A 1 784 ? 8.269 -18.938 -6.474 1.00 95.31 784 HIS A O 1
ATOM 6274 N N . VAL A 1 785 ? 10.394 -18.267 -6.133 1.00 96.06 785 VAL A N 1
ATOM 6275 C CA . VAL A 1 785 ? 10.187 -17.831 -4.740 1.00 96.06 785 VAL A CA 1
ATOM 6276 C C . VAL A 1 785 ? 9.169 -16.696 -4.687 1.00 96.06 785 VAL A C 1
ATOM 6278 O O . VAL A 1 785 ? 8.219 -16.785 -3.923 1.00 96.06 785 VAL A O 1
ATOM 6281 N N . VAL A 1 786 ? 9.321 -15.667 -5.527 1.00 95.25 786 VAL A N 1
ATOM 6282 C CA . VAL A 1 786 ? 8.370 -14.547 -5.610 1.00 95.25 786 VAL A CA 1
ATOM 6283 C C . VAL A 1 786 ? 6.963 -15.057 -5.929 1.00 95.25 786 VAL A C 1
ATOM 6285 O O . VAL A 1 786 ? 6.030 -14.714 -5.215 1.00 95.25 786 VAL A O 1
ATOM 6288 N N . ARG A 1 787 ? 6.802 -15.914 -6.949 1.00 92.56 787 ARG A N 1
ATOM 6289 C CA . ARG A 1 787 ? 5.482 -16.456 -7.323 1.00 92.56 787 ARG A CA 1
ATOM 6290 C C . ARG A 1 787 ? 4.801 -17.196 -6.174 1.00 92.56 787 ARG A C 1
ATOM 6292 O O . ARG A 1 787 ? 3.638 -16.927 -5.915 1.00 92.56 787 ARG A O 1
ATOM 6299 N N . GLN A 1 788 ? 5.521 -18.079 -5.482 1.00 92.19 788 GLN A N 1
ATOM 6300 C CA . GLN A 1 788 ? 4.953 -18.845 -4.369 1.00 92.19 788 GLN A CA 1
ATOM 6301 C C . GLN A 1 788 ? 4.714 -17.998 -3.118 1.00 92.19 788 GLN A C 1
ATOM 6303 O O . GLN A 1 788 ? 3.744 -18.221 -2.406 1.00 92.19 788 GLN A O 1
ATOM 6308 N N . LEU A 1 789 ? 5.568 -17.008 -2.838 1.00 88.25 789 LEU A N 1
ATOM 6309 C CA . LEU A 1 789 ? 5.324 -16.060 -1.749 1.00 88.25 789 LEU A CA 1
ATOM 6310 C C . LEU A 1 789 ? 4.007 -15.309 -1.957 1.00 88.25 789 LEU A C 1
ATOM 6312 O O . LEU A 1 789 ? 3.282 -15.086 -0.999 1.00 88.25 789 LEU A O 1
ATOM 6316 N N . LEU A 1 790 ? 3.684 -14.964 -3.203 1.00 85.31 790 LEU A N 1
ATOM 6317 C CA . LEU A 1 790 ? 2.455 -14.252 -3.546 1.00 85.31 790 LEU A CA 1
ATOM 6318 C C . LEU A 1 790 ? 1.202 -15.140 -3.547 1.00 85.31 790 LEU A C 1
ATOM 6320 O O . LEU A 1 790 ? 0.104 -14.599 -3.663 1.00 85.31 790 LEU A O 1
ATOM 6324 N N . GLU A 1 791 ? 1.328 -16.463 -3.390 1.00 77.25 791 GLU A N 1
ATOM 6325 C CA . GLU A 1 791 ? 0.180 -17.336 -3.089 1.00 77.25 791 GLU A CA 1
ATOM 6326 C C . GLU A 1 791 ? -0.384 -17.045 -1.685 1.00 77.25 791 GLU A C 1
ATOM 6328 O O . GLU A 1 791 ? -1.566 -17.270 -1.438 1.00 77.25 791 GLU A O 1
ATOM 6333 N N . ASP A 1 792 ? 0.437 -16.501 -0.777 1.00 70.94 792 ASP A N 1
ATOM 6334 C CA . ASP A 1 792 ? -0.011 -15.926 0.492 1.00 70.94 792 ASP A CA 1
ATOM 6335 C C . ASP A 1 792 ? -0.499 -14.487 0.239 1.00 70.94 792 ASP A C 1
ATOM 6337 O O . ASP A 1 792 ? 0.281 -13.605 -0.145 1.00 70.94 792 ASP A O 1
ATOM 6341 N N . ALA A 1 793 ? -1.802 -14.258 0.424 1.00 62.75 793 ALA A N 1
ATOM 6342 C CA . ALA A 1 793 ? -2.467 -12.980 0.159 1.00 62.75 793 ALA A CA 1
ATOM 6343 C C . ALA A 1 793 ? -1.899 -11.824 1.001 1.00 62.75 793 ALA A C 1
ATOM 6345 O O . ALA A 1 793 ? -1.939 -10.671 0.579 1.00 62.75 793 ALA A O 1
ATOM 6346 N N . GLU A 1 794 ? -1.298 -12.129 2.151 1.00 70.38 794 GLU A N 1
ATOM 6347 C CA . GLU A 1 794 ? -0.753 -11.128 3.065 1.00 70.38 794 GLU A CA 1
ATOM 6348 C C . GLU A 1 794 ? 0.715 -10.798 2.770 1.00 70.38 794 GLU A C 1
ATOM 6350 O O . GLU A 1 794 ? 1.286 -9.890 3.372 1.00 70.38 794 GLU A O 1
ATOM 6355 N N . THR A 1 795 ? 1.375 -11.511 1.856 1.00 76.38 795 THR A N 1
ATOM 6356 C CA . THR A 1 795 ? 2.801 -11.306 1.572 1.00 76.38 795 THR A CA 1
ATOM 6357 C C . THR A 1 795 ? 3.015 -10.231 0.508 1.00 76.38 795 THR A C 1
ATOM 6359 O O . THR A 1 795 ? 2.468 -10.304 -0.593 1.00 76.38 795 THR A O 1
ATOM 6362 N N . THR A 1 796 ? 3.864 -9.252 0.822 1.00 86.50 796 THR A N 1
ATOM 6363 C CA . THR A 1 796 ? 4.406 -8.268 -0.126 1.00 86.50 796 THR A CA 1
ATOM 6364 C C . THR A 1 796 ? 5.889 -8.532 -0.328 1.00 86.50 796 THR A C 1
ATOM 6366 O O . THR A 1 796 ? 6.613 -8.897 0.601 1.00 86.50 796 THR A O 1
ATOM 6369 N N . VAL A 1 797 ? 6.367 -8.370 -1.557 1.00 92.75 797 VAL A N 1
ATOM 6370 C CA . VAL A 1 797 ? 7.715 -8.790 -1.941 1.00 92.75 797 VAL A CA 1
ATOM 6371 C C . VAL A 1 797 ? 8.520 -7.611 -2.476 1.00 92.75 797 VAL A C 1
ATOM 6373 O O . VAL A 1 797 ? 8.073 -6.895 -3.363 1.00 92.75 797 VAL A O 1
ATOM 6376 N N . ALA A 1 798 ? 9.746 -7.429 -1.988 1.00 94.94 798 ALA A N 1
ATOM 6377 C CA . ALA A 1 798 ? 10.728 -6.541 -2.607 1.00 94.94 798 ALA A CA 1
ATOM 6378 C C . ALA A 1 798 ? 11.755 -7.362 -3.380 1.00 94.94 798 ALA A C 1
ATOM 6380 O O . ALA A 1 798 ? 12.510 -8.139 -2.794 1.00 94.94 798 ALA A O 1
ATOM 6381 N N . ILE A 1 799 ? 11.833 -7.175 -4.694 1.00 96.69 799 ILE A N 1
ATOM 6382 C CA . ILE A 1 799 ? 12.865 -7.795 -5.521 1.00 96.69 799 ILE A CA 1
ATOM 6383 C C . ILE A 1 799 ? 14.075 -6.877 -5.589 1.00 96.69 799 ILE A C 1
ATOM 6385 O O . ILE A 1 799 ? 14.012 -5.799 -6.174 1.00 96.69 799 ILE A O 1
ATOM 6389 N N . VAL A 1 800 ? 15.211 -7.354 -5.083 1.00 93.25 800 VAL A N 1
ATOM 6390 C CA . VAL A 1 800 ? 16.480 -6.618 -5.138 1.00 93.25 800 VAL A CA 1
ATOM 6391 C C . VAL A 1 800 ? 17.409 -7.229 -6.177 1.00 93.25 800 VAL A C 1
ATOM 6393 O O . VAL A 1 800 ? 17.797 -8.399 -6.081 1.00 93.25 800 VAL A O 1
ATOM 6396 N N . SER A 1 801 ? 17.815 -6.445 -7.174 1.00 90.19 801 SER A N 1
ATOM 6397 C CA . SER A 1 801 ? 18.910 -6.817 -8.079 1.00 90.19 801 SER A CA 1
ATOM 6398 C C . SER A 1 801 ? 19.498 -5.591 -8.780 1.00 90.19 801 SER A C 1
ATOM 6400 O O . SER A 1 801 ? 18.935 -4.508 -8.705 1.00 90.19 801 SER A O 1
ATOM 6402 N N . ARG A 1 802 ? 20.603 -5.749 -9.523 1.00 87.50 802 ARG A N 1
ATOM 6403 C CA . ARG A 1 802 ? 21.185 -4.647 -10.319 1.00 87.50 802 ARG A CA 1
ATOM 6404 C C . ARG A 1 802 ? 20.241 -4.130 -11.412 1.00 87.50 802 ARG A C 1
ATOM 6406 O O . ARG A 1 802 ? 20.293 -2.959 -11.763 1.00 87.50 802 ARG A O 1
ATOM 6413 N N . HIS A 1 803 ? 19.409 -5.016 -11.956 1.00 86.88 803 HIS A N 1
ATOM 6414 C CA . HIS A 1 803 ? 18.451 -4.723 -13.021 1.00 86.88 803 HIS A CA 1
ATOM 6415 C C . HIS A 1 803 ? 17.154 -5.487 -12.728 1.00 86.88 803 HIS A C 1
ATOM 6417 O O . HIS A 1 803 ? 16.917 -6.533 -13.344 1.00 86.88 803 HIS A O 1
ATOM 6423 N N . PRO A 1 804 ? 16.364 -5.040 -11.735 1.00 87.62 804 PRO A N 1
ATOM 6424 C CA . PRO A 1 804 ? 15.185 -5.770 -11.306 1.00 87.62 804 PRO A CA 1
ATOM 6425 C C . PRO A 1 804 ? 14.150 -5.771 -12.428 1.00 87.62 804 PRO A C 1
ATOM 6427 O O . PRO A 1 804 ? 13.934 -4.778 -13.119 1.00 87.62 804 PRO A O 1
ATOM 6430 N N . LYS A 1 805 ? 13.550 -6.935 -12.630 1.00 87.44 805 LYS A N 1
ATOM 6431 C CA . LYS A 1 805 ? 12.470 -7.198 -13.575 1.00 87.44 805 LYS A CA 1
ATOM 6432 C C . LYS A 1 805 ? 11.413 -8.039 -12.882 1.00 87.44 805 LYS A C 1
ATOM 6434 O O . LYS A 1 805 ? 11.766 -8.921 -12.090 1.00 87.44 805 LYS A O 1
ATOM 6439 N N . MET A 1 806 ? 10.156 -7.784 -13.223 1.00 88.06 806 MET A N 1
ATOM 6440 C CA . MET A 1 806 ? 9.048 -8.627 -12.799 1.00 88.06 806 MET A CA 1
ATOM 6441 C C . MET A 1 806 ? 9.227 -10.036 -13.393 1.00 88.06 806 MET A C 1
ATOM 6443 O O . MET A 1 806 ? 9.499 -10.154 -14.595 1.00 88.06 806 MET 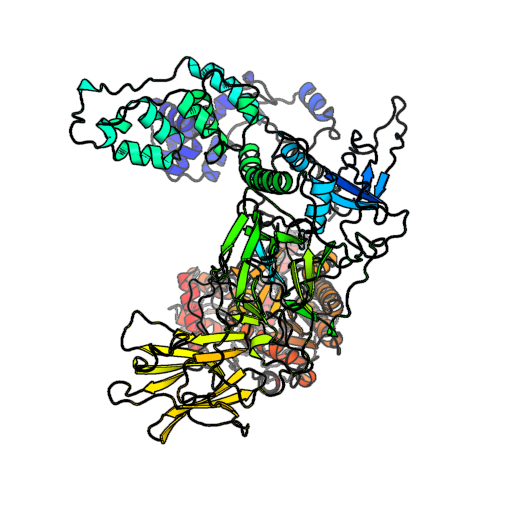A O 1
ATOM 6447 N N . PRO A 1 807 ? 9.153 -11.110 -12.588 1.00 85.38 807 PRO A N 1
ATOM 6448 C CA . PRO A 1 807 ? 9.074 -12.466 -13.117 1.00 85.38 807 PRO A CA 1
ATOM 6449 C C . PRO A 1 807 ? 7.825 -12.621 -13.995 1.00 85.38 807 PRO A C 1
ATOM 6451 O O . PRO A 1 807 ? 6.784 -12.052 -13.695 1.00 85.38 807 PRO A O 1
ATOM 6454 N N . ALA A 1 808 ? 7.908 -13.405 -15.071 1.00 76.00 808 ALA A N 1
ATOM 6455 C CA . ALA A 1 808 ? 6.729 -13.707 -15.889 1.00 76.00 808 ALA A CA 1
ATOM 6456 C C . ALA A 1 808 ? 5.660 -14.455 -15.069 1.00 76.00 808 ALA A C 1
ATOM 6458 O O . ALA A 1 808 ? 6.024 -15.232 -14.181 1.00 76.00 808 ALA A O 1
ATOM 6459 N N . ASP A 1 809 ? 4.382 -14.277 -15.405 1.00 73.94 809 ASP A N 1
ATOM 6460 C CA . ASP A 1 809 ? 3.241 -14.991 -14.807 1.00 73.94 809 ASP A CA 1
ATOM 6461 C C . ASP A 1 809 ? 3.108 -14.803 -13.280 1.00 73.94 809 ASP A C 1
ATOM 6463 O O . ASP A 1 809 ? 2.794 -15.741 -12.546 1.00 73.94 809 ASP A O 1
ATOM 6467 N N . VAL A 1 810 ? 3.398 -13.601 -12.774 1.00 72.88 810 VAL A N 1
ATOM 6468 C CA . VAL A 1 810 ? 3.098 -13.224 -11.385 1.00 72.88 810 VAL A CA 1
ATOM 6469 C C . VAL A 1 810 ? 1.604 -12.912 -11.272 1.00 72.88 810 VAL A C 1
ATOM 6471 O O . VAL A 1 810 ? 1.080 -12.122 -12.048 1.00 72.88 810 VAL A O 1
ATOM 6474 N N . ALA A 1 811 ? 0.919 -13.554 -10.322 1.00 61.22 811 ALA A N 1
ATOM 6475 C CA . ALA A 1 811 ? -0.535 -13.448 -10.171 1.00 61.22 811 ALA A CA 1
ATOM 6476 C C . ALA A 1 811 ? -1.007 -12.040 -9.771 1.00 61.22 811 ALA A C 1
ATOM 6478 O O . ALA A 1 811 ? -2.112 -11.646 -10.132 1.00 61.22 811 ALA A O 1
ATOM 6479 N N . ASP A 1 812 ? -0.170 -11.297 -9.042 1.00 69.88 812 ASP A N 1
ATOM 6480 C CA . ASP A 1 812 ? -0.469 -9.951 -8.562 1.00 69.88 812 ASP A CA 1
ATOM 6481 C C . ASP A 1 812 ? 0.811 -9.106 -8.495 1.00 69.88 812 ASP A C 1
ATOM 6483 O O . ASP A 1 812 ? 1.605 -9.195 -7.555 1.00 69.88 812 ASP A O 1
ATOM 6487 N N . GLU A 1 813 ? 1.036 -8.310 -9.540 1.00 77.69 813 GLU A N 1
ATOM 6488 C CA . GLU A 1 813 ? 2.214 -7.445 -9.657 1.00 77.69 813 GLU A CA 1
ATOM 6489 C C . GLU A 1 813 ? 2.195 -6.277 -8.657 1.00 77.69 813 GLU A C 1
ATOM 6491 O O . GLU A 1 813 ? 3.258 -5.755 -8.325 1.00 77.69 813 GLU A O 1
ATOM 6496 N N . SER A 1 814 ? 1.021 -5.887 -8.140 1.00 72.56 814 SER A N 1
ATOM 6497 C CA . SER A 1 814 ? 0.877 -4.733 -7.238 1.00 72.56 814 SER A CA 1
ATOM 6498 C C . SER A 1 814 ? 1.549 -4.953 -5.878 1.00 72.56 814 SER A C 1
ATOM 6500 O O . SER A 1 814 ? 2.018 -4.008 -5.246 1.00 72.56 814 SER A O 1
ATOM 6502 N N . ARG A 1 815 ? 1.690 -6.220 -5.465 1.00 82.75 815 ARG A N 1
ATOM 6503 C CA . ARG A 1 815 ? 2.362 -6.635 -4.224 1.00 82.75 815 ARG A CA 1
ATOM 6504 C C . ARG A 1 815 ? 3.872 -6.822 -4.369 1.00 82.75 815 ARG A C 1
ATOM 6506 O O . ARG A 1 815 ? 4.526 -7.262 -3.419 1.00 82.75 815 ARG A O 1
ATOM 6513 N N . VAL A 1 816 ? 4.447 -6.500 -5.530 1.00 85.12 816 VAL A N 1
ATOM 6514 C CA . VAL A 1 816 ? 5.881 -6.642 -5.802 1.00 85.12 816 VAL A CA 1
ATOM 6515 C C . VAL A 1 816 ? 6.520 -5.287 -6.089 1.00 85.12 816 VAL A C 1
ATOM 6517 O O . VAL A 1 816 ? 6.255 -4.658 -7.107 1.00 85.12 816 VAL A O 1
ATOM 6520 N N . SER A 1 817 ? 7.459 -4.871 -5.240 1.00 85.25 817 SER A N 1
ATOM 6521 C CA . SER A 1 817 ? 8.289 -3.686 -5.474 1.00 85.25 817 SER A CA 1
ATOM 6522 C C . SER A 1 817 ? 9.648 -4.070 -6.065 1.00 85.25 817 SER A C 1
ATOM 6524 O O . SER A 1 817 ? 10.269 -5.062 -5.675 1.00 85.25 817 SER A O 1
ATOM 6526 N N . LEU A 1 818 ? 10.131 -3.293 -7.036 1.00 91.56 818 LEU A N 1
ATOM 6527 C CA . LEU A 1 818 ? 11.396 -3.542 -7.729 1.00 91.56 818 LEU A CA 1
ATOM 6528 C C . LEU A 1 818 ? 12.465 -2.553 -7.257 1.00 91.56 818 LEU A C 1
ATOM 6530 O O . LEU A 1 818 ? 12.377 -1.358 -7.518 1.00 91.56 818 LEU A O 1
ATOM 6534 N N . HIS A 1 819 ? 13.517 -3.068 -6.625 1.00 87.75 819 HIS A N 1
ATOM 6535 C CA . HIS A 1 819 ? 14.597 -2.277 -6.037 1.00 87.75 819 HIS A CA 1
ATOM 6536 C C . HIS A 1 819 ? 15.904 -2.507 -6.792 1.00 87.75 819 HIS A C 1
ATOM 6538 O O . HIS A 1 819 ? 16.473 -3.607 -6.796 1.00 87.75 819 HIS A O 1
ATOM 6544 N N . ALA A 1 820 ? 16.387 -1.461 -7.462 1.00 91.50 820 ALA A N 1
ATOM 6545 C CA . ALA A 1 820 ? 17.654 -1.502 -8.176 1.00 91.50 820 ALA A CA 1
ATOM 6546 C C . ALA A 1 820 ? 18.815 -1.275 -7.197 1.00 91.50 820 ALA A C 1
ATOM 6548 O O . ALA A 1 820 ? 19.115 -0.141 -6.836 1.00 91.50 820 ALA A O 1
ATOM 6549 N N . ALA A 1 821 ? 19.482 -2.353 -6.783 1.00 89.00 821 ALA A N 1
ATOM 6550 C CA . ALA A 1 821 ? 20.642 -2.276 -5.900 1.00 89.00 821 ALA A CA 1
ATOM 6551 C C . ALA A 1 821 ? 21.714 -3.317 -6.249 1.00 89.00 821 ALA A C 1
ATOM 6553 O O . ALA A 1 821 ? 21.437 -4.472 -6.592 1.00 89.00 821 ALA A O 1
ATOM 6554 N N . ASP A 1 822 ? 22.972 -2.902 -6.136 1.00 89.25 822 ASP A N 1
ATOM 6555 C CA . ASP A 1 822 ? 24.137 -3.772 -6.172 1.00 89.25 822 ASP A CA 1
ATOM 6556 C C . ASP A 1 822 ? 24.481 -4.191 -4.739 1.00 89.25 822 ASP A C 1
ATOM 6558 O O . ASP A 1 822 ? 24.873 -3.364 -3.917 1.00 89.25 822 ASP A O 1
ATOM 6562 N N . LEU A 1 823 ? 24.385 -5.495 -4.455 1.00 90.19 823 LEU A N 1
ATOM 6563 C CA . LEU A 1 823 ? 24.704 -6.070 -3.142 1.00 90.19 823 LEU A CA 1
ATOM 6564 C C . LEU A 1 823 ? 26.107 -5.697 -2.650 1.00 90.19 823 LEU A C 1
ATOM 6566 O O . LEU A 1 823 ? 26.357 -5.667 -1.452 1.00 90.19 823 LEU A O 1
ATOM 6570 N N . THR A 1 824 ? 27.028 -5.380 -3.559 1.00 86.75 824 THR A N 1
ATOM 6571 C CA . THR A 1 824 ? 28.404 -5.003 -3.225 1.00 86.75 824 THR A CA 1
ATOM 6572 C C . THR A 1 824 ? 28.563 -3.536 -2.811 1.00 86.75 824 THR A C 1
ATOM 6574 O O . THR A 1 824 ? 29.689 -3.098 -2.560 1.00 86.75 824 THR A O 1
ATOM 6577 N N . ILE A 1 825 ? 27.468 -2.770 -2.755 1.00 88.81 825 ILE A N 1
ATOM 6578 C CA . ILE A 1 825 ? 27.418 -1.371 -2.321 1.00 88.81 825 ILE A CA 1
ATOM 6579 C C . ILE A 1 825 ? 26.537 -1.291 -1.059 1.00 88.81 825 ILE A C 1
ATOM 6581 O O . ILE A 1 825 ? 25.318 -1.183 -1.180 1.00 88.81 825 ILE A O 1
ATOM 6585 N N . PRO A 1 826 ? 27.127 -1.316 0.155 1.00 86.81 826 PRO A N 1
ATOM 6586 C CA . PRO A 1 826 ? 26.372 -1.407 1.408 1.00 86.81 826 PRO A CA 1
ATOM 6587 C C . PRO A 1 826 ? 25.284 -0.346 1.577 1.00 86.81 826 PRO A C 1
ATOM 6589 O O . PRO A 1 826 ? 24.180 -0.686 1.978 1.00 86.81 826 PRO A O 1
ATOM 6592 N N . SER A 1 827 ? 25.552 0.900 1.180 1.00 86.50 827 SER A N 1
ATOM 6593 C CA . SER A 1 827 ? 24.588 1.999 1.305 1.00 86.50 827 SER A CA 1
ATOM 6594 C C . SER A 1 827 ? 23.313 1.786 0.481 1.00 86.50 827 SER A C 1
ATOM 6596 O O . SER A 1 827 ? 22.251 2.249 0.871 1.00 86.50 827 SER A O 1
ATOM 6598 N N . GLN A 1 828 ? 23.390 1.082 -0.658 1.00 89.38 828 GLN A N 1
ATOM 6599 C CA . GLN A 1 828 ? 22.195 0.757 -1.446 1.00 89.38 828 GLN A CA 1
ATOM 6600 C C . GLN A 1 828 ? 21.354 -0.318 -0.760 1.00 89.38 828 GLN A C 1
ATOM 6602 O O . GLN A 1 828 ? 20.139 -0.316 -0.888 1.00 89.38 828 GLN A O 1
ATOM 6607 N N . ILE A 1 829 ? 21.994 -1.230 -0.029 1.00 90.69 829 ILE A N 1
ATOM 6608 C CA . ILE A 1 829 ? 21.299 -2.264 0.737 1.00 90.69 829 ILE A CA 1
ATOM 6609 C C . ILE A 1 829 ? 20.677 -1.670 1.993 1.00 90.69 829 ILE A C 1
ATOM 6611 O O . ILE A 1 829 ? 19.509 -1.924 2.247 1.00 90.69 829 ILE A O 1
ATOM 6615 N N . GLU A 1 830 ? 21.411 -0.826 2.716 1.00 88.00 830 GLU A N 1
ATOM 6616 C CA . GLU A 1 830 ? 20.893 -0.067 3.860 1.00 88.00 830 GLU A CA 1
ATOM 6617 C C . GLU A 1 830 ? 19.635 0.728 3.456 1.00 88.00 830 GLU A C 1
ATOM 6619 O O . GLU A 1 830 ? 18.588 0.546 4.072 1.00 88.00 830 GLU A O 1
ATOM 6624 N N . HIS A 1 831 ? 19.674 1.449 2.330 1.00 84.44 831 HIS A N 1
ATOM 6625 C CA . HIS A 1 831 ? 18.519 2.187 1.805 1.00 84.44 831 HIS A CA 1
ATOM 6626 C C . HIS A 1 831 ? 17.290 1.306 1.501 1.00 84.44 831 HIS A C 1
ATOM 6628 O O . HIS A 1 831 ? 16.156 1.686 1.799 1.00 84.44 831 HIS A O 1
ATOM 6634 N N . VAL A 1 832 ? 17.485 0.107 0.936 1.00 86.19 832 VAL A N 1
ATOM 6635 C CA . VAL A 1 832 ? 16.366 -0.821 0.689 1.00 86.19 832 VAL A CA 1
ATOM 6636 C C . 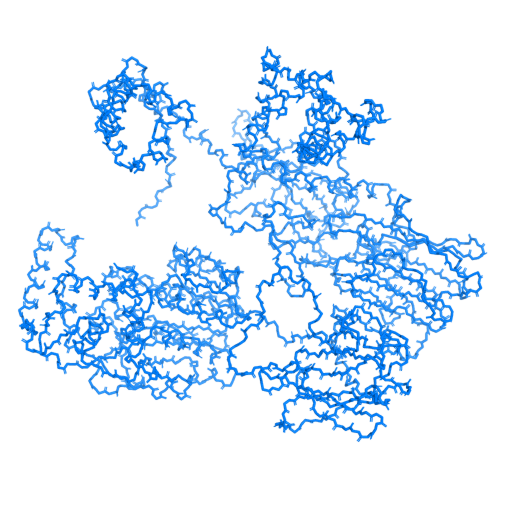VAL A 1 832 ? 15.750 -1.298 2.008 1.00 86.19 832 VAL A C 1
ATOM 6638 O O . VAL A 1 832 ? 14.529 -1.397 2.102 1.00 86.19 832 VAL A O 1
ATOM 6641 N N . PHE A 1 833 ? 16.559 -1.576 3.034 1.00 90.56 833 PHE A N 1
ATOM 6642 C CA . PHE A 1 833 ? 16.046 -1.970 4.352 1.00 90.56 833 PHE A CA 1
ATOM 6643 C C . PHE A 1 833 ? 15.342 -0.816 5.072 1.00 90.56 833 PHE A C 1
ATOM 6645 O O . PHE A 1 833 ? 14.326 -1.053 5.716 1.00 90.56 833 PHE A O 1
ATOM 6652 N N . GLU A 1 834 ? 15.823 0.419 4.932 1.00 82.81 834 GLU A N 1
ATOM 6653 C CA . GLU A 1 834 ? 15.169 1.616 5.479 1.00 82.81 834 GLU A CA 1
ATOM 6654 C C . GLU A 1 834 ? 13.795 1.863 4.841 1.00 82.81 834 GLU A C 1
ATOM 6656 O O . GLU A 1 834 ? 12.837 2.190 5.543 1.00 82.81 834 GLU A O 1
ATOM 6661 N N . THR A 1 835 ? 13.695 1.649 3.526 1.00 78.12 835 THR A N 1
ATOM 6662 C CA . THR A 1 835 ? 12.477 1.904 2.744 1.00 78.12 835 THR A CA 1
ATOM 6663 C C . THR A 1 835 ? 11.456 0.776 2.892 1.00 78.12 835 THR A C 1
ATOM 6665 O O . THR A 1 835 ? 10.288 1.017 3.178 1.00 78.12 835 THR A O 1
ATOM 6668 N N . PHE A 1 836 ? 11.885 -0.474 2.701 1.00 84.62 836 PHE A N 1
ATOM 6669 C CA . PHE A 1 836 ? 10.985 -1.630 2.656 1.00 84.62 836 PHE A CA 1
ATOM 6670 C C . PHE A 1 836 ? 10.782 -2.299 4.024 1.00 84.62 836 PHE A C 1
ATOM 6672 O O . PHE A 1 836 ? 9.782 -2.986 4.221 1.00 84.62 836 PHE A O 1
ATOM 6679 N N . LYS A 1 837 ? 11.718 -2.123 4.970 1.00 87.31 837 LYS A N 1
ATOM 6680 C CA . LYS A 1 837 ? 11.679 -2.696 6.332 1.00 87.31 837 LYS A CA 1
ATOM 6681 C C . LYS A 1 837 ? 11.251 -4.171 6.345 1.00 87.31 837 LYS A C 1
ATOM 6683 O O . LYS A 1 837 ? 10.187 -4.493 6.877 1.00 87.31 837 LYS A O 1
ATOM 6688 N N . PRO A 1 838 ? 11.992 -5.073 5.680 1.00 93.19 838 PRO A N 1
ATOM 6689 C CA . PRO A 1 838 ? 11.558 -6.458 5.520 1.00 93.19 838 PRO A CA 1
ATOM 6690 C C . PRO A 1 838 ? 11.461 -7.186 6.861 1.00 93.19 838 PRO A C 1
ATOM 6692 O O . PRO A 1 838 ? 12.346 -7.043 7.698 1.00 93.19 838 PRO A O 1
ATOM 6695 N N . HIS A 1 839 ? 10.461 -8.054 7.018 1.00 92.81 839 HIS A N 1
ATOM 6696 C CA . HIS A 1 839 ? 10.419 -9.019 8.125 1.00 92.81 839 HIS A CA 1
ATOM 6697 C C . HIS A 1 839 ? 11.335 -10.212 7.876 1.00 92.81 839 HIS A C 1
ATOM 6699 O O . HIS A 1 839 ? 11.914 -10.786 8.801 1.00 92.81 839 HIS A O 1
ATOM 6705 N N . ALA A 1 840 ? 11.479 -10.581 6.604 1.00 95.88 840 ALA A N 1
ATOM 6706 C CA . ALA A 1 840 ? 12.317 -11.684 6.189 1.00 95.88 840 ALA A CA 1
ATOM 6707 C C . ALA A 1 840 ? 13.101 -11.360 4.923 1.00 95.88 840 ALA A C 1
ATOM 6709 O O . ALA A 1 840 ? 12.643 -10.632 4.042 1.00 95.88 840 ALA A O 1
ATOM 6710 N N . VAL A 1 841 ? 14.279 -11.961 4.814 1.00 98.25 841 VAL A N 1
ATOM 6711 C CA . VAL A 1 841 ? 15.152 -11.865 3.647 1.00 98.25 841 VAL A CA 1
ATOM 6712 C C . VAL A 1 841 ? 15.357 -13.257 3.071 1.00 98.25 841 VAL A C 1
ATOM 6714 O O . VAL A 1 841 ? 15.803 -14.158 3.778 1.00 98.25 841 VAL A O 1
ATOM 6717 N N . ILE A 1 842 ? 15.091 -13.429 1.778 1.00 98.50 842 ILE A N 1
ATOM 6718 C CA . ILE A 1 842 ? 15.471 -14.621 1.017 1.00 98.50 842 ILE A CA 1
ATOM 6719 C C . ILE A 1 842 ? 16.562 -14.224 0.016 1.00 98.50 842 ILE A C 1
ATOM 6721 O O . ILE A 1 842 ? 16.331 -13.551 -0.994 1.00 98.50 842 ILE A O 1
ATOM 6725 N N . HIS A 1 843 ? 17.797 -14.623 0.311 1.00 97.88 843 HIS A N 1
ATOM 6726 C CA . HIS A 1 843 ? 18.976 -14.262 -0.461 1.00 97.88 843 HIS A CA 1
ATOM 6727 C C . HIS A 1 843 ? 19.300 -15.319 -1.531 1.00 97.88 843 HIS A C 1
ATOM 6729 O O . HIS A 1 843 ? 20.079 -16.239 -1.278 1.00 97.88 843 HIS A O 1
ATOM 6735 N N . THR A 1 844 ? 18.737 -15.167 -2.741 1.00 95.38 844 THR A N 1
ATOM 6736 C CA . THR A 1 844 ? 18.999 -16.063 -3.889 1.00 95.38 844 THR A CA 1
ATOM 6737 C C . THR A 1 844 ? 19.974 -15.483 -4.921 1.00 95.38 844 THR A C 1
ATOM 6739 O O . THR A 1 844 ? 20.273 -16.128 -5.929 1.00 95.38 844 THR A O 1
ATOM 6742 N N . ALA A 1 845 ? 20.454 -14.252 -4.734 1.00 92.44 845 ALA A N 1
ATOM 6743 C CA . ALA A 1 845 ? 21.341 -13.595 -5.687 1.00 92.44 845 ALA A CA 1
ATOM 6744 C C . ALA A 1 845 ? 22.745 -14.218 -5.691 1.00 92.44 845 ALA A C 1
ATOM 6746 O O . ALA A 1 845 ? 23.399 -14.343 -4.659 1.00 92.44 845 ALA A O 1
ATOM 6747 N N . SER A 1 846 ? 23.242 -14.564 -6.879 1.00 86.31 846 SER A N 1
ATOM 6748 C CA . SER A 1 846 ? 24.622 -15.006 -7.086 1.00 86.31 846 SER A CA 1
ATOM 6749 C C . SER A 1 846 ? 25.039 -14.746 -8.538 1.00 86.31 846 SER A C 1
ATOM 6751 O O . SER A 1 846 ? 24.198 -14.872 -9.434 1.00 86.31 846 SER A O 1
ATOM 6753 N N . PRO A 1 847 ? 26.304 -14.375 -8.816 1.00 84.00 847 PRO A N 1
ATOM 6754 C CA . PRO A 1 847 ? 26.829 -14.382 -10.177 1.00 84.00 847 PRO A CA 1
ATOM 6755 C C . PRO A 1 847 ? 26.845 -15.798 -10.761 1.00 84.00 847 PRO A C 1
ATOM 6757 O O . PRO A 1 847 ? 26.721 -16.793 -10.047 1.00 84.00 847 PRO A O 1
ATOM 6760 N N . SER A 1 848 ? 27.057 -15.898 -12.074 1.00 78.88 848 SER A N 1
ATOM 6761 C CA . SER A 1 848 ? 27.253 -17.201 -12.712 1.00 78.88 848 SER A CA 1
ATOM 6762 C C . SER A 1 848 ? 28.467 -17.922 -12.112 1.00 78.88 848 SER A C 1
ATOM 6764 O O . SER A 1 848 ? 29.501 -17.302 -11.872 1.00 78.88 848 SER A O 1
ATOM 6766 N N . TYR A 1 849 ? 28.389 -19.241 -11.926 1.00 74.25 849 TYR A N 1
ATOM 6767 C CA . TYR A 1 849 ? 29.489 -20.035 -11.359 1.00 74.25 849 TYR A CA 1
ATOM 6768 C C . TYR A 1 849 ? 30.787 -19.986 -12.196 1.00 74.25 849 TYR A C 1
ATOM 6770 O O . TYR A 1 849 ? 31.862 -20.304 -11.688 1.00 74.25 849 TYR A O 1
ATOM 6778 N N . ILE A 1 850 ? 30.702 -19.566 -13.467 1.00 72.25 850 ILE A N 1
ATOM 6779 C CA . ILE A 1 850 ? 31.848 -19.374 -14.375 1.00 72.25 850 ILE A CA 1
ATOM 6780 C C . ILE A 1 850 ? 32.389 -17.935 -14.419 1.00 72.25 850 ILE A C 1
ATOM 6782 O O . ILE A 1 850 ? 33.331 -17.677 -15.180 1.00 72.25 850 ILE A O 1
ATOM 6786 N N . ASP A 1 851 ? 31.804 -17.012 -13.648 1.00 79.38 851 ASP A N 1
ATOM 6787 C CA . ASP A 1 851 ? 32.223 -15.608 -13.571 1.00 79.38 851 ASP A CA 1
ATOM 6788 C C . ASP A 1 851 ? 33.642 -15.485 -12.977 1.00 79.38 851 ASP A C 1
ATOM 6790 O O . ASP A 1 851 ? 34.276 -16.446 -12.527 1.00 79.38 851 ASP A O 1
ATOM 6794 N N . THR A 1 852 ? 34.198 -14.282 -13.031 1.00 82.62 852 THR A N 1
ATOM 6795 C CA . THR A 1 852 ? 35.536 -14.000 -12.532 1.00 82.62 852 THR A CA 1
ATOM 6796 C C . THR A 1 852 ? 35.622 -14.239 -11.018 1.00 82.62 852 THR A C 1
ATOM 6798 O O . THR A 1 852 ? 34.684 -13.913 -10.285 1.00 82.62 852 THR A O 1
ATOM 6801 N N . PRO A 1 853 ? 36.767 -14.736 -10.510 1.00 82.38 853 PRO A N 1
ATOM 6802 C CA . PRO A 1 853 ? 36.978 -14.923 -9.077 1.00 82.38 853 PRO A CA 1
ATOM 6803 C C . PRO A 1 853 ? 36.675 -13.676 -8.238 1.00 82.38 853 PRO A C 1
ATOM 6805 O O . PRO A 1 853 ? 36.068 -13.779 -7.177 1.00 82.38 853 PRO A O 1
ATOM 6808 N N . ALA A 1 854 ? 37.049 -12.496 -8.743 1.00 83.56 854 ALA A N 1
ATOM 6809 C CA . ALA A 1 854 ? 36.798 -11.223 -8.078 1.00 83.56 854 ALA A CA 1
ATOM 6810 C C . ALA A 1 854 ? 35.295 -10.932 -7.935 1.00 83.56 854 ALA A C 1
ATOM 6812 O O . ALA A 1 854 ? 34.857 -10.564 -6.849 1.00 83.56 854 ALA A O 1
ATOM 6813 N N . ASN A 1 855 ? 34.499 -11.143 -8.990 1.00 84.62 855 ASN A N 1
ATOM 6814 C CA . ASN A 1 855 ? 33.048 -10.949 -8.929 1.00 84.62 855 ASN A CA 1
ATOM 6815 C C . ASN A 1 855 ? 32.373 -11.961 -7.997 1.00 84.62 855 ASN A C 1
ATOM 6817 O O . ASN A 1 855 ? 31.484 -11.578 -7.241 1.00 84.62 855 ASN A O 1
ATOM 6821 N N . LEU A 1 856 ? 32.808 -13.226 -8.021 1.00 84.62 856 LEU A N 1
ATOM 6822 C CA . LEU A 1 856 ? 32.281 -14.274 -7.142 1.00 84.62 856 LEU A CA 1
ATOM 6823 C C . LEU A 1 856 ? 32.525 -13.952 -5.667 1.00 84.62 856 LEU A C 1
ATOM 6825 O O . LEU A 1 856 ? 31.592 -14.003 -4.873 1.00 84.62 856 LEU A O 1
ATOM 6829 N N . ILE A 1 857 ? 33.752 -13.564 -5.312 1.00 89.31 857 ILE A N 1
ATOM 6830 C CA . ILE A 1 857 ? 34.106 -13.152 -3.948 1.00 89.31 857 ILE A CA 1
ATOM 6831 C C . ILE A 1 857 ? 33.293 -11.921 -3.546 1.00 89.31 857 ILE A C 1
ATOM 6833 O O . ILE A 1 857 ? 32.614 -11.942 -2.523 1.00 89.31 857 ILE A O 1
ATOM 6837 N N . LYS A 1 858 ? 33.300 -10.874 -4.376 1.00 89.50 858 LYS A N 1
ATOM 6838 C CA . LYS A 1 858 ? 32.643 -9.609 -4.045 1.00 89.50 858 LYS A CA 1
ATOM 6839 C C . LYS A 1 858 ? 31.132 -9.782 -3.863 1.00 89.50 858 LYS A C 1
ATOM 6841 O O . LYS A 1 858 ? 30.570 -9.310 -2.885 1.00 89.50 858 LYS A O 1
ATOM 6846 N N . ALA A 1 859 ? 30.460 -10.473 -4.780 1.00 87.94 859 ALA A N 1
ATOM 6847 C CA . ALA A 1 859 ? 29.011 -10.631 -4.718 1.00 87.94 859 ALA A CA 1
ATOM 6848 C C . ALA A 1 859 ? 28.571 -11.647 -3.655 1.00 87.94 859 ALA A C 1
ATOM 6850 O O . ALA A 1 859 ? 27.693 -11.332 -2.859 1.00 87.94 859 ALA A O 1
ATOM 6851 N N . ASN A 1 860 ? 29.177 -12.841 -3.615 1.00 91.69 860 ASN A N 1
ATOM 6852 C CA . ASN A 1 860 ? 28.729 -13.894 -2.700 1.00 91.69 860 ASN A CA 1
ATOM 6853 C C . ASN A 1 860 ? 29.198 -13.650 -1.263 1.00 91.69 860 ASN A C 1
ATOM 6855 O O . ASN A 1 860 ? 28.476 -14.004 -0.343 1.00 91.69 860 ASN A O 1
ATOM 6859 N N . ILE A 1 861 ? 30.380 -13.066 -1.042 1.00 93.31 861 ILE A N 1
ATOM 6860 C CA . ILE A 1 861 ? 30.901 -12.834 0.313 1.00 93.31 861 ILE A CA 1
ATOM 6861 C C . ILE A 1 861 ? 30.557 -11.420 0.771 1.00 93.31 861 ILE A C 1
ATOM 6863 O O . ILE A 1 861 ? 29.832 -11.261 1.751 1.00 93.31 861 ILE A O 1
ATOM 6867 N N . ASP A 1 862 ? 31.053 -10.389 0.082 1.00 92.44 862 ASP A N 1
ATOM 6868 C CA . ASP A 1 862 ? 30.870 -9.009 0.554 1.00 92.44 862 ASP A CA 1
ATOM 6869 C C . ASP A 1 862 ? 29.409 -8.559 0.439 1.00 92.44 862 ASP A C 1
ATOM 6871 O O . ASP A 1 862 ? 28.910 -7.884 1.339 1.00 92.44 862 ASP A O 1
ATOM 6875 N N . GLY A 1 863 ? 28.694 -9.008 -0.598 1.00 93.56 863 GLY A N 1
ATOM 6876 C CA . GLY A 1 863 ? 27.254 -8.782 -0.727 1.00 93.56 863 GLY A CA 1
ATOM 6877 C C . GLY A 1 863 ? 26.437 -9.428 0.391 1.00 93.56 863 GLY A C 1
ATOM 6878 O O . GLY A 1 863 ? 25.580 -8.776 0.985 1.00 93.56 863 GLY A O 1
ATOM 6879 N N . THR A 1 864 ? 26.761 -10.670 0.759 1.00 96.62 864 THR A N 1
ATOM 6880 C CA . THR A 1 864 ? 26.126 -11.345 1.902 1.00 96.62 864 THR A CA 1
ATOM 6881 C C . THR A 1 864 ? 26.425 -10.624 3.216 1.00 96.62 864 THR A C 1
ATOM 6883 O O . THR A 1 864 ? 25.522 -10.442 4.025 1.00 96.62 864 THR A O 1
ATOM 6886 N N . LYS A 1 865 ? 27.660 -10.141 3.430 1.00 96.12 865 LYS A N 1
ATOM 6887 C CA . LYS A 1 865 ? 27.997 -9.339 4.623 1.00 96.12 865 LYS A CA 1
ATOM 6888 C C . LYS A 1 865 ? 27.181 -8.053 4.700 1.00 96.12 865 LYS A C 1
ATOM 6890 O O . LYS A 1 865 ? 26.727 -7.699 5.783 1.00 96.12 865 LYS A O 1
ATOM 6895 N N . ALA A 1 866 ? 27.014 -7.355 3.576 1.00 95.31 866 ALA A N 1
ATOM 6896 C CA . ALA A 1 866 ? 26.221 -6.131 3.520 1.00 95.31 866 ALA A CA 1
ATOM 6897 C C . ALA A 1 866 ? 24.752 -6.402 3.878 1.00 95.31 866 ALA A C 1
ATOM 6899 O O . ALA A 1 866 ? 24.186 -5.691 4.703 1.00 95.31 866 ALA A O 1
ATOM 6900 N N . LEU A 1 867 ? 24.173 -7.472 3.325 1.00 97.31 867 LEU A N 1
ATOM 6901 C CA . LEU A 1 867 ? 22.808 -7.902 3.629 1.00 97.31 867 LEU A CA 1
ATOM 6902 C C . LEU A 1 867 ? 22.628 -8.312 5.091 1.00 97.31 867 LEU A C 1
ATOM 6904 O O . LEU A 1 867 ? 21.672 -7.873 5.716 1.00 97.31 867 LEU A O 1
ATOM 6908 N N . LEU A 1 868 ? 23.541 -9.111 5.649 1.00 97.38 868 LEU A N 1
ATOM 6909 C CA . LEU A 1 868 ? 23.485 -9.515 7.057 1.00 97.38 868 LEU A CA 1
ATOM 6910 C C . LEU A 1 868 ? 23.607 -8.305 7.985 1.00 97.38 868 LEU A C 1
ATOM 6912 O O . LEU A 1 868 ? 22.846 -8.193 8.936 1.00 97.38 868 LEU A O 1
ATOM 6916 N N . LYS A 1 869 ? 24.515 -7.368 7.685 1.00 95.75 869 LYS A N 1
ATOM 6917 C CA . LYS A 1 869 ? 24.660 -6.129 8.457 1.00 95.75 869 LYS A CA 1
ATOM 6918 C C . LYS A 1 869 ? 23.368 -5.303 8.440 1.00 95.75 869 LYS A C 1
ATOM 6920 O O . LYS A 1 869 ? 22.947 -4.847 9.497 1.00 95.75 869 LYS A O 1
ATOM 6925 N N . ALA A 1 870 ? 22.758 -5.116 7.269 1.00 95.50 870 ALA A N 1
ATOM 6926 C CA . ALA A 1 870 ? 21.510 -4.364 7.135 1.00 95.50 870 ALA A CA 1
ATOM 6927 C C . ALA A 1 870 ? 20.338 -5.078 7.828 1.00 95.50 870 ALA A C 1
ATOM 6929 O O . ALA A 1 870 ? 19.607 -4.453 8.589 1.00 95.50 870 ALA A O 1
ATOM 6930 N N . ALA A 1 871 ? 20.225 -6.397 7.651 1.00 95.69 871 ALA A N 1
ATOM 6931 C CA . ALA A 1 871 ? 19.213 -7.221 8.304 1.00 95.69 871 ALA A CA 1
ATOM 6932 C C . ALA A 1 871 ? 19.334 -7.194 9.829 1.00 95.69 871 ALA A C 1
ATOM 6934 O O . ALA A 1 871 ? 18.342 -6.988 10.510 1.00 95.69 871 ALA A O 1
ATOM 6935 N N . SER A 1 872 ? 20.541 -7.329 10.385 1.00 93.19 872 SER A N 1
ATOM 6936 C CA . SER A 1 872 ? 20.741 -7.244 11.836 1.00 93.19 872 SER A CA 1
ATOM 6937 C C . SER A 1 872 ? 20.505 -5.839 12.401 1.00 93.19 872 SER A C 1
ATOM 6939 O O . SER A 1 872 ? 20.227 -5.713 13.589 1.00 93.19 872 SER A O 1
ATOM 6941 N N . ALA A 1 873 ? 20.657 -4.788 11.588 1.00 90.62 873 ALA A N 1
ATOM 6942 C CA . ALA A 1 873 ? 20.409 -3.406 12.000 1.00 90.62 873 ALA A CA 1
ATOM 6943 C C . ALA A 1 873 ? 18.928 -2.999 11.889 1.00 90.62 873 ALA A C 1
ATOM 6945 O O . ALA A 1 873 ? 18.519 -2.022 12.515 1.00 90.62 873 ALA A O 1
ATOM 6946 N N . CYS A 1 874 ? 18.130 -3.727 11.107 1.00 88.25 874 CYS A N 1
ATOM 6947 C CA . CYS A 1 874 ? 16.708 -3.473 10.927 1.00 88.25 874 CYS A CA 1
ATOM 6948 C C . CYS A 1 874 ? 15.906 -4.167 12.035 1.00 88.25 874 CYS A C 1
ATOM 6950 O O . CYS A 1 874 ? 15.916 -5.392 12.145 1.00 88.25 874 CYS A O 1
ATOM 6952 N N . ALA A 1 875 ? 15.199 -3.383 12.852 1.00 82.31 875 ALA A N 1
ATOM 6953 C CA . ALA A 1 875 ? 14.435 -3.905 13.987 1.00 82.31 875 ALA A CA 1
ATOM 6954 C C . ALA A 1 875 ? 13.320 -4.878 13.562 1.00 82.31 875 ALA A C 1
ATOM 6956 O O . ALA A 1 875 ? 13.033 -5.820 14.298 1.00 82.31 875 ALA A O 1
ATOM 6957 N N . ASP A 1 876 ? 12.743 -4.663 12.377 1.00 85.56 876 ASP A N 1
ATOM 6958 C CA . ASP A 1 876 ? 11.655 -5.469 11.819 1.00 85.56 876 ASP A CA 1
ATOM 6959 C C . ASP A 1 876 ? 12.140 -6.794 11.212 1.00 85.56 876 ASP A C 1
ATOM 6961 O O . ASP A 1 876 ? 11.351 -7.721 11.045 1.00 85.56 876 ASP A O 1
ATOM 6965 N N . THR A 1 877 ? 13.424 -6.912 10.853 1.00 93.50 877 THR A N 1
ATOM 6966 C CA . THR A 1 877 ? 13.934 -8.122 10.201 1.00 93.50 877 THR A CA 1
ATOM 6967 C C . THR A 1 877 ? 14.258 -9.199 11.226 1.00 93.50 877 THR A C 1
ATOM 6969 O O . THR A 1 877 ? 15.169 -9.054 12.038 1.00 93.50 877 THR A O 1
ATOM 6972 N N . HIS A 1 878 ? 13.557 -10.327 11.119 1.00 92.62 878 HIS A N 1
ATOM 6973 C CA . HIS A 1 878 ? 13.676 -11.452 12.045 1.00 92.62 878 HIS A CA 1
ATOM 6974 C C . HIS A 1 878 ? 14.211 -12.728 11.394 1.00 92.62 878 HIS A C 1
ATOM 6976 O O . HIS A 1 878 ? 14.793 -13.557 12.091 1.00 92.62 878 HIS A O 1
ATOM 6982 N N . ALA A 1 879 ? 14.057 -12.892 10.075 1.00 96.62 879 ALA A N 1
ATOM 6983 C CA . ALA A 1 879 ? 14.475 -14.100 9.364 1.00 96.62 879 ALA A CA 1
ATOM 6984 C C . ALA A 1 879 ? 15.399 -13.806 8.173 1.00 96.62 879 ALA A C 1
ATOM 6986 O O . ALA A 1 879 ? 15.147 -12.907 7.370 1.00 96.62 879 ALA A O 1
ATOM 6987 N N . PHE A 1 880 ? 16.444 -14.617 8.008 1.00 98.50 880 PHE A N 1
ATOM 6988 C CA . PHE A 1 880 ? 17.366 -14.554 6.874 1.00 98.50 880 PHE A CA 1
ATOM 6989 C C . PHE A 1 880 ? 17.642 -15.950 6.307 1.00 98.50 880 PHE A C 1
ATOM 6991 O O . PHE A 1 880 ? 18.342 -16.761 6.913 1.00 98.50 880 PHE A O 1
ATOM 6998 N N . VAL A 1 881 ? 17.139 -16.225 5.106 1.00 98.62 881 VAL A N 1
ATOM 6999 C CA . VAL A 1 881 ? 17.349 -17.488 4.393 1.00 98.62 881 VAL A CA 1
ATOM 7000 C C . VAL A 1 881 ? 18.343 -17.273 3.260 1.00 98.62 881 VAL A C 1
ATOM 7002 O O . VAL A 1 881 ? 18.101 -16.489 2.345 1.00 98.62 881 VAL A O 1
ATOM 7005 N N . PHE A 1 882 ? 19.459 -17.993 3.286 1.00 98.44 882 PHE A N 1
ATOM 7006 C CA . PHE A 1 882 ? 20.502 -17.917 2.267 1.00 98.44 882 PHE A CA 1
ATOM 7007 C C . PHE A 1 882 ? 20.469 -19.110 1.314 1.00 98.44 882 PHE A C 1
ATOM 7009 O O . PHE A 1 882 ? 20.529 -20.259 1.752 1.00 98.44 882 PHE A O 1
ATOM 7016 N N . THR A 1 883 ? 20.483 -18.854 0.005 1.00 97.12 883 THR A N 1
ATOM 7017 C CA . THR A 1 883 ? 20.707 -19.903 -0.996 1.00 97.12 883 THR A CA 1
ATOM 7018 C C . THR A 1 883 ? 22.199 -20.229 -1.101 1.00 97.12 883 THR A C 1
ATOM 7020 O O . THR A 1 883 ? 22.965 -19.583 -1.832 1.00 97.12 883 THR A O 1
ATOM 7023 N N . SER A 1 884 ? 22.611 -21.277 -0.395 1.00 93.94 884 SER A N 1
ATOM 7024 C CA . SER A 1 884 ? 23.915 -21.914 -0.560 1.00 93.94 884 SER A CA 1
ATOM 7025 C C . SER A 1 884 ? 23.904 -22.873 -1.762 1.00 93.94 884 SER A C 1
ATOM 7027 O O . SER A 1 884 ? 23.012 -22.844 -2.607 1.00 93.94 884 SER A O 1
ATOM 7029 N N . SER A 1 885 ? 24.935 -23.698 -1.898 1.00 89.50 885 SER A N 1
ATOM 7030 C CA . SER A 1 885 ? 25.056 -24.697 -2.956 1.00 89.50 885 SER A CA 1
ATOM 7031 C C . SER A 1 885 ? 25.622 -25.977 -2.374 1.00 89.50 885 SER A C 1
ATOM 7033 O O . SER A 1 885 ? 26.466 -25.940 -1.485 1.00 89.50 885 SER A O 1
ATOM 7035 N N . ASP A 1 886 ? 25.200 -27.111 -2.910 1.00 87.38 886 ASP A N 1
ATOM 7036 C CA . ASP A 1 886 ? 25.793 -28.403 -2.586 1.00 87.38 886 ASP A CA 1
ATOM 7037 C C . ASP A 1 886 ? 27.297 -28.477 -2.937 1.00 87.38 886 ASP A C 1
ATOM 7039 O O . ASP A 1 886 ? 28.077 -29.149 -2.273 1.00 87.38 886 ASP A O 1
ATOM 7043 N N . SER A 1 887 ? 27.741 -27.662 -3.895 1.00 85.56 887 SER A N 1
ATOM 7044 C CA . SER A 1 887 ? 29.143 -27.479 -4.265 1.00 85.56 887 SER A CA 1
ATOM 7045 C C . SER A 1 887 ? 29.948 -26.698 -3.218 1.00 85.56 887 SER A C 1
ATOM 7047 O O . SER A 1 887 ? 31.152 -26.526 -3.387 1.00 85.56 887 SER A O 1
ATOM 7049 N N . ALA A 1 888 ? 29.310 -26.187 -2.158 1.00 86.25 888 ALA A N 1
ATOM 7050 C CA . ALA A 1 888 ? 29.991 -25.574 -1.019 1.00 86.25 888 ALA A CA 1
ATOM 7051 C C . ALA A 1 888 ? 30.621 -26.616 -0.082 1.00 86.25 888 ALA A C 1
ATOM 7053 O O . ALA A 1 888 ? 31.482 -26.252 0.720 1.00 86.25 888 ALA A O 1
ATOM 7054 N N . VAL A 1 889 ? 30.221 -27.889 -0.185 1.00 90.56 889 VAL A N 1
ATOM 7055 C CA . VAL A 1 889 ? 30.733 -28.991 0.636 1.00 90.56 889 VAL A CA 1
ATOM 7056 C C . VAL A 1 889 ? 31.467 -30.033 -0.203 1.00 90.56 889 VAL A C 1
ATOM 7058 O O . VAL A 1 889 ? 31.272 -30.136 -1.413 1.00 90.56 889 VAL A O 1
ATOM 7061 N N . ILE A 1 890 ? 32.306 -30.833 0.453 1.00 87.44 890 ILE A N 1
ATOM 7062 C CA . ILE A 1 890 ? 32.971 -31.976 -0.180 1.00 87.44 890 ILE A CA 1
ATOM 7063 C C . ILE A 1 890 ? 31.920 -33.041 -0.553 1.00 87.44 890 ILE A C 1
ATOM 7065 O O . ILE A 1 890 ? 31.226 -33.528 0.342 1.00 87.44 890 ILE A O 1
ATOM 7069 N N . PRO A 1 891 ? 31.800 -33.433 -1.837 1.00 84.75 891 PRO A N 1
ATOM 7070 C CA . PRO A 1 891 ? 30.778 -34.376 -2.267 1.00 84.75 891 PRO A CA 1
ATOM 7071 C C . PRO A 1 891 ? 31.098 -35.826 -1.897 1.00 84.75 891 PRO A C 1
ATOM 7073 O O . PRO A 1 891 ? 32.257 -36.245 -1.848 1.00 84.75 891 PRO A O 1
ATOM 7076 N N . THR A 1 892 ? 30.041 -36.618 -1.731 1.00 85.56 892 THR A N 1
ATOM 7077 C CA . THR A 1 892 ? 30.087 -38.065 -1.491 1.00 85.56 892 THR A CA 1
ATOM 7078 C C . THR A 1 892 ? 29.216 -38.814 -2.502 1.00 85.56 892 THR A C 1
ATOM 7080 O O . THR A 1 892 ? 28.401 -38.231 -3.217 1.00 85.56 892 THR A O 1
ATOM 7083 N N . GLN A 1 893 ? 29.415 -40.130 -2.599 1.00 88.12 893 GLN A N 1
ATOM 7084 C CA . GLN A 1 893 ? 28.544 -41.031 -3.373 1.00 88.12 893 GLN A CA 1
ATOM 7085 C C . GLN A 1 893 ? 27.566 -41.819 -2.491 1.00 88.12 893 GLN A C 1
ATOM 7087 O O . GLN A 1 893 ? 26.705 -42.513 -3.016 1.00 88.12 893 GLN A O 1
ATOM 7092 N N . GLU A 1 894 ? 27.684 -41.673 -1.172 1.00 87.12 894 GLU A N 1
ATOM 7093 C CA . GLU A 1 894 ? 26.739 -42.165 -0.167 1.00 87.12 894 GLU A CA 1
ATOM 7094 C C . GLU A 1 894 ? 25.993 -40.964 0.440 1.00 87.12 894 GLU A C 1
ATOM 7096 O O . GLU A 1 894 ? 26.589 -39.880 0.474 1.00 87.12 894 GLU A O 1
ATOM 7101 N N . PRO A 1 895 ? 24.749 -41.125 0.936 1.00 89.19 895 PRO A N 1
ATOM 7102 C CA . PRO A 1 895 ? 23.973 -40.027 1.515 1.00 89.19 895 PRO A CA 1
ATOM 7103 C C . PRO A 1 895 ? 24.725 -39.303 2.642 1.00 89.19 895 PRO A C 1
ATOM 7105 O O . PRO A 1 895 ? 24.972 -39.880 3.700 1.00 89.19 895 PRO A O 1
ATOM 7108 N N . LEU A 1 896 ? 25.086 -38.037 2.418 1.00 92.06 896 LEU A N 1
ATOM 7109 C CA . LEU A 1 896 ? 25.761 -37.196 3.413 1.00 92.06 896 LEU A CA 1
ATOM 7110 C C . LEU A 1 896 ? 24.748 -36.447 4.285 1.00 92.06 896 LEU A C 1
ATOM 7112 O O . LEU A 1 896 ? 23.801 -35.851 3.768 1.00 92.06 896 LEU A O 1
ATOM 7116 N N . LEU A 1 897 ? 24.982 -36.449 5.597 1.00 91.56 897 LEU A N 1
ATOM 7117 C CA . LEU A 1 897 ? 24.252 -35.648 6.582 1.00 91.56 897 LEU A CA 1
ATOM 7118 C C . LEU A 1 897 ? 24.881 -34.254 6.721 1.00 91.56 897 LEU A C 1
ATOM 7120 O O . LEU A 1 897 ? 26.086 -34.082 6.523 1.00 91.56 897 LEU A O 1
ATOM 7124 N N . GLU A 1 898 ? 24.095 -33.239 7.084 1.00 92.06 898 GLU A N 1
ATOM 7125 C CA . GLU A 1 898 ? 24.610 -31.878 7.260 1.00 92.06 898 GLU A CA 1
ATOM 7126 C C . GLU A 1 898 ? 25.672 -31.787 8.365 1.00 92.06 898 GLU A C 1
ATOM 7128 O O . GLU A 1 898 ? 26.650 -31.058 8.198 1.00 92.06 898 GLU A O 1
ATOM 7133 N N . GLU A 1 899 ? 25.526 -32.541 9.456 1.00 87.69 899 GLU A N 1
ATOM 7134 C CA . GLU A 1 899 ? 26.498 -32.619 10.556 1.00 87.69 899 GLU A CA 1
ATOM 7135 C C . GLU A 1 899 ? 27.859 -33.204 10.153 1.00 87.69 899 GLU A C 1
ATOM 7137 O O . GLU A 1 899 ? 28.882 -32.807 10.710 1.00 87.69 899 GLU A O 1
ATOM 7142 N N . ASP A 1 900 ? 27.880 -34.097 9.162 1.00 88.56 900 ASP A N 1
ATOM 7143 C CA . ASP A 1 900 ? 29.096 -34.749 8.664 1.00 88.56 900 ASP A CA 1
ATOM 7144 C C . ASP A 1 900 ? 29.722 -33.987 7.485 1.00 88.56 900 ASP A C 1
ATOM 7146 O O . ASP A 1 900 ? 30.813 -34.314 7.007 1.00 88.56 900 ASP A O 1
ATOM 7150 N N . SER A 1 901 ? 29.026 -32.966 6.987 1.00 89.38 901 SER A N 1
ATOM 7151 C CA . SER A 1 901 ? 29.462 -32.201 5.829 1.00 89.38 901 SER A CA 1
ATOM 7152 C C . SER A 1 901 ? 30.591 -31.226 6.168 1.00 89.38 901 SER A C 1
ATOM 7154 O O . SER A 1 901 ? 30.552 -30.494 7.158 1.00 89.38 901 SER A O 1
ATOM 7156 N N . VAL A 1 902 ? 31.598 -31.172 5.296 1.00 89.81 902 VAL A N 1
ATOM 7157 C CA . VAL A 1 902 ? 32.731 -30.252 5.435 1.00 89.81 902 VAL A CA 1
ATOM 7158 C C . VAL A 1 902 ? 32.631 -29.177 4.365 1.00 89.81 902 VAL A C 1
ATOM 7160 O O . VAL A 1 902 ? 32.732 -29.471 3.173 1.00 89.81 902 VAL A O 1
ATOM 7163 N N . LEU A 1 903 ? 32.442 -27.930 4.803 1.00 91.00 903 LEU A N 1
ATOM 7164 C CA . LEU A 1 903 ? 32.479 -26.760 3.932 1.00 91.00 903 LEU A CA 1
ATOM 7165 C C . LEU A 1 903 ? 33.891 -26.519 3.396 1.00 91.00 903 LEU A C 1
ATOM 7167 O O . LEU A 1 903 ? 34.878 -26.629 4.124 1.00 91.00 903 LEU A O 1
ATOM 7171 N N . TYR A 1 904 ? 33.974 -26.121 2.131 1.00 89.12 904 TYR A N 1
ATOM 7172 C CA . TYR A 1 904 ? 35.229 -25.731 1.511 1.00 89.12 904 TYR A CA 1
ATOM 7173 C C . TYR A 1 904 ? 35.814 -24.440 2.117 1.00 89.12 904 TYR A C 1
ATOM 7175 O O . TYR A 1 904 ? 35.116 -23.536 2.600 1.00 89.12 904 TYR A O 1
ATOM 7183 N N . ASP A 1 905 ? 37.134 -24.335 2.043 1.00 86.12 905 ASP A N 1
ATOM 7184 C CA . ASP A 1 905 ? 37.941 -23.175 2.390 1.00 86.12 905 ASP A CA 1
ATOM 7185 C C . ASP A 1 905 ? 38.890 -22.797 1.238 1.00 86.12 905 ASP A C 1
ATOM 7187 O O . ASP A 1 905 ? 38.840 -23.355 0.141 1.00 86.12 905 ASP A O 1
ATOM 7191 N N . GLU A 1 906 ? 39.741 -21.798 1.461 1.00 79.25 906 GLU A N 1
ATOM 7192 C CA . GLU A 1 906 ? 40.670 -21.292 0.442 1.00 79.25 906 GLU A CA 1
ATOM 7193 C C . GLU A 1 906 ? 41.738 -22.316 0.018 1.00 79.25 906 GLU A C 1
ATOM 7195 O O . GLU A 1 906 ? 42.360 -22.152 -1.031 1.00 79.25 906 GLU A O 1
ATOM 7200 N N . THR A 1 907 ? 41.959 -23.366 0.813 1.00 77.94 907 THR A N 1
ATOM 7201 C CA . THR A 1 907 ? 43.025 -24.356 0.618 1.00 77.94 907 THR A CA 1
ATOM 7202 C C . THR A 1 907 ? 42.551 -25.632 -0.072 1.00 77.94 907 THR A C 1
ATOM 7204 O O . THR A 1 907 ? 43.354 -26.287 -0.738 1.00 77.94 907 THR A O 1
ATOM 7207 N N . ASN A 1 908 ? 41.269 -25.987 0.062 1.00 81.12 908 ASN A N 1
ATOM 7208 C CA . ASN A 1 908 ? 40.723 -27.257 -0.427 1.00 81.12 908 ASN A CA 1
ATOM 7209 C C . ASN A 1 908 ? 39.592 -27.115 -1.464 1.00 81.12 908 ASN A C 1
ATOM 7211 O O . ASN A 1 908 ? 39.146 -28.128 -2.008 1.00 81.12 908 ASN A O 1
ATOM 7215 N N . ALA A 1 909 ? 39.130 -25.896 -1.763 1.00 82.62 909 ALA A N 1
ATOM 7216 C CA . ALA A 1 909 ? 38.056 -25.688 -2.728 1.00 82.62 909 ALA A CA 1
ATOM 7217 C C . ALA A 1 909 ? 38.472 -26.037 -4.172 1.00 82.62 909 ALA A C 1
ATOM 7219 O O . ALA A 1 909 ? 39.516 -25.579 -4.644 1.00 82.62 909 ALA A O 1
ATOM 7220 N N . PRO A 1 910 ? 37.620 -26.744 -4.941 1.00 77.38 910 PRO A N 1
ATOM 7221 C CA . PRO A 1 910 ? 37.915 -27.101 -6.330 1.00 77.38 910 PRO A CA 1
ATOM 7222 C C . PRO A 1 910 ? 37.860 -25.895 -7.280 1.00 77.38 910 PRO A C 1
ATOM 7224 O O . PRO A 1 910 ? 38.427 -25.923 -8.372 1.00 77.38 910 PRO A O 1
ATOM 7227 N N . ASN A 1 911 ? 37.142 -24.836 -6.901 1.00 81.31 911 ASN A N 1
ATOM 7228 C CA . ASN A 1 911 ? 37.022 -23.598 -7.662 1.00 81.31 911 ASN A CA 1
ATOM 7229 C C . ASN A 1 911 ? 36.560 -22.437 -6.761 1.00 81.31 911 ASN A C 1
ATOM 7231 O O . ASN A 1 911 ? 36.114 -22.634 -5.630 1.00 81.31 911 ASN A O 1
ATOM 7235 N N . THR A 1 912 ? 36.647 -21.206 -7.275 1.00 84.88 912 THR A N 1
ATOM 7236 C CA . THR A 1 912 ? 36.274 -20.000 -6.517 1.00 84.88 912 THR A CA 1
ATOM 7237 C C . THR A 1 912 ? 34.786 -19.943 -6.169 1.00 84.88 912 THR A C 1
ATOM 7239 O O . THR A 1 912 ? 34.441 -19.396 -5.125 1.00 84.88 912 THR A O 1
ATOM 7242 N N . TYR A 1 913 ? 33.901 -20.506 -6.997 1.00 83.69 913 TYR A N 1
ATOM 7243 C CA . TYR A 1 913 ? 32.463 -20.512 -6.717 1.00 83.69 913 TYR A CA 1
ATOM 7244 C C . TYR A 1 913 ? 32.162 -21.316 -5.444 1.00 83.69 913 TYR A C 1
ATOM 7246 O O . TYR A 1 913 ? 31.590 -20.756 -4.508 1.00 83.69 913 TYR A O 1
ATOM 7254 N N . ALA A 1 914 ? 32.655 -22.558 -5.372 1.00 85.88 914 ALA A N 1
ATOM 7255 C CA . ALA A 1 914 ? 32.561 -23.441 -4.208 1.00 85.88 914 ALA A CA 1
ATOM 7256 C C . ALA A 1 914 ? 33.078 -22.766 -2.928 1.00 85.88 914 ALA A C 1
ATOM 7258 O O . ALA A 1 914 ? 32.362 -22.686 -1.930 1.00 85.88 914 ALA A O 1
ATOM 7259 N N . MET A 1 915 ? 34.282 -22.185 -2.991 1.00 91.44 915 MET A N 1
ATOM 7260 C CA . MET A 1 915 ? 34.871 -21.435 -1.875 1.00 91.44 915 MET A CA 1
ATOM 7261 C C . MET A 1 915 ? 33.989 -20.258 -1.442 1.00 91.44 915 MET A C 1
ATOM 7263 O O . MET A 1 915 ? 33.715 -20.089 -0.256 1.00 91.44 915 MET A O 1
ATOM 7267 N N . SER A 1 916 ? 33.514 -19.451 -2.397 1.00 91.44 916 SER A N 1
ATOM 7268 C CA . SER A 1 916 ? 32.737 -18.244 -2.099 1.00 91.44 916 SER A CA 1
ATOM 7269 C C . SER A 1 916 ? 31.373 -18.552 -1.476 1.00 91.44 916 SER A C 1
ATOM 7271 O O . SER A 1 916 ? 30.965 -17.856 -0.549 1.00 91.44 916 SER A O 1
ATOM 7273 N N . LYS A 1 917 ? 30.690 -19.616 -1.929 1.00 92.19 917 LYS A N 1
ATOM 7274 C CA . LYS A 1 917 ? 29.428 -20.087 -1.339 1.00 92.19 917 LYS A CA 1
ATOM 7275 C C . LYS A 1 917 ? 29.643 -20.651 0.064 1.00 92.19 917 LYS A C 1
ATOM 7277 O O . LYS A 1 917 ? 28.880 -20.314 0.961 1.00 92.19 917 LYS A O 1
ATOM 7282 N N . ALA A 1 918 ? 30.718 -21.411 0.277 1.00 94.06 918 ALA A N 1
ATOM 7283 C CA . ALA A 1 918 ? 31.074 -21.930 1.595 1.00 94.06 918 ALA A CA 1
ATOM 7284 C C . ALA A 1 918 ? 31.431 -20.821 2.599 1.00 94.06 918 ALA A C 1
ATOM 7286 O O . ALA A 1 918 ? 31.040 -20.874 3.765 1.00 94.06 918 ALA A O 1
ATOM 7287 N N . ALA A 1 919 ? 32.149 -19.787 2.152 1.00 95.12 919 ALA A N 1
ATOM 7288 C CA . ALA A 1 919 ? 32.463 -18.621 2.971 1.00 95.12 919 ALA A CA 1
ATOM 7289 C C . ALA A 1 919 ? 31.208 -17.800 3.320 1.00 95.12 919 ALA A C 1
ATOM 7291 O O . ALA A 1 919 ? 31.056 -17.386 4.467 1.00 95.12 919 ALA A O 1
ATOM 7292 N N . ALA A 1 920 ? 30.303 -17.598 2.358 1.00 94.94 920 ALA A N 1
ATOM 7293 C CA . ALA A 1 920 ? 29.025 -16.922 2.575 1.00 94.94 920 ALA A CA 1
ATOM 7294 C C . ALA A 1 920 ? 28.123 -17.687 3.554 1.00 94.94 920 ALA A C 1
ATOM 7296 O O . ALA A 1 920 ? 27.569 -17.089 4.471 1.00 94.94 920 ALA A O 1
ATOM 7297 N N . GLU A 1 921 ? 28.042 -19.014 3.420 1.00 97.50 921 GLU A N 1
ATOM 7298 C CA . GLU A 1 921 ? 27.289 -19.860 4.346 1.00 97.50 921 GLU A CA 1
ATOM 7299 C C . GLU A 1 921 ? 27.822 -19.736 5.778 1.00 97.50 921 GLU A C 1
ATOM 7301 O O . GLU A 1 921 ? 27.045 -19.503 6.702 1.00 97.50 921 GLU A O 1
ATOM 7306 N N . ARG A 1 922 ? 29.150 -19.796 5.966 1.00 96.12 922 ARG A N 1
ATOM 7307 C CA . ARG A 1 922 ? 29.770 -19.588 7.285 1.00 96.12 922 ARG A CA 1
ATOM 7308 C C . ARG A 1 922 ? 29.373 -18.250 7.903 1.00 96.12 922 ARG A C 1
ATOM 7310 O O . ARG A 1 922 ? 29.086 -18.211 9.094 1.00 96.12 922 ARG A O 1
ATOM 7317 N N . LEU A 1 923 ? 29.332 -17.181 7.105 1.00 97.19 923 LEU A N 1
ATOM 7318 C CA . LEU A 1 923 ? 28.912 -15.858 7.570 1.00 97.19 923 LEU A CA 1
ATOM 7319 C C . LEU A 1 923 ? 27.454 -15.867 8.035 1.00 97.19 923 LEU A C 1
ATOM 7321 O O . LEU A 1 923 ? 27.189 -15.471 9.164 1.00 97.19 923 LEU A O 1
ATOM 7325 N N . VAL A 1 924 ? 26.539 -16.383 7.213 1.00 97.81 924 VAL A N 1
ATOM 7326 C CA . VAL A 1 924 ? 25.099 -16.429 7.521 1.00 97.81 924 VAL A CA 1
ATOM 7327 C C . VAL A 1 924 ? 24.828 -17.214 8.799 1.00 97.81 924 VAL A C 1
ATOM 7329 O O . VAL A 1 924 ? 24.150 -16.711 9.693 1.00 97.81 924 VAL A O 1
ATOM 7332 N N . ILE A 1 925 ? 25.398 -18.413 8.921 1.00 96.75 925 ILE A N 1
ATOM 7333 C CA . ILE A 1 925 ? 25.217 -19.254 10.109 1.00 96.75 925 ILE A CA 1
ATOM 7334 C C . ILE A 1 925 ? 25.822 -18.587 11.351 1.00 96.75 925 ILE A C 1
ATOM 7336 O O . ILE A 1 925 ? 25.214 -18.605 12.418 1.00 96.75 925 ILE A O 1
ATOM 7340 N N . SER A 1 926 ? 26.980 -17.928 11.217 1.00 96.00 926 SER A N 1
ATOM 7341 C CA . SER A 1 926 ? 27.611 -17.203 12.330 1.00 96.00 926 SER A CA 1
ATOM 7342 C C . SER A 1 926 ? 26.868 -15.935 12.765 1.00 96.00 926 SER A C 1
ATOM 7344 O O . SER A 1 926 ? 27.125 -15.431 13.855 1.00 96.00 926 SER A O 1
ATOM 7346 N N . SER A 1 927 ? 25.962 -15.417 11.931 1.00 96.38 927 SER A N 1
ATOM 7347 C CA . SER A 1 927 ? 25.148 -14.231 12.219 1.00 96.38 927 SER A CA 1
ATOM 7348 C C . SER A 1 927 ? 23.810 -14.551 12.895 1.00 96.38 927 SER A C 1
ATOM 7350 O O . SER A 1 927 ? 23.045 -13.626 13.159 1.00 96.38 927 SER A O 1
ATOM 7352 N N . ASN A 1 928 ? 23.526 -15.824 13.196 1.00 96.62 928 ASN A N 1
ATOM 7353 C CA . ASN A 1 928 ? 22.330 -16.208 13.941 1.00 96.62 928 ASN A CA 1
ATOM 7354 C C . ASN A 1 928 ? 22.338 -15.597 15.351 1.00 96.62 928 ASN A C 1
ATOM 7356 O O . ASN A 1 928 ? 23.303 -15.756 16.101 1.00 96.62 928 ASN A O 1
ATOM 7360 N N . SER A 1 929 ? 21.258 -14.917 15.719 1.00 93.19 929 SER A N 1
ATOM 7361 C CA . SER A 1 929 ? 21.110 -14.221 17.000 1.00 93.19 929 SER A CA 1
ATOM 7362 C C . SER A 1 929 ? 19.642 -14.160 17.425 1.00 93.19 929 SER A C 1
ATOM 7364 O O . SER A 1 929 ? 18.760 -14.474 16.634 1.00 93.19 929 SER A O 1
ATOM 7366 N N . GLU A 1 930 ? 19.372 -13.703 18.652 1.00 84.12 930 GLU A N 1
ATOM 7367 C CA . GLU A 1 930 ? 17.996 -13.497 19.138 1.00 84.12 930 GLU A CA 1
ATOM 7368 C C . GLU A 1 930 ? 17.212 -12.467 18.300 1.00 84.12 930 GLU A C 1
ATOM 7370 O O . GLU A 1 930 ? 15.987 -12.549 18.227 1.00 84.12 930 GLU A O 1
ATOM 7375 N N . GLN A 1 931 ? 17.913 -11.524 17.652 1.00 85.50 931 GLN A N 1
ATOM 7376 C CA . GLN A 1 931 ? 17.316 -10.525 16.757 1.00 85.50 931 GLN A CA 1
ATOM 7377 C C . GLN A 1 931 ? 17.087 -11.075 15.344 1.00 85.50 931 GLN A C 1
ATOM 7379 O O . GLN A 1 931 ? 16.059 -10.789 14.736 1.00 85.50 931 GLN A O 1
ATOM 7384 N N . LEU A 1 932 ? 18.052 -11.829 14.811 1.00 95.62 932 LEU A N 1
ATOM 7385 C CA . LEU A 1 932 ? 18.053 -12.298 13.427 1.00 95.62 932 LEU A CA 1
ATOM 7386 C C . LEU A 1 932 ? 18.322 -13.802 13.374 1.00 95.62 932 LEU A C 1
ATOM 7388 O O . LEU A 1 932 ? 19.460 -14.247 13.552 1.00 95.62 932 LEU A O 1
ATOM 7392 N N . TRP A 1 933 ? 17.281 -14.566 13.063 1.00 97.62 933 TRP A N 1
ATOM 7393 C CA . TRP A 1 933 ? 17.343 -16.008 12.869 1.00 97.62 933 TRP A CA 1
ATOM 7394 C C . TRP A 1 933 ? 17.761 -16.320 11.440 1.00 97.62 933 TRP A C 1
ATOM 7396 O O . TRP A 1 933 ? 17.189 -15.792 10.484 1.00 97.62 933 TRP A O 1
ATOM 7406 N N . THR A 1 934 ? 18.771 -17.169 11.272 1.00 98.38 934 THR A N 1
ATOM 7407 C CA . THR A 1 934 ? 19.352 -17.437 9.952 1.00 98.38 934 THR A CA 1
ATOM 7408 C C . THR A 1 934 ? 19.282 -18.910 9.572 1.00 98.38 934 THR A C 1
ATOM 7410 O O . THR A 1 934 ? 19.366 -19.787 10.425 1.00 98.38 934 THR A O 1
ATOM 7413 N N . ALA A 1 935 ? 19.151 -19.203 8.280 1.00 98.12 935 ALA A N 1
ATOM 7414 C CA . ALA A 1 935 ? 19.273 -20.558 7.751 1.00 98.12 935 ALA A CA 1
ATOM 7415 C C . ALA A 1 935 ? 19.950 -20.557 6.378 1.00 98.12 935 ALA A C 1
ATOM 7417 O O . ALA A 1 935 ? 19.846 -19.592 5.617 1.00 98.12 935 ALA A O 1
ATOM 7418 N N . ALA A 1 936 ? 20.616 -21.659 6.040 1.00 98.00 936 ALA A N 1
ATOM 7419 C CA . ALA A 1 936 ? 21.226 -21.865 4.730 1.00 98.00 936 ALA A CA 1
ATOM 7420 C C . ALA A 1 936 ? 20.612 -23.068 4.004 1.00 98.00 936 ALA A C 1
ATOM 7422 O O . ALA A 1 936 ? 20.497 -24.160 4.557 1.00 98.00 936 ALA A O 1
ATOM 7423 N N . ILE A 1 937 ? 20.264 -22.882 2.733 1.00 97.81 937 ILE A N 1
ATOM 7424 C CA . ILE A 1 937 ? 19.673 -23.911 1.878 1.00 97.81 937 ILE A CA 1
ATOM 7425 C C . ILE A 1 937 ? 20.705 -24.352 0.845 1.00 97.81 937 ILE A C 1
ATOM 7427 O O . ILE A 1 937 ? 21.067 -23.586 -0.048 1.00 97.81 937 ILE A O 1
ATOM 7431 N N . ARG A 1 938 ? 21.203 -25.583 0.965 1.00 96.06 938 ARG A N 1
ATOM 7432 C CA . ARG A 1 938 ? 22.172 -26.183 0.043 1.00 96.06 938 ARG A CA 1
ATOM 7433 C C . ARG A 1 938 ? 21.424 -26.912 -1.062 1.00 96.06 938 ARG A C 1
ATOM 7435 O O . ARG A 1 938 ? 20.901 -28.007 -0.855 1.00 96.06 938 ARG A O 1
ATOM 7442 N N . ILE A 1 939 ? 21.380 -26.282 -2.231 1.00 93.25 939 ILE A N 1
ATOM 7443 C CA . ILE A 1 939 ? 20.704 -26.826 -3.411 1.00 93.25 939 ILE A CA 1
ATOM 7444 C C . ILE A 1 939 ? 21.704 -27.429 -4.412 1.00 93.25 939 ILE A C 1
ATOM 7446 O O . ILE A 1 939 ? 22.797 -26.868 -4.583 1.00 93.25 939 ILE A O 1
ATOM 7450 N N . PRO A 1 940 ? 21.340 -28.534 -5.086 1.00 90.94 940 PRO A N 1
ATOM 7451 C CA . PRO A 1 940 ? 22.074 -29.083 -6.215 1.00 90.94 940 PRO A CA 1
ATOM 7452 C C . PRO A 1 940 ? 21.672 -28.380 -7.522 1.00 90.94 940 PRO A C 1
ATOM 7454 O O . PRO A 1 940 ? 21.062 -27.304 -7.516 1.00 90.94 940 PRO A O 1
ATOM 7457 N N . ALA A 1 941 ? 22.007 -28.985 -8.664 1.00 85.75 941 ALA A N 1
ATOM 7458 C CA . ALA A 1 941 ? 21.547 -28.516 -9.965 1.00 85.75 941 ALA A CA 1
ATOM 7459 C C . ALA A 1 941 ? 20.010 -28.450 -10.008 1.00 85.75 941 ALA A C 1
ATOM 7461 O O . ALA A 1 941 ? 19.311 -29.431 -9.740 1.00 85.75 941 ALA A O 1
ATOM 7462 N N . THR A 1 942 ? 19.489 -27.273 -10.352 1.00 90.56 942 THR A N 1
ATOM 7463 C CA . THR A 1 942 ? 18.049 -27.021 -10.432 1.00 90.56 942 THR A CA 1
ATOM 7464 C C . THR A 1 942 ? 17.553 -27.126 -11.868 1.00 90.56 942 THR A C 1
ATOM 7466 O O . THR A 1 942 ? 18.247 -26.727 -12.801 1.00 90.56 942 THR A O 1
ATOM 7469 N N . TYR A 1 943 ? 16.344 -27.654 -12.043 1.00 91.94 943 TYR A N 1
ATOM 7470 C CA . TYR A 1 943 ? 15.646 -27.722 -13.329 1.00 91.94 943 TYR A CA 1
ATOM 7471 C C . TYR A 1 943 ? 14.186 -27.296 -13.150 1.00 91.94 943 TYR A C 1
ATOM 7473 O O . TYR A 1 943 ? 13.637 -27.372 -12.050 1.00 91.94 943 TYR A O 1
ATOM 7481 N N . GLY A 1 944 ? 13.555 -26.806 -14.213 1.00 92.69 944 GLY A N 1
ATOM 7482 C CA . GLY A 1 944 ? 12.171 -26.347 -14.148 1.00 92.69 944 GLY A CA 1
ATOM 7483 C C . GLY A 1 944 ? 11.801 -25.350 -15.234 1.00 92.69 944 GLY A C 1
ATOM 7484 O O . GLY A 1 944 ? 12.634 -24.917 -16.031 1.00 92.69 944 GLY A O 1
ATOM 7485 N N . GLU A 1 945 ? 10.534 -24.962 -15.247 1.00 91.50 945 GLU A N 1
ATOM 7486 C CA . GLU A 1 945 ? 10.015 -23.913 -16.121 1.00 91.50 945 GLU A CA 1
ATOM 7487 C C . GLU A 1 945 ? 10.712 -22.571 -15.835 1.00 91.50 945 GLU A C 1
ATOM 7489 O O . GLU A 1 945 ? 11.044 -22.279 -14.690 1.00 91.50 945 GLU A O 1
ATOM 7494 N N . CYS A 1 946 ? 10.886 -21.713 -16.844 1.00 87.81 946 CYS A N 1
ATOM 7495 C CA . CYS A 1 946 ? 11.658 -20.455 -16.783 1.00 87.81 946 CYS A CA 1
ATOM 7496 C C . CYS A 1 946 ? 13.191 -20.613 -16.729 1.00 87.81 946 CYS A C 1
ATOM 7498 O O . CYS A 1 946 ? 13.901 -19.615 -16.582 1.00 87.81 946 CYS A O 1
ATOM 7500 N N . ASP A 1 947 ? 13.731 -21.824 -16.888 1.00 86.75 947 ASP A N 1
ATOM 7501 C CA . ASP A 1 947 ? 15.177 -22.034 -16.958 1.00 86.75 947 ASP A CA 1
ATOM 7502 C C . ASP A 1 947 ? 15.758 -21.674 -18.338 1.00 86.75 947 ASP A C 1
ATOM 7504 O O . ASP A 1 947 ? 15.705 -22.437 -19.305 1.00 86.75 947 ASP A O 1
ATOM 7508 N N . MET A 1 948 ? 16.387 -20.503 -18.417 1.00 81.00 948 MET A N 1
ATOM 7509 C CA . MET A 1 948 ? 17.045 -20.018 -19.636 1.00 81.00 948 MET A CA 1
ATOM 7510 C C . MET A 1 948 ? 18.507 -20.470 -19.773 1.00 81.00 948 MET A C 1
ATOM 7512 O O . MET A 1 948 ? 19.171 -20.078 -20.738 1.00 81.00 948 MET A O 1
ATOM 7516 N N . ASN A 1 949 ? 19.016 -21.280 -18.838 1.00 79.69 949 ASN A N 1
ATOM 7517 C CA . ASN A 1 949 ? 20.398 -21.749 -18.813 1.00 79.69 949 ASN A CA 1
ATOM 7518 C C . ASN A 1 949 ? 20.502 -23.246 -19.112 1.00 79.69 949 ASN A C 1
ATOM 7520 O O . ASN A 1 949 ? 21.080 -23.604 -20.140 1.00 79.69 949 ASN A O 1
ATOM 7524 N N . PHE A 1 950 ? 19.990 -24.114 -18.236 1.00 82.38 950 PHE A N 1
ATOM 7525 C CA . PHE A 1 950 ? 20.195 -25.560 -18.350 1.00 82.38 950 PHE A CA 1
ATOM 7526 C C . PHE A 1 950 ? 19.201 -26.184 -19.339 1.00 82.38 950 PHE A C 1
ATOM 7528 O O . PHE A 1 950 ? 19.639 -26.751 -20.342 1.00 82.38 950 PHE A O 1
ATOM 7535 N N . VAL A 1 951 ? 17.893 -25.952 -19.189 1.00 86.69 951 VAL A N 1
ATOM 7536 C CA . VAL A 1 951 ? 16.873 -26.379 -20.174 1.00 86.69 951 VAL A CA 1
ATOM 7537 C C . VAL A 1 951 ? 17.165 -25.814 -21.568 1.00 86.69 951 VAL A C 1
ATOM 7539 O O . VAL A 1 951 ? 17.089 -26.535 -22.564 1.00 86.69 951 VAL A O 1
ATOM 7542 N N . ARG A 1 952 ? 17.609 -24.553 -21.662 1.00 86.38 952 ARG A N 1
ATOM 7543 C CA . ARG A 1 952 ? 18.002 -23.955 -22.948 1.00 86.38 952 ARG A CA 1
ATOM 7544 C C . ARG A 1 952 ? 19.153 -24.676 -23.632 1.00 86.38 952 ARG A C 1
ATOM 7546 O O . ARG A 1 952 ? 19.110 -24.868 -24.848 1.00 86.38 952 ARG A O 1
ATOM 7553 N N . GLN A 1 953 ? 20.169 -25.081 -22.878 1.00 84.38 953 GLN A N 1
ATOM 7554 C CA . GLN A 1 953 ? 21.271 -25.869 -23.425 1.00 84.38 953 GLN A CA 1
ATOM 7555 C C . GLN A 1 953 ? 20.803 -27.252 -23.886 1.00 84.38 953 GLN A C 1
ATOM 7557 O O . GLN A 1 953 ? 21.241 -27.713 -24.938 1.00 84.38 953 GLN A O 1
ATOM 7562 N N . LEU A 1 954 ? 19.867 -27.881 -23.171 1.00 86.94 954 LEU A N 1
ATOM 7563 C CA . LEU A 1 954 ? 19.292 -29.165 -23.579 1.00 86.94 954 LEU A CA 1
ATOM 7564 C C . LEU A 1 954 ? 18.518 -29.051 -24.901 1.00 86.94 954 LEU A C 1
ATOM 7566 O O . LEU A 1 954 ? 18.762 -29.841 -25.812 1.00 86.94 954 LEU A O 1
ATOM 7570 N N . VAL A 1 955 ? 17.670 -28.031 -25.061 1.00 89.06 955 VAL A N 1
ATOM 7571 C CA . VAL A 1 955 ? 16.940 -27.780 -26.321 1.00 89.06 955 VAL A CA 1
ATOM 7572 C C . VAL A 1 955 ? 17.904 -27.478 -27.477 1.00 89.06 955 VAL A C 1
ATOM 7574 O O . VAL A 1 955 ? 17.733 -27.979 -28.590 1.00 89.06 955 VAL A O 1
ATOM 7577 N N . GLN A 1 956 ? 18.969 -26.705 -27.239 1.00 87.81 956 GLN A N 1
ATOM 7578 C CA . GLN A 1 956 ? 20.000 -26.464 -28.257 1.00 87.81 956 GLN A CA 1
ATOM 7579 C C . GLN A 1 956 ? 20.763 -27.740 -28.636 1.00 87.81 956 GLN A C 1
ATOM 7581 O O . GLN A 1 956 ? 21.043 -27.944 -29.816 1.00 87.81 956 GLN A O 1
ATOM 7586 N N . SER A 1 957 ? 21.057 -28.605 -27.664 1.00 88.31 957 SER A N 1
ATOM 7587 C CA . SER A 1 957 ? 21.692 -29.907 -27.891 1.00 88.31 957 SER A CA 1
ATOM 7588 C C . SER A 1 957 ? 20.819 -30.819 -28.762 1.00 88.31 957 SER A C 1
ATOM 7590 O O . SER A 1 957 ? 21.319 -31.480 -29.676 1.00 88.31 957 SER A O 1
ATOM 7592 N N . ILE A 1 958 ? 19.494 -30.787 -28.580 1.00 89.88 958 ILE A N 1
ATOM 7593 C CA . ILE A 1 958 ? 18.547 -31.457 -29.484 1.00 89.88 958 ILE A CA 1
ATOM 7594 C C . ILE A 1 958 ? 18.681 -30.895 -30.907 1.00 89.88 958 ILE A C 1
ATOM 7596 O O . ILE A 1 958 ? 18.920 -31.655 -31.846 1.00 89.88 958 ILE A O 1
ATOM 7600 N N . ARG A 1 959 ? 18.609 -29.565 -31.071 1.00 88.44 959 ARG A N 1
ATOM 7601 C CA . ARG A 1 959 ? 18.694 -28.889 -32.385 1.00 88.44 959 ARG A CA 1
ATOM 7602 C C . ARG A 1 959 ? 20.000 -29.160 -33.128 1.00 88.44 959 ARG A C 1
ATOM 7604 O O . ARG A 1 959 ? 20.001 -29.245 -34.353 1.00 88.44 959 ARG A O 1
ATOM 7611 N N . ARG A 1 960 ? 21.109 -29.289 -32.398 1.00 90.06 960 ARG A N 1
ATOM 7612 C CA . ARG A 1 960 ? 22.437 -29.603 -32.950 1.00 90.06 960 ARG A CA 1
ATOM 7613 C C . ARG A 1 960 ? 22.687 -31.101 -33.116 1.00 90.06 960 ARG A C 1
ATOM 7615 O O . ARG A 1 960 ? 23.753 -31.483 -33.587 1.00 90.06 960 ARG A O 1
ATOM 7622 N N . ASN A 1 961 ? 21.719 -31.944 -32.751 1.00 86.88 961 ASN A N 1
ATOM 7623 C CA . ASN A 1 961 ? 21.859 -33.397 -32.713 1.00 86.88 961 ASN A CA 1
ATOM 7624 C C . ASN A 1 961 ? 23.011 -33.876 -31.793 1.00 86.88 961 ASN A C 1
ATOM 7626 O O . ASN A 1 961 ? 23.598 -34.933 -32.007 1.00 86.88 961 ASN A O 1
ATOM 7630 N N . GLU A 1 962 ? 23.326 -33.092 -30.758 1.00 87.19 962 GLU A N 1
ATOM 7631 C CA . GLU A 1 962 ? 24.366 -33.352 -29.748 1.00 87.19 962 GLU A CA 1
ATOM 7632 C C . GLU A 1 962 ? 23.830 -34.173 -28.558 1.00 87.19 962 GLU A C 1
ATOM 7634 O O . GLU A 1 962 ? 24.610 -34.766 -27.819 1.00 87.19 962 GLU A O 1
ATOM 7639 N N . HIS A 1 963 ? 22.505 -34.293 -28.410 1.00 89.00 963 HIS A N 1
ATOM 7640 C CA . HIS A 1 963 ? 21.820 -35.027 -27.329 1.00 89.00 963 HIS A CA 1
ATOM 7641 C C . HIS A 1 963 ? 22.138 -36.537 -27.265 1.00 89.00 963 HIS A C 1
ATOM 7643 O O . HIS A 1 963 ? 21.817 -37.199 -26.280 1.00 89.00 963 HIS A O 1
ATOM 7649 N N . LYS A 1 964 ? 22.807 -37.080 -28.292 1.00 89.31 964 LYS A N 1
ATOM 7650 C CA . LYS A 1 964 ? 23.303 -38.467 -28.353 1.00 89.31 964 LYS A CA 1
ATOM 7651 C C . LYS A 1 964 ? 24.755 -38.619 -27.884 1.00 89.31 964 LYS A C 1
ATOM 7653 O O . LYS A 1 964 ? 25.307 -39.717 -27.933 1.00 89.31 964 LYS A O 1
ATOM 7658 N N . MET A 1 965 ? 25.414 -37.538 -27.473 1.00 88.38 965 MET A N 1
ATOM 7659 C CA . MET A 1 965 ? 26.798 -37.567 -27.000 1.00 88.38 965 MET A CA 1
ATOM 7660 C C . MET A 1 965 ? 26.854 -37.746 -25.480 1.00 88.38 965 MET A C 1
ATOM 7662 O O . MET A 1 965 ? 26.100 -37.121 -24.739 1.00 88.38 965 MET A O 1
ATOM 7666 N N . GLN A 1 966 ? 27.788 -38.571 -25.007 1.00 89.56 966 GLN A N 1
ATOM 7667 C CA . GLN A 1 966 ? 28.025 -38.798 -23.581 1.00 89.56 966 GLN A CA 1
ATOM 7668 C C . GLN A 1 966 ? 29.518 -38.740 -23.269 1.00 89.56 966 GLN A C 1
ATOM 7670 O O . GLN A 1 966 ? 30.326 -39.353 -23.965 1.00 89.56 966 GLN A O 1
ATOM 7675 N N . VAL A 1 967 ? 29.887 -38.067 -22.179 1.00 85.38 967 VAL A N 1
ATOM 7676 C CA . VAL A 1 967 ? 31.267 -38.063 -21.677 1.00 85.38 967 VAL A CA 1
ATOM 7677 C C . VAL A 1 967 ? 31.435 -39.163 -20.630 1.00 85.38 967 VAL A C 1
ATOM 7679 O O . VAL A 1 967 ? 30.755 -39.185 -19.610 1.00 85.38 967 VAL A O 1
ATOM 7682 N N . GLY A 1 968 ? 32.369 -40.081 -20.866 1.00 86.44 968 GLY A N 1
ATOM 7683 C CA . GLY A 1 968 ? 32.639 -41.191 -19.955 1.00 86.44 968 GLY A CA 1
ATOM 7684 C C . GLY A 1 968 ? 31.501 -42.218 -19.860 1.00 86.44 968 GLY A C 1
ATOM 7685 O O . GLY A 1 968 ? 30.641 -42.331 -20.735 1.00 86.44 968 GLY A O 1
ATOM 7686 N N . ASN A 1 969 ? 31.529 -43.024 -18.796 1.00 84.62 969 ASN A N 1
ATOM 7687 C CA . ASN A 1 969 ? 30.649 -44.188 -18.628 1.00 84.62 969 ASN A CA 1
ATOM 7688 C C . ASN A 1 969 ? 29.401 -43.929 -17.767 1.00 84.62 969 ASN A C 1
ATOM 7690 O O . ASN A 1 969 ? 28.671 -44.882 -17.511 1.00 84.62 969 ASN A O 1
ATOM 7694 N N . ASP A 1 970 ? 29.153 -42.682 -17.347 1.00 88.12 970 ASP A N 1
ATOM 7695 C CA . ASP A 1 970 ? 27.970 -42.287 -16.559 1.00 88.12 970 ASP A CA 1
ATOM 7696 C C . ASP A 1 970 ? 27.798 -43.130 -15.277 1.00 88.12 970 ASP A C 1
ATOM 7698 O O . ASP A 1 970 ? 26.797 -43.808 -15.050 1.00 88.12 970 ASP A O 1
ATOM 7702 N N . THR A 1 971 ? 28.859 -43.184 -14.466 1.00 87.94 971 THR A N 1
ATOM 7703 C CA . THR A 1 971 ? 28.940 -44.052 -13.276 1.00 87.94 971 THR A CA 1
ATOM 7704 C C . THR A 1 971 ? 28.623 -43.342 -11.965 1.00 87.94 971 THR A C 1
ATOM 7706 O O . THR A 1 971 ? 28.413 -44.020 -10.965 1.00 87.94 971 THR A O 1
ATOM 7709 N N . LYS A 1 972 ? 28.641 -42.007 -11.951 1.00 88.44 972 LYS A N 1
ATOM 7710 C CA . LYS A 1 972 ? 28.452 -41.181 -10.754 1.00 88.44 972 LYS A CA 1
ATOM 7711 C C . LYS A 1 972 ? 27.006 -40.730 -10.654 1.00 88.44 972 LYS A C 1
ATOM 7713 O O . LYS A 1 972 ? 26.407 -40.399 -11.676 1.00 88.44 972 LYS A O 1
ATOM 7718 N N . VAL A 1 973 ? 26.471 -40.715 -9.439 1.00 91.12 973 VAL A N 1
ATOM 7719 C CA . VAL A 1 973 ? 25.128 -40.189 -9.168 1.00 91.12 973 VAL A CA 1
ATOM 7720 C C . VAL A 1 973 ? 25.197 -38.722 -8.769 1.00 91.12 973 VAL A C 1
ATOM 7722 O O . VAL A 1 973 ? 26.201 -38.283 -8.210 1.00 91.12 973 VAL A O 1
ATOM 7725 N N . PHE A 1 974 ? 24.138 -37.989 -9.090 1.00 89.94 974 PHE A N 1
ATOM 7726 C CA . PHE A 1 974 ? 23.931 -36.577 -8.815 1.00 89.94 974 PHE A CA 1
ATOM 7727 C C . PHE A 1 974 ? 22.510 -36.369 -8.302 1.00 89.94 974 PHE A C 1
ATOM 7729 O O . PHE A 1 974 ? 21.567 -37.036 -8.737 1.00 89.94 974 PHE A O 1
ATOM 7736 N N . GLU A 1 975 ? 22.362 -35.405 -7.410 1.00 91.25 975 GLU A N 1
ATOM 7737 C CA . GLU A 1 975 ? 21.069 -34.911 -6.962 1.00 91.25 975 GLU A CA 1
ATOM 7738 C C . GLU A 1 975 ? 20.582 -33.816 -7.914 1.00 91.25 975 GLU A C 1
ATOM 7740 O O . GLU A 1 975 ? 21.361 -33.014 -8.430 1.00 91.25 975 GLU A O 1
ATOM 7745 N N . PHE A 1 976 ? 19.275 -33.781 -8.139 1.00 91.88 976 PHE A N 1
ATOM 7746 C CA . PHE A 1 976 ? 18.609 -32.750 -8.927 1.00 91.88 976 PHE A CA 1
ATOM 7747 C C . PHE A 1 976 ? 17.450 -32.192 -8.112 1.00 91.88 976 PHE A C 1
ATOM 7749 O O . PHE A 1 976 ? 16.911 -32.878 -7.240 1.00 91.88 976 PHE A O 1
ATOM 7756 N N . LEU A 1 977 ? 17.094 -30.936 -8.368 1.00 94.00 977 LEU A N 1
ATOM 7757 C CA . LEU A 1 977 ? 16.038 -30.261 -7.626 1.00 94.00 977 LEU A CA 1
ATOM 7758 C C . LEU A 1 977 ? 15.085 -29.522 -8.561 1.00 94.00 977 LEU A C 1
ATOM 7760 O O . LEU A 1 977 ? 15.487 -28.611 -9.290 1.00 94.00 977 LEU A O 1
ATOM 7764 N N . TYR A 1 978 ? 13.806 -29.877 -8.498 1.00 96.25 978 TYR A N 1
ATOM 7765 C CA . TYR A 1 978 ? 12.768 -29.142 -9.200 1.00 96.25 978 TYR A CA 1
ATOM 7766 C C . TYR A 1 978 ? 12.618 -27.733 -8.610 1.00 96.25 978 TYR A C 1
ATOM 7768 O O . TYR A 1 978 ? 12.447 -27.559 -7.402 1.00 96.25 978 TYR A O 1
ATOM 7776 N N . VAL A 1 979 ? 12.663 -26.700 -9.453 1.00 94.25 979 VAL A N 1
ATOM 7777 C CA . VAL A 1 979 ? 12.760 -25.296 -9.015 1.00 94.25 979 VAL A CA 1
ATOM 7778 C C . VAL A 1 979 ? 11.600 -24.840 -8.123 1.00 94.25 979 VAL A C 1
ATOM 7780 O O . VAL A 1 979 ? 11.811 -24.036 -7.218 1.00 94.25 979 VAL A O 1
ATOM 7783 N N . LYS A 1 980 ? 10.391 -25.387 -8.304 1.00 95.25 980 LYS A N 1
ATOM 7784 C CA . LYS A 1 980 ? 9.251 -25.082 -7.424 1.00 95.25 980 LYS A CA 1
ATOM 7785 C C . LYS A 1 980 ? 9.439 -25.666 -6.024 1.00 95.25 980 LYS A C 1
ATOM 7787 O O . LYS A 1 980 ? 9.091 -25.011 -5.052 1.00 95.25 980 LYS A O 1
ATOM 7792 N N . LYS A 1 981 ? 10.053 -26.847 -5.903 1.00 96.25 981 LYS A N 1
ATOM 7793 C CA . LYS A 1 981 ? 10.417 -27.426 -4.600 1.00 96.25 981 LYS A CA 1
ATOM 7794 C C . LYS A 1 981 ? 11.595 -26.688 -3.969 1.00 96.25 981 LYS A C 1
ATOM 7796 O O . LYS A 1 981 ? 11.634 -26.525 -2.754 1.00 96.25 981 LYS A O 1
ATOM 7801 N N . ALA A 1 982 ? 12.518 -26.172 -4.785 1.00 94.94 982 ALA A N 1
ATOM 7802 C CA . ALA A 1 982 ? 13.553 -25.265 -4.302 1.00 94.94 982 ALA A CA 1
ATOM 7803 C C . ALA A 1 982 ? 12.940 -23.995 -3.693 1.00 94.94 982 ALA A C 1
ATOM 7805 O O . ALA A 1 982 ? 13.317 -23.622 -2.586 1.00 94.94 982 ALA A O 1
ATOM 7806 N N . ALA A 1 983 ? 11.998 -23.350 -4.387 1.00 96.94 983 ALA A N 1
ATOM 7807 C CA . ALA A 1 983 ? 11.296 -22.171 -3.884 1.00 96.94 983 ALA A CA 1
ATOM 7808 C C . ALA A 1 983 ? 10.538 -22.471 -2.581 1.00 96.94 983 ALA A C 1
ATOM 7810 O O . ALA A 1 983 ? 10.725 -21.767 -1.588 1.00 96.94 983 ALA A O 1
ATOM 7811 N N . GLU A 1 984 ? 9.804 -23.582 -2.553 1.00 96.00 984 GLU A N 1
ATOM 7812 C CA . GLU A 1 984 ? 9.053 -24.041 -1.385 1.00 96.00 984 GLU A CA 1
ATOM 7813 C C . GLU A 1 984 ? 9.968 -24.242 -0.174 1.00 96.00 984 GLU A C 1
ATOM 7815 O O . GLU A 1 984 ? 9.669 -23.754 0.910 1.00 96.00 984 GLU A O 1
ATOM 7820 N N . ALA A 1 985 ? 11.135 -24.871 -0.352 1.00 96.75 985 ALA A N 1
ATOM 7821 C CA . ALA A 1 985 ? 12.095 -25.062 0.732 1.00 96.75 985 ALA A CA 1
ATOM 7822 C C . ALA A 1 985 ? 12.603 -23.737 1.330 1.00 96.75 985 ALA A C 1
ATOM 7824 O O . ALA A 1 985 ? 12.808 -23.653 2.541 1.00 96.75 985 ALA A O 1
ATOM 7825 N N . HIS A 1 986 ? 12.779 -22.689 0.513 1.00 98.19 986 HIS A N 1
ATOM 7826 C CA . HIS A 1 986 ? 13.169 -21.365 1.015 1.00 98.19 986 HIS A CA 1
ATOM 7827 C C . HIS A 1 986 ? 12.037 -20.713 1.817 1.00 98.19 986 HIS A C 1
ATOM 7829 O O . HIS A 1 986 ? 12.298 -20.100 2.852 1.00 98.19 986 HIS A O 1
ATOM 7835 N N . ILE A 1 987 ? 10.788 -20.878 1.375 1.00 96.44 987 ILE A N 1
ATOM 7836 C CA . ILE A 1 987 ? 9.604 -20.364 2.073 1.00 96.44 987 ILE A CA 1
ATOM 7837 C C . ILE A 1 987 ? 9.368 -21.133 3.378 1.00 96.44 987 ILE A C 1
ATOM 7839 O O . ILE A 1 987 ? 9.091 -20.513 4.400 1.00 96.44 987 ILE A O 1
ATOM 7843 N N . LEU A 1 988 ? 9.531 -22.458 3.385 1.00 94.56 988 LEU A N 1
ATOM 7844 C CA . LEU A 1 988 ? 9.439 -23.285 4.591 1.00 94.56 988 LEU A CA 1
ATOM 7845 C C . LEU A 1 988 ? 10.518 -22.914 5.610 1.00 94.56 988 LEU A C 1
ATOM 7847 O O . LEU A 1 988 ? 10.212 -22.767 6.790 1.00 94.56 988 LEU A O 1
ATOM 7851 N N . ALA A 1 989 ? 11.757 -22.696 5.161 1.00 96.25 989 ALA A N 1
ATOM 7852 C CA . ALA A 1 989 ? 12.825 -22.203 6.024 1.00 96.25 989 ALA A CA 1
ATOM 7853 C C . ALA A 1 989 ? 12.493 -20.828 6.606 1.00 96.25 989 ALA A C 1
ATOM 7855 O O . ALA A 1 989 ? 12.600 -20.639 7.811 1.00 96.25 989 ALA A O 1
ATOM 7856 N N . MET A 1 990 ? 12.018 -19.891 5.783 1.00 96.25 990 MET A N 1
ATOM 7857 C CA . MET A 1 990 ? 11.586 -18.574 6.252 1.00 96.25 990 MET A CA 1
ATOM 7858 C C . MET A 1 990 ? 10.475 -18.690 7.303 1.00 96.25 990 MET A C 1
ATOM 7860 O O . MET A 1 990 ? 10.586 -18.101 8.374 1.00 96.25 990 MET A O 1
ATOM 7864 N N . LYS A 1 991 ? 9.430 -19.478 7.021 1.00 90.75 991 LYS A N 1
ATOM 7865 C CA . LYS A 1 991 ? 8.312 -19.711 7.943 1.00 90.75 991 LYS A CA 1
ATOM 7866 C C . LYS A 1 991 ? 8.793 -20.331 9.255 1.00 90.75 991 LYS A C 1
ATOM 7868 O O . LYS A 1 991 ? 8.403 -19.855 10.310 1.00 90.75 991 LYS A O 1
ATOM 7873 N N . ALA A 1 992 ? 9.686 -21.319 9.205 1.00 90.62 992 ALA A N 1
ATOM 7874 C CA . ALA A 1 992 ? 10.247 -21.947 10.400 1.00 90.62 992 ALA A CA 1
ATOM 7875 C C . ALA A 1 992 ? 11.094 -20.985 11.255 1.00 90.62 992 ALA A C 1
ATOM 7877 O O . ALA A 1 992 ? 11.134 -21.146 12.468 1.00 90.62 992 ALA A O 1
ATOM 7878 N N . LEU A 1 993 ? 11.761 -19.995 10.648 1.00 92.06 993 LEU A N 1
ATOM 7879 C CA . LEU A 1 993 ? 12.525 -18.969 11.374 1.00 92.06 993 LEU A CA 1
ATOM 7880 C C . LEU A 1 993 ? 11.631 -17.883 11.993 1.00 92.06 993 LEU A C 1
ATOM 7882 O O . LEU A 1 993 ? 11.999 -17.298 13.008 1.00 92.06 993 LEU A O 1
ATOM 7886 N N . LEU A 1 994 ? 10.478 -17.601 11.381 1.00 86.88 994 LEU A N 1
ATOM 7887 C CA . LEU A 1 994 ? 9.488 -16.655 11.910 1.00 86.88 994 LEU A CA 1
ATOM 7888 C C . LEU A 1 994 ? 8.579 -17.289 12.977 1.00 86.88 994 LEU A C 1
ATOM 7890 O O . LEU A 1 994 ? 8.043 -16.582 13.825 1.00 86.88 994 LEU A O 1
ATOM 7894 N N . ASP A 1 995 ? 8.423 -18.611 12.950 1.00 81.75 995 ASP A N 1
ATOM 7895 C CA . ASP A 1 995 ? 7.640 -19.393 13.905 1.00 81.75 995 ASP A CA 1
ATOM 7896 C C . ASP A 1 995 ? 8.375 -19.517 15.253 1.00 81.75 995 ASP A C 1
ATOM 7898 O O . ASP A 1 995 ? 9.476 -20.068 15.340 1.00 81.75 995 ASP A O 1
ATOM 7902 N N . SER A 1 996 ? 7.753 -19.021 16.328 1.00 78.44 996 SER A N 1
ATOM 7903 C CA . SER A 1 996 ? 8.329 -19.025 17.677 1.00 78.44 996 SER A CA 1
ATOM 7904 C C . SER A 1 996 ? 8.646 -20.416 18.223 1.00 78.44 996 SER A C 1
ATOM 7906 O O . SER A 1 996 ? 9.538 -20.527 19.059 1.00 78.44 996 SER A O 1
ATOM 7908 N N . GLU A 1 997 ? 7.950 -21.463 17.775 1.00 81.69 997 GLU A N 1
ATOM 7909 C CA . GLU A 1 997 ? 8.176 -22.837 18.235 1.00 81.69 997 GLU A CA 1
ATOM 7910 C C . GLU A 1 997 ? 9.294 -23.537 17.454 1.00 81.69 997 GLU A C 1
ATOM 7912 O O . GLU A 1 997 ? 9.965 -24.430 17.979 1.00 81.69 997 GLU A O 1
ATOM 7917 N N . LYS A 1 998 ? 9.512 -23.140 16.194 1.00 81.88 998 LYS A N 1
ATOM 7918 C CA . LYS A 1 998 ? 10.472 -23.796 15.290 1.00 81.88 998 LYS A CA 1
ATOM 7919 C C . LYS A 1 998 ? 11.789 -23.046 15.138 1.00 81.88 998 LYS A C 1
ATOM 7921 O O . LYS A 1 998 ? 12.794 -23.684 14.812 1.00 81.88 998 LYS A O 1
ATOM 7926 N N . ARG A 1 999 ? 11.828 -21.737 15.401 1.00 89.00 999 ARG A N 1
ATOM 7927 C CA . ARG A 1 999 ? 13.013 -20.896 15.159 1.00 89.00 999 ARG A CA 1
ATOM 7928 C C . ARG A 1 999 ? 14.253 -21.338 15.929 1.00 89.00 999 ARG A C 1
ATOM 7930 O O . ARG A 1 999 ? 15.341 -21.287 15.373 1.00 89.00 999 ARG A O 1
ATOM 7937 N N . ASP A 1 1000 ? 14.101 -21.863 17.144 1.00 88.62 1000 ASP A N 1
ATOM 7938 C CA . ASP A 1 1000 ? 15.234 -22.351 17.946 1.00 88.62 1000 ASP A CA 1
ATOM 7939 C C . ASP A 1 1000 ? 15.836 -23.650 17.380 1.00 88.62 1000 ASP A C 1
ATOM 7941 O O . ASP A 1 1000 ? 16.998 -23.973 17.628 1.00 88.62 1000 ASP A O 1
ATOM 7945 N N . ILE A 1 1001 ? 15.052 -24.401 16.599 1.00 92.38 1001 ILE A N 1
ATOM 7946 C CA . ILE A 1 1001 ? 15.475 -25.645 15.944 1.00 92.38 1001 ILE A CA 1
ATOM 7947 C C . ILE A 1 1001 ? 16.034 -25.347 14.547 1.00 92.38 1001 ILE A C 1
ATOM 7949 O O . ILE A 1 1001 ? 17.016 -25.961 14.128 1.00 92.38 1001 ILE A O 1
ATOM 7953 N N . ALA A 1 1002 ? 15.402 -24.428 13.813 1.00 92.56 1002 ALA A N 1
ATOM 7954 C CA . ALA A 1 1002 ? 15.765 -24.076 12.442 1.00 92.56 1002 ALA A CA 1
ATOM 7955 C C . ALA A 1 1002 ? 16.887 -23.024 12.354 1.00 92.56 1002 ALA A C 1
ATOM 7957 O O . ALA A 1 1002 ? 17.631 -23.000 11.372 1.00 92.56 1002 ALA A O 1
ATOM 7958 N N . GLY A 1 1003 ? 17.020 -22.172 13.370 1.00 95.75 1003 GLY A N 1
ATOM 7959 C CA . GLY A 1 1003 ? 17.983 -21.080 13.441 1.00 95.75 1003 GLY A CA 1
ATOM 7960 C C . GLY A 1 1003 ? 19.433 -21.553 13.504 1.00 95.75 1003 GLY A C 1
ATOM 7961 O O . GLY A 1 1003 ? 19.785 -22.499 14.211 1.00 95.75 1003 GLY A O 1
ATOM 7962 N N . GLY A 1 1004 ? 20.297 -20.896 12.736 1.00 96.06 1004 GLY A N 1
ATOM 7963 C CA . GLY A 1 1004 ? 21.712 -21.228 12.610 1.00 96.06 1004 GLY A CA 1
ATOM 7964 C C . GLY A 1 1004 ? 21.966 -22.589 11.957 1.00 96.06 1004 GLY A C 1
ATOM 7965 O O . GLY A 1 1004 ? 23.035 -23.164 12.156 1.00 96.06 1004 GLY A O 1
ATOM 7966 N N . GLN A 1 1005 ? 21.011 -23.132 11.194 1.00 96.44 1005 GLN A N 1
ATOM 7967 C CA . GLN A 1 1005 ? 21.148 -24.436 10.543 1.00 96.44 1005 GLN A CA 1
ATOM 7968 C C . GLN A 1 1005 ? 21.317 -24.330 9.023 1.00 96.44 1005 GLN A C 1
ATOM 7970 O O . GLN A 1 1005 ? 20.775 -23.445 8.361 1.00 96.44 1005 GLN A O 1
ATOM 7975 N N . ALA A 1 1006 ? 22.043 -25.297 8.461 1.00 96.69 1006 ALA A N 1
ATOM 7976 C CA . ALA A 1 1006 ? 22.041 -25.592 7.032 1.00 96.69 1006 ALA A CA 1
ATOM 7977 C C . ALA A 1 1006 ? 21.190 -26.839 6.733 1.00 96.69 1006 ALA A C 1
ATOM 7979 O O . ALA A 1 1006 ? 21.103 -27.731 7.589 1.00 96.69 1006 ALA A O 1
ATOM 7980 N N . PHE A 1 1007 ? 20.611 -26.891 5.528 1.00 97.38 1007 PHE A N 1
ATOM 7981 C CA . PHE A 1 1007 ? 19.747 -27.974 5.044 1.00 97.38 1007 PHE A CA 1
ATOM 7982 C C . PHE A 1 1007 ? 20.088 -28.367 3.602 1.00 97.38 1007 PHE A C 1
ATOM 7984 O O . PHE A 1 1007 ? 20.146 -27.499 2.727 1.00 97.38 1007 PHE A O 1
ATOM 7991 N N . PHE A 1 1008 ? 20.276 -29.659 3.336 1.00 96.88 1008 PHE A N 1
ATOM 7992 C CA . PHE A 1 1008 ? 20.296 -30.206 1.980 1.00 96.88 1008 PHE A CA 1
ATOM 7993 C C . PHE A 1 1008 ? 18.870 -30.340 1.448 1.00 96.88 1008 PHE A C 1
ATOM 7995 O O . PHE A 1 1008 ? 17.993 -30.882 2.118 1.00 96.88 1008 PHE A O 1
ATOM 8002 N N . ILE A 1 1009 ? 18.644 -29.860 0.225 1.00 96.88 1009 ILE A N 1
ATOM 8003 C CA . ILE A 1 1009 ? 17.342 -29.919 -0.446 1.00 96.88 1009 ILE A CA 1
ATOM 8004 C C . ILE A 1 1009 ? 17.527 -30.543 -1.828 1.00 96.88 1009 ILE A C 1
ATOM 8006 O O . ILE A 1 1009 ? 18.283 -30.021 -2.641 1.00 96.88 1009 ILE A O 1
ATOM 8010 N N . SER A 1 1010 ? 16.823 -31.637 -2.116 1.00 94.62 1010 SER A N 1
ATOM 8011 C CA . SER A 1 1010 ? 16.776 -32.261 -3.445 1.00 94.62 1010 SER A CA 1
ATOM 8012 C C . SER A 1 1010 ? 15.411 -32.907 -3.712 1.00 94.62 1010 SER A C 1
ATOM 8014 O O . SER A 1 1010 ? 14.515 -32.883 -2.862 1.00 94.62 1010 SER A O 1
ATOM 8016 N N . ASP A 1 1011 ? 15.252 -33.502 -4.894 1.00 94.19 1011 ASP A N 1
ATOM 8017 C CA . ASP A 1 1011 ? 14.104 -34.343 -5.249 1.00 94.19 1011 ASP A CA 1
ATOM 8018 C C . ASP A 1 1011 ? 14.104 -35.711 -4.533 1.00 94.19 1011 ASP A C 1
ATOM 8020 O O . ASP A 1 1011 ? 13.155 -36.482 -4.672 1.00 94.19 1011 ASP A O 1
ATOM 8024 N N . GLY A 1 1012 ? 15.160 -36.041 -3.777 1.00 89.81 1012 GLY A N 1
ATOM 8025 C CA . GLY A 1 1012 ? 15.300 -37.311 -3.053 1.00 89.81 1012 GLY A CA 1
ATOM 8026 C C . GLY A 1 1012 ? 15.472 -38.536 -3.957 1.00 89.81 1012 GLY A C 1
ATOM 8027 O O . GLY A 1 1012 ? 15.304 -39.668 -3.503 1.00 89.81 1012 GLY A O 1
ATOM 8028 N N . LYS A 1 1013 ? 15.767 -38.314 -5.243 1.00 89.19 1013 LYS A N 1
ATOM 8029 C CA . LYS A 1 1013 ? 15.978 -39.340 -6.270 1.00 89.19 1013 LYS A CA 1
ATOM 8030 C C . LYS A 1 1013 ? 17.274 -39.021 -7.026 1.00 89.19 1013 LYS A C 1
ATOM 8032 O O . LYS A 1 1013 ? 17.210 -38.331 -8.048 1.00 89.19 1013 LYS A O 1
ATOM 8037 N N . PRO A 1 1014 ? 18.436 -39.490 -6.542 1.00 89.88 1014 PRO A N 1
ATOM 8038 C CA . PRO A 1 1014 ? 19.696 -39.293 -7.241 1.00 89.88 1014 PRO A CA 1
ATOM 8039 C C . PRO A 1 1014 ? 19.711 -40.070 -8.562 1.00 89.88 1014 PRO A C 1
ATOM 8041 O O . PRO A 1 1014 ? 19.305 -41.232 -8.627 1.00 89.88 1014 PRO A O 1
ATOM 8044 N N . HIS A 1 1015 ? 20.216 -39.434 -9.617 1.00 91.69 1015 HIS A N 1
ATOM 8045 C CA . HIS A 1 1015 ? 20.352 -40.022 -10.951 1.00 91.69 1015 HIS A CA 1
ATOM 8046 C C . HIS A 1 1015 ? 21.782 -39.924 -11.433 1.00 91.69 1015 HIS A C 1
ATOM 8048 O O . HIS A 1 1015 ? 22.521 -39.013 -11.072 1.00 91.69 1015 HIS A O 1
ATOM 8054 N N . LYS A 1 1016 ? 22.168 -40.820 -12.333 1.00 91.88 1016 LYS A N 1
ATOM 8055 C CA . LYS A 1 1016 ? 23.371 -40.583 -13.124 1.00 91.88 1016 LYS A CA 1
ATOM 8056 C C . LYS A 1 1016 ? 23.148 -39.384 -14.044 1.00 91.88 1016 LYS A C 1
ATOM 8058 O O . LYS A 1 1016 ? 22.036 -39.166 -14.531 1.00 91.88 1016 LYS A O 1
ATOM 8063 N N . PHE A 1 1017 ? 24.194 -38.595 -14.261 1.00 87.25 1017 PHE A N 1
ATOM 8064 C CA . PHE A 1 1017 ? 24.084 -37.301 -14.936 1.00 87.25 1017 PHE A CA 1
ATOM 8065 C C . PHE A 1 1017 ? 23.482 -37.415 -16.345 1.00 87.25 1017 PHE A C 1
ATOM 8067 O O . PHE A 1 1017 ? 22.561 -36.673 -16.706 1.00 87.25 1017 PHE A O 1
ATOM 8074 N N . PHE A 1 1018 ? 23.977 -38.361 -17.149 1.00 89.25 1018 PHE A N 1
ATOM 8075 C CA . PHE A 1 1018 ? 23.479 -38.533 -18.511 1.00 89.25 1018 PHE A CA 1
ATOM 8076 C C . PHE A 1 1018 ? 22.157 -39.308 -18.550 1.00 89.25 1018 PHE A C 1
ATOM 8078 O O . PHE A 1 1018 ? 21.352 -39.035 -19.437 1.00 89.25 1018 PHE A O 1
ATOM 8085 N N . ASP A 1 1019 ? 21.878 -40.201 -17.591 1.00 91.62 1019 ASP A N 1
ATOM 8086 C CA . ASP A 1 1019 ? 20.545 -40.814 -17.435 1.00 91.62 1019 ASP A CA 1
ATOM 8087 C C . ASP A 1 1019 ? 19.469 -39.747 -17.194 1.00 91.62 1019 ASP A C 1
ATOM 8089 O O . ASP A 1 1019 ? 18.439 -39.742 -17.870 1.00 91.62 1019 ASP A O 1
ATOM 8093 N N . PHE A 1 1020 ? 19.726 -38.791 -16.298 1.00 91.94 1020 PHE A N 1
ATOM 8094 C CA . PHE A 1 1020 ? 18.811 -37.676 -16.055 1.00 91.94 1020 PHE A CA 1
ATOM 8095 C C . PHE A 1 1020 ? 18.634 -36.795 -17.300 1.00 91.94 1020 PHE A C 1
ATOM 8097 O O . PHE A 1 1020 ? 17.513 -36.467 -17.689 1.00 91.94 1020 PHE A O 1
ATOM 8104 N N . SER A 1 1021 ? 19.736 -36.478 -17.989 1.00 90.75 1021 SER A N 1
ATOM 8105 C CA . SER A 1 1021 ? 19.699 -35.716 -19.246 1.00 90.75 1021 SER A CA 1
ATOM 8106 C C . SER A 1 1021 ? 18.866 -36.426 -20.324 1.00 90.75 1021 SER A C 1
ATOM 8108 O O . SER A 1 1021 ? 18.067 -35.792 -21.011 1.00 90.75 1021 SER A O 1
ATOM 8110 N N . ARG A 1 1022 ? 18.984 -37.757 -20.439 1.00 92.56 1022 ARG A N 1
ATOM 8111 C CA . ARG A 1 1022 ? 18.171 -38.574 -21.354 1.00 92.56 1022 ARG A CA 1
ATOM 8112 C C . ARG A 1 1022 ? 16.688 -38.551 -21.005 1.00 92.56 1022 ARG A C 1
ATOM 8114 O O . ARG A 1 1022 ? 15.880 -38.489 -21.926 1.00 92.56 1022 ARG A O 1
ATOM 8121 N N . LYS A 1 1023 ? 16.315 -38.553 -19.720 1.00 93.50 1023 LYS A N 1
ATOM 8122 C CA . LYS A 1 1023 ? 14.908 -38.385 -19.313 1.00 93.50 1023 LYS A CA 1
ATOM 8123 C C . LYS A 1 1023 ? 14.330 -37.058 -19.810 1.00 93.50 1023 LYS A C 1
ATOM 8125 O O . LYS A 1 1023 ? 13.227 -37.042 -20.349 1.00 93.50 1023 LYS A O 1
ATOM 8130 N N . LEU A 1 1024 ? 15.094 -35.969 -19.702 1.00 93.00 1024 LEU A N 1
ATOM 8131 C CA . LEU A 1 1024 ? 14.702 -34.660 -20.239 1.00 93.00 1024 LEU A CA 1
ATOM 8132 C C . LEU A 1 1024 ? 14.586 -34.691 -21.775 1.00 93.00 1024 LEU A C 1
ATOM 8134 O O . LEU A 1 1024 ? 13.609 -34.195 -22.331 1.00 93.00 1024 LEU A O 1
ATOM 8138 N N . TYR A 1 1025 ? 15.520 -35.331 -22.485 1.00 94.19 1025 TYR A N 1
ATOM 8139 C CA . TYR A 1 1025 ? 15.412 -35.487 -23.943 1.00 94.19 1025 TYR A CA 1
ATOM 8140 C C . TYR A 1 1025 ? 14.195 -36.323 -24.363 1.00 94.19 1025 TYR A C 1
ATOM 8142 O O . TYR A 1 1025 ? 13.475 -35.936 -25.284 1.00 94.19 1025 TYR A O 1
ATOM 8150 N N . ALA A 1 1026 ? 13.909 -37.419 -23.657 1.00 93.19 1026 ALA A N 1
ATOM 8151 C CA . ALA A 1 1026 ? 12.728 -38.241 -23.897 1.00 93.19 1026 ALA A CA 1
ATOM 8152 C C . ALA A 1 1026 ? 11.431 -37.444 -23.683 1.00 93.19 1026 ALA A C 1
ATOM 8154 O O . ALA A 1 1026 ? 10.544 -37.488 -24.534 1.00 93.19 1026 ALA A O 1
ATOM 8155 N N . ALA A 1 1027 ? 11.354 -36.649 -22.611 1.00 93.31 1027 ALA A N 1
ATOM 8156 C CA . ALA A 1 1027 ? 10.225 -35.757 -22.342 1.00 93.31 1027 ALA A CA 1
ATOM 8157 C C . ALA A 1 1027 ? 10.046 -34.661 -23.411 1.00 93.31 1027 ALA A C 1
ATOM 8159 O O . ALA A 1 1027 ? 8.928 -34.221 -23.659 1.00 93.31 1027 ALA A O 1
ATOM 8160 N N . ALA A 1 1028 ? 11.122 -34.257 -24.091 1.00 91.69 1028 ALA A N 1
ATOM 8161 C CA . ALA A 1 1028 ? 11.072 -33.337 -25.228 1.00 91.69 1028 ALA A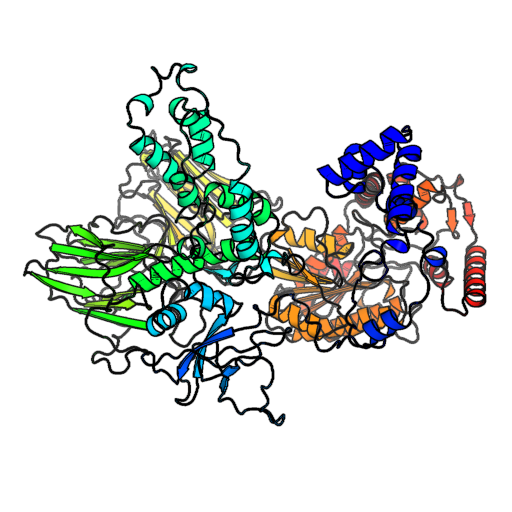 CA 1
ATOM 8162 C C . ALA A 1 1028 ? 10.656 -33.995 -26.559 1.00 91.69 1028 ALA A C 1
ATOM 8164 O O . ALA A 1 1028 ? 10.640 -33.323 -27.589 1.00 91.69 1028 ALA A O 1
ATOM 8165 N N . GLY A 1 1029 ? 10.358 -35.300 -26.571 1.00 92.19 1029 GLY A N 1
ATOM 8166 C CA . GLY A 1 1029 ? 10.032 -36.058 -27.784 1.00 92.19 1029 GLY A CA 1
ATOM 8167 C C . GLY A 1 1029 ? 11.249 -36.617 -28.530 1.00 92.19 1029 GLY A C 1
ATOM 8168 O O . GLY A 1 1029 ? 11.112 -37.082 -29.660 1.00 92.19 1029 GLY A O 1
ATOM 8169 N N . HIS A 1 1030 ? 12.430 -36.599 -27.906 1.00 92.50 1030 HIS A N 1
ATOM 8170 C CA . HIS A 1 1030 ? 13.691 -37.089 -28.466 1.00 92.50 1030 HIS A CA 1
ATOM 8171 C C . HIS A 1 1030 ? 14.308 -38.185 -27.576 1.00 92.50 1030 HIS A C 1
ATOM 8173 O O . HIS A 1 1030 ? 15.362 -37.964 -26.973 1.00 92.50 1030 HIS A O 1
ATOM 8179 N N . PRO A 1 1031 ? 13.666 -39.363 -27.442 1.00 92.19 1031 PRO A N 1
ATOM 8180 C CA . PRO A 1 1031 ? 14.250 -40.471 -26.689 1.00 92.19 1031 PRO A CA 1
ATOM 8181 C C . PRO A 1 1031 ? 15.577 -40.915 -27.323 1.00 92.19 1031 PRO A C 1
ATOM 8183 O O . PRO A 1 1031 ? 15.704 -40.960 -28.547 1.00 92.19 1031 PRO A O 1
ATOM 8186 N N . VAL A 1 1032 ? 16.566 -41.227 -26.481 1.00 89.44 1032 VAL A N 1
ATOM 8187 C CA . VAL A 1 1032 ? 17.897 -41.694 -26.899 1.00 89.44 1032 VAL A CA 1
ATOM 8188 C C . VAL A 1 1032 ? 18.130 -43.082 -26.322 1.00 89.44 1032 VAL A C 1
ATOM 8190 O O . VAL A 1 1032 ? 18.326 -43.226 -25.113 1.00 89.44 1032 VAL A O 1
ATOM 8193 N N . GLU A 1 1033 ? 18.134 -44.087 -27.192 1.00 88.81 1033 GLU A N 1
ATOM 8194 C CA . GLU A 1 1033 ? 18.472 -45.462 -26.821 1.00 88.81 1033 GLU A CA 1
ATOM 8195 C C . GLU A 1 1033 ? 19.977 -45.596 -26.543 1.00 88.81 1033 GLU A C 1
ATOM 8197 O O . GLU A 1 1033 ? 20.804 -44.875 -27.113 1.00 88.81 1033 GLU A O 1
ATOM 8202 N N . LEU A 1 1034 ? 20.363 -46.530 -25.669 1.00 85.69 1034 LEU A N 1
ATOM 8203 C CA . LEU A 1 1034 ? 21.761 -46.691 -25.242 1.00 85.69 1034 LEU A CA 1
ATOM 8204 C C . LEU A 1 1034 ? 22.702 -47.055 -26.401 1.00 85.69 1034 LEU A C 1
ATOM 8206 O O . LEU A 1 1034 ? 23.886 -46.716 -26.354 1.00 85.69 1034 LEU A O 1
ATOM 8210 N N . GLU A 1 1035 ? 22.192 -47.718 -27.440 1.00 86.94 1035 GLU A N 1
ATOM 8211 C CA . GLU A 1 1035 ? 22.931 -48.074 -28.653 1.00 86.94 1035 GLU A CA 1
ATOM 8212 C C . GLU A 1 1035 ? 23.251 -46.859 -29.534 1.00 86.94 1035 GLU A C 1
ATOM 8214 O O . GLU A 1 1035 ? 24.213 -46.892 -30.302 1.00 86.94 1035 GLU A O 1
ATOM 8219 N N . GLU A 1 1036 ? 22.472 -45.781 -29.423 1.00 86.06 1036 GLU A N 1
ATOM 8220 C CA . GLU A 1 1036 ? 22.671 -44.550 -30.191 1.00 86.06 1036 GLU A CA 1
ATOM 8221 C C . GLU A 1 1036 ? 23.678 -43.594 -29.532 1.00 86.06 1036 GLU A C 1
ATOM 8223 O O . GLU A 1 1036 ? 24.100 -42.609 -30.147 1.00 86.06 1036 GLU A O 1
ATOM 8228 N N . VAL A 1 1037 ? 24.078 -43.876 -28.286 1.00 89.62 1037 VAL A N 1
ATOM 8229 C CA . VAL A 1 1037 ? 24.961 -43.009 -27.503 1.00 89.62 1037 VAL A CA 1
ATOM 8230 C C . VAL A 1 1037 ? 26.403 -43.098 -27.999 1.00 89.62 1037 VAL A C 1
ATOM 8232 O O . VAL A 1 1037 ? 27.085 -44.118 -27.870 1.00 89.62 1037 VAL A O 1
ATOM 8235 N N . THR A 1 1038 ? 26.925 -41.971 -28.476 1.00 89.31 1038 THR A N 1
ATOM 8236 C CA . THR A 1 1038 ? 28.345 -41.819 -28.801 1.00 89.31 1038 THR A CA 1
ATOM 8237 C C . THR A 1 1038 ? 29.124 -41.449 -27.541 1.00 89.31 1038 THR A C 1
ATOM 8239 O O . THR A 1 1038 ? 29.054 -40.317 -27.057 1.00 89.31 1038 THR A O 1
ATOM 8242 N N . LYS A 1 1039 ? 29.879 -42.411 -26.997 1.00 89.00 1039 LYS A N 1
ATOM 8243 C CA . LYS A 1 1039 ? 30.697 -42.222 -25.790 1.00 89.00 1039 LYS A CA 1
ATOM 8244 C C . LYS A 1 1039 ? 32.053 -41.612 -26.129 1.00 89.00 1039 LYS A C 1
ATOM 8246 O O . LYS A 1 1039 ? 32.867 -42.232 -26.811 1.00 89.00 1039 LYS A O 1
ATOM 8251 N N . ILE A 1 1040 ? 32.324 -40.434 -25.581 1.00 87.06 1040 ILE A N 1
ATOM 8252 C CA . ILE A 1 1040 ? 33.627 -39.780 -25.643 1.00 87.06 1040 ILE A CA 1
ATOM 8253 C C . ILE A 1 1040 ? 34.392 -40.123 -24.357 1.00 87.06 1040 ILE A C 1
ATOM 8255 O O . ILE A 1 1040 ? 33.917 -39.803 -23.262 1.00 87.06 1040 ILE A O 1
ATOM 8259 N N . PRO A 1 1041 ? 35.567 -40.777 -24.434 1.00 87.00 1041 PRO A N 1
ATOM 8260 C CA . PRO A 1 1041 ? 36.356 -41.090 -23.248 1.00 87.00 1041 PRO A CA 1
ATOM 8261 C C . PRO A 1 1041 ? 36.709 -39.835 -22.442 1.00 87.00 1041 PRO A C 1
ATOM 8263 O O . PRO A 1 1041 ? 37.145 -38.829 -23.000 1.00 87.00 1041 PRO A O 1
ATOM 8266 N N . PHE A 1 1042 ? 36.580 -39.915 -21.116 1.00 81.25 1042 PHE A N 1
ATOM 8267 C CA . PHE A 1 1042 ? 36.780 -38.780 -20.207 1.00 81.25 1042 PHE A CA 1
ATOM 8268 C C . PHE A 1 1042 ? 38.145 -38.092 -20.390 1.00 81.25 1042 PHE A C 1
ATOM 8270 O O . PHE A 1 1042 ? 38.216 -36.872 -20.529 1.00 81.25 1042 PHE A O 1
ATOM 8277 N N . PHE A 1 1043 ? 39.222 -38.878 -20.519 1.00 78.25 1043 PHE A N 1
ATOM 8278 C CA . PHE A 1 1043 ? 40.576 -38.353 -20.738 1.00 78.25 1043 PHE A CA 1
ATOM 8279 C C . PHE A 1 1043 ? 40.710 -37.559 -22.051 1.00 78.25 1043 PHE A C 1
ATOM 8281 O O . PHE A 1 1043 ? 41.507 -36.627 -22.131 1.00 78.25 1043 PHE A O 1
ATOM 8288 N N . MET A 1 1044 ? 39.940 -37.917 -23.086 1.00 81.00 1044 MET A N 1
ATOM 8289 C CA . MET A 1 1044 ? 39.962 -37.238 -24.382 1.00 81.00 1044 MET A CA 1
ATOM 8290 C C . MET A 1 1044 ? 39.306 -35.862 -24.264 1.00 81.00 1044 MET A C 1
ATOM 8292 O O . MET A 1 1044 ? 39.868 -34.877 -24.736 1.00 81.00 1044 MET A O 1
ATOM 8296 N N . MET A 1 1045 ? 38.185 -35.776 -23.545 1.00 80.50 1045 MET A N 1
ATOM 8297 C CA . MET A 1 1045 ? 37.543 -34.500 -23.225 1.00 80.50 1045 MET A CA 1
ATOM 8298 C C . MET A 1 1045 ? 38.437 -33.617 -22.346 1.00 80.50 1045 MET A C 1
ATOM 8300 O O . MET A 1 1045 ? 38.602 -32.434 -22.640 1.00 80.50 1045 MET A O 1
ATOM 8304 N N . GLN A 1 1046 ? 39.091 -34.182 -21.325 1.00 78.25 1046 GLN A N 1
ATOM 8305 C CA . GLN A 1 1046 ? 40.064 -33.450 -20.503 1.00 78.25 1046 GLN A CA 1
ATOM 8306 C C . GLN A 1 1046 ? 41.244 -32.914 -21.333 1.00 78.25 1046 GLN A C 1
ATOM 8308 O O . GLN A 1 1046 ? 41.675 -31.776 -21.126 1.00 78.25 1046 GLN A O 1
ATOM 8313 N N . ALA A 1 1047 ? 41.756 -33.696 -22.289 1.00 76.06 1047 ALA A N 1
ATOM 8314 C CA . ALA A 1 1047 ? 42.826 -33.277 -23.194 1.00 76.06 1047 ALA A CA 1
ATOM 8315 C C . ALA A 1 1047 ? 42.372 -32.170 -24.160 1.00 76.06 1047 ALA A C 1
ATOM 8317 O O . ALA A 1 1047 ? 43.114 -31.212 -24.385 1.00 76.06 1047 ALA A O 1
ATOM 8318 N N . MET A 1 1048 ? 41.150 -32.257 -24.695 1.00 77.12 1048 MET A N 1
ATOM 8319 C CA . MET A 1 1048 ? 40.562 -31.215 -25.544 1.00 77.12 1048 MET A CA 1
ATOM 8320 C C . MET A 1 1048 ? 40.367 -29.905 -24.772 1.00 77.12 1048 MET A C 1
ATOM 8322 O O . MET A 1 1048 ? 40.790 -28.856 -25.253 1.00 77.12 1048 MET A O 1
ATOM 8326 N N . ALA A 1 1049 ? 39.819 -29.960 -23.555 1.00 76.56 1049 ALA A N 1
ATOM 8327 C CA . ALA A 1 1049 ? 39.645 -28.781 -22.708 1.00 76.56 1049 ALA A CA 1
ATOM 8328 C C . ALA A 1 1049 ? 40.983 -28.158 -22.289 1.00 76.56 1049 ALA A C 1
ATOM 8330 O O . ALA A 1 1049 ? 41.148 -26.946 -22.388 1.00 76.56 1049 ALA A O 1
ATOM 8331 N N . SER A 1 1050 ? 41.971 -28.978 -21.916 1.00 73.31 1050 SER A N 1
ATOM 8332 C CA . SER A 1 1050 ? 43.320 -28.495 -21.581 1.00 73.31 1050 SER A CA 1
ATOM 8333 C C . SER A 1 1050 ? 43.983 -27.817 -22.784 1.00 73.31 1050 SER A C 1
ATOM 8335 O O . SER A 1 1050 ? 44.652 -26.797 -22.641 1.00 73.31 1050 SER A O 1
ATOM 8337 N N . THR A 1 1051 ? 43.774 -28.357 -23.987 1.00 72.19 1051 THR A N 1
ATOM 8338 C CA . THR A 1 1051 ? 44.301 -27.784 -25.230 1.00 72.19 1051 THR A CA 1
ATOM 8339 C C . THR A 1 1051 ? 43.597 -26.467 -25.568 1.00 72.19 1051 THR A C 1
ATOM 8341 O O . THR A 1 1051 ? 44.264 -25.500 -25.922 1.00 72.19 1051 THR A O 1
ATOM 8344 N N . ALA A 1 1052 ? 42.272 -26.389 -25.412 1.00 69.25 1052 ALA A N 1
ATOM 8345 C CA . ALA A 1 1052 ? 41.508 -25.155 -25.596 1.00 69.25 1052 ALA A CA 1
ATOM 8346 C C . ALA A 1 1052 ? 41.932 -24.063 -24.597 1.00 69.25 1052 ALA A C 1
ATOM 8348 O O . ALA A 1 1052 ? 42.108 -22.914 -24.996 1.00 69.25 1052 ALA A O 1
ATOM 8349 N N . GLU A 1 1053 ? 42.159 -24.415 -23.327 1.00 71.56 1053 GLU A N 1
ATOM 8350 C CA . GLU A 1 1053 ? 42.694 -23.507 -22.300 1.00 71.56 1053 GLU A CA 1
ATOM 8351 C C . GLU A 1 1053 ? 44.070 -22.971 -22.688 1.00 71.56 1053 GLU A C 1
ATOM 8353 O O . GLU A 1 1053 ? 44.285 -21.759 -22.648 1.00 71.56 1053 GLU A O 1
ATOM 8358 N N . TRP A 1 1054 ? 44.964 -23.846 -23.150 1.00 69.81 1054 TRP A N 1
ATOM 8359 C CA . TRP A 1 1054 ? 46.284 -23.458 -23.643 1.00 69.81 1054 TRP A CA 1
ATOM 8360 C C . TRP A 1 1054 ? 46.218 -22.546 -24.874 1.00 69.81 1054 TRP A C 1
ATOM 8362 O O . TRP A 1 1054 ? 46.908 -21.530 -24.915 1.00 69.81 1054 TRP A O 1
ATOM 8372 N N . VAL A 1 1055 ? 45.379 -22.866 -25.862 1.00 64.88 1055 VAL A N 1
ATOM 8373 C CA . VAL A 1 1055 ? 45.230 -22.074 -27.095 1.00 64.88 1055 VAL A CA 1
ATOM 8374 C C . VAL A 1 1055 ? 44.652 -20.693 -26.798 1.00 64.88 1055 VAL A C 1
ATOM 8376 O O . VAL A 1 1055 ? 45.199 -19.694 -27.260 1.00 64.88 1055 VAL A O 1
ATOM 8379 N N . TYR A 1 1056 ? 43.588 -20.607 -25.997 1.00 66.44 1056 TYR A N 1
ATOM 8380 C CA . TYR A 1 1056 ? 43.006 -19.322 -25.603 1.00 66.44 1056 TYR A CA 1
ATOM 8381 C C . TYR A 1 1056 ? 43.988 -18.491 -24.782 1.00 66.44 1056 TYR A C 1
ATOM 8383 O O . TYR A 1 1056 ? 44.107 -17.289 -25.013 1.00 66.44 1056 TYR A O 1
ATOM 8391 N N . TRP A 1 1057 ? 44.731 -19.115 -23.867 1.00 67.44 1057 TRP A N 1
ATOM 8392 C CA . TRP A 1 1057 ? 45.750 -18.425 -23.084 1.00 67.44 1057 TRP A CA 1
ATOM 8393 C C . TRP A 1 1057 ? 46.874 -17.863 -23.968 1.00 67.44 1057 TRP A C 1
ATOM 8395 O O . TRP A 1 1057 ? 47.205 -16.687 -23.832 1.00 67.44 1057 TRP A O 1
ATOM 8405 N N . ILE A 1 1058 ? 47.387 -18.644 -24.927 1.00 59.84 1058 ILE A N 1
ATOM 8406 C CA . ILE A 1 1058 ? 48.403 -18.190 -25.895 1.00 59.84 1058 ILE A CA 1
ATOM 8407 C C . ILE A 1 1058 ? 47.868 -17.049 -26.773 1.00 59.84 1058 ILE A C 1
ATOM 8409 O O . ILE A 1 1058 ? 48.539 -16.033 -26.936 1.00 59.84 1058 ILE A O 1
ATOM 8413 N N . MET A 1 1059 ? 46.666 -17.201 -27.335 1.00 53.25 1059 MET A N 1
ATOM 8414 C CA . MET A 1 1059 ? 46.109 -16.265 -28.322 1.00 53.25 1059 MET A CA 1
ATOM 8415 C C . MET A 1 1059 ? 45.604 -14.962 -27.706 1.00 53.25 1059 MET A C 1
ATOM 8417 O O . MET A 1 1059 ? 45.544 -13.942 -28.385 1.00 53.25 1059 MET A O 1
ATOM 8421 N N . THR A 1 1060 ? 45.211 -14.994 -26.434 1.00 59.59 1060 THR A N 1
ATOM 8422 C CA . THR A 1 1060 ? 44.588 -13.845 -25.766 1.00 59.59 1060 THR A CA 1
ATOM 8423 C C . THR A 1 1060 ? 45.409 -13.334 -24.593 1.00 59.59 1060 THR A C 1
ATOM 8425 O O . THR A 1 1060 ? 44.904 -12.519 -23.833 1.00 59.59 1060 THR A O 1
ATOM 8428 N N . LEU A 1 1061 ? 46.643 -13.818 -24.401 1.00 49.41 1061 LEU A N 1
ATOM 8429 C CA . LEU A 1 1061 ? 47.485 -13.512 -23.233 1.00 49.41 1061 LEU A CA 1
ATOM 8430 C C . LEU A 1 1061 ? 46.747 -13.723 -21.892 1.00 49.41 1061 LEU A C 1
ATOM 8432 O O . LEU A 1 1061 ? 47.016 -13.051 -20.900 1.00 49.41 1061 LEU A O 1
ATOM 8436 N N . GLY A 1 1062 ? 45.787 -14.652 -21.871 1.00 48.88 1062 GLY A N 1
ATOM 8437 C CA . GLY A 1 1062 ? 44.949 -14.952 -20.710 1.00 48.88 1062 GLY A CA 1
ATOM 8438 C C . GLY A 1 1062 ? 43.764 -14.006 -20.466 1.00 48.88 1062 GLY A C 1
ATOM 8439 O O . GLY A 1 1062 ? 43.071 -14.194 -19.465 1.00 48.88 1062 GLY A O 1
ATOM 8440 N N . TYR A 1 1063 ? 43.490 -13.037 -21.348 1.00 45.06 1063 TYR A N 1
ATOM 8441 C CA . TYR A 1 1063 ? 42.336 -12.133 -21.221 1.00 45.06 1063 TYR A CA 1
ATOM 8442 C C . TYR A 1 1063 ? 40.995 -12.819 -21.514 1.00 45.06 1063 TYR A C 1
ATOM 8444 O O . TYR A 1 1063 ? 39.978 -12.434 -20.938 1.00 45.06 1063 TYR A O 1
ATOM 8452 N N . ILE A 1 1064 ? 40.974 -13.846 -22.372 1.00 55.03 1064 ILE A N 1
ATOM 8453 C CA . ILE A 1 1064 ? 39.761 -14.599 -22.717 1.00 55.03 1064 ILE A CA 1
ATOM 8454 C C . ILE A 1 1064 ? 39.955 -16.061 -22.321 1.00 55.03 1064 ILE A C 1
ATOM 8456 O O . ILE A 1 1064 ? 40.946 -16.695 -22.677 1.00 55.03 1064 ILE A O 1
ATOM 8460 N N . LYS A 1 1065 ? 38.988 -16.617 -21.588 1.00 62.50 1065 LYS A N 1
ATOM 8461 C CA . LYS A 1 1065 ? 38.990 -18.027 -21.175 1.00 62.50 1065 LYS A CA 1
ATOM 8462 C C . LYS A 1 1065 ? 38.013 -18.834 -22.038 1.00 62.50 1065 LYS A C 1
ATOM 8464 O O . LYS A 1 1065 ? 36.921 -18.332 -22.304 1.00 62.50 1065 LYS A O 1
ATOM 8469 N N . PRO A 1 1066 ? 38.348 -20.077 -22.427 1.00 63.28 1066 PRO A N 1
ATOM 8470 C CA . PRO A 1 1066 ? 37.458 -20.902 -23.235 1.00 63.28 1066 PRO A CA 1
ATOM 8471 C C . PRO A 1 1066 ? 36.211 -21.309 -22.441 1.00 63.28 1066 PRO A C 1
ATOM 8473 O O . PRO A 1 1066 ? 36.235 -21.374 -21.205 1.00 63.28 1066 PRO A O 1
ATOM 8476 N N . ALA A 1 1067 ? 35.136 -21.602 -23.174 1.00 57.84 1067 ALA A N 1
ATOM 8477 C CA . ALA A 1 1067 ? 33.878 -22.098 -22.618 1.00 57.84 1067 ALA A CA 1
ATOM 8478 C C . ALA A 1 1067 ? 34.007 -23.532 -22.066 1.00 57.84 1067 ALA A C 1
ATOM 8480 O O . ALA A 1 1067 ? 33.430 -23.845 -21.031 1.00 57.84 1067 ALA A O 1
ATOM 8481 N N . MET A 1 1068 ? 34.806 -24.385 -22.716 1.00 66.56 1068 MET A N 1
ATOM 8482 C CA . MET A 1 1068 ? 35.097 -25.748 -22.262 1.00 66.56 1068 MET A CA 1
ATOM 8483 C C . MET A 1 1068 ? 36.395 -25.755 -21.446 1.00 66.56 1068 MET A C 1
ATOM 8485 O O . MET A 1 1068 ? 37.476 -25.563 -22.003 1.00 66.56 1068 MET A O 1
ATOM 8489 N N . ARG A 1 1069 ? 36.277 -25.949 -20.127 1.00 70.38 1069 ARG A N 1
ATOM 8490 C CA . ARG A 1 1069 ? 37.394 -25.957 -19.168 1.00 70.38 1069 ARG A CA 1
ATOM 8491 C C . ARG A 1 1069 ? 37.571 -27.318 -18.525 1.00 70.38 1069 ARG A C 1
ATOM 8493 O O . ARG A 1 1069 ? 36.601 -28.060 -18.369 1.00 70.38 1069 ARG A O 1
ATOM 8500 N N . ARG A 1 1070 ? 38.793 -27.622 -18.091 1.00 72.50 1070 ARG A N 1
ATOM 8501 C CA . ARG A 1 1070 ? 39.092 -28.903 -17.439 1.00 72.50 1070 ARG A CA 1
ATOM 8502 C C . ARG A 1 1070 ? 38.293 -29.079 -16.145 1.00 72.50 1070 ARG A C 1
ATOM 8504 O O . ARG A 1 1070 ? 37.684 -30.123 -15.948 1.00 72.50 1070 ARG A O 1
ATOM 8511 N N . SER A 1 1071 ? 38.192 -28.027 -15.334 1.00 65.62 1071 SER A N 1
ATOM 8512 C CA . SER A 1 1071 ? 37.435 -28.051 -14.074 1.00 65.62 1071 SER A CA 1
ATOM 8513 C C . SER A 1 1071 ? 35.933 -28.310 -14.250 1.00 65.62 1071 SER A C 1
ATOM 8515 O O . SER A 1 1071 ? 35.310 -28.879 -13.360 1.00 65.62 1071 SER A O 1
ATOM 8517 N N . ALA A 1 1072 ? 35.347 -27.927 -15.391 1.00 65.12 1072 ALA A N 1
ATOM 8518 C CA . ALA A 1 1072 ? 33.945 -28.217 -15.703 1.00 65.12 1072 ALA A CA 1
ATOM 8519 C C . ALA A 1 1072 ? 33.728 -29.701 -16.049 1.00 65.12 1072 ALA A C 1
ATOM 8521 O O . ALA A 1 1072 ? 32.669 -30.251 -15.771 1.00 65.12 1072 ALA A O 1
ATOM 8522 N N . ILE A 1 1073 ? 34.742 -30.355 -16.624 1.00 73.25 1073 ILE A N 1
ATOM 8523 C CA . ILE A 1 1073 ? 34.721 -31.791 -16.929 1.00 73.25 1073 ILE A CA 1
ATOM 8524 C C . ILE A 1 1073 ? 34.974 -32.608 -15.661 1.00 73.25 1073 ILE A C 1
ATOM 8526 O O . ILE A 1 1073 ? 34.304 -33.611 -15.449 1.00 73.25 1073 ILE A O 1
ATOM 8530 N N . ASP A 1 1074 ? 35.881 -32.157 -14.791 1.00 73.50 1074 ASP A N 1
ATOM 8531 C CA . ASP A 1 1074 ? 36.210 -32.842 -13.535 1.00 73.50 1074 ASP A CA 1
ATOM 8532 C C . ASP A 1 1074 ? 35.000 -32.947 -12.580 1.00 73.50 1074 ASP A C 1
ATOM 8534 O O . ASP A 1 1074 ? 34.886 -33.919 -11.836 1.00 73.50 1074 ASP A O 1
ATOM 8538 N N . HIS A 1 1075 ? 34.040 -32.018 -12.659 1.00 71.56 1075 HIS A N 1
ATOM 8539 C CA . HIS A 1 1075 ? 32.774 -32.097 -11.917 1.00 71.56 1075 HIS A CA 1
ATOM 8540 C C . HIS A 1 1075 ? 31.912 -33.317 -12.302 1.00 71.56 1075 HIS A C 1
ATOM 8542 O O . HIS A 1 1075 ? 31.240 -33.886 -11.445 1.00 71.56 1075 HIS A O 1
ATOM 8548 N N . LEU A 1 1076 ? 31.967 -33.784 -13.558 1.00 74.38 1076 LEU A N 1
ATOM 8549 C CA . LEU A 1 1076 ? 31.228 -34.982 -13.988 1.00 74.38 1076 LEU A CA 1
ATOM 8550 C C . LEU A 1 1076 ? 31.728 -36.266 -13.300 1.00 74.38 1076 LEU A C 1
ATOM 8552 O O . LEU A 1 1076 ? 31.016 -37.270 -13.300 1.00 74.38 1076 LEU A O 1
ATOM 8556 N N . ASP A 1 1077 ? 32.928 -36.242 -12.710 1.00 77.12 1077 ASP A N 1
ATOM 8557 C CA . ASP A 1 1077 ? 33.516 -37.381 -11.996 1.00 77.12 1077 ASP A CA 1
ATOM 8558 C C . ASP A 1 1077 ? 33.384 -37.277 -10.459 1.00 77.12 1077 ASP A C 1
ATOM 8560 O O . ASP A 1 1077 ? 33.706 -38.232 -9.745 1.00 77.12 1077 ASP A O 1
ATOM 8564 N N . SER A 1 1078 ? 32.865 -36.159 -9.924 1.00 75.06 1078 SER A N 1
ATOM 8565 C CA . SER A 1 1078 ? 32.665 -35.990 -8.475 1.00 75.06 1078 SER A CA 1
ATOM 8566 C C . SER A 1 1078 ? 31.370 -36.640 -7.978 1.00 75.06 1078 SER A C 1
ATOM 8568 O O . SER A 1 1078 ? 31.413 -37.421 -7.027 1.00 75.06 1078 SER A O 1
ATOM 8570 N N . GLY A 1 1079 ? 30.244 -36.360 -8.648 1.00 79.94 1079 GLY A N 1
ATOM 8571 C CA . GLY A 1 1079 ? 28.896 -36.754 -8.214 1.00 79.94 1079 GLY A CA 1
ATOM 8572 C C . GLY A 1 1079 ? 28.463 -36.129 -6.878 1.00 79.94 1079 GLY A C 1
ATOM 8573 O O . GLY A 1 1079 ? 29.235 -35.396 -6.265 1.00 79.94 1079 GLY A O 1
ATOM 8574 N N . CYS A 1 1080 ? 27.232 -36.400 -6.438 1.00 84.50 1080 CYS A N 1
ATOM 8575 C CA . CYS A 1 1080 ? 26.700 -36.031 -5.124 1.00 84.50 1080 CYS A CA 1
ATOM 8576 C C . CYS A 1 1080 ? 25.499 -36.900 -4.696 1.00 84.50 1080 CYS A C 1
ATOM 8578 O O . CYS A 1 1080 ? 24.713 -37.329 -5.542 1.00 84.50 1080 CYS A O 1
ATOM 8580 N N . CYS A 1 1081 ? 25.351 -37.144 -3.387 1.00 88.81 1081 CYS A N 1
ATOM 8581 C CA . CYS A 1 1081 ? 24.185 -37.803 -2.786 1.00 88.81 1081 CYS A CA 1
ATOM 8582 C C . CYS A 1 1081 ? 23.943 -37.278 -1.361 1.00 88.81 1081 CYS A C 1
ATOM 8584 O O . CYS A 1 1081 ? 24.857 -37.283 -0.533 1.00 88.81 1081 CYS A O 1
ATOM 8586 N N . TRP A 1 1082 ? 22.720 -36.827 -1.070 1.00 90.56 1082 TRP A N 1
ATOM 8587 C CA . TRP A 1 1082 ? 22.400 -36.079 0.152 1.00 90.56 1082 TRP A CA 1
ATOM 8588 C C . TRP A 1 1082 ? 21.313 -36.774 0.978 1.00 90.56 1082 TRP A C 1
ATOM 8590 O O . TRP A 1 1082 ? 20.358 -37.318 0.425 1.00 90.56 1082 TRP A O 1
ATOM 8600 N N . SER A 1 1083 ? 21.421 -36.729 2.308 1.00 92.88 1083 SER A N 1
ATOM 8601 C CA . SER A 1 1083 ? 20.294 -37.073 3.180 1.00 92.88 1083 SER A CA 1
ATOM 8602 C C . SER A 1 1083 ? 19.349 -35.880 3.313 1.00 92.88 1083 SER A C 1
ATOM 8604 O O . SER A 1 1083 ? 19.789 -34.750 3.501 1.00 92.88 1083 SER A O 1
ATOM 8606 N N . LEU A 1 1084 ? 18.040 -36.136 3.240 1.00 94.25 1084 LEU A N 1
ATOM 8607 C CA . LEU A 1 1084 ? 16.992 -35.117 3.391 1.00 94.25 1084 LEU A CA 1
ATOM 8608 C C . LEU A 1 1084 ? 16.269 -35.209 4.744 1.00 94.25 1084 LEU A C 1
ATOM 8610 O O . LEU A 1 1084 ? 15.263 -34.532 4.959 1.00 94.25 1084 LEU A O 1
ATOM 8614 N N . ASP A 1 1085 ? 16.738 -36.066 5.654 1.00 94.12 1085 ASP A N 1
ATOM 8615 C CA . ASP A 1 1085 ? 16.044 -36.362 6.913 1.00 94.12 1085 ASP A CA 1
ATOM 8616 C C . ASP A 1 1085 ? 15.926 -35.128 7.810 1.00 94.12 1085 ASP A C 1
ATOM 8618 O O . ASP A 1 1085 ? 14.886 -34.896 8.434 1.00 94.12 1085 ASP A O 1
ATOM 8622 N N . LYS A 1 1086 ? 16.967 -34.290 7.834 1.00 94.56 1086 LYS A N 1
ATOM 8623 C CA . LYS A 1 1086 ? 16.959 -33.038 8.588 1.00 94.56 1086 LYS A CA 1
ATOM 8624 C C . LYS A 1 1086 ? 15.944 -32.047 8.020 1.00 94.56 1086 LYS A C 1
ATOM 8626 O O . LYS A 1 1086 ? 15.153 -31.501 8.786 1.00 94.56 1086 LYS A O 1
ATOM 8631 N N . ALA A 1 1087 ? 15.925 -31.857 6.700 1.00 94.44 1087 ALA A N 1
ATOM 8632 C CA . ALA A 1 1087 ? 14.973 -30.971 6.031 1.00 94.44 1087 ALA A CA 1
ATOM 8633 C C . ALA A 1 1087 ? 13.516 -31.416 6.256 1.00 94.44 1087 ALA A C 1
ATOM 8635 O O . ALA A 1 1087 ? 12.670 -30.591 6.599 1.00 94.44 1087 ALA A O 1
ATOM 8636 N N . LYS A 1 1088 ? 13.236 -32.723 6.167 1.00 94.38 1088 LYS A N 1
ATOM 8637 C CA . LYS A 1 1088 ? 11.915 -33.298 6.476 1.00 94.38 1088 LYS A CA 1
ATOM 8638 C C . LYS A 1 1088 ? 11.499 -33.033 7.919 1.00 94.38 1088 LYS A C 1
ATOM 8640 O O . LYS A 1 1088 ? 10.401 -32.553 8.169 1.00 94.38 1088 LYS A O 1
ATOM 8645 N N . ARG A 1 1089 ? 12.382 -33.328 8.877 1.00 93.88 1089 ARG A N 1
ATOM 8646 C CA . ARG A 1 1089 ? 12.075 -33.231 10.311 1.00 93.88 1089 ARG A CA 1
ATOM 8647 C C . ARG A 1 1089 ? 11.927 -31.790 10.799 1.00 93.88 1089 ARG A C 1
ATOM 8649 O O . ARG A 1 1089 ? 11.078 -31.536 11.642 1.00 93.88 1089 ARG A O 1
ATOM 8656 N N . VAL A 1 1090 ? 12.787 -30.881 10.337 1.00 91.19 1090 VAL A N 1
ATOM 8657 C CA . VAL A 1 1090 ? 12.879 -29.512 10.877 1.00 91.19 1090 VAL A CA 1
ATOM 8658 C C . VAL A 1 1090 ? 12.021 -28.527 10.088 1.00 91.19 1090 VAL A C 1
ATOM 8660 O O . VAL A 1 1090 ? 11.348 -27.697 10.689 1.00 91.19 1090 VAL A O 1
ATOM 8663 N N . LEU A 1 1091 ? 12.024 -28.618 8.755 1.00 88.38 1091 LEU A N 1
ATOM 8664 C CA . LEU A 1 1091 ? 11.291 -27.685 7.892 1.00 88.38 1091 LEU A CA 1
ATOM 8665 C C . LEU A 1 1091 ? 9.935 -28.232 7.433 1.00 88.38 1091 LEU A C 1
ATOM 8667 O O . LEU A 1 1091 ? 9.135 -27.475 6.894 1.00 88.38 1091 LEU A O 1
ATOM 8671 N N . GLY A 1 1092 ? 9.682 -29.534 7.602 1.00 90.62 1092 GLY A N 1
ATOM 8672 C CA . GLY A 1 1092 ? 8.539 -30.198 6.973 1.00 90.62 1092 GLY A CA 1
ATOM 8673 C C . GLY A 1 1092 ? 8.697 -30.346 5.456 1.00 90.62 1092 GLY A C 1
ATOM 8674 O O . GLY A 1 1092 ? 7.702 -30.484 4.755 1.00 90.62 1092 GLY A O 1
ATOM 8675 N N . TYR A 1 1093 ? 9.926 -30.278 4.927 1.00 94.75 1093 TYR A N 1
ATOM 8676 C CA . TYR A 1 1093 ? 10.159 -30.350 3.484 1.00 94.75 1093 TYR A CA 1
ATOM 8677 C C . TYR A 1 1093 ? 9.890 -31.756 2.945 1.00 94.75 1093 TYR A C 1
ATOM 8679 O O . TYR A 1 1093 ? 10.556 -32.718 3.334 1.00 94.75 1093 TYR A O 1
ATOM 8687 N N . GLU A 1 1094 ? 8.984 -31.862 1.978 1.00 93.94 1094 GLU A N 1
ATOM 8688 C CA . GLU A 1 1094 ? 8.753 -33.093 1.225 1.00 93.94 1094 GLU A CA 1
ATOM 8689 C C . GLU A 1 1094 ? 9.380 -32.996 -0.171 1.00 93.94 1094 GLU A C 1
ATOM 8691 O O . GLU A 1 1094 ? 9.172 -31.990 -0.845 1.00 93.94 1094 GLU A O 1
ATOM 8696 N N . PRO A 1 1095 ? 10.126 -34.004 -0.655 1.00 90.81 1095 PRO A N 1
ATOM 8697 C CA . PRO A 1 1095 ? 10.649 -34.004 -2.022 1.00 90.81 1095 PRO A CA 1
ATOM 8698 C C . PRO A 1 1095 ? 9.541 -34.062 -3.086 1.00 90.81 1095 PRO A C 1
ATOM 8700 O O . PRO A 1 1095 ? 8.387 -34.365 -2.787 1.00 90.81 1095 PRO A O 1
ATOM 8703 N N . VAL A 1 1096 ? 9.880 -33.798 -4.354 1.00 90.44 1096 VAL A N 1
ATOM 8704 C CA . VAL A 1 1096 ? 8.905 -33.885 -5.455 1.00 90.44 1096 VAL A CA 1
ATOM 8705 C C . VAL A 1 1096 ? 8.273 -35.286 -5.523 1.00 90.44 1096 VAL A C 1
ATOM 8707 O O . VAL A 1 1096 ? 8.973 -36.296 -5.622 1.00 90.44 1096 VAL A O 1
ATOM 8710 N N . ALA A 1 1097 ? 6.939 -35.355 -5.474 1.00 85.69 1097 ALA A N 1
ATOM 8711 C CA . ALA A 1 1097 ? 6.218 -36.630 -5.464 1.00 85.69 1097 ALA A CA 1
ATOM 8712 C C . ALA A 1 1097 ? 6.463 -37.427 -6.760 1.00 85.69 1097 ALA A C 1
ATOM 8714 O O . ALA A 1 1097 ? 6.875 -38.593 -6.731 1.00 85.69 1097 ALA A O 1
ATOM 8715 N N . ASP A 1 1098 ? 6.294 -36.758 -7.903 1.00 91.44 1098 ASP A N 1
ATOM 8716 C CA . ASP A 1 1098 ? 6.539 -37.310 -9.232 1.00 91.44 1098 ASP A CA 1
ATOM 8717 C C . ASP A 1 1098 ? 7.580 -36.469 -9.987 1.00 91.44 1098 ASP A C 1
ATOM 8719 O O . ASP A 1 1098 ? 7.310 -35.373 -10.481 1.00 91.44 1098 ASP A O 1
ATOM 8723 N N . GLN A 1 1099 ? 8.803 -36.998 -10.045 1.00 92.50 1099 GLN A N 1
ATOM 8724 C CA . GLN A 1 1099 ? 9.926 -36.348 -10.713 1.00 92.50 1099 GLN A CA 1
ATOM 8725 C C . GLN A 1 1099 ? 9.806 -36.438 -12.238 1.00 92.50 1099 GLN A C 1
ATOM 8727 O O . GLN A 1 1099 ? 10.228 -35.521 -12.935 1.00 92.50 1099 GLN A O 1
ATOM 8732 N N . ASP A 1 1100 ? 9.222 -37.516 -12.765 1.00 92.00 1100 ASP A N 1
ATOM 8733 C CA . ASP A 1 1100 ? 9.074 -37.682 -14.210 1.00 92.00 1100 ASP A CA 1
ATOM 8734 C C . ASP A 1 1100 ? 8.015 -36.701 -14.744 1.00 92.00 1100 ASP A C 1
ATOM 8736 O O . ASP A 1 1100 ? 8.205 -36.096 -15.800 1.00 92.00 1100 ASP A O 1
ATOM 8740 N N . GLU A 1 1101 ? 6.963 -36.431 -13.966 1.00 92.94 1101 GLU A N 1
ATOM 8741 C CA . GLU A 1 1101 ? 5.995 -35.370 -14.263 1.00 92.94 1101 GLU A CA 1
ATOM 8742 C C . GLU A 1 1101 ? 6.618 -33.963 -14.204 1.00 92.94 1101 GLU A C 1
ATOM 8744 O O . GLU A 1 1101 ? 6.344 -33.119 -15.063 1.00 92.94 1101 GLU A O 1
ATOM 8749 N N . ALA A 1 1102 ? 7.493 -33.693 -13.229 1.00 93.50 1102 ALA A N 1
ATOM 8750 C CA . ALA A 1 1102 ? 8.224 -32.426 -13.158 1.00 93.50 1102 ALA A CA 1
ATOM 8751 C C . ALA A 1 1102 ? 9.156 -32.232 -14.371 1.00 93.50 1102 ALA A C 1
ATOM 8753 O O . ALA A 1 1102 ? 9.195 -31.148 -14.961 1.00 93.50 1102 ALA A O 1
ATOM 8754 N N . ILE A 1 1103 ? 9.860 -33.289 -14.791 1.00 94.62 1103 ILE A N 1
ATOM 8755 C CA . ILE A 1 1103 ? 10.676 -33.326 -16.017 1.00 94.62 1103 ILE A CA 1
ATOM 8756 C C . ILE A 1 1103 ? 9.797 -33.060 -17.247 1.00 94.62 1103 ILE A C 1
ATOM 8758 O O . ILE A 1 1103 ? 10.163 -32.230 -18.083 1.00 94.62 1103 ILE A O 1
ATOM 8762 N N . ARG A 1 1104 ? 8.624 -33.703 -17.348 1.00 94.75 1104 ARG A N 1
ATOM 8763 C CA . ARG A 1 1104 ? 7.672 -33.490 -18.449 1.00 94.75 1104 ARG A CA 1
ATOM 8764 C C . ARG A 1 1104 ? 7.252 -32.026 -18.548 1.00 94.75 1104 ARG A C 1
ATOM 8766 O O . ARG A 1 1104 ? 7.454 -31.418 -19.595 1.00 94.75 1104 ARG A O 1
ATOM 8773 N N . LYS A 1 1105 ? 6.759 -31.430 -17.454 1.00 94.00 1105 LYS A N 1
ATOM 8774 C CA . LYS A 1 1105 ? 6.368 -30.006 -17.406 1.00 94.00 1105 LYS A CA 1
ATOM 8775 C C . LYS A 1 1105 ? 7.518 -29.075 -17.791 1.00 94.00 1105 LYS A C 1
ATOM 8777 O O . LYS A 1 1105 ? 7.328 -28.136 -18.563 1.00 94.00 1105 LYS A O 1
ATOM 8782 N N . THR A 1 1106 ? 8.718 -29.368 -17.289 1.00 94.25 1106 THR A N 1
ATOM 8783 C CA . THR A 1 1106 ? 9.938 -28.607 -17.586 1.00 94.25 1106 THR A CA 1
ATOM 8784 C C . THR A 1 1106 ? 10.230 -28.581 -19.085 1.00 94.25 1106 THR A C 1
ATOM 8786 O O . THR A 1 1106 ? 10.464 -27.514 -19.657 1.00 94.25 1106 THR A O 1
ATOM 8789 N N . MET A 1 1107 ? 10.205 -29.745 -19.734 1.00 94.12 1107 MET A N 1
ATOM 8790 C CA . MET A 1 1107 ? 10.555 -29.856 -21.149 1.00 94.12 1107 MET A CA 1
ATOM 8791 C C . MET A 1 1107 ? 9.430 -29.408 -22.074 1.00 94.12 1107 MET A C 1
ATOM 8793 O O . MET A 1 1107 ? 9.720 -28.826 -23.112 1.00 94.12 1107 MET A O 1
ATOM 8797 N N . GLU A 1 1108 ? 8.164 -29.572 -21.691 1.00 93.00 1108 GLU A N 1
ATOM 8798 C CA . GLU A 1 1108 ? 7.037 -28.980 -22.420 1.00 93.00 1108 GLU A CA 1
ATOM 8799 C C . GLU A 1 1108 ? 7.120 -27.456 -22.450 1.00 93.00 1108 GLU A C 1
ATOM 8801 O O . GLU A 1 1108 ? 6.973 -26.849 -23.514 1.00 93.00 1108 GLU A O 1
ATOM 8806 N N . TRP A 1 1109 ? 7.419 -26.834 -21.305 1.00 93.31 1109 TRP A N 1
ATOM 8807 C CA . TRP A 1 1109 ? 7.686 -25.401 -21.254 1.00 93.31 1109 TRP A CA 1
ATOM 8808 C C . TRP A 1 1109 ? 8.890 -25.034 -22.131 1.00 93.31 1109 TRP A C 1
ATOM 8810 O O . TRP A 1 1109 ? 8.781 -24.146 -22.977 1.00 93.31 1109 TRP A O 1
ATOM 8820 N N . GLY A 1 1110 ? 10.014 -25.743 -21.980 1.00 89.62 1110 GLY A N 1
ATOM 8821 C CA . GLY A 1 1110 ? 11.248 -25.459 -22.713 1.00 89.62 1110 GLY A CA 1
ATOM 8822 C C . GLY A 1 1110 ? 11.083 -25.558 -24.229 1.00 89.62 1110 GLY A C 1
ATOM 8823 O O . GLY A 1 1110 ? 11.524 -24.669 -24.947 1.00 89.62 1110 GLY A O 1
ATOM 8824 N N . MET A 1 1111 ? 10.401 -26.595 -24.717 1.00 89.56 1111 MET A N 1
ATOM 8825 C CA . MET A 1 1111 ? 10.144 -26.803 -26.147 1.00 89.56 1111 MET A CA 1
ATOM 8826 C C . MET A 1 1111 ? 9.154 -25.791 -26.730 1.00 89.56 1111 MET A C 1
ATOM 8828 O O . MET A 1 1111 ? 9.214 -25.496 -27.921 1.00 89.56 1111 MET A O 1
ATOM 8832 N N . LYS A 1 1112 ? 8.240 -25.259 -25.910 1.00 87.50 1112 LYS A N 1
ATOM 8833 C CA . LYS A 1 1112 ? 7.302 -24.208 -26.322 1.00 87.50 1112 LYS A CA 1
ATOM 8834 C C . LYS A 1 1112 ? 7.956 -22.822 -26.337 1.00 87.50 1112 LYS A C 1
ATOM 8836 O O . LYS A 1 1112 ? 7.611 -22.003 -27.184 1.00 87.50 1112 LYS A O 1
ATOM 8841 N N . ALA A 1 1113 ? 8.843 -22.544 -25.384 1.00 82.06 1113 ALA A N 1
ATOM 8842 C CA . ALA A 1 1113 ? 9.386 -21.209 -25.137 1.00 82.06 1113 ALA A CA 1
ATOM 8843 C C . ALA A 1 1113 ? 10.703 -20.896 -25.878 1.00 82.06 1113 ALA A C 1
ATOM 8845 O O . ALA A 1 1113 ? 11.050 -19.720 -26.006 1.00 82.06 1113 ALA A O 1
ATOM 8846 N N . LEU A 1 1114 ? 11.452 -21.908 -26.336 1.00 81.19 1114 LEU A N 1
ATOM 8847 C CA . LEU A 1 1114 ? 12.808 -21.778 -26.900 1.00 81.19 1114 LEU A CA 1
ATOM 8848 C C . LEU A 1 1114 ? 12.905 -22.334 -28.310 1.00 81.19 1114 LEU A C 1
ATOM 8850 O O . LEU A 1 1114 ? 13.758 -21.835 -29.091 1.00 81.19 1114 LEU A O 1
#

InterPro domains:
  IPR001810 F-box domain [PS50181] (304-350)
  IPR002225 3-beta hydroxysteroid dehydrogenase/isomerase [PF01073] (773-1031)
  IPR036047 F-box-like domain superfamily [SSF81383] (304-398)
  IPR036291 NAD(P)-binding domain superfamily [SSF51735] (770-1110)
  IPR052791 SSM1 domain-containing protein [PTHR47438] (4-114)
  IPR056021 Domain of unknown function DUF7600 [PF24539] (427-585)

Foldseek 3Di:
DDDDPDQDDDDFDVEPTLDDVVLCLVVQLLVLQLVCCCPLVVDDSVVSNVLQVVCCVPVVGSVVVCCVPPVDDPVVSCVRRVVVRPCVVRDDDDPVSVVVVVPPPSVPPDDLQAQLVQWKKWFKDFALQLVDTAIFDIEGADPVDSLVCQKTFRDNPDHCPDFDAPPVRHGDDTDIAREDLAFAQDDDRGHMYGAMDRPLLVCLLCVPHHFDSSLVRLVQLWFAAAPSSHGCLLACLQVQFDFDDDDPDTFTHNHGPDPVPCPLLVRARLRDFPVLVVLLVVLLVCVVPDDDPQDDPVVDDQVPFPCVPDDLVVVLVVLLVDEVVVLVVCLVVHVVSVNRDCDLSSLVSQCPPPHDNVLCCVCVVVPGPGSVSSSVSCVVCVVVGSNNSNRVSSVVVSVLVVQQSVLLPPWDFFAQWEDDSSCNVRPHYDDDVVQKAKQFAAEDDSRHRGSFFGYFPTKHKDFDDQQFAFQKKKWAWGQGSNGIATAKIWTATPVRDIGIGGTHDPVGMDMWGDPPPWAFFWKKFFAARSATAWIWTQTLVRDTTDIDGDLPPTKIAIQGDNRGFGMWMFTDRSGHTRMIMTGDPDPDDDDCLRRAIAPPDRAAPQFDFDDPPPPPPDPRNNFHWYKKFCLPNVHVQQLFFFKWKFKDDAAFFTQKIWTDGVDNVDTIMAHPPDPPPVPDPDDDDAPPSPTDMQMDGAPSVVPKGFFKKKFFDDPQTTRWIWTAIPVRDIDTSTHDDPPDPTDIDIGGTNDRHDRIDIGGPDPPPPDDQQEEEEECCQPDLNVLLQQVQVSPVSHAYEYEDCDDDHRPPRPDCPSYHYQRDQLLDLVSLLVCCVVRVHQEYEYPDADDLPDDLVRRQSCLANSLVSNLVSLLVRQNHQEYEYEAAPLQWQFDQDADDQVRTDGDDPPPRLDSNSHSSSNSLVVQLVSFDPRYFGEYEHEYAEFAFPDCDPLVVLVVCVVVVVLQEDEADLPAWAFYAYSNLVSVLRVLLRVLCVDPVQSVVSGSYYAYDGLQDIDRPSVVSQLLCVLLVRHHDPVSHDYDYLVNLLVVQVVQQVVCCVVVVPPDGDPRHNSVSVVSVRHHHHDRVSSCVRRVRDHDPDPSVRSNNRSVSSSVPD

Radius of gyration: 37.57 Å; chains: 1; bounding box: 93×91×97 Å